Protein 7YO7 (pdb70)

Organism: Lentinula edodes (NCBI:txid5353)

Secondary structure (DSSP, 8-state):
----PPP--TTT-HHHHHHHHHHHHT--HHHHHHHTBB---SSSEEBPPBGGGTBPPPEEEE-BTB-TT-SS---PPPHHHHHTTT-HHHHHHHHHHHHHHHHHTT-SEEE--B-SSS-SS-TT-TTGGGS--SSHHHHHHHHHHHHHHHHHTT-EEEEEEETT---STT-----EETTEEHHHH----EEE--HHHIIIIIHHHHHHHHHHT-SEEEEPSSEETTEEGGG-HIIIIIIIIIIS---SEEEE-TT----SHHHHHHT--BB-STTSGGGTT---STHHHHHHHHTTSS-HHHHHHHHHHHHHHHHHTTTTTSPPPPP----S-TTTS-----------TTHHHHHHHHHHHH-EEEEESS--S----SEEEEE-GGGSB-TT-TTTTTTTT--S-TT---BS--S-BSTT----S----HHHHHHHHHHHTT-EEEEE-S-TTTSTTHHHHHHHHSTT-SEEEEEEEE--BTT---SSSPPSTTHHHHHHHHHHH-S-EEEEEEESS----HHHHT-TTEEEEEEEE--GGGHHHHHHHHHTTSS------SS-B-SSGGGS-TTSS-----SS-EEE-TTTT--THHHHHHHTPPPSB-TT--B-SS-EEEEEEEEETT--B-----SS-----BTT--SS--TT-EEEEEEEEEEE-SSS-EEEEEEEEEE--STT--S-EEEEEEEEEEEPTT-EEEEEEEEETGGG-EEETTTTEEE--SS-EEEEEESBTTB--EEEEE--/--SPPPPP--TTTTHHHHHHHHHHHHH--HHHHHHHTBB--SSSSEEEPPBGGGTBPPEEEEE-BTB-SS-SSS--PPPHHHHHTTT-HHHHHHHHHHHHHHHHHHT-SEEE--B-STT--S-TT-TTGGGS--SSHHHHHHHHHHHHHHHHHTT-EEEEEEETT---STT-----EETTEEGGGT----EEE--HHHIIIIIHHHHHHHHHTT-SEEEEPSSEETTEEGGG-HIIIIIIIIIIS---SEEEE-TTT---SHHHHHHT--BBSSTTGGGGTT---STHHHHHHHHTTSS-HHHHHHHHHHHHHHHHHTTTTTSPPPPP----S-TTTS---------PPTTHHHHHHHHHHHH-EEEEESS--S----SEEEEESGGGSB-TT-TTTTTTTT--S-TT---BS--S-BSTT----S----HHHHHHHHHHHTT-EEEEE-S-TTTSTTHHHHHHHHSTT-SEEEEEEEE--BTTS--SSSPPSTTHHHHHHHHHHH-S-EEEEEEESS----TTTTT-TTEEEEEEEE--TT-HHHHHHHHHTTSS------SS-B-SSGGGS-TTSS-----SS-EEE-TTTT--HHHHHHHHT---SB-TT--B-SS-EEEEEEEEETT--B-----SS-----BTT--SS--TTSEEEEEEEEEEE-SSS-EEEEEEEEEE--SSS--S-EEEEEEEEEEE-TT-EEEEEEEEETGGG-EEETTTTEEE--SS-EEEEEESBTTB--EEEEE--

Nearest PDB structures (foldseek):
  6kj0-assembly1_A  TM=1.001E+00  e=0.000E+00  Lentinula edodes
  7ey2-assembly3_C  TM=1.000E+00  e=0.000E+00  Lentinula edodes
  8gyy-assembly1_A  TM=1.001E+00  e=0.000E+00  Lentinula edodes
  5fji-assembly1_B  TM=9.046E-01  e=1.256E-89  Aspergillus fumigatus
  4iih-assembly1_B  TM=8.883E-01  e=1.602E-89  Aspergillus aculeatus

Foldseek 3Di:
DFFFDFFQLFFQLNVLLVVLLVLLVPADLLLLLQQQEFDDDQAQAWGGASPVSPRHIAHEADDLQAGFQAPQAFGFFAQQLLLLLVALVLLQVSLLRSLLRCQQLFHAEYADDAQPAVLPQALQALQPRNFHFNALQSSQSSLLSNLLSNVVRLYAYAYDDPWPNQHLVQLQFFFAPPHDTSLVFAARAEEEADDQLCVVHICSNVLSNQLSPHLHYEYGSHHYPLHQRLLALCRARNPCCAQSVRNAAYAYDQRSDDAAPSNLGRGHQHYPRAPAQVCRSPRHTNVVVSVCCVVPVHPPVSSSSSSSRHSSSCVSSPCVVVNRPDNFHRLPDPPSDDDHGDDDNSDDPPVLVSLLVSLLSRKFWQFAQPCPQPAQWAAEEEEEQQQDAFPCGQCVCDSFNHNDDLQGSHHNQQDAGDRHGHGHPAAPGQNNLVVVSNVVSVHDYDYLHDQCVPDPCSLVVLLVRAQPGPAYEYEWEDHGYRNHTHPFQATPGNRVVSQVSNLVRAQHYAYEYAYSGAHAPPVPPPRNSHRIYIYSYNSTRHNNSSPNCCSNPVAKHATFRSFFAANGSVQFDPCSDDDDSPNHHYDYVPCRNQGTVLSCQVVVGDGSGHHLDGDIPFDKDKDDKDKFQPPWAADDDGSRGGNAAADPDDPRHDQFTQRIKIKIKMFGATDAWHKAKKWKWKFADDDPTGNTHTQDIDIGGGAGHGGMDMDMGGAGNQNQWGADPVVRHIYRDFDKMKMFMANGPPGTPDIDIDGD/DVFFFDFFCLFDQLNVLLVVLLVVLVPDDLLLLLQQQEFDDDQAQTWGGASVVSPRHIAHEADDLQAGFQAPQDFFFFAQQLLLLLVDLVLLLVSLLRSLLRCLQLFHAEYADDAQPQVLPQALQALQNRNFYFNALQSSQSSLLSNLLSNVVRLYAYAYDDPWPNQHLFQLQFFFQPPNDTSLVFAQGAEEEADPQLCVPHICSNVLSCCLSDHLHYEYGSHHYPLHQRLLAQCRARDVPCPQSVRNAAYEYDQRSDDEAQSNLGRHHQHYPRAPALVCRSDRHTNVVVSVCCVVPNHPPVSSSSSSSRHSSSCSSSCCVVVNRDDNFHRLNDPPSDDDDGDHDNSDDPPVLVSLLVSLLSRKFWQFAQPCPQPAQWAFEEEEELQQDAQPCGQCVCDRFNPNDDLQGSHYNQQDAGGSNGHGHPAAPGQVNLVVVSNVVSNHDYDYQHDQCVPDPCSLVVLLVRAQPGPAYEYEWEDHGYRNHTRPFQATPGNSVVRQVSNLVRAQHYEYEYAYSGAHAPPVPPPPNSHRIYIYSHNSTRHNNNSPNCCSNPVAKHEGFRSFFAANGSVQFDPCSDDDDSDNHHYDYVVVRNCGTVLSCQVVVHDGSGHHLDGDIQFDKDKFDKDKFQPDWAADDDGSRGGNAAADVDDPRDDQFTQRIKMKIKMFGAGQFWHKAKKWKWKFADDPPTGPTHTQDIDIGGGAGHGGMDMDMGGGGNNNQWGQDPVPRHIYRDFDKMKMFMDRGPPGTPDIDIDGD

CATH classification: 3.40.50.1700

Radius of gyration: 43.35 Å; Cα contacts (8 Å, |Δi|>4): 4068; chains: 2; bounding box: 106×59×140 Å

Structure (mmCIF, N/CA/C/O backbone):
data_7YO7
#
_entry.id   7YO7
#
_cell.length_a   80.350
_cell.length_b   182.570
_cell.length_c   242.160
_cell.angle_alpha   90.000
_cell.angle_beta   90.000
_cell.angle_gamma   90.000
#
_symmetry.space_group_name_H-M   'C 2 2 21'
#
loop_
_entity.id
_entity.type
_entity.pdbx_description
1 polymer Beta-D-xylosidase/beta-D-glucosidase
2 branched 2-acetamido-2-deoxy-beta-D-glucopyranose-(1-1)-alpha-D-mannopyranose-(3-4)-2-acetamido-2-deoxy-beta-D-glucopyranose-(1-4)-2-acetamido-2-deoxy-beta-D-glucopyranose
3 branched 2-acetamido-2-deoxy-beta-D-glucopyranose-(1-4)-2-acetamido-2-deoxy-beta-D-glucopyranose
4 branched 2-acetamido-2-deoxy-beta-D-glucopyranose-(1-3)-alpha-D-mannopyranose
5 non-polymer 2-acetamido-2-deoxy-beta-D-glucopyranose
6 non-polymer Deacetyltaxol
7 non-polymer D-xylose
8 water water
#
loop_
_atom_site.group_PDB
_atom_site.id
_atom_site.type_symbol
_atom_site.label_atom_id
_atom_site.label_alt_id
_atom_site.label_comp_id
_atom_site.label_asym_id
_atom_site.label_entity_id
_atom_site.label_seq_id
_atom_site.pdbx_PDB_ins_code
_atom_site.Cartn_x
_atom_site.Cartn_y
_atom_site.Cartn_z
_atom_site.occupancy
_atom_site.B_iso_or_equiv
_atom_site.auth_seq_id
_atom_site.auth_comp_id
_atom_site.auth_asym_id
_atom_site.auth_atom_id
_atom_site.pdbx_PDB_model_num
ATOM 1 N N . GLN A 1 48 ? 44.381 380.000 -0.004 1.00 77.39 48 GLN A N 1
ATOM 2 C CA . GLN A 1 48 ? 43.170 380.805 -0.344 1.00 73.73 48 GLN A CA 1
ATOM 3 C C . GLN A 1 48 ? 43.235 382.242 0.178 1.00 71.91 48 GLN A C 1
ATOM 4 O O . GLN A 1 48 ? 42.596 383.123 -0.412 1.00 80.25 48 GLN A O 1
ATOM 6 N N . TRP A 1 49 ? 43.976 382.496 1.260 1.00 58.07 49 TRP A N 1
ATOM 7 C CA . TRP A 1 49 ? 43.977 383.836 1.870 1.00 56.00 49 TRP A CA 1
ATOM 8 C C . TRP A 1 49 ? 45.331 384.348 2.163 1.00 51.85 49 TRP A C 1
ATOM 9 O O . TRP A 1 49 ? 45.849 384.086 3.247 1.00 52.29 49 TRP A O 1
ATOM 20 N N . PRO A 1 50 ? 45.870 385.150 1.247 1.00 55.46 50 PRO A N 1
ATOM 21 C CA . PRO A 1 50 ? 47.224 385.630 1.411 1.00 52.71 50 PRO A CA 1
ATOM 22 C C . PRO A 1 50 ? 47.381 386.646 2.537 1.00 53.37 50 PRO A C 1
ATOM 23 O O . PRO A 1 50 ? 46.433 387.349 2.910 1.00 52.22 50 PRO A O 1
ATOM 27 N N . ALA A 1 51 ? 48.621 386.771 2.986 1.00 50.02 51 ALA A N 1
ATOM 28 C CA . ALA A 1 51 ? 48.989 387.535 4.165 1.00 50.63 51 ALA A CA 1
ATOM 29 C C . ALA A 1 51 ? 49.225 389.031 3.793 1.00 47.15 51 ALA A C 1
ATOM 30 O O . ALA A 1 51 ? 50.167 389.305 3.083 1.00 51.31 51 ALA A O 1
ATOM 32 N N . PRO A 1 52 ? 48.390 389.990 4.262 1.00 51.69 52 PRO A N 1
ATOM 33 C CA . PRO A 1 52 ? 48.580 391.377 3.788 1.00 44.85 52 PRO A CA 1
ATOM 34 C C . PRO A 1 52 ? 49.703 392.079 4.513 1.00 42.20 52 PRO A C 1
ATOM 35 O O . PRO A 1 52 ? 49.814 391.954 5.712 1.00 43.14 52 PRO A O 1
ATOM 39 N N . LEU A 1 53 ? 50.532 392.811 3.789 1.00 36.92 53 LEU A N 1
ATOM 40 C CA . LEU A 1 53 ? 51.672 393.445 4.381 1.00 39.66 53 LEU A CA 1
ATOM 41 C C . LEU A 1 53 ? 51.142 394.603 5.244 1.00 40.91 53 LEU A C 1
ATOM 42 O O . LEU A 1 53 ? 50.181 395.294 4.842 1.00 33.00 53 LEU A O 1
ATOM 47 N N . ALA A 1 54 ? 51.740 394.768 6.420 1.00 33.43 54 ALA A N 1
ATOM 48 C CA . ALA A 1 54 ? 51.515 395.980 7.214 1.00 40.54 54 ALA A CA 1
ATOM 49 C C . ALA A 1 54 ? 51.941 397.251 6.472 1.00 41.00 54 ALA A C 1
ATOM 50 O O . ALA A 1 54 ? 52.885 397.231 5.694 1.00 36.04 54 ALA A O 1
ATOM 52 N N . ASN A 1 55 ? 51.273 398.352 6.799 1.00 40.13 55 ASN A N 1
ATOM 53 C CA . ASN A 1 55 ? 51.653 399.697 6.361 1.00 39.76 55 ASN A CA 1
ATOM 54 C C . ASN A 1 55 ? 51.518 400.746 7.454 1.00 38.29 55 ASN A C 1
ATOM 55 O O . ASN A 1 55 ? 51.650 401.897 7.152 1.00 34.81 55 ASN A O 1
ATOM 60 N N . GLY A 1 56 ? 51.266 400.377 8.720 1.00 34.06 56 GLY A N 1
ATOM 61 C CA . GLY A 1 56 ? 51.186 401.394 9.785 1.00 29.79 56 GLY A CA 1
ATOM 62 C C . GLY A 1 56 ? 49.820 402.035 9.898 1.00 29.00 56 GLY A C 1
ATOM 63 O O . GLY A 1 56 ? 49.488 402.542 10.941 1.00 30.02 56 GLY A O 1
ATOM 64 N N . GLY A 1 57 ? 48.977 401.923 8.870 1.00 30.82 57 GLY A N 1
ATOM 65 C CA . GLY A 1 57 ? 47.635 402.557 8.855 1.00 33.67 57 GLY A CA 1
ATOM 66 C C . GLY A 1 57 ? 47.620 403.983 9.340 1.00 33.36 57 GLY A C 1
ATOM 67 O O . GLY A 1 57 ? 48.535 404.773 9.011 1.00 33.07 57 GLY A O 1
ATOM 68 N N . LYS A 1 58 ? 46.618 404.306 10.165 1.00 32.42 58 LYS A N 1
ATOM 69 C CA . LYS A 1 58 ? 46.325 405.701 10.544 1.00 33.85 58 LYS A CA 1
ATOM 70 C C . LYS A 1 58 ? 47.349 406.395 11.503 1.00 34.08 58 LYS A C 1
ATOM 71 O O . LYS A 1 58 ? 48.051 407.296 11.089 1.00 38.60 58 LYS A O 1
ATOM 77 N N . SER A 1 59 ? 47.419 406.032 12.794 1.00 31.86 59 SER A N 1
ATOM 78 C CA . SER A 1 59 ? 48.299 406.761 13.732 1.00 30.11 59 SER A CA 1
ATOM 79 C C . SER A 1 59 ? 49.682 406.152 13.822 1.00 29.85 59 SER A C 1
ATOM 80 O O . SER A 1 59 ? 50.524 406.745 14.404 1.00 29.48 59 SER A O 1
ATOM 83 N N . TRP A 1 60 ? 49.917 404.975 13.245 1.00 29.74 60 TRP A N 1
ATOM 84 C CA . TRP A 1 60 ? 51.279 404.331 13.384 1.00 35.07 60 TRP A CA 1
ATOM 85 C C . TRP A 1 60 ? 52.257 404.542 12.201 1.00 37.18 60 TRP A C 1
ATOM 86 O O . TRP A 1 60 ? 53.272 403.810 12.070 1.00 28.16 60 TRP A O 1
ATOM 97 N N . ALA A 1 61 ? 52.013 405.568 11.396 1.00 33.80 61 ALA A N 1
ATOM 98 C CA . ALA A 1 61 ? 52.704 405.699 10.120 1.00 33.20 61 ALA A CA 1
ATOM 99 C C . ALA A 1 61 ? 54.181 405.919 10.298 1.00 28.20 61 ALA A C 1
ATOM 100 O O . ALA A 1 61 ? 54.967 405.236 9.675 1.00 33.11 61 ALA A O 1
ATOM 102 N N . SER A 1 62 ? 54.571 406.803 11.210 1.00 28.90 62 SER A N 1
ATOM 103 C CA . SER A 1 62 ? 55.935 407.138 11.449 1.00 31.04 62 SER A CA 1
ATOM 104 C C . SER A 1 62 ? 56.636 406.005 12.161 1.00 35.42 62 SER A C 1
ATOM 105 O O . SER A 1 62 ? 57.823 405.761 11.949 1.00 30.86 62 SER A O 1
ATOM 108 N N . ALA A 1 63 ? 55.901 405.308 13.016 1.00 30.02 63 ALA A N 1
ATOM 109 C CA . ALA A 1 63 ? 56.517 404.144 13.724 1.00 34.18 63 ALA A CA 1
ATOM 110 C C . ALA A 1 63 ? 56.740 402.954 12.789 1.00 30.89 63 ALA A C 1
ATOM 111 O O . ALA A 1 63 ? 57.710 402.195 12.918 1.00 32.67 63 ALA A O 1
ATOM 113 N N . PHE A 1 64 ? 55.802 402.735 11.882 1.00 34.63 64 PHE A N 1
ATOM 114 C CA . PHE A 1 64 ? 55.928 401.722 10.867 1.00 33.51 64 PHE A CA 1
ATOM 115 C C . PHE A 1 64 ? 57.157 401.940 10.003 1.00 36.97 64 PHE A C 1
ATOM 116 O O . PHE A 1 64 ? 57.877 400.970 9.667 1.00 32.33 64 PHE A O 1
ATOM 124 N N . LYS A 1 65 ? 57.384 403.193 9.615 1.00 34.60 65 LYS A N 1
ATOM 125 C CA . LYS A 1 65 ? 58.559 403.526 8.828 1.00 38.90 65 LYS A CA 1
ATOM 126 C C . LYS A 1 65 ? 59.862 403.174 9.562 1.00 39.64 65 LYS A C 1
ATOM 127 O O . LYS A 1 65 ? 60.756 402.529 8.959 1.00 34.16 65 LYS A O 1
ATOM 133 N N . LYS A 1 66 ? 59.964 403.557 10.844 1.00 35.73 66 LYS A N 1
ATOM 134 C CA . LYS A 1 66 ? 61.135 403.188 11.656 1.00 34.45 66 LYS A CA 1
ATOM 135 C C . LYS A 1 66 ? 61.268 401.666 11.761 1.00 34.68 66 LYS A C 1
ATOM 136 O O . LYS A 1 66 ? 62.340 401.111 11.599 1.00 35.03 66 LYS A O 1
ATOM 142 N N . ALA A 1 67 ? 60.162 400.994 12.084 1.00 31.25 67 ALA A N 1
ATOM 143 C CA . ALA A 1 67 ? 60.097 399.554 12.120 1.00 33.65 67 ALA A CA 1
ATOM 144 C C . ALA A 1 67 ? 60.620 398.915 10.846 1.00 39.72 67 ALA A C 1
ATOM 145 O O . ALA A 1 67 ? 61.539 398.069 10.881 1.00 33.82 67 ALA A O 1
ATOM 147 N N . LYS A 1 68 ? 60.035 399.308 9.727 1.00 32.40 68 LYS A N 1
ATOM 148 C CA . LYS A 1 68 ? 60.447 398.762 8.430 1.00 34.54 68 LYS A CA 1
ATOM 149 C C . LYS A 1 68 ? 61.964 398.882 8.181 1.00 36.39 68 LYS A C 1
ATOM 150 O O . LYS A 1 68 ? 62.617 397.929 7.669 1.00 36.05 68 LYS A O 1
ATOM 156 N N . ALA A 1 69 ? 62.517 400.019 8.535 1.00 37.82 69 ALA A N 1
ATOM 157 C CA . ALA A 1 69 ? 63.935 400.293 8.372 1.00 36.48 69 ALA A CA 1
ATOM 158 C C . ALA A 1 69 ? 64.812 399.348 9.216 1.00 39.24 69 ALA A C 1
ATOM 159 O O . ALA A 1 69 ? 65.763 398.706 8.694 1.00 36.64 69 ALA A O 1
ATOM 161 N N . THR A 1 70 ? 64.454 399.207 10.503 1.00 31.24 70 THR A N 1
ATOM 162 C CA . THR A 1 70 ? 65.212 398.358 11.409 1.00 34.61 70 THR A CA 1
ATOM 163 C C . THR A 1 70 ? 65.187 396.877 10.937 1.00 32.87 70 THR A C 1
ATOM 164 O O . THR A 1 70 ? 66.193 396.208 10.960 1.00 42.19 70 THR A O 1
ATOM 168 N N . VAL A 1 71 ? 64.014 396.396 10.532 1.00 30.02 71 VAL A N 1
ATOM 169 C CA . VAL A 1 71 ? 63.791 395.055 10.077 1.00 33.40 71 VAL A CA 1
ATOM 170 C C . VAL A 1 71 ? 64.487 394.843 8.737 1.00 38.45 71 VAL A C 1
ATOM 171 O O . VAL A 1 71 ? 64.967 393.745 8.506 1.00 34.02 71 VAL A O 1
ATOM 175 N N . THR A 1 72 ? 64.582 395.868 7.899 1.00 39.20 72 THR A N 1
ATOM 176 C CA . THR A 1 72 ? 65.350 395.709 6.615 1.00 41.57 72 THR A CA 1
ATOM 177 C C . THR A 1 72 ? 66.844 395.346 6.901 1.00 42.96 72 THR A C 1
ATOM 178 O O . THR A 1 72 ? 67.425 394.536 6.183 1.00 37.92 72 THR A O 1
ATOM 182 N N . GLU A 1 73 ? 67.428 395.939 7.940 1.00 42.45 73 GLU A N 1
ATOM 183 C CA . GLU A 1 73 ? 68.783 395.567 8.423 1.00 44.20 73 GLU A CA 1
ATOM 184 C C . GLU A 1 73 ? 68.948 394.201 9.112 1.00 44.26 73 GLU A C 1
ATOM 185 O O . GLU A 1 73 ? 70.077 393.749 9.286 1.00 42.58 73 GLU A O 1
ATOM 191 N N . MET A 1 74 ? 67.870 393.531 9.522 1.00 43.83 74 MET A N 1
ATOM 192 C CA . MET A 1 74 ? 68.008 392.307 10.352 1.00 38.20 74 MET A CA 1
ATOM 193 C C . MET A 1 74 ? 68.458 391.127 9.507 1.00 37.63 74 MET A C 1
ATOM 194 O O . MET A 1 74 ? 68.044 390.993 8.377 1.00 40.05 74 MET A O 1
ATOM 199 N N . THR A 1 75 ? 69.297 390.270 10.090 1.00 38.49 75 THR A N 1
ATOM 200 C CA . THR A 1 75 ? 69.683 389.014 9.501 1.00 40.16 75 THR A CA 1
ATOM 201 C C . THR A 1 75 ? 68.584 388.076 9.866 1.00 44.98 75 THR A C 1
ATOM 202 O O . THR A 1 75 ? 67.730 388.391 10.732 1.00 38.45 75 THR A O 1
ATOM 206 N N . VAL A 1 76 ? 68.665 386.882 9.307 1.00 41.00 76 VAL A N 1
ATOM 207 C CA . VAL A 1 76 ? 67.662 385.865 9.501 1.00 41.76 76 VAL A CA 1
ATOM 208 C C . VAL A 1 76 ? 67.586 385.339 10.921 1.00 43.77 76 VAL A C 1
ATOM 209 O O . VAL A 1 76 ? 66.488 385.000 11.423 1.00 34.85 76 VAL A O 1
ATOM 213 N N . GLU A 1 77 ? 68.747 385.220 11.551 1.00 41.11 77 GLU A N 1
ATOM 214 C CA . GLU A 1 77 ? 68.812 384.760 12.930 1.00 45.71 77 GLU A CA 1
ATOM 215 C C . GLU A 1 77 ? 68.151 385.828 13.843 1.00 46.34 77 GLU A C 1
ATOM 216 O O . GLU A 1 77 ? 67.489 385.475 14.842 1.00 43.27 77 GLU A O 1
ATOM 222 N N . GLU A 1 78 ? 68.349 387.108 13.501 1.00 37.90 78 GLU A N 1
ATOM 223 C CA . GLU A 1 78 ? 67.735 388.228 14.236 1.00 38.55 78 GLU A CA 1
ATOM 224 C C . GLU A 1 78 ? 66.210 388.211 14.081 1.00 35.35 78 GLU A C 1
ATOM 225 O O . GLU A 1 78 ? 65.506 388.412 15.038 1.00 31.71 78 GLU A O 1
ATOM 231 N N . LEU A 1 79 ? 65.722 387.913 12.894 1.00 33.11 79 LEU A N 1
ATOM 232 C CA . LEU A 1 79 ? 64.312 387.705 12.636 1.00 36.14 79 LEU A CA 1
ATOM 233 C C . LEU A 1 79 ? 63.709 386.596 13.487 1.00 37.63 79 LEU A C 1
ATOM 234 O O . LEU A 1 79 ? 62.649 386.774 14.020 1.00 31.59 79 LEU A O 1
ATOM 239 N N . ALA A 1 80 ? 64.352 385.437 13.572 1.00 31.42 80 ALA A N 1
ATOM 240 C CA . ALA A 1 80 ? 63.852 384.367 14.395 1.00 34.60 80 ALA A CA 1
ATOM 241 C C . ALA A 1 80 ? 64.008 384.632 15.891 1.00 34.49 80 ALA A C 1
ATOM 242 O O . ALA A 1 80 ? 63.300 384.015 16.688 1.00 36.97 80 ALA A O 1
ATOM 244 N N . ASN A 1 81 ? 64.938 385.522 16.269 1.00 31.78 81 ASN A N 1
ATOM 245 C CA . ASN A 1 81 ? 65.104 385.888 17.655 1.00 33.26 81 ASN A CA 1
ATOM 246 C C . ASN A 1 81 ? 63.889 386.711 18.202 1.00 34.79 81 ASN A C 1
ATOM 247 O O . ASN A 1 81 ? 63.434 386.504 19.324 1.00 37.32 81 ASN A O 1
ATOM 252 N N . ILE A 1 82 ? 63.369 387.598 17.385 1.00 33.61 82 ILE A N 1
ATOM 253 C CA . ILE A 1 82 ? 62.422 388.591 17.851 1.00 35.07 82 ILE A CA 1
ATOM 254 C C . ILE A 1 82 ? 61.024 388.087 17.780 1.00 36.46 82 ILE A C 1
ATOM 255 O O . ILE A 1 82 ? 60.122 388.569 18.473 1.00 38.92 82 ILE A O 1
ATOM 260 N N . THR A 1 83 ? 60.862 386.990 17.071 1.00 29.32 83 THR A N 1
ATOM 261 C CA . THR A 1 83 ? 59.626 386.466 16.685 1.00 30.06 83 THR A CA 1
ATOM 262 C C . THR A 1 83 ? 59.301 385.202 17.594 1.00 30.05 83 THR A C 1
ATOM 263 O O . THR A 1 83 ? 58.280 384.467 17.421 1.00 27.94 83 THR A O 1
ATOM 267 N N . SER A 1 84 ? 60.142 384.974 18.599 1.00 30.06 84 SER A N 1
ATOM 268 C CA . SER A 1 84 ? 59.951 383.806 19.461 1.00 32.61 84 SER A CA 1
ATOM 269 C C . SER A 1 84 ? 60.515 384.032 20.865 1.00 28.11 84 SER A C 1
ATOM 270 O O . SER A 1 84 ? 61.472 384.745 21.084 1.00 32.55 84 SER A O 1
ATOM 273 N N . GLY A 1 85 ? 59.854 383.390 21.825 1.00 28.06 85 GLY A N 1
ATOM 274 C CA . GLY A 1 85 ? 60.116 383.586 23.212 1.00 25.67 85 GLY A CA 1
ATOM 275 C C . GLY A 1 85 ? 61.432 383.036 23.755 1.00 28.17 85 GLY A C 1
ATOM 276 O O . GLY A 1 85 ? 61.876 381.958 23.325 1.00 29.37 85 GLY A O 1
ATOM 277 N N . VAL A 1 86 ? 62.012 383.792 24.673 1.00 27.18 86 VAL A N 1
ATOM 278 C CA . VAL A 1 86 ? 63.273 383.455 25.376 1.00 30.43 86 VAL A CA 1
ATOM 279 C C . VAL A 1 86 ? 63.047 383.474 26.865 1.00 30.69 86 VAL A C 1
ATOM 280 O O . VAL A 1 86 ? 61.934 383.777 27.310 1.00 31.39 86 VAL A O 1
ATOM 284 N N . ILE A 1 87 ? 64.077 383.113 27.632 1.00 30.14 87 ILE A N 1
ATOM 285 C CA . ILE A 1 87 ? 63.899 382.975 29.059 1.00 30.77 87 ILE A CA 1
ATOM 286 C C . ILE A 1 87 ? 63.995 384.274 29.750 1.00 27.87 87 ILE A C 1
ATOM 287 O O . ILE A 1 87 ? 64.941 385.046 29.502 1.00 29.33 87 ILE A O 1
ATOM 292 N N . GLY A 1 88 ? 63.087 384.500 30.716 1.00 27.98 88 GLY A N 1
ATOM 293 C CA . GLY A 1 88 ? 63.195 385.734 31.522 1.00 30.69 88 GLY A CA 1
ATOM 294 C C . GLY A 1 88 ? 62.123 385.816 32.604 1.00 33.55 88 GLY A C 1
ATOM 295 O O . GLY A 1 88 ? 61.347 384.869 32.802 1.00 33.86 88 GLY A O 1
ATOM 296 N N . LEU A 1 89 ? 62.099 386.957 33.269 1.00 29.75 89 LEU A N 1
ATOM 297 C CA . LEU A 1 89 ? 61.363 387.148 34.501 1.00 31.68 89 LEU A CA 1
ATOM 298 C C . LEU A 1 89 ? 59.872 387.295 34.268 1.00 33.87 89 LEU A C 1
ATOM 299 O O . LEU A 1 89 ? 59.079 387.037 35.174 1.00 32.84 89 LEU A O 1
ATOM 304 N N . CYS A 1 90 ? 59.500 387.695 33.054 1.00 30.27 90 CYS A N 1
ATOM 305 C CA . CYS A 1 90 ? 58.137 387.986 32.704 1.00 29.99 90 CYS A CA 1
ATOM 306 C C . CYS A 1 90 ? 57.490 386.791 32.073 1.00 29.17 90 CYS A C 1
ATOM 307 O O . CYS A 1 90 ? 58.163 385.900 31.572 1.00 31.94 90 CYS A O 1
ATOM 310 N N . SER A 1 91 ? 56.173 386.832 32.009 1.00 29.62 91 SER A N 1
ATOM 311 C CA . SER A 1 91 ? 55.347 385.796 31.446 1.00 27.54 91 SER A CA 1
ATOM 312 C C . SER A 1 91 ? 55.873 385.311 30.041 1.00 29.22 91 SER A C 1
ATOM 313 O O . SER A 1 91 ? 55.875 384.106 29.718 1.00 26.39 91 SER A O 1
ATOM 316 N N . GLY A 1 92 ? 56.266 386.266 29.199 1.00 28.08 92 GLY A N 1
ATOM 317 C CA . GLY A 1 92 ? 56.872 385.970 27.906 1.00 26.58 92 GLY A CA 1
ATOM 318 C C . GLY A 1 92 ? 57.965 386.990 27.741 1.00 24.86 92 GLY A C 1
ATOM 319 O O . GLY A 1 92 ? 57.890 388.084 28.311 1.00 27.97 92 GLY A O 1
ATOM 320 N N . VAL A 1 93 ? 58.954 386.690 26.886 1.00 24.99 93 VAL A N 1
ATOM 321 C CA . VAL A 1 93 ? 60.030 387.624 26.637 1.00 28.29 93 VAL A CA 1
ATOM 322 C C . VAL A 1 93 ? 60.438 387.402 25.177 1.00 31.50 93 VAL A C 1
ATOM 323 O O . VAL A 1 93 ? 60.690 386.266 24.810 1.00 25.34 93 VAL A O 1
ATOM 327 N N . THR A 1 94 ? 60.440 388.452 24.347 1.00 29.89 94 THR A N 1
ATOM 328 C CA . THR A 1 94 ? 60.969 388.318 22.978 1.00 32.54 94 THR A CA 1
ATOM 329 C C . THR A 1 94 ? 62.496 388.359 23.068 1.00 30.18 94 THR A C 1
ATOM 330 O O . THR A 1 94 ? 63.056 388.979 23.968 1.00 30.19 94 THR A O 1
ATOM 334 N N . GLY A 1 95 ? 63.159 387.698 22.123 1.00 32.69 95 GLY A N 1
ATOM 335 C CA . GLY A 1 95 ? 64.621 387.833 22.002 1.00 31.72 95 GLY A CA 1
ATOM 336 C C . GLY A 1 95 ? 65.039 389.206 21.593 1.00 32.57 95 GLY A C 1
ATOM 337 O O . GLY A 1 95 ? 64.331 389.904 20.807 1.00 36.97 95 GLY A O 1
ATOM 338 N N . ALA A 1 96 ? 66.165 389.649 22.129 1.00 30.60 96 ALA A N 1
ATOM 339 C CA . ALA A 1 96 ? 66.786 390.888 21.676 1.00 31.57 96 ALA A CA 1
ATOM 340 C C . ALA A 1 96 ? 67.309 390.774 20.240 1.00 34.29 96 ALA A C 1
ATOM 341 O O . ALA A 1 96 ? 67.383 389.665 19.664 1.00 37.88 96 ALA A O 1
ATOM 343 N N . VAL A 1 97 ? 67.577 391.926 19.652 1.00 37.69 97 VAL A N 1
ATOM 344 C CA . VAL A 1 97 ? 68.307 392.013 18.387 1.00 36.68 97 VAL A CA 1
ATOM 345 C C . VAL A 1 97 ? 69.428 392.916 18.803 1.00 35.55 97 VAL A C 1
ATOM 346 O O . VAL A 1 97 ? 69.406 394.084 18.577 1.00 35.92 97 VAL A O 1
ATOM 350 N N . THR A 1 98 ? 70.433 392.331 19.430 1.00 36.50 98 THR A N 1
ATOM 351 C CA . THR A 1 98 ? 71.404 393.131 20.190 1.00 37.24 98 THR A CA 1
ATOM 352 C C . THR A 1 98 ? 72.336 393.986 19.339 1.00 38.25 98 THR A C 1
ATOM 353 O O . THR A 1 98 ? 72.766 395.045 19.811 1.00 36.51 98 THR A O 1
ATOM 357 N N . ARG A 1 99 ? 72.629 393.573 18.100 1.00 42.03 99 ARG A N 1
ATOM 358 C CA . ARG A 1 99 ? 73.475 394.395 17.157 1.00 39.39 99 ARG A CA 1
ATOM 359 C C . ARG A 1 99 ? 72.812 395.755 16.817 1.00 44.85 99 ARG A C 1
ATOM 360 O O . ARG A 1 99 ? 73.486 396.799 16.668 1.00 39.92 99 ARG A O 1
ATOM 368 N N . LEU A 1 100 ? 71.482 395.738 16.703 1.00 42.28 100 LEU A N 1
ATOM 369 C CA . LEU A 1 100 ? 70.723 396.939 16.423 1.00 40.56 100 LEU A CA 1
ATOM 370 C C . LEU A 1 100 ? 70.210 397.625 17.689 1.00 46.25 100 LEU A C 1
ATOM 371 O O . LEU A 1 100 ? 69.468 398.577 17.571 1.00 45.74 100 LEU A O 1
ATOM 376 N N . GLY A 1 101 ? 70.595 397.174 18.895 1.00 46.76 101 GLY A N 1
ATOM 377 C CA . GLY A 1 101 ? 70.145 397.835 20.151 1.00 44.88 101 GLY A CA 1
ATOM 378 C C . GLY A 1 101 ? 68.660 397.730 20.488 1.00 40.50 101 GLY A C 1
ATOM 379 O O . GLY A 1 101 ? 68.129 398.578 21.210 1.00 46.73 101 GLY A O 1
ATOM 380 N N . ILE A 1 102 ? 67.987 396.703 19.986 1.00 34.29 102 ILE A N 1
ATOM 381 C CA . ILE A 1 102 ? 66.607 396.422 20.352 1.00 33.68 102 ILE A CA 1
ATOM 382 C C . ILE A 1 102 ? 66.637 395.503 21.584 1.00 37.65 102 ILE A C 1
ATOM 383 O O . ILE A 1 102 ? 67.227 394.402 21.530 1.00 35.53 102 ILE A O 1
ATOM 388 N N . PRO A 1 103 ? 66.009 395.922 22.677 1.00 35.41 103 PRO A N 1
ATOM 389 C CA . PRO A 1 103 ? 66.051 395.096 23.860 1.00 33.24 103 PRO A CA 1
ATOM 390 C C . PRO A 1 103 ? 65.056 393.947 23.777 1.00 31.26 103 PRO A C 1
ATOM 391 O O . PRO A 1 103 ? 64.206 393.890 22.865 1.00 30.74 103 PRO A O 1
ATOM 395 N N . GLU A 1 104 ? 65.176 393.023 24.716 1.00 28.50 104 GLU A N 1
ATOM 396 C CA . GLU A 1 104 ? 64.092 392.026 24.955 1.00 31.37 104 GLU A CA 1
ATOM 397 C C . GLU A 1 104 ? 62.865 392.836 25.363 1.00 25.64 104 GLU A C 1
ATOM 398 O O . GLU A 1 104 ? 63.013 393.784 26.078 1.00 28.04 104 GLU A O 1
ATOM 404 N N . PHE A 1 105 ? 61.684 392.405 24.921 1.00 26.88 105 PHE A N 1
ATOM 405 C CA . PHE A 1 105 ? 60.405 392.931 25.425 1.00 27.92 105 PHE A CA 1
ATOM 406 C C . PHE A 1 105 ? 59.794 391.975 26.410 1.00 29.07 105 PHE A C 1
ATOM 407 O O . PHE A 1 105 ? 59.689 390.773 26.103 1.00 29.41 105 PHE A O 1
ATOM 415 N N . CYS A 1 106 ? 59.256 392.559 27.477 1.00 29.67 106 CYS A N 1
ATOM 416 C CA . CYS A 1 106 ? 58.552 391.906 28.555 1.00 27.81 106 CYS A CA 1
ATOM 417 C C . CYS A 1 106 ? 57.088 391.911 28.251 1.00 28.48 106 CYS A C 1
ATOM 418 O O . CYS A 1 106 ? 56.446 392.985 28.173 1.00 28.25 106 CYS A O 1
ATOM 421 N N . LEU A 1 107 ? 56.554 390.732 28.058 1.00 27.27 107 LEU A N 1
ATOM 422 C CA . LEU A 1 107 ? 55.121 390.527 27.920 1.00 27.81 107 LEU A CA 1
ATOM 423 C C . LEU A 1 107 ? 54.695 390.065 29.276 1.00 27.77 107 LEU A C 1
ATOM 424 O O . LEU A 1 107 ? 55.251 389.077 29.779 1.00 30.61 107 LEU A O 1
ATOM 429 N N . GLN A 1 108 ? 53.671 390.709 29.872 1.00 26.58 108 GLN A N 1
ATOM 430 C CA . GLN A 1 108 ? 53.238 390.343 31.228 1.00 23.08 108 GLN A CA 1
ATOM 431 C C . GLN A 1 108 ? 51.722 390.337 31.379 1.00 27.42 108 GLN A C 1
ATOM 432 O O . GLN A 1 108 ? 51.028 391.322 30.964 1.00 29.50 108 GLN A O 1
ATOM 438 N N . ASP A 1 109 ? 51.238 389.255 31.961 1.00 26.03 109 ASP A N 1
ATOM 439 C CA . ASP A 1 109 ? 49.907 389.119 32.493 1.00 30.11 109 ASP A CA 1
ATOM 440 C C . ASP A 1 109 ? 49.672 390.249 33.538 1.00 29.07 109 ASP A C 1
ATOM 441 O O . ASP A 1 109 ? 50.625 390.702 34.206 1.00 26.01 109 ASP A O 1
ATOM 446 N N . GLY A 1 110 ? 48.427 390.747 33.661 1.00 21.77 110 GLY A N 1
ATOM 447 C CA . GLY A 1 110 ? 47.220 390.161 33.080 1.00 20.35 110 GLY A CA 1
ATOM 448 C C . GLY A 1 110 ? 46.139 391.272 33.089 1.00 20.54 110 GLY A C 1
ATOM 449 O O . GLY A 1 110 ? 46.486 392.439 33.297 1.00 21.68 110 GLY A O 1
ATOM 450 N N . PRO A 1 111 ? 44.901 390.882 32.894 1.00 24.03 111 PRO A N 1
ATOM 451 C CA . PRO A 1 111 ? 43.825 391.942 32.726 1.00 27.08 111 PRO A CA 1
ATOM 452 C C . PRO A 1 111 ? 43.331 392.701 33.952 1.00 29.13 111 PRO A C 1
ATOM 453 O O . PRO A 1 111 ? 42.420 393.558 33.778 1.00 30.37 111 PRO A O 1
ATOM 457 N N . ILE A 1 112 ? 43.900 392.470 35.140 1.00 25.15 112 ILE A N 1
ATOM 458 C CA . ILE A 1 112 ? 43.696 393.367 36.245 1.00 26.96 112 ILE A CA 1
ATOM 459 C C . ILE A 1 112 ? 44.922 394.076 36.694 1.00 30.02 112 ILE A C 1
ATOM 460 O O . ILE A 1 112 ? 44.876 394.790 37.695 1.00 32.18 112 ILE A O 1
ATOM 465 N N . GLY A 1 113 ? 46.024 393.910 35.973 1.00 22.22 113 GLY A N 1
ATOM 466 C CA . GLY A 1 113 ? 47.266 394.534 36.344 1.00 21.31 113 GLY A CA 1
ATOM 467 C C . GLY A 1 113 ? 48.373 393.519 36.325 1.00 23.46 113 GLY A C 1
ATOM 468 O O . GLY A 1 113 ? 48.080 392.345 36.168 1.00 24.21 113 GLY A O 1
ATOM 469 N N . PRO A 1 114 ? 49.646 393.988 36.466 1.00 26.48 114 PRO A N 1
ATOM 470 C CA . PRO A 1 114 ? 50.815 393.136 36.389 1.00 28.55 114 PRO A CA 1
ATOM 471 C C . PRO A 1 114 ? 50.662 392.054 37.459 1.00 29.35 114 PRO A C 1
ATOM 472 O O . PRO A 1 114 ? 50.414 392.353 38.658 1.00 27.35 114 PRO A O 1
ATOM 476 N N . ARG A 1 115 ? 50.658 390.814 36.999 1.00 27.86 115 ARG A N 1
ATOM 477 C CA . ARG A 1 115 ? 50.520 389.625 37.821 1.00 27.62 115 ARG A CA 1
ATOM 478 C C . ARG A 1 115 ? 51.882 389.207 38.321 1.00 29.81 115 ARG A C 1
ATOM 479 O O . ARG A 1 115 ? 52.881 389.250 37.577 1.00 27.97 115 ARG A O 1
ATOM 487 N N . GLY A 1 116 ? 51.897 388.815 39.598 1.00 30.22 116 GLY A N 1
ATOM 488 C CA . GLY A 1 116 ? 53.070 388.193 40.215 1.00 29.13 116 GLY A CA 1
ATOM 489 C C . GLY A 1 116 ? 54.071 389.183 40.724 1.00 29.89 116 GLY A C 1
ATOM 490 O O . GLY A 1 116 ? 55.191 388.826 41.036 1.00 32.48 116 GLY A O 1
ATOM 491 N N . VAL A 1 117 ? 53.689 390.431 40.819 1.00 27.14 117 VAL A N 1
ATOM 492 C CA . VAL A 1 117 ? 54.605 391.461 41.307 1.00 30.94 117 VAL A CA 1
ATOM 493 C C . VAL A 1 117 ? 54.118 391.909 42.714 1.00 32.64 117 VAL A C 1
ATOM 494 O O . VAL A 1 117 ? 52.938 391.828 43.030 1.00 34.51 117 VAL A O 1
ATOM 498 N N . HIS A 1 118 ? 55.056 392.340 43.531 1.00 30.23 118 HIS A N 1
ATOM 499 C CA . HIS A 1 118 ? 54.807 393.138 44.741 1.00 29.66 118 HIS A CA 1
ATOM 500 C C . HIS A 1 118 ? 54.941 394.552 44.366 1.00 32.69 118 HIS A C 1
ATOM 501 O O . HIS A 1 118 ? 55.406 394.906 43.246 1.00 29.93 118 HIS A O 1
ATOM 508 N N . GLY A 1 119 ? 54.496 395.405 45.278 1.00 26.61 119 GLY A N 1
ATOM 509 C CA . GLY A 1 119 ? 54.542 396.786 45.047 1.00 28.01 119 GLY A CA 1
ATOM 510 C C . GLY A 1 119 ? 53.462 397.319 44.129 1.00 26.05 119 GLY A C 1
ATOM 511 O O . GLY A 1 119 ? 53.590 398.430 43.663 1.00 27.58 119 GLY A O 1
ATOM 512 N N . SER A 1 120 ? 52.429 396.573 43.851 1.00 27.90 120 SER A N 1
ATOM 513 C CA . SER A 1 120 ? 51.345 397.027 42.960 1.00 26.67 120 SER A CA 1
ATOM 514 C C . SER A 1 120 ? 50.054 396.993 43.735 1.00 28.56 120 SER A C 1
ATOM 515 O O . SER A 1 120 ? 50.034 396.574 44.874 1.00 29.60 120 SER A O 1
ATOM 518 N N . SER A 1 121 ? 48.963 397.409 43.095 1.00 24.76 121 SER A N 1
ATOM 519 C CA . SER A 1 121 ? 47.678 397.330 43.665 1.00 27.72 121 SER A CA 1
ATOM 520 C C . SER A 1 121 ? 46.885 396.187 43.002 1.00 23.64 121 SER A C 1
ATOM 521 O O . SER A 1 121 ? 47.127 395.878 41.823 1.00 27.02 121 SER A O 1
ATOM 524 N N . GLN A 1 122 ? 45.876 395.663 43.687 1.00 22.73 122 GLN A N 1
ATOM 525 C CA . GLN A 1 122 ? 44.943 394.708 43.099 1.00 22.98 122 GLN A CA 1
ATOM 526 C C . GLN A 1 122 ? 43.650 395.464 42.642 1.00 24.28 122 GLN A C 1
ATOM 527 O O . GLN A 1 122 ? 42.813 395.815 43.427 1.00 24.45 122 GLN A O 1
ATOM 533 N N . PHE A 1 123 ? 43.506 395.631 41.345 1.00 25.55 123 PHE A N 1
ATOM 534 C CA . PHE A 1 123 ? 42.341 396.288 40.720 1.00 23.75 123 PHE A CA 1
ATOM 535 C C . PHE A 1 123 ? 41.176 395.308 40.658 1.00 25.92 123 PHE A C 1
ATOM 536 O O . PHE A 1 123 ? 41.339 394.096 40.575 1.00 24.48 123 PHE A O 1
ATOM 544 N N . PRO A 1 124 ? 39.959 395.845 40.615 1.00 25.29 124 PRO A N 1
ATOM 545 C CA . PRO A 1 124 ? 38.850 394.991 40.358 1.00 24.80 124 PRO A CA 1
ATOM 546 C C . PRO A 1 124 ? 38.848 394.405 38.969 1.00 24.13 124 PRO A C 1
ATOM 547 O O . PRO A 1 124 ? 39.489 394.912 37.982 1.00 24.85 124 PRO A O 1
ATOM 551 N N . ALA A 1 125 ? 38.180 393.281 38.869 1.00 22.03 125 ALA A N 1
ATOM 5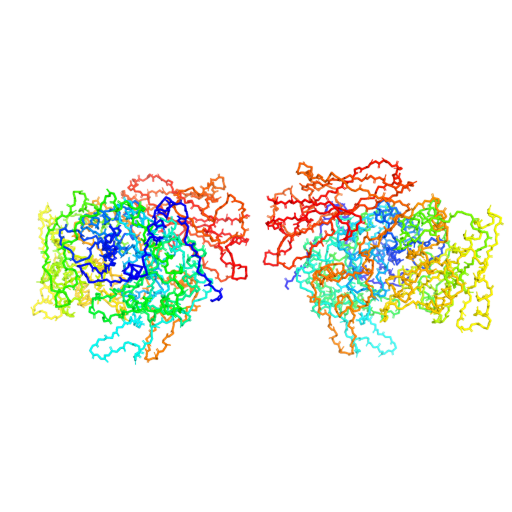52 C CA . ALA A 1 125 ? 38.150 392.593 37.587 1.00 25.88 125 ALA A CA 1
ATOM 553 C C . ALA A 1 125 ? 37.279 393.299 36.537 1.00 26.92 125 ALA A C 1
ATOM 554 O O . ALA A 1 125 ? 36.446 394.196 36.828 1.00 23.85 125 ALA A O 1
ATOM 556 N N . GLY A 1 126 ? 37.516 392.908 35.291 1.00 27.13 126 GLY A N 1
ATOM 557 C CA . GLY A 1 126 ? 36.627 393.290 34.190 1.00 29.11 126 GLY A CA 1
ATOM 558 C C . GLY A 1 126 ? 35.125 393.260 34.442 1.00 28.01 126 GLY A C 1
ATOM 559 O O . GLY A 1 126 ? 34.392 394.216 34.098 1.00 27.92 126 GLY A O 1
ATOM 560 N N . LEU A 1 127 ? 34.650 392.142 34.941 1.00 26.64 127 LEU A N 1
ATOM 561 C CA . LEU A 1 127 ? 33.290 391.978 35.303 1.00 29.12 127 LEU A CA 1
ATOM 562 C C . LEU A 1 127 ? 32.758 393.140 36.216 1.00 31.78 127 LEU A C 1
ATOM 563 O O . LEU A 1 127 ? 31.599 393.627 36.039 1.00 25.42 127 LEU A O 1
ATOM 568 N N . THR A 1 128 ? 33.621 393.566 37.167 1.00 27.46 128 THR A N 1
ATOM 569 C CA . THR A 1 128 ? 33.238 394.487 38.191 1.00 25.29 128 THR A CA 1
ATOM 570 C C . THR A 1 128 ? 33.114 395.886 37.595 1.00 25.85 128 THR A C 1
ATOM 571 O O . THR A 1 128 ? 32.177 396.559 37.878 1.00 24.08 128 THR A O 1
ATOM 575 N N . VAL A 1 129 ? 34.078 396.300 36.748 1.00 24.88 129 VAL A N 1
ATOM 576 C CA . VAL A 1 129 ? 33.988 397.562 36.056 1.00 26.89 129 VAL A CA 1
ATOM 577 C C . VAL A 1 129 ? 32.813 397.577 35.049 1.00 26.88 129 VAL A C 1
ATOM 578 O O . VAL A 1 129 ? 32.158 398.622 34.886 1.00 26.32 129 VAL A O 1
ATOM 582 N N . ALA A 1 130 ? 32.517 396.451 34.432 1.00 23.93 130 ALA A N 1
ATOM 583 C CA . ALA A 1 130 ? 31.389 396.366 33.524 1.00 26.18 130 ALA A CA 1
ATOM 584 C C . ALA A 1 130 ? 30.099 396.720 34.279 1.00 24.09 130 ALA A C 1
ATOM 585 O O . ALA A 1 130 ? 29.228 397.452 33.749 1.00 25.69 130 ALA A O 1
ATOM 587 N N . ALA A 1 131 ? 29.969 396.230 35.518 1.00 24.12 131 ALA A N 1
ATOM 588 C CA . ALA A 1 131 ? 28.755 396.491 36.303 1.00 24.37 131 ALA A CA 1
ATOM 589 C C . ALA A 1 131 ? 28.575 397.890 36.702 1.00 24.68 131 ALA A C 1
ATOM 590 O O . ALA A 1 131 ? 27.466 398.225 37.145 1.00 25.77 131 ALA A O 1
ATOM 592 N N . THR A 1 132 ? 29.627 398.725 36.620 1.00 22.78 132 THR A N 1
ATOM 593 C CA . THR A 1 132 ? 29.465 400.160 36.838 1.00 24.11 132 THR A CA 1
ATOM 594 C C . THR A 1 132 ? 28.691 400.837 35.714 1.00 24.76 132 THR A C 1
ATOM 595 O O . THR A 1 132 ? 28.018 401.780 35.949 1.00 24.90 132 THR A O 1
ATOM 599 N N . TRP A 1 133 ? 28.845 400.342 34.496 1.00 25.61 133 TRP A N 1
ATOM 600 C CA . TRP A 1 133 ? 28.291 400.956 33.280 1.00 26.82 133 TRP A CA 1
ATOM 601 C C . TRP A 1 133 ? 28.797 402.355 33.136 1.00 28.08 133 TRP A C 1
ATOM 602 O O . TRP A 1 133 ? 28.122 403.212 32.598 1.00 27.53 133 TRP A O 1
ATOM 613 N N . ASP A 1 134 ? 30.010 402.629 33.587 1.00 25.24 134 ASP A N 1
ATOM 614 C CA . ASP A 1 134 ? 30.487 403.995 33.638 1.00 27.82 134 ASP A CA 1
ATOM 615 C C . ASP A 1 134 ? 31.760 404.084 32.829 1.00 28.77 134 ASP A C 1
ATOM 616 O O . ASP A 1 134 ? 32.812 403.587 33.288 1.00 27.72 134 ASP A O 1
ATOM 621 N N . ARG A 1 135 ? 31.699 404.709 31.656 1.00 28.76 135 ARG A N 1
ATOM 622 C CA . ARG A 1 135 ? 32.870 404.890 30.775 1.00 28.85 135 ARG A CA 1
ATOM 623 C C . ARG A 1 135 ? 34.083 405.607 31.374 1.00 29.75 135 ARG A C 1
ATOM 624 O O . ARG A 1 135 ? 35.274 405.288 31.083 1.00 30.22 135 ARG A O 1
ATOM 632 N N . THR A 1 136 ? 33.837 406.534 32.257 1.00 29.07 136 THR A N 1
ATOM 633 C CA . THR A 1 136 ? 34.890 407.213 32.955 1.00 30.73 136 THR A CA 1
ATOM 634 C C . THR A 1 136 ? 35.674 406.252 33.815 1.00 29.42 136 THR A C 1
ATOM 635 O O . THR A 1 136 ? 36.880 406.320 33.820 1.00 27.17 136 THR A O 1
ATOM 639 N N . LEU A 1 137 ? 34.998 405.354 34.512 1.00 28.21 137 LEU A N 1
ATOM 640 C CA . LEU A 1 137 ? 35.729 404.384 35.318 1.00 27.23 137 LEU A CA 1
ATOM 641 C C . LEU A 1 137 ? 36.376 403.286 34.491 1.00 30.55 137 LEU A C 1
ATOM 642 O O . LEU A 1 137 ? 37.443 402.813 34.888 1.00 28.68 137 LEU A O 1
ATOM 647 N N . MET A 1 138 ? 35.718 402.815 33.430 1.00 29.36 138 MET A N 1
ATOM 648 C CA . MET A 1 138 ? 36.397 401.874 32.490 1.00 31.00 138 MET A CA 1
ATOM 649 C C . MET A 1 138 ? 37.756 402.428 32.033 1.00 29.33 138 MET A C 1
ATOM 650 O O . MET A 1 138 ? 38.757 401.722 32.116 1.00 27.49 138 MET A O 1
ATOM 655 N N . TYR A 1 139 ? 37.812 403.695 31.613 1.00 27.62 139 TYR A N 1
ATOM 656 C CA . TYR A 1 139 ? 39.062 404.342 31.185 1.00 28.30 139 TYR A CA 1
ATOM 657 C C . TYR A 1 139 ? 40.087 404.580 32.322 1.00 25.98 139 TYR A C 1
ATOM 658 O O . TYR A 1 139 ? 41.253 404.253 32.198 1.00 25.68 139 TYR A O 1
ATOM 667 N N . ALA A 1 140 ? 39.624 405.146 33.416 1.00 26.50 140 ALA A N 1
ATOM 668 C CA . ALA A 1 140 ? 40.476 405.391 34.572 1.00 25.49 140 ALA A CA 1
ATOM 669 C C . ALA A 1 140 ? 41.143 404.095 35.119 1.00 25.37 140 ALA A C 1
ATOM 670 O O . ALA A 1 140 ? 42.324 404.126 35.515 1.00 26.38 140 ALA A O 1
ATOM 672 N N . ARG A 1 141 ? 40.401 402.992 35.156 1.00 23.02 141 ARG A N 1
ATOM 673 C CA . ARG A 1 141 ? 40.905 401.698 35.675 1.00 24.10 141 ARG A CA 1
ATOM 674 C C . ARG A 1 141 ? 42.067 401.321 34.792 1.00 26.27 141 ARG A C 1
ATOM 675 O O . ARG A 1 141 ? 43.179 401.110 35.282 1.00 26.13 141 ARG A O 1
ATOM 683 N N . ALA A 1 142 ? 41.809 401.248 33.486 1.00 24.16 142 ALA A N 1
ATOM 684 C CA . ALA A 1 142 ? 42.888 400.901 32.451 1.00 27.28 142 ALA A CA 1
ATOM 685 C C . ALA A 1 142 ? 44.126 401.774 32.494 1.00 27.69 142 ALA A C 1
ATOM 686 O O . ALA A 1 142 ? 45.286 401.306 32.448 1.00 25.28 142 ALA A O 1
ATOM 688 N N . ARG A 1 143 ? 43.923 403.042 32.701 1.00 27.08 143 ARG A N 1
ATOM 689 C CA . ARG A 1 143 ? 44.978 404.005 32.752 1.00 26.74 143 ARG A CA 1
ATOM 690 C C . ARG A 1 143 ? 45.828 403.823 34.022 1.00 27.48 143 ARG A C 1
ATOM 691 O O . ARG A 1 143 ? 47.041 403.928 33.994 1.00 27.22 143 ARG A O 1
ATOM 699 N N . GLY A 1 144 ? 45.177 403.466 35.107 1.00 26.49 144 GLY A N 1
ATOM 700 C CA . GLY A 1 144 ? 45.837 403.066 36.353 1.00 25.38 144 GLY A CA 1
ATOM 701 C C . GLY A 1 144 ? 46.638 401.768 36.250 1.00 24.82 144 GLY A C 1
ATOM 702 O O . GLY A 1 144 ? 47.766 401.720 36.666 1.00 29.09 144 GLY A O 1
ATOM 703 N N . MET A 1 145 ? 46.017 400.743 35.704 1.00 24.95 145 MET A N 1
ATOM 704 C CA . MET A 1 145 ? 46.707 399.440 35.455 1.00 26.91 145 MET A CA 1
ATOM 705 C C . MET A 1 145 ? 47.917 399.775 34.588 1.00 28.39 145 MET A C 1
ATOM 706 O O . MET A 1 145 ? 49.026 399.327 34.834 1.00 28.49 145 MET A O 1
ATOM 711 N N . GLY A 1 146 ? 47.707 400.635 33.598 1.00 27.45 146 GLY A N 1
ATOM 712 C CA . GLY A 1 146 ? 48.773 400.986 32.652 1.00 27.02 146 GLY A CA 1
ATOM 713 C C . GLY A 1 146 ? 49.958 401.592 33.332 1.00 25.78 146 GLY A C 1
ATOM 714 O O . GLY A 1 146 ? 51.086 401.230 33.034 1.00 25.26 146 GLY A O 1
ATOM 715 N N . GLN A 1 147 ? 49.683 402.518 34.234 1.00 25.76 147 GLN A N 1
ATOM 716 C CA . GLN A 1 147 ? 50.723 403.211 34.943 1.00 25.02 147 GLN A CA 1
ATOM 717 C C . GLN A 1 147 ? 51.520 402.175 35.734 1.00 24.66 147 GLN A C 1
ATOM 718 O O . GLN A 1 147 ? 52.749 402.219 35.707 1.00 26.05 147 GLN A O 1
ATOM 724 N N . GLU A 1 148 ? 50.825 401.266 36.410 1.00 25.17 148 GLU A N 1
ATOM 725 C CA . GLU A 1 148 ? 51.536 400.185 37.129 1.00 25.42 148 GLU A CA 1
ATOM 726 C C . GLU A 1 148 ? 52.345 399.224 36.227 1.00 26.27 148 GLU A C 1
ATOM 727 O O . GLU A 1 148 ? 53.512 398.926 36.540 1.00 28.29 148 GLU A O 1
ATOM 733 N N . PHE A 1 149 ? 51.783 398.859 35.070 1.00 25.46 149 PHE A N 1
ATOM 734 C CA . PHE A 1 149 ? 52.473 398.048 34.054 1.00 27.56 149 PHE A CA 1
ATOM 735 C C . PHE A 1 149 ? 53.766 398.687 33.607 1.00 29.75 149 PHE A C 1
ATOM 736 O O . PHE A 1 149 ? 54.833 398.080 33.668 1.00 25.01 149 PHE A O 1
ATOM 744 N N . HIS A 1 150 ? 53.659 399.930 33.231 1.00 27.14 150 HIS A N 1
ATOM 745 C CA . HIS A 1 150 ? 54.787 400.708 32.806 1.00 29.95 150 HIS A CA 1
ATOM 746 C C . HIS A 1 150 ? 55.841 400.873 33.833 1.00 25.87 150 HIS A C 1
ATOM 747 O O . HIS A 1 150 ? 57.009 400.754 33.537 1.00 29.18 150 HIS A O 1
ATOM 754 N N . ASP A 1 151 ? 55.427 401.138 35.045 1.00 24.42 151 ASP A N 1
ATOM 755 C CA . ASP A 1 151 ? 56.334 401.443 36.081 1.00 27.73 151 ASP A CA 1
ATOM 756 C C . ASP A 1 151 ? 57.022 400.200 36.597 1.00 26.86 151 ASP A C 1
ATOM 757 O O . ASP A 1 151 ? 58.114 400.298 37.124 1.00 27.25 151 ASP A O 1
ATOM 762 N N . GLN A 1 152 ? 56.377 399.058 36.437 1.00 24.18 152 GLN A N 1
ATOM 763 C CA . GLN A 1 152 ? 57.047 397.762 36.757 1.00 25.88 152 GLN A CA 1
ATOM 764 C C . GLN A 1 152 ? 57.976 397.273 35.650 1.00 31.77 152 GLN A C 1
ATOM 765 O O . GLN A 1 152 ? 58.652 396.220 35.826 1.00 31.53 152 GLN A O 1
ATOM 771 N N . GLY A 1 153 ? 57.963 397.932 34.492 1.00 30.43 153 GLY A N 1
ATOM 772 C CA . GLY A 1 153 ? 58.865 397.543 33.357 1.00 30.01 153 GLY A CA 1
ATOM 773 C C . GLY A 1 153 ? 58.302 396.805 32.191 1.00 32.57 153 GLY A C 1
ATOM 774 O O . GLY A 1 153 ? 59.058 396.220 31.443 1.00 34.39 153 GLY A O 1
ATOM 775 N N . VAL A 1 154 ? 56.979 396.748 32.052 1.00 27.73 154 VAL A N 1
ATOM 776 C CA . VAL A 1 154 ? 56.349 395.933 31.084 1.00 27.12 154 VAL A CA 1
ATOM 777 C C . VAL A 1 154 ? 56.313 396.741 29.786 1.00 29.60 154 VAL A C 1
ATOM 778 O O . VAL A 1 154 ? 55.870 397.881 29.796 1.00 27.80 154 VAL A O 1
ATOM 782 N N . HIS A 1 155 ? 56.730 396.111 28.694 1.00 25.69 155 HIS A N 1
ATOM 783 C CA . HIS A 1 155 ? 56.531 396.582 27.340 1.00 27.60 155 HIS A CA 1
ATOM 784 C C . HIS A 1 155 ? 55.154 396.314 26.801 1.00 30.02 155 HIS A C 1
ATOM 785 O O . HIS A 1 155 ? 54.571 397.220 26.196 1.00 27.27 155 HIS A O 1
ATOM 792 N N . LEU A 1 156 ? 54.656 395.066 26.996 1.00 25.63 156 LEU A N 1
ATOM 793 C CA . LEU A 1 156 ? 53.431 394.552 26.420 1.00 26.15 156 LEU A CA 1
ATOM 794 C C . LEU A 1 156 ? 52.610 393.893 27.532 1.00 27.56 156 LEU A C 1
ATOM 795 O O . LEU A 1 156 ? 52.965 392.791 28.101 1.00 26.48 156 LEU A O 1
ATOM 800 N N . ALA A 1 157 ? 51.437 394.444 27.746 1.00 21.65 157 ALA A N 1
ATOM 801 C CA . ALA A 1 157 ? 50.496 393.894 28.670 1.00 24.29 157 ALA A CA 1
ATOM 802 C C . ALA A 1 157 ? 49.605 392.902 27.986 1.00 29.03 157 ALA A C 1
ATOM 803 O O . ALA A 1 157 ? 48.938 393.246 26.959 1.00 28.41 157 ALA A O 1
ATOM 805 N N . LEU A 1 158 ? 49.486 391.706 28.585 1.00 25.23 158 LEU A N 1
ATOM 806 C CA . LEU A 1 158 ? 48.601 390.672 28.129 1.00 25.06 158 LEU A CA 1
ATOM 807 C C . LEU A 1 158 ? 47.187 391.013 28.650 1.00 26.51 158 LEU A C 1
ATOM 808 O O . LEU A 1 158 ? 46.624 390.330 29.473 1.00 28.67 158 LEU A O 1
ATOM 813 N N . ALA A 1 159 ? 46.619 392.021 28.012 1.00 23.68 159 ALA A N 1
ATOM 814 C CA . ALA A 1 159 ? 45.355 392.709 28.405 1.00 27.46 159 ALA A CA 1
ATOM 815 C C . ALA A 1 159 ? 44.989 393.712 27.320 1.00 28.50 159 ALA A C 1
ATOM 816 O O . ALA A 1 159 ? 45.892 394.297 26.639 1.00 27.34 159 ALA A O 1
ATOM 818 N N . PRO A 1 160 ? 43.710 393.982 27.186 1.00 26.57 160 PRO A N 1
ATOM 819 C CA . PRO A 1 160 ? 42.610 393.440 28.004 1.00 23.82 160 PRO A CA 1
ATOM 820 C C . PRO A 1 160 ? 41.950 392.247 27.385 1.00 24.60 160 PRO A C 1
ATOM 821 O O . PRO A 1 160 ? 42.235 391.854 26.236 1.00 28.76 160 PRO A O 1
ATOM 825 N N . VAL A 1 161 ? 40.930 391.740 28.033 1.00 22.89 161 VAL A N 1
ATOM 826 C CA . VAL A 1 161 ? 40.131 390.717 27.401 1.00 26.53 161 VAL A CA 1
ATOM 827 C C . VAL A 1 161 ? 39.028 391.458 26.701 1.00 29.24 161 VAL A C 1
ATOM 828 O O . VAL A 1 161 ? 38.288 392.194 27.344 1.00 28.88 161 VAL A O 1
ATOM 832 N N . THR A 1 162 ? 38.925 391.223 25.417 1.00 30.89 162 THR A N 1
ATOM 833 C CA . THR A 1 162 ? 38.076 392.008 24.573 1.00 36.35 162 THR A CA 1
ATOM 834 C C . THR A 1 162 ? 37.255 391.084 23.685 1.00 35.51 162 THR A C 1
ATOM 835 O O . THR A 1 162 ? 37.352 391.160 22.444 1.00 40.75 162 THR A O 1
ATOM 839 N N . GLY A 1 163 ? 36.426 390.253 24.286 1.00 36.64 163 GLY A N 1
ATOM 840 C CA . GLY A 1 163 ? 35.419 389.466 23.549 1.00 38.79 163 GLY A CA 1
ATOM 841 C C . GLY A 1 163 ? 35.727 388.002 23.359 1.00 40.12 163 GLY A C 1
ATOM 842 O O . GLY A 1 163 ? 35.062 387.327 22.566 1.00 36.76 163 GLY A O 1
ATOM 843 N N . GLY A 1 164 ? 36.705 387.473 24.102 1.00 40.17 164 GLY A N 1
ATOM 844 C CA . GLY A 1 164 ? 36.923 386.018 24.080 1.00 34.81 164 GLY A CA 1
ATOM 845 C C . GLY A 1 164 ? 37.604 385.619 25.365 1.00 33.26 164 GLY A C 1
ATOM 846 O O . GLY A 1 164 ? 38.799 385.928 25.510 1.00 31.52 164 GLY A O 1
ATOM 847 N N . PRO A 1 165 ? 36.889 385.001 26.321 1.00 31.57 165 PRO A N 1
ATOM 848 C CA . PRO A 1 165 ? 35.454 384.636 26.252 1.00 32.59 165 PRO A CA 1
ATOM 849 C C . PRO A 1 165 ? 34.542 385.913 26.250 1.00 40.78 165 PRO A C 1
ATOM 850 O O . PRO A 1 165 ? 34.953 386.993 26.822 1.00 39.08 165 PRO A O 1
ATOM 854 N N . LEU A 1 166 ? 33.411 385.805 25.531 1.00 30.92 166 LEU A N 1
ATOM 855 C CA . LEU A 1 166 ? 32.411 386.918 25.475 1.00 36.77 166 LEU A CA 1
ATOM 856 C C . LEU A 1 166 ? 31.325 386.578 26.443 1.00 38.99 166 LEU A C 1
ATOM 857 O O . LEU A 1 166 ? 30.896 387.460 27.145 1.00 42.90 166 LEU A O 1
ATOM 862 N N . GLY A 1 167 ? 30.881 385.315 26.473 1.00 37.70 167 GLY A N 1
ATOM 863 C CA . GLY A 1 167 ? 29.841 384.862 27.386 1.00 35.43 167 GLY A CA 1
ATOM 864 C C . GLY A 1 167 ? 28.782 383.906 26.829 1.00 39.21 167 GLY A C 1
ATOM 865 O O . GLY A 1 167 ? 27.596 383.981 27.207 1.00 38.26 167 GLY A O 1
ATOM 866 N N . ARG A 1 168 ? 29.186 382.965 25.979 1.00 31.73 168 ARG A N 1
ATOM 867 C CA . ARG A 1 168 ? 28.255 381.905 25.508 1.00 34.15 168 ARG A CA 1
ATOM 868 C C . ARG A 1 168 ? 27.745 380.994 26.612 1.00 30.83 168 ARG A C 1
ATOM 869 O O . ARG A 1 168 ? 26.622 380.543 26.555 1.00 34.70 168 ARG A O 1
ATOM 877 N N . THR A 1 169 ? 28.587 380.712 27.618 1.00 33.06 169 THR A N 1
ATOM 878 C CA . THR A 1 169 ? 28.191 379.984 28.819 1.00 33.96 169 THR A CA 1
ATOM 879 C C . THR A 1 169 ? 28.373 380.880 30.044 1.00 27.90 169 THR A C 1
ATOM 880 O O . THR A 1 169 ? 29.481 381.430 30.210 1.00 29.81 169 THR A O 1
ATOM 884 N N . PRO A 1 170 ? 27.403 380.891 30.969 1.00 26.69 170 PRO A N 1
ATOM 885 C CA . PRO A 1 170 ? 27.581 381.475 32.306 1.00 27.27 170 PRO A CA 1
ATOM 886 C C . PRO A 1 170 ? 28.457 380.659 33.240 1.00 27.92 170 PRO A C 1
ATOM 887 O O . PRO A 1 170 ? 28.719 381.099 34.339 1.00 27.04 170 PRO A O 1
ATOM 891 N N . LEU A 1 171 ? 28.892 379.474 32.818 1.00 28.13 171 LEU A N 1
ATOM 892 C CA . LEU A 1 171 ? 29.828 378.626 33.605 1.00 31.05 171 LEU A CA 1
ATOM 893 C C . LEU A 1 171 ? 31.327 378.790 33.301 1.00 26.54 171 LEU A C 1
ATOM 894 O O . LEU A 1 171 ? 32.171 378.114 33.933 1.00 31.83 171 LEU A O 1
ATOM 899 N N . ASN A 1 172 ? 31.670 379.660 32.360 1.00 27.14 172 ASN A N 1
ATOM 900 C CA . ASN A 1 172 ? 32.992 379.791 31.851 1.00 28.43 172 ASN A CA 1
ATOM 901 C C . ASN A 1 172 ? 33.867 380.176 33.022 1.00 32.66 172 ASN A C 1
ATOM 902 O O . ASN A 1 172 ? 33.631 381.199 33.653 1.00 27.60 172 ASN A O 1
ATOM 907 N N . GLY A 1 173 ? 34.898 379.375 33.315 1.00 29.83 173 GLY A N 1
ATOM 908 C CA . GLY A 1 173 ? 35.729 379.663 34.474 1.00 25.71 173 GLY A CA 1
ATOM 909 C C . GLY A 1 173 ? 36.481 380.984 34.455 1.00 27.74 173 GLY A C 1
ATOM 910 O O . GLY A 1 173 ? 36.892 381.468 35.471 1.00 28.57 173 GLY A O 1
ATOM 911 N N . ARG A 1 174 ? 36.778 381.493 33.281 1.00 27.82 174 ARG A N 1
ATOM 912 C CA . ARG A 1 174 ? 37.364 382.764 33.139 1.00 30.22 174 ARG A CA 1
ATOM 913 C C . ARG A 1 174 ? 36.503 383.913 32.584 1.00 28.82 174 ARG A C 1
ATOM 914 O O . ARG A 1 174 ? 37.065 384.960 32.251 1.00 28.50 174 ARG A O 1
ATOM 922 N N . GLY A 1 175 ? 35.173 383.779 32.564 1.00 30.14 175 GLY A N 1
ATOM 923 C CA . GLY A 1 175 ? 34.313 384.885 32.072 1.00 31.68 175 GLY A CA 1
ATOM 924 C C . GLY A 1 175 ? 34.499 386.227 32.791 1.00 33.52 175 GLY A C 1
ATOM 925 O O . GLY A 1 175 ? 34.395 387.321 32.174 1.00 33.24 175 GLY A O 1
ATOM 926 N N . TRP A 1 176 ? 34.828 386.131 34.083 1.00 26.92 176 TRP A N 1
ATOM 927 C CA . TRP A 1 176 ? 35.099 387.282 34.946 1.00 30.99 176 TRP A CA 1
ATOM 928 C C . TRP A 1 176 ? 36.205 388.208 34.449 1.00 29.23 176 TRP A C 1
ATOM 929 O O . TRP A 1 176 ? 36.225 389.409 34.811 1.00 29.80 176 TRP A O 1
ATOM 940 N N . GLU A 1 177 ? 37.124 387.737 33.569 1.00 27.69 177 GLU A N 1
ATOM 941 C CA . GLU A 1 177 ? 38.213 388.597 33.095 1.00 28.41 177 GLU A CA 1
ATOM 942 C C . GLU A 1 177 ? 37.743 389.668 32.066 1.00 25.85 177 GLU A C 1
ATOM 943 O O . GLU A 1 177 ? 38.442 390.725 31.801 1.00 27.26 177 GLU A O 1
ATOM 949 N N . GLY A 1 178 ? 36.668 389.294 31.387 1.00 26.59 178 GLY A N 1
ATOM 950 C CA . GLY A 1 178 ? 35.992 390.139 30.347 1.00 29.76 178 GLY A CA 1
ATOM 951 C C . GLY A 1 178 ? 35.008 391.043 31.034 1.00 32.48 178 GLY A C 1
ATOM 952 O O . GLY A 1 178 ? 35.140 391.260 32.216 1.00 35.48 178 GLY A O 1
ATOM 953 N N . THR A 1 179 ? 34.034 391.568 30.293 1.00 34.37 179 THR A N 1
ATOM 954 C CA . THR A 1 179 ? 33.186 392.652 30.792 1.00 31.41 179 THR A CA 1
ATOM 955 C C . THR A 1 179 ? 31.723 392.219 30.746 1.00 37.39 179 THR A C 1
ATOM 956 O O . THR A 1 179 ? 31.251 391.530 31.659 1.00 42.26 179 THR A O 1
ATOM 960 N N . PHE A 1 180 ? 31.053 392.499 29.646 1.00 32.84 180 PHE A N 1
ATOM 961 C CA . PHE A 1 180 ? 29.632 392.232 29.469 1.00 31.22 180 PHE A CA 1
ATOM 962 C C . PHE A 1 180 ? 29.395 391.013 28.594 1.00 32.36 180 PHE A C 1
ATOM 963 O O . PHE A 1 180 ? 30.168 390.798 27.654 1.00 30.47 180 PHE A O 1
ATOM 971 N N . ALA A 1 181 ? 28.339 390.227 28.856 1.00 31.66 181 ALA A N 1
ATOM 972 C CA . ALA A 1 181 ? 27.859 389.216 27.900 1.00 30.73 181 ALA A CA 1
ATOM 973 C C . ALA A 1 181 ? 27.086 389.826 26.722 1.00 30.30 181 ALA A C 1
ATOM 974 O O . ALA A 1 181 ? 25.939 389.442 26.453 1.00 34.50 181 ALA A O 1
ATOM 976 N N . ASP A 1 182 ? 27.677 390.803 26.070 1.00 32.10 182 ASP A N 1
ATOM 977 C CA . ASP A 1 182 ? 26.983 391.569 25.045 1.00 30.47 182 ASP A CA 1
ATOM 978 C C . ASP A 1 182 ? 28.002 392.217 24.155 1.00 28.93 182 ASP A C 1
ATOM 979 O O . ASP A 1 182 ? 28.844 392.917 24.656 1.00 27.16 182 ASP A O 1
ATOM 984 N N . PRO A 1 183 ? 27.883 392.046 22.826 1.00 28.32 183 PRO A N 1
ATOM 985 C CA . PRO A 1 183 ? 28.898 392.642 21.917 1.00 28.02 183 PRO A CA 1
ATOM 986 C C . PRO A 1 183 ? 29.019 394.140 21.998 1.00 29.22 183 PRO A C 1
ATOM 987 O O . PRO A 1 183 ? 30.135 394.663 22.067 1.00 29.73 183 PRO A O 1
ATOM 991 N N . TYR A 1 184 ? 27.907 394.876 22.037 1.00 27.16 184 TYR A N 1
ATOM 992 C CA . TYR A 1 184 ? 28.011 396.344 22.024 1.00 26.69 184 TYR A CA 1
ATOM 993 C C . TYR A 1 184 ? 28.733 396.836 23.269 1.00 26.60 184 TYR A C 1
ATOM 994 O O . TYR A 1 184 ? 29.618 397.653 23.191 1.00 26.91 184 TYR A O 1
ATOM 1003 N N . ALA A 1 185 ? 28.299 396.395 24.416 1.00 26.59 185 ALA A N 1
ATOM 1004 C CA . ALA A 1 185 ? 28.887 396.909 25.666 1.00 26.64 185 ALA A CA 1
ATOM 1005 C C . ALA A 1 185 ? 30.349 396.461 25.907 1.00 26.06 185 ALA A C 1
ATOM 1006 O O . ALA A 1 185 ? 31.183 397.246 26.358 1.00 26.33 185 ALA A O 1
ATOM 1008 N N . CYS A 1 186 ? 30.615 395.218 25.579 1.00 26.88 186 CYS A N 1
ATOM 1009 C CA . CYS A 1 186 ? 31.998 394.702 25.564 1.00 27.75 186 CYS A CA 1
ATOM 1010 C C . CYS A 1 186 ? 32.817 395.546 24.627 1.00 27.17 186 CYS A C 1
ATOM 1011 O O . CYS A 1 186 ? 33.907 395.976 25.001 1.00 25.67 186 CYS A O 1
ATOM 1014 N N . GLY A 1 187 ? 32.248 395.851 23.444 1.00 27.01 187 GLY A N 1
ATOM 1015 C CA . GLY A 1 187 ? 32.844 396.738 22.496 1.00 28.65 187 GLY A CA 1
ATOM 1016 C C . GLY A 1 187 ? 33.335 398.028 23.133 1.00 28.16 187 GLY A C 1
ATOM 1017 O O . GLY A 1 187 ? 34.458 398.443 22.953 1.00 26.16 187 GLY A O 1
ATOM 1018 N N . GLU A 1 188 ? 32.426 398.711 23.828 1.00 29.78 188 GLU A N 1
ATOM 1019 C CA . GLU A 1 188 ? 32.740 399.992 24.396 1.00 28.19 188 GLU A CA 1
ATOM 1020 C C . GLU A 1 188 ? 33.784 399.845 25.477 1.00 26.63 188 GLU A C 1
ATOM 1021 O O . GLU A 1 188 ? 34.690 400.689 25.574 1.00 26.84 188 GLU A O 1
ATOM 1027 N N . ALA A 1 189 ? 33.659 398.813 26.283 1.00 27.23 189 ALA A N 1
ATOM 1028 C CA . ALA A 1 189 ? 34.576 398.650 27.409 1.00 29.26 189 ALA A CA 1
ATOM 1029 C C . ALA A 1 189 ? 35.950 398.336 26.887 1.00 29.27 189 ALA A C 1
ATOM 1030 O O . ALA A 1 189 ? 36.971 398.866 27.430 1.00 28.27 189 ALA A O 1
ATOM 1032 N N . SER A 1 190 ? 35.978 397.516 25.827 1.00 28.03 190 SER A N 1
ATOM 1033 C CA . SER A 1 190 ? 37.247 397.121 25.159 1.00 31.87 190 SER A CA 1
ATOM 1034 C C . SER A 1 190 ? 37.983 398.341 24.614 1.00 32.15 190 SER A C 1
ATOM 1035 O O . SER A 1 190 ? 39.180 398.525 24.905 1.00 27.42 190 SER A O 1
ATOM 1038 N N . TYR A 1 191 ? 37.254 399.229 23.907 1.00 28.47 191 TYR A N 1
ATOM 1039 C CA . TYR A 1 191 ? 37.812 400.401 23.365 1.00 26.40 191 TYR A CA 1
ATOM 1040 C C . TYR A 1 191 ? 38.471 401.212 24.446 1.00 26.87 191 TYR A C 1
ATOM 1041 O O . TYR A 1 191 ? 39.573 401.709 24.284 1.00 26.55 191 TYR A O 1
ATOM 1050 N N . LEU A 1 192 ? 37.760 401.457 25.530 1.00 26.22 192 LEU A N 1
ATOM 1051 C CA . LEU A 1 192 ? 38.304 402.316 26.571 1.00 27.40 192 LEU A CA 1
ATOM 1052 C C . LEU A 1 192 ? 39.480 401.680 27.346 1.00 25.80 192 LEU A C 1
ATOM 1053 O O . LEU A 1 192 ? 40.368 402.398 27.788 1.00 26.78 192 LEU A O 1
ATOM 1058 N N . SER A 1 193 ? 39.492 400.374 27.438 1.00 24.74 193 SER A N 1
ATOM 1059 C CA . SER A 1 193 ? 40.546 399.666 28.183 1.00 29.03 193 SER A CA 1
ATOM 1060 C C . SER A 1 193 ? 41.837 399.725 27.374 1.00 30.68 193 SER A C 1
ATOM 1061 O O . SER A 1 193 ? 42.886 400.073 27.911 1.00 29.71 193 SER A O 1
ATOM 1064 N N . VAL A 1 194 ? 41.726 399.490 26.054 1.00 28.04 194 VAL A N 1
ATOM 1065 C CA . VAL A 1 194 ? 42.875 399.648 25.178 1.00 26.46 194 VAL A CA 1
ATOM 1066 C C . VAL A 1 194 ? 43.398 401.019 25.267 1.00 28.56 194 VAL A C 1
ATOM 1067 O O . VAL A 1 194 ? 44.579 401.203 25.482 1.00 28.04 194 VAL A O 1
ATOM 1071 N N . LYS A 1 195 ? 42.518 402.017 25.171 1.00 26.32 195 LYS A N 1
ATOM 1072 C CA . LYS A 1 195 ? 42.941 403.343 25.209 1.00 27.87 195 LYS A CA 1
ATOM 1073 C C . LYS A 1 195 ? 43.626 403.699 26.479 1.00 26.07 195 LYS A C 1
ATOM 1074 O O . LYS A 1 195 ? 44.619 404.431 26.473 1.00 28.57 195 LYS A O 1
ATOM 1080 N N . GLY A 1 196 ? 43.096 403.222 27.589 1.00 26.27 196 GLY A N 1
ATOM 1081 C CA . GLY A 1 196 ? 43.714 403.497 28.895 1.00 27.56 196 GLY A CA 1
ATOM 1082 C C . GLY A 1 196 ? 45.111 402.921 29.055 1.00 26.09 196 GLY A C 1
ATOM 1083 O O . GLY A 1 196 ? 46.060 403.625 29.453 1.00 28.66 196 GLY A O 1
ATOM 1084 N N . LEU A 1 197 ? 45.240 401.721 28.594 1.00 24.74 197 LEU A N 1
ATOM 1085 C CA . LEU A 1 197 ? 46.578 401.019 28.678 1.00 30.78 197 LEU A CA 1
ATOM 1086 C C . LEU A 1 197 ? 47.615 401.692 27.753 1.00 29.78 197 LEU A C 1
ATOM 1087 O O . LEU A 1 197 ? 48.684 402.135 28.178 1.00 29.52 197 LEU A O 1
ATOM 1092 N N . THR A 1 198 ? 47.230 401.937 26.515 1.00 29.41 198 THR A N 1
ATOM 1093 C CA . THR A 1 198 ? 48.135 402.648 25.594 1.00 28.75 198 THR A CA 1
ATOM 1094 C C . THR A 1 198 ? 48.456 404.092 25.969 1.00 30.35 198 THR A C 1
ATOM 1095 O O . THR A 1 198 ? 49.567 404.531 25.776 1.00 30.59 198 THR A O 1
ATOM 1099 N N . ASP A 1 199 ? 47.480 404.879 26.463 1.00 28.06 199 ASP A N 1
ATOM 1100 C CA . ASP A 1 199 ? 47.810 406.205 26.938 1.00 31.99 199 ASP A CA 1
ATOM 1101 C C . ASP A 1 199 ? 48.837 406.178 28.069 1.00 33.88 199 ASP A C 1
ATOM 1102 O O . ASP A 1 199 ? 49.554 407.133 28.237 1.00 35.10 199 ASP A O 1
ATOM 1107 N N . ALA A 1 200 ? 48.869 405.136 28.911 1.00 39.22 200 ALA A N 1
ATOM 1108 C CA . ALA A 1 200 ? 50.029 404.972 29.818 1.00 36.62 200 ALA A CA 1
ATOM 1109 C C . ALA A 1 200 ? 51.212 404.498 28.945 1.00 41.31 200 ALA A C 1
ATOM 1110 O O . ALA A 1 200 ? 51.039 404.240 27.771 1.00 45.43 200 ALA A O 1
ATOM 1112 N N . GLY A 1 201 ? 52.425 404.301 29.375 1.00 42.88 201 GLY A N 1
ATOM 1113 C CA . GLY A 1 201 ? 53.354 403.758 28.262 1.00 48.72 201 GLY A CA 1
ATOM 1114 C C . GLY A 1 201 ? 53.206 402.325 27.599 1.00 40.93 201 GLY A C 1
ATOM 1115 O O . GLY A 1 201 ? 54.156 401.850 26.961 1.00 38.79 201 GLY A O 1
ATOM 1116 N N . VAL A 1 202 ? 52.073 401.611 27.703 1.00 34.01 202 VAL A N 1
ATOM 1117 C CA . VAL A 1 202 ? 52.108 400.140 27.476 1.00 30.79 202 VAL A CA 1
ATOM 1118 C C . VAL A 1 202 ? 51.436 399.667 26.234 1.00 32.18 202 VAL A C 1
ATOM 1119 O O . VAL A 1 202 ? 50.307 400.050 25.947 1.00 31.68 202 VAL A O 1
ATOM 1123 N N . ALA A 1 203 ? 52.098 398.726 25.519 1.00 29.54 203 ALA A N 1
ATOM 1124 C CA . ALA A 1 203 ? 51.518 398.110 24.392 1.00 29.83 203 ALA A CA 1
ATOM 1125 C C . ALA A 1 203 ? 50.464 397.100 24.860 1.00 27.78 203 ALA A C 1
ATOM 1126 O O . ALA A 1 203 ? 50.613 396.458 25.911 1.00 31.86 203 ALA A O 1
ATOM 1128 N N . THR A 1 204 ? 49.347 397.007 24.161 1.00 25.64 204 THR A N 1
ATOM 1129 C CA . THR A 1 204 ? 48.354 396.055 24.522 1.00 26.91 204 THR A CA 1
ATOM 1130 C C . THR A 1 204 ? 48.367 394.847 23.638 1.00 28.42 204 THR A C 1
ATOM 1131 O O . THR A 1 204 ? 48.638 394.959 22.429 1.00 30.03 204 THR A O 1
ATOM 1135 N N . VAL A 1 205 ? 48.010 393.709 24.241 1.00 26.54 205 VAL A N 1
ATOM 1136 C CA . VAL A 1 205 ? 47.721 392.444 23.562 1.00 22.70 205 VAL A CA 1
ATOM 1137 C C . VAL A 1 205 ? 46.315 392.054 23.905 1.00 26.20 205 VAL A C 1
ATOM 1138 O O . VAL A 1 205 ? 46.079 391.399 24.947 1.00 30.01 205 VAL A O 1
ATOM 1142 N N . SER A 1 206 ? 45.374 392.469 23.029 1.00 26.28 206 SER A N 1
ATOM 1143 C CA . SER A 1 206 ? 43.977 392.246 23.280 1.00 27.63 206 SER A CA 1
ATOM 1144 C C . SER A 1 206 ? 43.694 390.796 23.029 1.00 27.81 206 SER A C 1
ATOM 1145 O O . SER A 1 206 ? 44.195 390.200 22.093 1.00 29.50 206 SER A O 1
ATOM 1148 N N . LYS A 1 207 ? 42.890 390.183 23.870 1.00 27.93 207 LYS A N 1
ATOM 1149 C CA . LYS A 1 207 ? 42.737 388.753 23.785 1.00 26.04 207 LYS A CA 1
ATOM 1150 C C . LYS A 1 207 ? 41.308 388.291 24.106 1.00 27.86 207 LYS A C 1
ATOM 1151 O O . LYS A 1 207 ? 40.545 389.033 24.724 1.00 28.63 207 LYS A O 1
ATOM 1157 N N . HIS A 1 208 ? 40.867 387.105 23.693 1.00 27.22 208 HIS A N 1
ATOM 1158 C CA . HIS A 1 208 ? 41.613 386.107 22.918 1.00 30.89 208 HIS A CA 1
ATOM 1159 C C . HIS A 1 208 ? 40.823 385.875 21.611 1.00 26.79 208 HIS A C 1
ATOM 1160 O O . HIS A 1 208 ? 39.657 385.524 21.639 1.00 29.15 208 HIS A O 1
ATOM 1167 N N . TRP A 1 209 ? 41.488 386.066 20.476 1.00 26.42 209 TRP A N 1
ATOM 1168 C CA . TRP A 1 209 ? 40.875 385.927 19.173 1.00 25.16 209 TRP A CA 1
ATOM 1169 C C . TRP A 1 209 ? 40.863 384.422 18.797 1.00 25.04 209 TRP A C 1
ATOM 1170 O O . TRP A 1 209 ? 41.937 383.840 18.592 1.00 28.67 209 TRP A O 1
ATOM 1181 N N . ILE A 1 210 ? 39.726 383.729 18.712 1.00 27.07 210 ILE A N 1
ATOM 1182 C CA . ILE A 1 210 ? 38.406 384.269 18.779 1.00 25.16 210 ILE A CA 1
ATOM 1183 C C . ILE A 1 210 ? 37.501 383.046 18.972 1.00 27.57 210 ILE A C 1
ATOM 1184 O O . ILE A 1 210 ? 37.918 381.899 18.731 1.00 28.56 210 ILE A O 1
ATOM 1189 N N . ALA A 1 211 ? 36.290 383.272 19.421 1.00 28.41 211 ALA A N 1
ATOM 1190 C CA . ALA A 1 211 ? 35.296 382.223 19.702 1.00 29.04 211 ALA A CA 1
ATOM 1191 C C . ALA A 1 211 ? 35.771 381.231 20.772 1.00 32.80 211 ALA A C 1
ATOM 1192 O O . ALA A 1 211 ? 35.360 380.035 20.811 1.00 27.78 211 ALA A O 1
ATOM 1194 N N . TYR A 1 212 ? 36.516 381.786 21.727 1.00 28.23 212 TYR A N 1
ATOM 1195 C CA . TYR A 1 212 ? 37.121 380.986 22.836 1.00 30.15 212 TYR A CA 1
ATOM 1196 C C . TYR A 1 212 ? 36.151 381.018 24.020 1.00 30.44 212 TYR A C 1
ATOM 1197 O O . TYR A 1 212 ? 36.241 381.897 24.870 1.00 28.97 212 TYR A O 1
ATOM 1206 N N . GLU A 1 213 ? 35.184 380.094 24.024 1.00 28.51 213 GLU A N 1
ATOM 1207 C CA . GLU A 1 213 ? 34.013 380.203 24.839 1.00 30.94 213 GLU A CA 1
ATOM 1208 C C . GLU A 1 213 ? 33.871 379.093 25.837 1.00 27.03 213 GLU A C 1
ATOM 1209 O O . GLU A 1 213 ? 32.878 379.012 26.513 1.00 30.84 213 GLU A O 1
ATOM 1215 N N . GLN A 1 214 ? 34.885 378.250 26.001 1.00 23.46 214 GLN A N 1
ATOM 1216 C CA . GLN A 1 214 ? 34.865 377.336 27.131 1.00 25.32 214 GLN A CA 1
ATOM 1217 C C . GLN A 1 214 ? 36.274 376.964 27.490 1.00 24.94 214 GLN A C 1
ATOM 1218 O O . GLN A 1 214 ? 37.161 376.975 26.631 1.00 27.09 214 GLN A O 1
ATOM 1224 N N . GLU A 1 215 ? 36.502 376.760 28.754 1.00 23.82 215 GLU A N 1
ATOM 1225 C CA . GLU A 1 215 ? 37.837 376.300 29.222 1.00 25.47 215 GLU A CA 1
ATOM 1226 C C . GLU A 1 215 ? 38.065 374.790 29.073 1.00 25.48 215 GLU A C 1
ATOM 1227 O O . GLU A 1 215 ? 39.216 374.314 28.959 1.00 29.70 215 GLU A O 1
ATOM 1233 N N . THR A 1 216 ? 36.978 374.057 29.140 1.00 27.19 216 THR A N 1
ATOM 1234 C CA . THR A 1 216 ? 37.003 372.607 29.078 1.00 28.93 216 THR A CA 1
ATOM 1235 C C . THR A 1 216 ? 37.426 372.187 27.682 1.00 33.53 216 THR A C 1
ATOM 1236 O O . THR A 1 216 ? 36.854 372.608 26.670 1.00 27.55 216 THR A O 1
ATOM 1240 N N . SER A 1 217 ? 38.434 371.337 27.647 1.00 27.40 217 SER A N 1
ATOM 1241 C CA . SER A 1 217 ? 39.044 370.883 26.392 1.00 30.70 217 SER A CA 1
ATOM 1242 C C . SER A 1 217 ? 39.707 372.011 25.632 1.00 26.90 217 SER A C 1
ATOM 1243 O O . SER A 1 217 ? 39.880 371.956 24.417 1.00 27.93 217 SER A O 1
ATOM 1246 N N . ARG A 1 218 ? 40.107 373.052 26.335 1.00 26.17 218 ARG A N 1
ATOM 1247 C CA . ARG A 1 218 ? 40.820 374.121 25.607 1.00 25.69 218 ARG A CA 1
ATOM 1248 C C . ARG A 1 218 ? 42.141 373.528 25.075 1.00 27.96 218 ARG A C 1
ATOM 1249 O O . ARG A 1 218 ? 42.635 373.955 24.037 1.00 26.39 218 ARG A O 1
ATOM 1257 N N . ASN A 1 219 ? 42.723 372.592 25.858 1.00 28.50 219 ASN A N 1
ATOM 1258 C CA . ASN A 1 219 ? 43.817 371.710 25.430 1.00 26.82 219 ASN A CA 1
ATOM 1259 C C . ASN A 1 219 ? 44.977 372.419 24.763 1.00 28.79 219 ASN A C 1
ATOM 1260 O O . ASN A 1 219 ? 45.276 372.265 23.564 1.00 31.70 219 ASN A O 1
ATOM 1265 N N . LEU A 1 220 ? 45.635 373.242 25.556 1.00 29.98 220 LEU A N 1
ATOM 1266 C CA . LEU A 1 220 ? 46.810 373.926 25.087 1.00 28.22 220 LEU A CA 1
ATOM 1267 C C . LEU A 1 220 ? 47.874 372.897 24.726 1.00 30.36 220 LEU A C 1
ATOM 1268 O O . LEU A 1 220 ? 47.850 371.773 25.255 1.00 28.93 220 LEU A O 1
ATOM 1273 N N . TYR A 1 221 ? 48.741 373.273 23.785 1.00 29.57 221 TYR A N 1
ATOM 1274 C CA . TYR A 1 221 ? 49.843 372.438 23.420 1.00 30.74 221 TYR A CA 1
ATOM 1275 C C . TYR A 1 221 ? 50.812 372.309 24.568 1.00 31.27 221 TYR A C 1
ATOM 1276 O O . TYR A 1 221 ? 51.311 373.289 25.045 1.00 29.74 221 TYR A O 1
ATOM 1285 N N . ILE A 1 222 ? 51.104 371.078 24.941 1.00 28.04 222 ILE A N 1
ATOM 1286 C CA . ILE A 1 222 ? 52.044 370.803 25.997 1.00 28.10 222 ILE A CA 1
ATOM 1287 C C . ILE A 1 222 ? 52.549 369.338 25.855 1.00 26.27 222 ILE A C 1
ATOM 1288 O O . ILE A 1 222 ? 51.787 368.400 25.429 1.00 25.26 222 ILE A O 1
ATOM 1293 N N . ASP A 1 223 ? 53.829 369.225 26.154 1.00 29.03 223 ASP A N 1
ATOM 1294 C CA . ASP A 1 223 ? 54.555 367.974 26.032 1.00 34.73 223 ASP A CA 1
ATOM 1295 C C . ASP A 1 223 ? 55.524 367.972 27.193 1.00 34.22 223 ASP A C 1
ATOM 1296 O O . ASP A 1 223 ? 56.526 368.664 27.167 1.00 36.36 223 ASP A O 1
ATOM 1301 N N . ILE A 1 224 ? 55.160 367.257 28.256 1.00 36.98 224 ILE A N 1
ATOM 1302 C CA . ILE A 1 224 ? 55.901 367.334 29.528 1.00 38.03 224 ILE A CA 1
ATOM 1303 C C . ILE A 1 224 ? 55.975 365.906 30.110 1.00 43.76 224 ILE A C 1
ATOM 1304 O O . ILE A 1 224 ? 54.964 365.193 30.120 1.00 38.20 224 ILE A O 1
ATOM 1309 N N . ASP A 1 225 ? 57.183 365.483 30.510 1.00 47.39 225 ASP A N 1
ATOM 1310 C CA . ASP A 1 225 ? 57.432 364.106 31.011 1.00 45.20 225 ASP A CA 1
ATOM 1311 C C . ASP A 1 225 ? 56.923 362.997 30.067 1.00 38.21 225 ASP A C 1
ATOM 1312 O O . ASP A 1 225 ? 56.366 362.000 30.513 1.00 38.63 225 ASP A O 1
ATOM 1317 N N . GLY A 1 226 ? 57.077 363.169 28.757 1.00 37.36 226 GLY A N 1
ATOM 1318 C CA . GLY A 1 226 ? 56.612 362.171 27.768 1.00 36.52 226 GLY A CA 1
ATOM 1319 C C . GLY A 1 226 ? 55.151 362.006 27.406 1.00 42.76 226 GLY A C 1
ATOM 1320 O O . GLY A 1 226 ? 54.810 361.155 26.574 1.00 45.34 226 GLY A O 1
ATOM 1321 N N . VAL A 1 227 ? 54.262 362.790 28.014 1.00 44.67 227 VAL A N 1
ATOM 1322 C CA . VAL A 1 227 ? 52.860 362.771 27.615 1.00 43.44 227 VAL A CA 1
ATOM 1323 C C . VAL A 1 227 ? 52.547 364.137 26.948 1.00 41.76 227 VAL A C 1
ATOM 1324 O O . VAL A 1 227 ? 52.908 365.228 27.469 1.00 36.36 227 VAL A O 1
ATOM 1328 N N . SER A 1 228 ? 51.916 364.041 25.783 1.00 35.40 228 SER A N 1
ATOM 1329 C CA . SER A 1 228 ? 51.688 365.175 24.883 1.00 34.82 228 SER A CA 1
ATOM 1330 C C . SER A 1 228 ? 50.206 365.357 24.724 1.00 32.62 228 SER A C 1
ATOM 1331 O O . SER A 1 228 ? 49.449 364.389 24.426 1.00 32.65 228 SER A O 1
ATOM 1334 N N . GLN A 1 229 ? 49.759 366.603 24.855 1.00 33.99 229 GLN A N 1
ATOM 1335 C CA . GLN A 1 229 ? 48.365 366.873 24.620 1.00 30.90 229 GLN A CA 1
ATOM 1336 C C . GLN A 1 229 ? 47.982 366.354 23.264 1.00 28.51 229 GLN A C 1
ATOM 1337 O O . GLN A 1 229 ? 46.866 365.826 23.102 1.00 30.75 229 GLN A O 1
ATOM 1343 N N . ALA A 1 230 ? 48.863 366.500 22.290 1.00 31.61 230 ALA A N 1
ATOM 1344 C CA . ALA A 1 230 ? 48.594 366.003 20.923 1.00 37.04 230 ALA A CA 1
ATOM 1345 C C . ALA A 1 230 ? 48.170 364.523 20.801 1.00 38.37 230 ALA A C 1
ATOM 1346 O O . ALA A 1 230 ? 47.455 364.171 19.873 1.00 39.61 230 ALA A O 1
ATOM 1348 N N . ASP A 1 231 ? 48.602 363.695 21.754 1.00 39.32 231 ASP A N 1
ATOM 1349 C CA . ASP A 1 231 ? 48.253 362.286 21.841 1.00 44.74 231 ASP A CA 1
ATOM 1350 C C . ASP A 1 231 ? 47.000 362.035 22.635 1.00 46.43 231 ASP A C 1
ATOM 1351 O O . ASP A 1 231 ? 46.564 360.902 22.675 1.00 46.58 231 ASP A O 1
ATOM 1356 N N . ILE A 1 232 ? 46.457 363.027 23.347 1.00 37.63 232 ILE A N 1
ATOM 1357 C CA . ILE A 1 232 ? 45.235 362.803 24.126 1.00 38.24 232 ILE A CA 1
ATOM 1358 C C . ILE A 1 232 ? 44.013 363.389 23.448 1.00 34.80 232 ILE A C 1
ATOM 1359 O O . ILE A 1 232 ? 43.009 362.721 23.286 1.00 33.41 232 ILE A O 1
ATOM 1364 N N . GLN A 1 233 ? 44.066 364.675 23.136 1.00 30.42 233 GLN A N 1
ATOM 1365 C CA . GLN A 1 233 ? 42.847 365.396 22.624 1.00 31.41 233 GLN A CA 1
ATOM 1366 C C . GLN A 1 233 ? 43.172 366.695 21.950 1.00 30.71 233 GLN A C 1
ATOM 1367 O O . GLN A 1 233 ? 43.979 367.471 22.471 1.00 29.61 233 GLN A O 1
ATOM 1373 N N . LEU A 1 234 ? 42.578 366.918 20.771 1.00 29.25 234 LEU A N 1
ATOM 1374 C CA . LEU A 1 234 ? 42.736 368.186 20.092 1.00 30.63 234 LEU A CA 1
ATOM 1375 C C . LEU A 1 234 ? 41.894 369.287 20.798 1.00 24.44 234 LEU A C 1
ATOM 1376 O O . LEU A 1 234 ? 40.980 368.969 21.566 1.00 27.55 234 LEU A O 1
ATOM 1381 N N . PRO A 1 235 ? 42.203 370.544 20.548 1.00 30.55 235 PRO A N 1
ATOM 1382 C CA . PRO 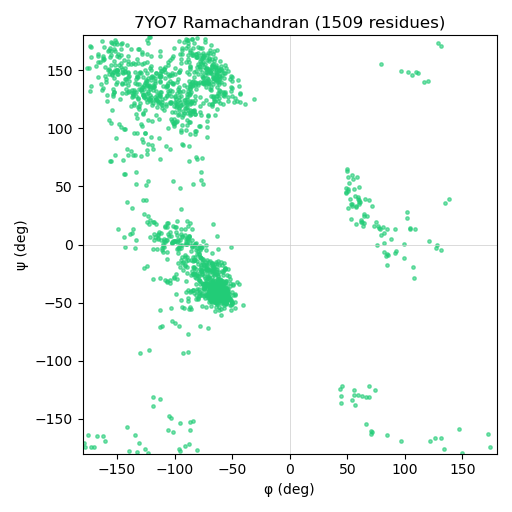A 1 235 ? 41.278 371.502 21.186 1.00 29.54 235 PRO A CA 1
ATOM 1383 C C . PRO A 1 235 ? 39.867 371.449 20.697 1.00 30.61 235 PRO A C 1
ATOM 1384 O O . PRO A 1 235 ? 39.556 371.033 19.562 1.00 28.20 235 PRO A O 1
ATOM 1388 N N . ILE A 1 236 ? 38.983 371.815 21.603 1.00 29.81 236 ILE A N 1
ATOM 1389 C CA . ILE A 1 236 ? 37.609 372.114 21.252 1.00 31.72 236 ILE A CA 1
ATOM 1390 C C . ILE A 1 236 ? 37.545 372.964 19.967 1.00 29.16 236 ILE A C 1
ATOM 1391 O O . ILE A 1 236 ? 38.236 373.961 19.854 1.00 30.36 236 ILE A O 1
ATOM 1396 N N . SER A 1 237 ? 36.727 372.534 19.020 1.00 30.26 237 SER A N 1
ATOM 1397 C CA . SER A 1 237 ? 36.522 373.279 17.802 1.00 31.22 237 SER A CA 1
ATOM 1398 C C . SER A 1 237 ? 35.222 374.101 17.837 1.00 27.62 237 SER A C 1
ATOM 1399 O O . SER A 1 237 ? 34.132 373.530 17.888 1.00 29.60 237 SER A O 1
ATOM 1402 N N . SER A 1 238 ? 35.364 375.415 17.835 1.00 29.20 238 SER A N 1
ATOM 1403 C CA . SER A 1 238 ? 34.176 376.324 17.843 1.00 25.73 238 SER A CA 1
ATOM 1404 C C . SER A 1 238 ? 33.798 376.407 16.370 1.00 27.88 238 SER A C 1
ATOM 1405 O O . SER A 1 238 ? 34.576 376.912 15.571 1.00 29.39 238 SER A O 1
ATOM 1408 N N . ASN A 1 239 ? 32.630 375.902 16.003 1.00 30.18 239 ASN A N 1
ATOM 1409 C CA . ASN A 1 239 ? 32.144 375.936 14.600 1.00 30.35 239 ASN A CA 1
ATOM 1410 C C . ASN A 1 239 ? 31.085 377.048 14.476 1.00 28.96 239 ASN A C 1
ATOM 1411 O O . ASN A 1 239 ? 29.962 376.913 15.014 1.00 29.22 239 ASN A O 1
ATOM 1416 N N . VAL A 1 240 ? 31.503 378.111 13.807 1.00 34.85 240 VAL A N 1
ATOM 1417 C CA . VAL A 1 240 ? 30.811 379.375 13.842 1.00 31.31 240 VAL A CA 1
ATOM 1418 C C . VAL A 1 240 ? 30.485 379.814 12.455 1.00 30.14 240 VAL A C 1
ATOM 1419 O O . VAL A 1 240 ? 31.405 379.962 11.616 1.00 31.88 240 VAL A O 1
ATOM 1423 N N . ASP A 1 241 ? 29.227 380.178 12.238 1.00 34.22 241 ASP A N 1
ATOM 1424 C CA . ASP A 1 241 ? 28.823 380.568 10.903 1.00 35.03 241 ASP A CA 1
ATOM 1425 C C . ASP A 1 241 ? 29.265 382.000 10.677 1.00 37.71 241 ASP A C 1
ATOM 1426 O O . ASP A 1 241 ? 29.660 382.694 11.618 1.00 35.06 241 ASP A O 1
ATOM 1431 N N . ASP A 1 242 ? 29.260 382.420 9.419 1.00 31.78 242 ASP A N 1
ATOM 1432 C CA . ASP A 1 242 ? 29.826 383.697 9.039 1.00 32.06 242 ASP A CA 1
ATOM 1433 C C . ASP A 1 242 ? 29.086 384.896 9.675 1.00 28.44 242 ASP A C 1
ATOM 1434 O O . ASP A 1 242 ? 29.738 385.799 10.148 1.00 30.66 242 ASP A O 1
ATOM 1439 N N . LEU A 1 243 ? 27.749 384.856 9.718 1.00 31.54 243 LEU A N 1
ATOM 1440 C CA . LEU A 1 243 ? 26.976 386.031 10.279 1.00 30.73 243 LEU A CA 1
ATOM 1441 C C . LEU A 1 243 ? 27.237 386.130 11.814 1.00 32.64 243 LEU A C 1
ATOM 1442 O O . LEU A 1 243 ? 27.400 387.206 12.343 1.00 34.52 243 LEU A O 1
ATOM 1447 N N . THR A 1 244 ? 27.278 384.990 12.483 1.00 32.92 244 THR A N 1
ATOM 1448 C CA . THR A 1 244 ? 27.539 384.935 13.941 1.00 31.43 244 THR A CA 1
ATOM 1449 C C . THR A 1 244 ? 28.892 385.470 14.231 1.00 31.97 244 THR A C 1
ATOM 1450 O O . THR A 1 244 ? 29.037 386.211 15.169 1.00 37.59 244 THR A O 1
ATOM 1454 N N . MET A 1 245 ? 29.878 385.155 13.411 1.00 33.39 245 MET A N 1
ATOM 1455 C CA . MET A 1 245 ? 31.259 385.657 13.609 1.00 32.85 245 MET A CA 1
ATOM 1456 C C . MET A 1 245 ? 31.355 387.180 13.466 1.00 31.67 245 MET A C 1
ATOM 1457 O O . MET A 1 245 ? 31.965 387.839 14.259 1.00 30.63 245 MET A O 1
ATOM 1462 N N . HIS A 1 246 ? 30.663 387.761 12.496 1.00 30.18 246 HIS A N 1
ATOM 1463 C CA . HIS A 1 246 ? 30.720 389.190 12.278 1.00 30.32 246 HIS A CA 1
ATOM 1464 C C . HIS A 1 246 ? 29.848 389.902 13.295 1.00 27.57 246 HIS A C 1
ATOM 1465 O O . HIS A 1 246 ? 30.273 390.870 13.839 1.00 29.76 246 HIS A O 1
ATOM 1472 N N . GLU A 1 247 ? 28.658 389.419 13.567 1.00 30.74 247 GLU A N 1
ATOM 1473 C CA . GLU A 1 247 ? 27.718 390.179 14.388 1.00 29.92 247 GLU A CA 1
ATOM 1474 C C . GLU A 1 247 ? 27.966 390.073 15.897 1.00 34.51 247 GLU A C 1
ATOM 1475 O O . GLU A 1 247 ? 27.686 391.026 16.666 1.00 37.01 247 GLU A O 1
ATOM 1481 N N . LEU A 1 248 ? 28.568 388.967 16.310 1.00 29.39 248 LEU A N 1
ATOM 1482 C CA . LEU A 1 248 ? 28.734 388.663 17.727 1.00 31.98 248 LEU A CA 1
ATOM 1483 C C . LEU A 1 248 ? 30.199 388.720 18.087 1.00 30.60 248 LEU A C 1
ATOM 1484 O O . LEU A 1 248 ? 30.626 389.660 18.735 1.00 35.59 248 LEU A O 1
ATOM 1489 N N . TYR A 1 249 ? 31.003 387.748 17.620 1.00 32.50 249 TYR A N 1
ATOM 1490 C CA . TYR A 1 249 ? 32.422 387.644 18.090 1.00 27.07 249 TYR A CA 1
ATOM 1491 C C . TYR A 1 249 ? 33.414 388.694 17.641 1.00 29.56 249 TYR A C 1
ATOM 1492 O O . TYR A 1 249 ? 34.164 389.161 18.462 1.00 29.99 249 TYR A O 1
ATOM 1501 N N . MET A 1 250 ? 33.418 389.119 16.385 1.00 25.63 250 MET A N 1
ATOM 1502 C CA . MET A 1 250 ? 34.349 390.153 15.928 1.00 26.84 250 MET A CA 1
ATOM 1503 C C . MET A 1 250 ? 34.026 391.563 16.474 1.00 28.42 250 MET A C 1
ATOM 1504 O O . MET A 1 250 ? 34.878 392.446 16.458 1.00 32.53 250 MET A O 1
ATOM 1509 N N . TRP A 1 251 ? 32.783 391.813 16.906 1.00 29.12 251 TRP A N 1
ATOM 1510 C CA . TRP A 1 251 ? 32.365 393.192 17.245 1.00 27.97 251 TRP A CA 1
ATOM 1511 C C . TRP A 1 251 ? 33.369 393.854 18.173 1.00 25.99 251 TRP A C 1
ATOM 1512 O O . TRP A 1 251 ? 33.844 394.947 17.895 1.00 27.23 251 TRP A O 1
ATOM 1523 N N . SER A 1 252 ? 33.739 393.194 19.276 1.00 27.06 252 SER A N 1
ATOM 1524 C CA . SER A 1 252 ? 34.528 393.881 20.296 1.00 28.68 252 SER A CA 1
ATOM 1525 C C . SER A 1 252 ? 35.982 393.962 19.874 1.00 27.11 252 SER A C 1
ATOM 1526 O O . SER A 1 252 ? 36.677 394.887 20.243 1.00 27.75 252 SER A O 1
ATOM 1529 N N . PHE A 1 253 ? 36.438 392.973 19.110 1.00 30.68 253 PHE A N 1
ATOM 1530 C CA . PHE A 1 253 ? 37.755 393.054 18.467 1.00 30.85 253 PHE A CA 1
ATOM 1531 C C . PHE A 1 253 ? 37.941 394.204 17.465 1.00 28.67 253 PHE A C 1
ATOM 1532 O O . PHE A 1 253 ? 38.997 394.870 17.435 1.00 29.68 253 PHE A O 1
ATOM 1540 N N . ALA A 1 254 ? 36.879 394.509 16.728 1.00 30.38 254 ALA A N 1
ATOM 1541 C CA . ALA A 1 254 ? 36.878 395.683 15.853 1.00 28.80 254 ALA A CA 1
ATOM 1542 C C . ALA A 1 254 ? 37.080 396.955 16.625 1.00 28.72 254 ALA A C 1
ATOM 1543 O O . ALA A 1 254 ? 37.839 397.836 16.225 1.00 26.89 254 ALA A O 1
ATOM 1545 N N . GLU A 1 255 ? 36.373 397.043 17.750 1.00 28.20 255 GLU A N 1
ATOM 1546 C CA . GLU A 1 255 ? 36.539 398.204 18.675 1.00 29.10 255 GLU A CA 1
ATOM 1547 C C . GLU A 1 255 ? 37.968 398.274 19.234 1.00 25.17 255 GLU A C 1
ATOM 1548 O O . GLU A 1 255 ? 38.529 399.325 19.240 1.00 31.04 255 GLU A O 1
ATOM 1554 N N . ALA A 1 256 ? 38.533 397.151 19.699 1.00 26.72 256 ALA A N 1
ATOM 1555 C CA . ALA A 1 256 ? 39.923 397.077 20.146 1.00 25.16 256 ALA A CA 1
ATOM 1556 C C . ALA A 1 256 ? 40.891 397.500 19.040 1.00 27.97 256 ALA A C 1
ATOM 1557 O O . ALA A 1 256 ? 41.860 398.222 19.316 1.00 27.16 256 ALA A O 1
ATOM 1559 N N . VAL A 1 257 ? 40.665 397.013 17.801 1.00 27.65 257 VAL A N 1
ATOM 1560 C CA . VAL A 1 257 ? 41.484 397.510 16.654 1.00 26.97 257 VAL A CA 1
ATOM 1561 C C . VAL A 1 257 ? 41.456 399.031 16.469 1.00 25.02 257 VAL A C 1
ATOM 1562 O O . VAL A 1 257 ? 42.521 399.669 16.416 1.00 24.67 257 VAL A O 1
ATOM 1566 N N . ARG A 1 258 ? 40.232 399.617 16.452 1.00 29.63 258 ARG A N 1
ATOM 1567 C CA . ARG A 1 258 ? 40.021 401.063 16.324 1.00 26.72 258 ARG A CA 1
ATOM 1568 C C . ARG A 1 258 ? 40.656 401.876 17.423 1.00 26.62 258 ARG A C 1
ATOM 1569 O O . ARG A 1 258 ? 41.211 402.909 17.188 1.00 26.52 258 ARG A O 1
ATOM 1577 N N . ALA A 1 259 ? 40.653 401.336 18.658 1.00 26.86 259 ALA A N 1
ATOM 1578 C CA . ALA A 1 259 ? 41.317 401.928 19.776 1.00 29.15 259 ALA A CA 1
ATOM 1579 C C . ALA A 1 259 ? 42.827 401.947 19.697 1.00 29.68 259 ALA A C 1
ATOM 1580 O O . ALA A 1 259 ? 43.465 402.677 20.424 1.00 29.07 259 ALA A O 1
ATOM 1582 N N . GLY A 1 260 ? 43.400 401.148 18.825 1.00 26.40 260 GLY A N 1
ATOM 1583 C CA . GLY A 1 260 ? 44.797 401.140 18.616 1.00 21.60 260 GLY A CA 1
ATOM 1584 C C . GLY A 1 260 ? 45.462 399.934 19.319 1.00 25.23 260 GLY A C 1
ATOM 1585 O O . GLY A 1 260 ? 46.585 400.074 19.710 1.00 24.64 260 GLY A O 1
ATOM 1586 N N . THR A 1 261 ? 44.783 398.795 19.523 1.00 23.58 261 THR A N 1
ATOM 1587 C CA . THR A 1 261 ? 45.558 397.695 20.202 1.00 25.18 261 THR A CA 1
ATOM 1588 C C . THR A 1 261 ? 46.780 397.433 19.355 1.00 24.88 261 THR A C 1
ATOM 1589 O O . THR A 1 261 ? 46.641 397.225 18.161 1.00 26.05 261 THR A O 1
ATOM 1593 N N . ASN A 1 262 ? 47.906 397.242 20.015 1.00 26.69 262 ASN A N 1
ATOM 1594 C CA . ASN A 1 262 ? 49.168 397.045 19.323 1.00 32.13 262 ASN A CA 1
ATOM 1595 C C . ASN A 1 262 ? 49.300 395.603 18.830 1.00 28.95 262 ASN A C 1
ATOM 1596 O O . ASN A 1 262 ? 49.899 395.397 17.795 1.00 30.65 262 ASN A O 1
ATOM 1601 N N . HIS A 1 263 ? 48.638 394.641 19.494 1.00 27.16 263 HIS A N 1
ATOM 1602 C CA . HIS A 1 263 ? 48.682 393.219 19.205 1.00 25.18 263 HIS A CA 1
ATOM 1603 C C . HIS A 1 263 ? 47.375 392.578 19.649 1.00 28.91 263 HIS A C 1
ATOM 1604 O O . HIS A 1 263 ? 46.585 393.170 20.416 1.00 28.99 263 HIS A O 1
ATOM 1611 N N . ILE A 1 264 ? 47.175 391.353 19.200 1.00 23.52 264 ILE A N 1
ATOM 1612 C CA . ILE A 1 264 ? 46.067 390.446 19.475 1.00 25.52 264 ILE A CA 1
ATOM 1613 C C . ILE A 1 264 ? 46.661 389.085 19.764 1.00 28.33 264 ILE A C 1
ATOM 1614 O O . ILE A 1 264 ? 47.656 388.723 19.161 1.00 27.30 264 ILE A O 1
ATOM 1619 N N . MET A 1 265 ? 46.107 388.410 20.761 1.00 27.19 265 MET A N 1
ATOM 1620 C CA . MET A 1 265 ? 46.482 387.045 21.123 1.00 27.20 265 MET A CA 1
ATOM 1621 C C . MET A 1 265 ? 45.482 386.063 20.534 1.00 27.50 265 MET A C 1
ATOM 1622 O O . MET A 1 265 ? 44.264 386.189 20.764 1.00 29.38 265 MET A O 1
ATOM 1627 N N . CYS A 1 266 ? 45.982 385.073 19.770 1.00 24.54 266 CYS A N 1
ATOM 1628 C CA . CYS A 1 266 ? 45.096 384.023 19.265 1.00 30.34 266 CYS A CA 1
ATOM 1629 C C . CYS A 1 266 ? 44.881 383.013 20.337 1.00 28.39 266 CYS A C 1
ATOM 1630 O O . CYS A 1 266 ? 45.761 382.758 21.178 1.00 31.67 266 CYS A O 1
ATOM 1633 N N . SER A 1 267 ? 43.714 382.423 20.295 1.00 28.11 267 SER A N 1
ATOM 1634 C CA . SER A 1 267 ? 43.214 381.565 21.339 1.00 31.57 267 SER A CA 1
ATOM 1635 C C . SER A 1 267 ? 43.608 380.111 21.195 1.00 29.83 267 SER A C 1
ATOM 1636 O O . SER A 1 267 ? 44.027 379.680 20.132 1.00 30.59 267 SER A O 1
ATOM 1639 N N . TYR A 1 268 ? 43.279 379.331 22.225 1.00 28.67 268 TYR A N 1
ATOM 1640 C CA . TYR A 1 268 ? 43.552 377.901 22.255 1.00 28.09 268 TYR A CA 1
ATOM 1641 C C . TYR A 1 268 ? 42.593 377.042 21.460 1.00 33.20 268 TYR A C 1
ATOM 1642 O O . TYR A 1 268 ? 42.967 375.978 20.990 1.00 29.71 268 TYR A O 1
ATOM 1651 N N . ASN A 1 269 ? 41.362 377.496 21.276 1.00 29.25 269 ASN A N 1
ATOM 1652 C CA . ASN A 1 269 ? 40.404 376.666 20.578 1.00 30.76 269 ASN A CA 1
ATOM 1653 C C . ASN A 1 269 ? 40.774 376.583 19.100 1.00 29.00 269 ASN A C 1
ATOM 1654 O O . ASN A 1 269 ? 41.553 377.377 18.586 1.00 27.03 269 ASN A O 1
ATOM 1659 N N . ARG A 1 270 ? 40.157 375.605 18.452 1.00 26.63 270 ARG A N 1
ATOM 1660 C CA . ARG A 1 270 ? 40.125 375.588 16.982 1.00 32.14 270 ARG A CA 1
ATOM 1661 C C . ARG A 1 270 ? 38.838 376.277 16.562 1.00 32.25 270 ARG A C 1
ATOM 1662 O O . ARG A 1 270 ? 37.937 376.437 17.374 1.00 30.85 270 ARG A O 1
ATOM 1670 N N . ILE A 1 271 ? 38.784 376.665 15.275 1.00 30.34 271 ILE A N 1
ATOM 1671 C CA . ILE A 1 271 ? 37.621 377.251 14.651 1.00 33.60 271 ILE A CA 1
ATOM 1672 C C . ILE A 1 271 ? 37.423 376.477 13.376 1.00 28.94 271 ILE A C 1
ATOM 1673 O O . ILE A 1 271 ? 38.312 376.480 12.571 1.00 28.55 271 ILE A O 1
ATOM 1678 N N . ASN A 1 272 ? 36.267 375.822 13.236 1.00 28.66 272 ASN A N 1
ATOM 1679 C CA . ASN A 1 272 ? 35.949 374.917 12.106 1.00 30.42 272 ASN A CA 1
ATOM 1680 C C . ASN A 1 272 ? 37.128 373.930 11.923 1.00 33.90 272 ASN A C 1
ATOM 1681 O O . ASN A 1 272 ? 37.651 373.791 10.830 1.00 33.18 272 ASN A O 1
ATOM 1686 N N . ASN A 1 273 ? 37.566 373.322 13.036 1.00 29.62 273 ASN A N 1
ATOM 1687 C CA . ASN A 1 273 ? 38.608 372.304 13.064 1.00 31.88 273 ASN A CA 1
ATOM 1688 C C . ASN A 1 273 ? 39.993 372.698 12.618 1.00 34.59 273 ASN A C 1
ATOM 1689 O O . ASN A 1 273 ? 40.851 371.815 12.370 1.00 34.13 273 ASN A O 1
ATOM 1694 N N . THR A 1 274 ? 40.260 374.006 12.617 1.00 32.62 274 THR A N 1
ATOM 1695 C CA . THR A 1 274 ? 41.608 374.554 12.390 1.00 28.54 274 THR A CA 1
ATOM 1696 C C . THR A 1 274 ? 42.014 375.415 13.594 1.00 32.30 274 THR A C 1
ATOM 1697 O O . THR A 1 274 ? 41.320 376.389 13.931 1.00 33.77 274 THR A O 1
ATOM 1701 N N . HIS A 1 275 ? 43.152 375.122 14.200 1.00 31.36 275 HIS A N 1
ATOM 1702 C CA . HIS A 1 275 ? 43.732 375.957 15.274 1.00 34.72 275 HIS A CA 1
ATOM 1703 C C . HIS A 1 275 ? 43.712 377.463 15.015 1.00 36.47 275 HIS A C 1
ATOM 1704 O O . HIS A 1 275 ? 44.095 377.913 13.931 1.00 32.55 275 HIS A O 1
ATOM 1711 N N . SER A 1 276 ? 43.344 378.253 16.034 1.00 33.91 276 SER A N 1
ATOM 1712 C CA . SER A 1 276 ? 43.151 379.678 15.849 1.00 32.55 276 SER A CA 1
ATOM 1713 C C . SER A 1 276 ? 44.439 380.379 15.463 1.00 36.29 276 SER A C 1
ATOM 1714 O O . SER A 1 276 ? 44.434 381.224 14.567 1.00 33.44 276 SER A O 1
ATOM 1717 N N . CYS A 1 277 ? 45.555 379.951 16.073 1.00 33.69 277 CYS A N 1
ATOM 1718 C CA . CYS A 1 277 ? 46.867 380.510 15.753 1.00 35.61 277 CYS A CA 1
ATOM 1719 C C . CYS A 1 277 ? 47.407 380.080 14.389 1.00 29.90 277 CYS A C 1
ATOM 1720 O O . CYS A 1 277 ? 48.484 380.472 14.038 1.00 31.93 277 CYS A O 1
ATOM 1723 N N . SER A 1 278 ? 46.684 379.265 13.642 1.00 31.28 278 SER A N 1
ATOM 1724 C CA . SER A 1 278 ? 47.100 378.977 12.250 1.00 34.87 278 SER A CA 1
ATOM 1725 C C . SER A 1 278 ? 45.911 378.904 11.331 1.00 31.22 278 SER A C 1
ATOM 1726 O O . SER A 1 278 ? 45.867 378.082 10.395 1.00 31.04 278 SER A O 1
ATOM 1729 N N . ASN A 1 279 ? 44.921 379.775 11.597 1.00 30.48 279 ASN A N 1
ATOM 1730 C CA . ASN A 1 279 ? 43.663 379.814 10.858 1.00 31.88 279 ASN A CA 1
ATOM 1731 C C . ASN A 1 279 ? 43.803 380.967 9.889 1.00 33.47 279 ASN A C 1
ATOM 1732 O O . ASN A 1 279 ? 43.684 382.148 10.266 1.00 31.62 279 ASN A O 1
ATOM 1737 N N . ALA A 1 280 ? 44.084 380.646 8.629 1.00 31.91 280 ALA A N 1
ATOM 1738 C CA . ALA A 1 280 ? 44.227 381.711 7.603 1.00 32.61 280 ALA A CA 1
ATOM 1739 C C . ALA A 1 280 ? 42.932 382.553 7.394 1.00 28.98 280 ALA A C 1
ATOM 1740 O O . ALA A 1 280 ? 43.047 383.736 7.259 1.00 35.10 280 ALA A O 1
ATOM 1742 N N . LYS A 1 281 ? 41.733 381.973 7.439 1.00 29.14 281 LYS A N 1
ATOM 1743 C CA . LYS A 1 281 ? 40.498 382.748 7.325 1.00 32.01 281 LYS A CA 1
ATOM 1744 C C . LYS A 1 281 ? 40.409 383.728 8.522 1.00 33.71 281 LYS A C 1
ATOM 1745 O O . LYS A 1 281 ? 40.127 384.897 8.347 1.00 31.96 281 LYS A O 1
ATOM 1751 N N . GLY A 1 282 ? 40.747 383.250 9.717 1.00 31.92 282 GLY A N 1
ATOM 1752 C CA . GLY A 1 282 ? 40.688 384.039 10.916 1.00 29.60 282 GLY A CA 1
ATOM 1753 C C . GLY A 1 282 ? 41.692 385.140 10.985 1.00 34.32 282 GLY A C 1
ATOM 1754 O O . GLY A 1 282 ? 41.291 386.270 11.263 1.00 33.01 282 GLY A O 1
ATOM 1755 N N . LEU A 1 283 ? 42.983 384.825 10.793 1.00 27.25 283 LEU A N 1
ATOM 1756 C CA . LEU A 1 283 ? 44.044 385.797 10.972 1.00 30.22 283 LEU A CA 1
ATOM 1757 C C . LEU A 1 283 ? 44.355 386.606 9.720 1.00 28.11 283 LEU A C 1
ATOM 1758 O O . LEU A 1 283 ? 44.383 387.806 9.801 1.00 33.29 283 LEU A O 1
ATOM 1763 N N . ASN A 1 284 ? 44.529 385.998 8.551 1.00 32.30 284 ASN A N 1
ATOM 1764 C CA . ASN A 1 284 ? 44.953 386.783 7.359 1.00 33.41 284 ASN A CA 1
ATOM 1765 C C . ASN A 1 284 ? 43.788 387.499 6.721 1.00 33.06 284 ASN A C 1
ATOM 1766 O O . ASN A 1 284 ? 43.969 388.628 6.290 1.00 33.32 284 ASN A O 1
ATOM 1771 N N . GLN A 1 285 ? 42.623 386.850 6.673 1.00 34.42 285 GLN A N 1
ATOM 1772 C CA . GLN A 1 285 ? 41.417 387.432 6.065 1.00 35.48 285 GLN A CA 1
ATOM 1773 C C . GLN A 1 285 ? 40.658 388.243 7.145 1.00 32.73 285 GLN A C 1
ATOM 1774 O O . GLN A 1 285 ? 40.731 389.451 7.149 1.00 35.89 285 GLN A O 1
ATOM 1780 N N . LEU A 1 286 ? 39.935 387.607 8.056 1.00 30.87 286 LEU A N 1
ATOM 1781 C CA . LEU A 1 286 ? 39.068 388.366 8.976 1.00 33.02 286 LEU A CA 1
ATOM 1782 C C . LEU A 1 286 ? 39.786 389.457 9.755 1.00 31.55 286 LEU A C 1
ATOM 1783 O O . LEU A 1 286 ? 39.308 390.589 9.833 1.00 29.76 286 LEU A O 1
ATOM 1788 N N . LEU A 1 287 ? 40.947 389.154 10.309 1.00 29.31 287 LEU A N 1
ATOM 1789 C CA . LEU A 1 287 ? 41.632 390.083 11.175 1.00 26.59 287 LEU A CA 1
ATOM 1790 C C . LEU A 1 287 ? 42.483 391.059 10.432 1.00 29.87 287 LEU A C 1
ATOM 1791 O O . LEU A 1 287 ? 42.325 392.272 10.560 1.00 33.11 287 LEU A O 1
ATOM 1796 N N . LYS A 1 288 ? 43.394 390.528 9.605 1.00 30.80 288 LYS A N 1
ATOM 1797 C CA . LYS A 1 288 ? 44.371 391.380 8.956 1.00 29.13 288 LYS A CA 1
ATOM 1798 C C . LYS A 1 288 ? 43.851 392.036 7.654 1.00 27.42 288 LYS A C 1
ATOM 1799 O O . LYS A 1 288 ? 44.443 392.965 7.201 1.00 30.83 288 LYS A O 1
ATOM 1805 N N . THR A 1 289 ? 42.803 391.515 7.052 1.00 29.31 289 THR A N 1
ATOM 1806 C CA . THR A 1 289 ? 42.170 392.187 5.875 1.00 33.64 289 THR A CA 1
ATOM 1807 C C . THR A 1 289 ? 40.924 392.986 6.225 1.00 31.79 289 THR A C 1
ATOM 1808 O O . THR A 1 289 ? 40.990 394.218 6.166 1.00 33.08 289 THR A O 1
ATOM 1812 N N . GLU A 1 290 ? 39.840 392.317 6.629 1.00 30.58 290 GLU A N 1
ATOM 1813 C CA . GLU A 1 290 ? 38.575 393.016 6.909 1.00 31.60 290 GLU A CA 1
ATOM 1814 C C . GLU A 1 290 ? 38.736 394.007 8.060 1.00 33.91 290 GLU A C 1
ATOM 1815 O O . GLU A 1 290 ? 38.433 395.243 7.878 1.00 31.43 290 GLU A O 1
ATOM 1821 N N . LEU A 1 291 ? 39.355 393.561 9.189 1.00 29.06 291 LEU A N 1
ATOM 1822 C CA . LEU A 1 291 ? 39.654 394.502 10.257 1.00 26.45 291 LEU A CA 1
ATOM 1823 C C . LEU A 1 291 ? 40.854 395.322 10.086 1.00 24.03 291 LEU A C 1
ATOM 1824 O O . LEU A 1 291 ? 41.096 396.196 10.912 1.00 31.02 291 LEU A O 1
ATOM 1829 N N . ASN A 1 292 ? 41.637 395.126 9.009 1.00 24.56 292 ASN A N 1
ATOM 1830 C CA . ASN A 1 292 ? 42.789 395.941 8.703 1.00 25.24 292 ASN A CA 1
ATOM 1831 C C . ASN A 1 292 ? 43.847 396.105 9.788 1.00 23.43 292 ASN A C 1
ATOM 1832 O O . ASN A 1 292 ? 44.554 397.135 9.899 1.00 27.41 292 ASN A O 1
ATOM 1837 N N . PHE A 1 293 ? 44.025 395.031 10.532 1.00 28.57 293 PHE A N 1
ATOM 1838 C CA . PHE A 1 293 ? 44.879 395.076 11.689 1.00 27.33 293 PHE A CA 1
ATOM 1839 C C . PHE A 1 293 ? 46.339 395.147 11.316 1.00 29.12 293 PHE A C 1
ATOM 1840 O O . PHE A 1 293 ? 46.833 394.273 10.586 1.00 28.07 293 PHE A O 1
ATOM 1848 N N . GLN A 1 294 ? 47.012 396.194 11.843 1.00 23.36 294 GLN A N 1
ATOM 1849 C CA . GLN A 1 294 ? 48.376 396.536 11.497 1.00 27.18 294 GLN A CA 1
ATOM 1850 C C . GLN A 1 294 ? 49.408 395.989 12.523 1.00 27.07 294 GLN A C 1
ATOM 1851 O O . GLN A 1 294 ? 50.537 396.300 12.397 1.00 26.02 294 GLN A O 1
ATOM 1857 N N . GLY A 1 295 ? 48.971 395.348 13.618 1.00 25.48 295 GLY A N 1
ATOM 1858 C CA . GLY A 1 295 ? 49.876 394.998 14.675 1.00 28.05 295 GLY A CA 1
ATOM 1859 C C . GLY A 1 295 ? 50.225 393.503 14.571 1.00 29.87 295 GLY A C 1
ATOM 1860 O O . GLY A 1 295 ? 49.953 392.850 13.564 1.00 25.23 295 GLY A O 1
ATOM 1861 N N . GLY A 1 296 ? 50.734 392.943 15.670 1.00 32.90 296 GLY A N 1
ATOM 1862 C CA . GLY A 1 296 ? 51.061 391.506 15.726 1.00 31.69 296 GLY A CA 1
ATOM 1863 C C . GLY A 1 296 ? 50.065 390.536 16.312 1.00 32.58 296 GLY A C 1
ATOM 1864 O O . GLY A 1 296 ? 49.285 390.882 17.195 1.00 31.42 296 GLY A O 1
ATOM 1865 N N . VAL A 1 297 ? 50.052 389.304 15.813 1.00 27.91 297 VAL A N 1
ATOM 1866 C CA . VAL A 1 297 ? 49.308 388.252 16.433 1.00 28.51 297 VAL A CA 1
ATOM 1867 C C . VAL A 1 297 ? 50.265 387.413 17.289 1.00 29.79 297 VAL A C 1
ATOM 1868 O O . VAL A 1 297 ? 51.272 386.917 16.769 1.00 27.77 297 VAL A O 1
ATOM 1872 N N . VAL A 1 298 ? 49.994 387.312 18.587 1.00 28.52 298 VAL A N 1
ATOM 1873 C CA . VAL A 1 298 ? 50.893 386.633 19.574 1.00 26.67 298 VAL A CA 1
ATOM 1874 C C . VAL A 1 298 ? 50.176 385.345 19.897 1.00 27.43 298 VAL A C 1
ATOM 1875 O O . VAL A 1 298 ? 48.950 385.332 20.089 1.00 28.34 298 VAL A O 1
ATOM 1879 N N . SER A 1 299 ? 50.885 384.205 19.957 1.00 24.80 299 SER A N 1
ATOM 1880 C CA . SER A 1 299 ? 50.154 382.947 20.332 1.00 22.12 299 SER A CA 1
ATOM 1881 C C . SER A 1 299 ? 49.834 383.043 21.817 1.00 21.78 299 SER A C 1
ATOM 1882 O O . SER A 1 299 ? 50.600 383.651 22.595 1.00 24.82 299 SER A O 1
ATOM 1885 N N . ASP A 1 300 ? 48.748 382.403 22.227 1.00 26.67 300 ASP A N 1
ATOM 1886 C CA . ASP A 1 300 ? 48.578 382.154 23.624 1.00 25.29 300 ASP A CA 1
ATOM 1887 C C . ASP A 1 300 ? 49.670 381.123 23.968 1.00 28.08 300 ASP A C 1
ATOM 1888 O O . ASP A 1 300 ? 50.332 380.535 23.071 1.00 27.19 300 ASP A O 1
ATOM 1893 N N . TRP A 1 301 ? 49.838 380.847 25.246 1.00 26.22 301 TRP A N 1
ATOM 1894 C CA . TRP A 1 301 ? 50.981 380.023 25.719 1.00 30.17 301 TRP A CA 1
ATOM 1895 C C . TRP A 1 301 ? 50.636 378.572 25.548 1.00 26.90 301 TRP A C 1
ATOM 1896 O O . TRP A 1 301 ? 49.869 378.015 26.343 1.00 28.64 301 TRP A O 1
ATOM 1907 N N . GLY A 1 302 ? 51.104 377.972 24.455 1.00 29.34 302 GLY A N 1
ATOM 1908 C CA . GLY A 1 302 ? 50.623 376.679 24.021 1.00 31.64 302 GLY A CA 1
ATOM 1909 C C . GLY A 1 302 ? 49.593 376.723 22.911 1.00 29.71 302 GLY A C 1
ATOM 1910 O O . GLY A 1 302 ? 49.141 375.708 22.484 1.00 26.13 302 GLY A O 1
ATOM 1911 N N . GLY A 1 303 ? 49.223 377.901 22.428 1.00 28.20 303 GLY A N 1
ATOM 1912 C CA . GLY A 1 303 ? 48.339 378.011 21.321 1.00 27.03 303 GLY A CA 1
ATOM 1913 C C . GLY A 1 303 ? 48.882 377.664 19.955 1.00 25.64 303 GLY A C 1
ATOM 1914 O O . GLY A 1 303 ? 48.124 377.446 19.104 1.00 30.24 303 GLY A O 1
ATOM 1915 N N . GLN A 1 304 ? 50.179 377.670 19.767 1.00 30.66 304 GLN A N 1
ATOM 1916 C CA . GLN A 1 304 ? 50.831 377.239 18.520 1.00 31.39 304 GLN A CA 1
ATOM 1917 C C . GLN A 1 304 ? 51.108 375.726 18.475 1.00 30.52 304 GLN A C 1
ATOM 1918 O O . GLN A 1 304 ? 51.764 375.136 19.379 1.00 32.19 304 GLN A O 1
ATOM 1924 N N . TRP A 1 305 ? 50.583 375.089 17.433 1.00 31.27 305 TRP A N 1
ATOM 1925 C CA . TRP A 1 305 ? 50.661 373.628 17.316 1.00 32.06 305 TRP A CA 1
ATOM 1926 C C . TRP A 1 305 ? 51.606 373.127 16.195 1.00 35.99 305 TRP A C 1
ATOM 1927 O O . TRP A 1 305 ? 51.805 371.900 16.059 1.00 34.80 305 TRP A O 1
ATOM 1938 N N . ASP A 1 306 ? 52.124 374.052 15.392 1.00 36.87 306 ASP A N 1
ATOM 1939 C CA . ASP A 1 306 ? 52.954 373.723 14.207 1.00 36.86 306 ASP A CA 1
ATOM 1940 C C . ASP A 1 306 ? 53.820 374.903 13.818 1.00 38.78 306 ASP A C 1
ATOM 1941 O O . ASP A 1 306 ? 53.543 376.041 14.233 1.00 35.39 306 ASP A O 1
ATOM 1946 N N . SER A 1 307 ? 54.808 374.635 12.951 1.00 35.95 307 SER A N 1
ATOM 1947 C CA . SER A 1 307 ? 55.779 375.623 12.525 1.00 33.65 307 SER A CA 1
ATOM 1948 C C . SER A 1 307 ? 55.351 376.373 11.252 1.00 39.16 307 SER A C 1
ATOM 1949 O O . SER A 1 307 ? 55.290 377.608 11.225 1.00 34.57 307 SER A O 1
ATOM 1952 N N . VAL A 1 308 ? 55.047 375.642 10.190 1.00 36.43 308 VAL A N 1
ATOM 1953 C CA . VAL A 1 308 ? 54.851 376.280 8.897 1.00 34.43 308 VAL A CA 1
ATOM 1954 C C . VAL A 1 308 ? 53.407 376.771 8.705 1.00 34.11 308 VAL A C 1
ATOM 1955 O O . VAL A 1 308 ? 53.192 377.822 8.124 1.00 40.31 308 VAL A O 1
ATOM 1959 N N . PRO A 1 309 ? 52.406 376.007 9.128 1.00 36.91 309 PRO A N 1
ATOM 1960 C CA . PRO A 1 309 ? 51.076 376.589 8.934 1.00 36.28 309 PRO A CA 1
ATOM 1961 C C . PRO A 1 309 ? 50.919 377.869 9.718 1.00 34.59 309 PRO A C 1
ATOM 1962 O O . PRO A 1 309 ? 50.443 378.873 9.148 1.00 38.37 309 PRO A O 1
ATOM 1966 N N . ALA A 1 310 ? 51.394 377.883 10.963 1.00 32.41 310 ALA A N 1
ATOM 1967 C CA . ALA A 1 310 ? 51.453 379.135 11.743 1.00 33.73 310 ALA A CA 1
ATOM 1968 C C . ALA A 1 310 ? 52.201 380.300 11.035 1.00 37.21 310 ALA A C 1
ATOM 1969 O O . ALA A 1 310 ? 51.703 381.444 11.047 1.00 30.38 310 ALA A O 1
ATOM 1971 N N . ALA A 1 311 ? 53.335 380.044 10.374 1.00 33.48 311 ALA A N 1
ATOM 1972 C CA . ALA A 1 311 ? 54.063 381.154 9.713 1.00 33.43 311 ALA A CA 1
ATOM 1973 C C . ALA A 1 311 ? 53.326 381.656 8.454 1.00 31.91 311 ALA A C 1
ATOM 1974 O O . ALA A 1 311 ? 53.389 382.823 8.111 1.00 36.05 311 ALA A O 1
ATOM 1976 N N . GLU A 1 312 ? 52.601 380.795 7.800 1.00 33.82 312 GLU A N 1
ATOM 1977 C CA . GLU A 1 312 ? 51.937 381.201 6.565 1.00 38.39 312 GLU A CA 1
ATOM 1978 C C . GLU A 1 312 ? 50.564 381.767 6.840 1.00 37.42 312 GLU A C 1
ATOM 1979 O O . GLU A 1 312 ? 50.087 382.554 6.021 1.00 34.77 312 GLU A O 1
ATOM 1985 N N . ASN A 1 313 ? 49.947 381.390 7.968 1.00 32.12 313 ASN A N 1
ATOM 1986 C CA . ASN A 1 313 ? 48.521 381.663 8.198 1.00 31.58 313 ASN A CA 1
ATOM 1987 C C . ASN A 1 313 ? 48.241 382.779 9.183 1.00 34.80 313 ASN A C 1
ATOM 1988 O O . ASN A 1 313 ? 47.082 382.975 9.510 1.00 39.20 313 ASN A O 1
ATOM 1993 N N . GLY A 1 314 ? 49.269 383.513 9.605 1.00 33.13 314 GLY A N 1
ATOM 1994 C CA . GLY A 1 314 ? 49.101 384.842 10.212 1.00 32.71 314 GLY A CA 1
ATOM 1995 C C . GLY A 1 314 ? 49.638 385.008 11.602 1.00 33.31 314 GLY A C 1
ATOM 1996 O O . GLY A 1 314 ? 49.481 386.074 12.166 1.00 31.81 314 GLY A O 1
ATOM 1997 N N . LEU A 1 315 ? 50.287 383.979 12.176 1.00 30.24 315 LEU A N 1
ATOM 1998 C CA . LEU A 1 315 ? 50.942 384.169 13.473 1.00 30.75 315 LEU A CA 1
ATOM 1999 C C . LEU A 1 315 ? 52.201 385.039 13.350 1.00 27.93 315 LEU A C 1
ATOM 2000 O O . LEU A 1 315 ? 52.913 384.890 12.409 1.00 29.63 315 LEU A O 1
ATOM 2005 N N . ASP A 1 316 ? 52.458 385.951 14.286 1.00 28.97 316 ASP A N 1
ATOM 2006 C CA . ASP A 1 316 ? 53.685 386.797 14.293 1.00 30.92 316 ASP A CA 1
ATOM 2007 C C . ASP A 1 316 ? 54.682 386.564 15.401 1.00 29.78 316 ASP A C 1
ATOM 2008 O O . ASP A 1 316 ? 55.863 386.924 15.253 1.00 29.68 316 ASP A O 1
ATOM 2013 N N . VAL A 1 317 ? 54.185 386.109 16.559 1.00 27.21 317 VAL A N 1
ATOM 2014 C CA . VAL A 1 317 ? 54.994 385.904 17.753 1.00 29.24 317 VAL A CA 1
ATOM 2015 C C . VAL A 1 317 ? 54.656 384.542 18.440 1.00 32.83 317 VAL A C 1
ATOM 2016 O O . VAL A 1 317 ? 53.500 384.206 18.797 1.00 29.71 317 VAL A O 1
ATOM 2020 N N . ALA A 1 318 ? 55.692 383.715 18.559 1.00 31.91 318 ALA A N 1
ATOM 2021 C CA . ALA A 1 318 ? 55.619 382.446 19.203 1.00 32.51 318 ALA A CA 1
ATOM 2022 C C . ALA A 1 318 ? 55.965 382.602 20.704 1.00 30.54 318 ALA A C 1
ATOM 2023 O O . ALA A 1 318 ? 57.047 383.054 21.092 1.00 27.92 318 ALA A O 1
ATOM 2025 N N . MET A 1 319 ? 54.995 382.283 21.553 1.00 31.22 319 MET A N 1
ATOM 2026 C CA . MET A 1 319 ? 55.214 382.420 22.969 1.00 27.62 319 MET A CA 1
ATOM 2027 C C . MET A 1 319 ? 54.722 381.177 23.674 1.00 27.15 319 MET A C 1
ATOM 2028 O O . MET A 1 319 ? 53.759 380.544 23.234 1.00 26.87 319 MET A O 1
ATOM 2033 N N . PRO A 1 320 ? 55.373 380.805 24.787 1.00 29.33 320 PRO A N 1
ATOM 2034 C CA . PRO A 1 320 ? 56.559 381.435 25.367 1.00 28.45 320 PRO A CA 1
ATOM 2035 C C . PRO A 1 320 ? 57.945 380.980 24.879 1.00 27.53 320 PRO A C 1
ATOM 2036 O O . PRO A 1 320 ? 58.970 381.486 25.425 1.00 28.12 320 PRO A O 1
ATOM 2040 N N . GLY A 1 321 ? 58.003 380.132 23.875 1.00 27.56 321 GLY A N 1
ATOM 2041 C CA . GLY A 1 321 ? 59.310 379.803 23.226 1.00 30.06 321 GLY A CA 1
ATOM 2042 C C . GLY A 1 321 ? 60.097 378.885 24.169 1.00 28.77 321 GLY A C 1
ATOM 2043 O O . GLY A 1 321 ? 59.588 377.875 24.612 1.00 32.84 321 GLY A O 1
ATOM 2044 N N . LYS A 1 322 ? 61.296 379.310 24.485 1.00 28.85 322 LYS A N 1
ATOM 2045 C CA . LYS A 1 322 ? 62.166 378.722 25.490 1.00 33.06 322 LYS A CA 1
ATOM 2046 C C . LYS A 1 322 ? 61.645 378.853 26.898 1.00 34.62 322 LYS A C 1
ATOM 2047 O O . LYS A 1 322 ? 62.125 378.129 27.800 1.00 27.85 322 LYS A O 1
ATOM 2053 N N . GLY A 1 323 ? 60.704 379.802 27.130 1.00 28.49 323 GLY A N 1
ATOM 2054 C CA . GLY A 1 323 ? 60.128 379.897 28.449 1.00 28.97 323 GLY A CA 1
ATOM 2055 C C . GLY A 1 323 ? 59.393 378.649 28.919 1.00 27.10 323 GLY A C 1
ATOM 2056 O O . GLY A 1 323 ? 58.929 377.810 28.117 1.00 32.37 323 GLY A O 1
ATOM 2057 N N . PHE A 1 324 ? 59.269 378.547 30.233 1.00 25.23 324 PHE A N 1
ATOM 2058 C CA . PHE A 1 324 ? 58.575 377.431 30.854 1.00 26.40 324 PHE A CA 1
ATOM 2059 C C . PHE A 1 324 ? 59.100 376.062 30.316 1.00 25.87 324 PHE A C 1
ATOM 2060 O O . PHE A 1 324 ? 58.330 375.217 29.887 1.00 23.78 324 PHE A O 1
ATOM 2068 N N . LEU A 1 325 ? 60.391 375.943 30.299 1.00 29.97 325 LEU A N 1
ATOM 2069 C CA . LEU A 1 325 ? 61.089 374.696 29.965 1.00 34.24 325 LEU A CA 1
ATOM 2070 C C . LEU A 1 325 ? 60.885 374.211 28.516 1.00 35.97 325 LEU A C 1
ATOM 2071 O O . LEU A 1 325 ? 61.111 373.046 28.225 1.00 34.43 325 LEU A O 1
ATOM 2076 N N . GLY A 1 326 ? 60.442 375.102 27.628 1.00 32.68 326 GLY A N 1
ATOM 2077 C CA . GLY A 1 326 ? 60.033 374.722 26.294 1.00 32.59 326 GLY A CA 1
ATOM 2078 C C . GLY A 1 326 ? 58.932 373.700 26.262 1.00 29.23 326 GLY A C 1
ATOM 2079 O O . GLY A 1 326 ? 58.691 373.143 25.201 1.00 31.19 326 GLY A O 1
ATOM 2080 N N . ALA A 1 327 ? 58.202 373.526 27.388 1.00 32.44 327 ALA A N 1
ATOM 2081 C CA . ALA A 1 327 ? 57.198 372.467 27.543 1.00 28.21 327 ALA A CA 1
ATOM 2082 C C . ALA A 1 327 ? 55.963 372.727 26.712 1.00 33.07 327 ALA A C 1
ATOM 2083 O O . ALA A 1 327 ? 55.228 371.787 26.367 1.00 33.51 327 ALA A O 1
ATOM 2085 N N . LEU A 1 328 ? 55.711 374.004 26.413 1.00 28.66 328 LEU A N 1
ATOM 2086 C CA . LEU A 1 328 ? 54.523 374.392 25.670 1.00 30.89 328 LEU A CA 1
ATOM 2087 C C . LEU A 1 328 ? 54.805 374.507 24.172 1.00 34.08 328 LEU A C 1
ATOM 2088 O O . LEU A 1 328 ? 54.117 375.231 23.450 1.00 35.38 328 LEU A O 1
ATOM 2093 N N . GLY A 1 329 ? 55.755 373.702 23.692 1.00 41.19 329 GLY A N 1
ATOM 2094 C CA . GLY A 1 329 ? 56.123 373.686 22.307 1.00 42.74 329 GLY A CA 1
ATOM 2095 C C . GLY A 1 329 ? 57.031 374.857 22.042 1.00 44.42 329 GLY A C 1
ATOM 2096 O O . GLY A 1 329 ? 57.021 375.903 22.732 1.00 50.99 329 GLY A O 1
ATOM 2097 N N . ASP A 1 330 ? 57.826 374.686 21.014 1.00 41.76 330 ASP A N 1
ATOM 2098 C CA . ASP A 1 330 ? 58.849 375.650 20.702 1.00 38.79 330 ASP A CA 1
ATOM 2099 C C . ASP A 1 330 ? 59.044 375.422 19.223 1.00 35.64 330 ASP A C 1
ATOM 2100 O O . ASP A 1 330 ? 59.959 374.775 18.823 1.00 37.09 330 ASP A O 1
ATOM 2105 N N . PHE A 1 331 ? 58.064 375.849 18.433 1.00 34.58 331 PHE A N 1
ATOM 2106 C CA . PHE A 1 331 ? 57.990 375.524 17.024 1.00 34.36 331 PHE A CA 1
ATOM 2107 C C . PHE A 1 331 ? 58.765 376.449 16.082 1.00 30.80 331 PHE A C 1
ATOM 2108 O O . PHE A 1 331 ? 58.975 376.109 14.874 1.00 37.29 331 PHE A O 1
ATOM 2116 N N . TRP A 1 332 ? 59.212 377.601 16.584 1.00 31.65 332 TRP A N 1
ATOM 2117 C CA . TRP A 1 332 ? 59.939 378.556 15.754 1.00 31.10 332 TRP A CA 1
ATOM 2118 C C . TRP A 1 332 ? 61.338 378.591 16.256 1.00 33.30 332 TRP A C 1
ATOM 2119 O O . TRP A 1 332 ? 61.898 377.469 16.387 1.00 34.66 332 TRP A O 1
ATOM 2130 N N . GLY A 1 333 ? 61.941 379.771 16.465 1.00 29.57 333 GLY A N 1
ATOM 2131 C CA . GLY A 1 333 ? 63.259 379.891 16.988 1.00 33.11 333 GLY A CA 1
ATOM 2132 C C . GLY A 1 333 ? 64.302 379.388 15.995 1.00 38.81 333 GLY A C 1
ATOM 2133 O O . GLY A 1 333 ? 64.303 379.766 14.813 1.00 37.01 333 GLY A O 1
ATOM 2134 N N . ALA A 1 334 ? 65.230 378.543 16.454 1.00 36.89 334 ALA A N 1
ATOM 2135 C CA . ALA A 1 334 ? 66.218 377.989 15.518 1.00 40.68 334 ALA A CA 1
ATOM 2136 C C . ALA A 1 334 ? 65.524 377.134 14.425 1.00 38.13 334 ALA A C 1
ATOM 2137 O O . ALA A 1 334 ? 66.044 377.042 13.322 1.00 41.30 334 ALA A O 1
ATOM 2139 N N . THR A 1 335 ? 64.381 376.500 14.702 1.00 35.45 335 THR A N 1
ATOM 2140 C CA . THR A 1 335 ? 63.601 375.808 13.639 1.00 33.85 335 THR A CA 1
ATOM 2141 C C . THR A 1 335 ? 63.086 376.770 12.538 1.00 34.72 335 THR A C 1
ATOM 2142 O O . THR A 1 335 ? 62.996 376.417 11.315 1.00 31.38 335 THR A O 1
ATOM 2146 N N . LEU A 1 336 ? 62.693 377.974 12.940 1.00 34.01 336 LEU A N 1
ATOM 2147 C CA . LEU A 1 336 ? 62.246 378.961 11.912 1.00 33.75 336 LEU A CA 1
ATOM 2148 C C . LEU A 1 336 ? 63.442 379.402 11.033 1.00 31.26 336 LEU A C 1
ATOM 2149 O O . LEU A 1 336 ? 63.315 379.462 9.805 1.00 38.35 336 LEU A O 1
ATOM 2154 N N . VAL A 1 337 ? 64.571 379.692 11.645 1.00 32.55 337 VAL A N 1
ATOM 2155 C CA . VAL A 1 337 ? 65.803 380.020 10.930 1.00 40.98 337 VAL A CA 1
ATOM 2156 C C . VAL A 1 337 ? 66.044 378.944 9.839 1.00 42.73 337 VAL A C 1
ATOM 2157 O O . VAL A 1 337 ? 66.414 379.253 8.688 1.00 45.56 337 VAL A O 1
ATOM 2161 N N . GLU A 1 338 ? 65.841 377.684 10.200 1.00 39.26 338 GLU A N 1
ATOM 2162 C CA . GLU A 1 338 ? 66.183 376.591 9.276 1.00 46.63 338 GLU A CA 1
ATOM 2163 C C . GLU A 1 338 ? 65.181 376.518 8.150 1.00 41.84 338 GLU A C 1
ATOM 2164 O O . GLU A 1 338 ? 65.547 376.246 7.006 1.00 38.83 338 GLU A O 1
ATOM 2170 N N . LEU A 1 339 ? 63.913 376.793 8.482 1.00 39.86 339 LEU A N 1
ATOM 2171 C CA . LEU A 1 339 ? 62.824 376.846 7.532 1.00 37.86 339 LEU A CA 1
ATOM 2172 C C . LEU A 1 339 ? 62.971 377.951 6.514 1.00 36.91 339 LEU A C 1
ATOM 2173 O O . LEU A 1 339 ? 62.610 377.752 5.353 1.00 45.22 339 LEU A O 1
ATOM 2178 N N . ILE A 1 340 ? 63.448 379.112 6.959 1.00 39.54 340 ILE A N 1
ATOM 2179 C CA . ILE A 1 340 ? 63.773 380.237 6.061 1.00 43.23 340 ILE A CA 1
ATOM 2180 C C . ILE A 1 340 ? 64.984 379.904 5.165 1.00 43.67 340 ILE A C 1
ATOM 2181 O O . ILE A 1 340 ? 64.922 380.093 3.951 1.00 42.55 340 ILE A O 1
ATOM 2186 N N . ASN A 1 341 ? 66.053 379.415 5.772 1.00 42.78 341 ASN A N 1
ATOM 2187 C CA . ASN A 1 341 ? 67.273 379.094 5.015 1.00 49.22 341 ASN A CA 1
ATOM 2188 C C . ASN A 1 341 ? 67.088 378.030 3.954 1.00 50.27 341 ASN A C 1
ATOM 2189 O O . ASN A 1 341 ? 67.580 378.197 2.868 1.00 51.90 341 ASN A O 1
ATOM 2194 N N . ASN A 1 342 ? 66.296 377.010 4.200 1.00 47.87 342 ASN A N 1
ATOM 2195 C CA . ASN A 1 342 ? 66.093 376.019 3.164 1.00 51.54 342 ASN A CA 1
ATOM 2196 C C . ASN A 1 342 ? 64.934 376.361 2.235 1.00 53.63 342 ASN A C 1
ATOM 2197 O O . ASN A 1 342 ? 64.570 375.546 1.391 1.00 52.22 342 ASN A O 1
ATOM 2202 N N . GLY A 1 343 ? 64.316 377.531 2.424 1.00 50.27 343 GLY A N 1
ATOM 2203 C CA . GLY A 1 343 ? 63.302 378.046 1.517 1.00 46.89 343 GLY A CA 1
ATOM 2204 C C . GLY A 1 343 ? 61.877 377.542 1.665 1.00 48.07 343 GLY A C 1
ATOM 2205 O O . GLY A 1 343 ? 61.037 377.839 0.786 1.00 42.65 343 GLY A O 1
ATOM 2206 N N . THR A 1 344 ? 61.540 376.810 2.732 1.00 43.34 344 THR A N 1
ATOM 2207 C CA . THR A 1 344 ? 60.114 376.400 2.860 1.00 43.08 344 THR A CA 1
ATOM 2208 C C . THR A 1 344 ? 59.252 377.545 3.461 1.00 44.91 344 THR A C 1
ATOM 2209 O O . THR A 1 344 ? 58.054 377.522 3.237 1.00 49.91 344 THR A O 1
ATOM 2213 N N . VAL A 1 345 ? 59.857 378.513 4.168 1.00 38.96 345 VAL A N 1
ATOM 2214 C CA . VAL A 1 345 ? 59.166 379.718 4.667 1.00 40.82 345 VAL A CA 1
ATOM 2215 C C . VAL A 1 345 ? 59.868 380.912 4.033 1.00 39.22 345 VAL A C 1
ATOM 2216 O O . VAL A 1 345 ? 61.077 381.089 4.189 1.00 40.23 345 VAL A O 1
ATOM 2220 N N . SER A 1 346 ? 59.092 381.689 3.281 1.00 42.11 346 SER A N 1
ATOM 2221 C CA . SER A 1 346 ? 59.499 383.000 2.764 1.00 43.19 346 SER A CA 1
ATOM 2222 C C . SER A 1 346 ? 60.094 383.959 3.827 1.00 46.38 346 SER A C 1
ATOM 2223 O O . SER A 1 346 ? 59.477 384.239 4.858 1.00 45.24 346 SER A O 1
ATOM 2226 N N . GLU A 1 347 ? 61.275 384.491 3.547 1.00 40.06 347 GLU A N 1
ATOM 2227 C CA . GLU A 1 347 ? 61.912 385.502 4.390 1.00 44.85 347 GLU A CA 1
ATOM 2228 C C . GLU A 1 347 ? 61.183 386.882 4.478 1.00 44.51 347 GLU A C 1
ATOM 2229 O O . GLU A 1 347 ? 61.130 387.475 5.560 1.00 33.80 347 GLU A O 1
ATOM 2235 N N . ASP A 1 348 ? 60.656 387.370 3.348 1.00 41.01 348 ASP A N 1
ATOM 2236 C CA . ASP A 1 348 ? 59.828 388.562 3.340 1.00 46.69 348 ASP A CA 1
ATOM 2237 C C . ASP A 1 348 ? 58.603 388.436 4.231 1.00 42.05 348 ASP A C 1
ATOM 2238 O O . ASP A 1 348 ? 58.253 389.410 4.913 1.00 45.20 348 ASP A O 1
ATOM 2243 N N . LEU A 1 349 ? 57.961 387.272 4.214 1.00 37.42 349 LEU A N 1
ATOM 2244 C CA . LEU A 1 349 ? 56.845 386.975 5.132 1.00 37.81 349 LEU A CA 1
ATOM 2245 C C . LEU A 1 349 ? 57.229 387.265 6.586 1.00 37.02 349 LEU A C 1
ATOM 2246 O O . LEU A 1 349 ? 56.491 387.920 7.353 1.00 29.15 349 LEU A O 1
ATOM 2251 N N . VAL A 1 350 ? 58.398 386.760 6.984 1.00 35.82 350 VAL A N 1
ATOM 2252 C CA . VAL A 1 350 ? 58.846 386.826 8.360 1.00 34.95 350 VAL A CA 1
ATOM 2253 C C . VAL A 1 350 ? 59.240 388.239 8.697 1.00 35.69 350 VAL A C 1
ATOM 2254 O O . VAL A 1 350 ? 59.089 388.680 9.860 1.00 32.93 350 VAL A O 1
ATOM 2258 N N . ARG A 1 351 ? 59.776 388.959 7.714 1.00 35.15 351 ARG A N 1
ATOM 2259 C CA . ARG A 1 351 ? 60.127 390.362 7.930 1.00 33.80 351 ARG A CA 1
ATOM 2260 C C . ARG A 1 351 ? 58.875 391.188 8.283 1.00 32.40 351 ARG A C 1
ATOM 2261 O O . ARG A 1 351 ? 58.974 392.126 9.087 1.00 35.90 351 ARG A O 1
ATOM 2269 N N . ASP A 1 352 ? 57.752 390.849 7.660 1.00 33.60 352 ASP A N 1
ATOM 2270 C CA . ASP A 1 352 ? 56.458 391.441 8.046 1.00 38.77 352 ASP A CA 1
ATOM 2271 C C . ASP A 1 352 ? 56.017 391.117 9.492 1.00 37.03 352 ASP A C 1
ATOM 2272 O O . ASP A 1 352 ? 55.447 391.987 10.128 1.00 38.68 352 ASP A O 1
ATOM 2277 N N . LYS A 1 353 ? 56.315 389.916 10.008 1.00 33.66 353 LYS A N 1
ATOM 2278 C CA . LYS A 1 353 ? 56.117 389.599 11.466 1.00 31.72 353 LYS A CA 1
ATOM 2279 C C . LYS A 1 353 ? 56.885 390.576 12.367 1.00 35.87 353 LYS A C 1
ATOM 2280 O O . LYS A 1 353 ? 56.334 391.261 13.285 1.00 36.06 353 LYS A O 1
ATOM 2286 N N . ALA A 1 354 ? 58.170 390.647 12.093 1.00 28.08 354 ALA A N 1
ATOM 2287 C CA . ALA A 1 354 ? 59.046 391.497 12.791 1.00 28.73 354 ALA A CA 1
ATOM 2288 C C . ALA A 1 354 ? 58.614 392.991 12.675 1.00 29.82 354 ALA A C 1
ATOM 2289 O O . ALA A 1 354 ? 58.759 393.734 13.632 1.00 29.02 354 ALA A O 1
ATOM 2291 N N . VAL A 1 355 ? 58.154 393.416 11.506 1.00 26.81 355 VAL A N 1
ATOM 2292 C CA . VAL A 1 355 ? 57.673 394.823 11.392 1.00 29.97 355 VAL A CA 1
ATOM 2293 C C . VAL A 1 355 ? 56.511 395.141 12.343 1.00 26.89 355 VAL A C 1
ATOM 2294 O O . VAL A 1 355 ? 56.454 396.188 12.978 1.00 31.37 355 VAL A O 1
ATOM 2298 N N . ARG A 1 356 ? 55.532 394.301 12.318 1.00 29.09 356 ARG A N 1
ATOM 2299 C CA . ARG A 1 356 ? 54.379 394.353 13.227 1.00 32.91 356 ARG A CA 1
ATOM 2300 C C . ARG A 1 356 ? 54.766 394.425 14.715 1.00 35.47 356 ARG A C 1
ATOM 2301 O O . ARG A 1 356 ? 54.137 395.158 15.507 1.00 32.15 356 ARG A O 1
ATOM 2309 N N . ILE A 1 357 ? 55.879 393.780 15.095 1.00 32.96 357 ILE A N 1
ATOM 2310 C CA . ILE A 1 357 ? 56.265 393.746 16.499 1.00 31.05 357 ILE A CA 1
ATOM 2311 C C . ILE A 1 357 ? 56.906 395.049 16.812 1.00 31.86 357 ILE A C 1
ATOM 2312 O O . ILE A 1 357 ? 56.692 395.629 17.881 1.00 32.66 357 ILE A O 1
ATOM 2317 N N . LEU A 1 358 ? 57.735 395.526 15.898 1.00 22.67 358 LEU A N 1
ATOM 2318 C CA . LEU A 1 358 ? 58.512 396.707 16.216 1.00 26.67 358 LEU A CA 1
ATOM 2319 C C . LEU A 1 358 ? 57.655 398.009 16.145 1.00 26.82 358 LEU A C 1
ATOM 2320 O O . LEU A 1 358 ? 58.042 399.004 16.793 1.00 32.12 358 LEU A O 1
ATOM 2325 N N . THR A 1 359 ? 56.592 397.980 15.353 1.00 32.36 359 THR A N 1
ATOM 2326 C CA . THR A 1 359 ? 55.728 399.171 15.145 1.00 27.77 359 THR A CA 1
ATOM 2327 C C . THR A 1 359 ? 55.269 399.673 16.526 1.00 29.53 359 THR A C 1
ATOM 2328 O O . THR A 1 359 ? 55.320 400.865 16.827 1.00 30.84 359 THR A O 1
ATOM 2332 N N . GLY A 1 360 ? 54.826 398.756 17.381 1.00 30.08 360 GLY A N 1
ATOM 2333 C CA . GLY A 1 360 ? 54.346 399.145 18.726 1.00 27.53 360 GLY A CA 1
ATOM 2334 C C . GLY A 1 360 ? 55.479 399.731 19.556 1.00 28.20 360 GLY A C 1
ATOM 2335 O O . GLY A 1 360 ? 55.275 400.629 20.318 1.00 26.41 360 GLY A O 1
ATOM 2336 N N . TYR A 1 361 ? 56.673 399.153 19.472 1.00 32.29 361 TYR A N 1
ATOM 2337 C CA . TYR A 1 361 ? 57.828 399.675 20.185 1.00 28.80 361 TYR A CA 1
ATOM 2338 C C . TYR A 1 361 ? 58.110 401.091 19.868 1.00 29.00 361 TYR A C 1
ATOM 2339 O O . TYR A 1 361 ? 58.447 401.879 20.781 1.00 25.83 361 TYR A O 1
ATOM 2348 N N . TYR A 1 362 ? 58.071 401.402 18.560 1.00 29.60 362 TYR A N 1
ATOM 2349 C CA . TYR A 1 362 ? 58.353 402.719 18.111 1.00 29.24 362 TYR A CA 1
ATOM 2350 C C . TYR A 1 362 ? 57.121 403.626 18.350 1.00 28.87 362 TYR A C 1
ATOM 2351 O O . TYR A 1 362 ? 57.319 404.678 18.824 1.00 29.30 362 TYR A O 1
ATOM 2360 N N . TYR A 1 363 ? 55.894 403.120 18.236 1.00 25.82 363 TYR A N 1
ATOM 2361 C CA . TYR A 1 363 ? 54.747 403.999 18.394 1.00 28.17 363 TYR A CA 1
ATOM 2362 C C . TYR A 1 363 ? 54.609 404.542 19.823 1.00 38.36 363 TYR A C 1
ATOM 2363 O O . TYR A 1 363 ? 54.378 405.739 20.061 1.00 33.03 363 TYR A O 1
ATOM 2372 N N . LEU A 1 364 ? 54.827 403.648 20.773 1.00 36.27 364 LEU A N 1
ATOM 2373 C CA . LEU A 1 364 ? 54.787 404.023 22.201 1.00 37.94 364 LEU A CA 1
ATOM 2374 C C . LEU A 1 364 ? 56.056 404.738 22.673 1.00 36.16 364 LEU A C 1
ATOM 2375 O O . LEU A 1 364 ? 56.134 405.157 23.812 1.00 38.40 364 LEU A O 1
ATOM 2380 N N . GLY A 1 365 ? 57.049 404.927 21.807 1.00 31.17 365 GLY A N 1
ATOM 2381 C CA . GLY A 1 365 ? 58.260 405.629 22.196 1.00 29.46 365 GLY A CA 1
ATOM 2382 C C . GLY A 1 365 ? 59.045 404.878 23.250 1.00 29.83 365 GLY A C 1
ATOM 2383 O O . GLY A 1 365 ? 59.628 405.486 24.121 1.00 36.56 365 GLY A O 1
ATOM 2384 N N . GLN A 1 366 ? 59.101 403.559 23.125 1.00 29.33 366 GLN A N 1
ATOM 2385 C CA . GLN A 1 366 ? 59.854 402.713 24.112 1.00 36.68 366 GLN A CA 1
ATOM 2386 C C . GLN A 1 366 ? 61.376 402.720 23.873 1.00 40.06 366 GLN A C 1
ATOM 2387 O O . GLN A 1 366 ? 62.163 402.186 24.686 1.00 36.82 366 GLN A O 1
ATOM 2393 N N . ASP A 1 367 ? 61.794 403.312 22.761 1.00 37.87 367 ASP A N 1
ATOM 2394 C CA . ASP A 1 367 ? 63.249 403.506 22.499 1.00 36.64 367 ASP A CA 1
ATOM 2395 C C . ASP A 1 367 ? 63.759 404.829 23.085 1.00 38.04 367 ASP A C 1
ATOM 2396 O O . ASP A 1 367 ? 64.855 404.898 23.660 1.00 40.62 367 ASP A O 1
ATOM 2401 N N . THR A 1 368 ? 62.954 405.893 22.983 1.00 32.17 368 THR A N 1
ATOM 2402 C CA . THR A 1 368 ? 63.317 407.180 23.562 1.00 36.42 368 THR A CA 1
ATOM 2403 C C . THR A 1 368 ? 62.972 407.303 25.037 1.00 35.00 368 THR A C 1
ATOM 2404 O O . THR A 1 368 ? 63.558 408.082 25.734 1.00 33.47 368 THR A O 1
ATOM 2408 N N . ASN A 1 369 ? 61.984 406.552 25.480 1.00 37.92 369 ASN A N 1
ATOM 2409 C CA . ASN A 1 369 ? 61.639 406.509 26.883 1.00 37.44 369 ASN A CA 1
ATOM 2410 C C . ASN A 1 369 ? 61.438 405.033 27.296 1.00 36.80 369 ASN A C 1
ATOM 2411 O O . ASN A 1 369 ? 60.307 404.604 27.453 1.00 36.87 369 ASN A O 1
ATOM 2416 N N . PRO A 1 370 ? 62.542 404.260 27.489 1.00 39.48 370 PRO A N 1
ATOM 2417 C CA . PRO A 1 370 ? 62.413 402.820 27.764 1.00 33.63 370 PRO A CA 1
ATOM 2418 C C . PRO A 1 370 ? 61.808 402.535 29.144 1.00 34.75 370 PRO A C 1
ATOM 2419 O O . PRO A 1 370 ? 61.953 403.346 30.039 1.00 31.51 370 PRO A O 1
ATOM 2423 N N . PRO A 1 371 ? 61.053 401.428 29.279 1.00 34.53 371 PRO A N 1
ATOM 2424 C CA . PRO A 1 371 ? 60.575 401.147 30.648 1.00 35.78 371 PRO A CA 1
ATOM 2425 C C . PRO A 1 371 ? 61.756 400.875 31.567 1.00 33.11 371 PRO A C 1
ATOM 2426 O O . PRO A 1 371 ? 62.787 400.427 31.099 1.00 34.51 371 PRO A O 1
ATOM 2430 N N . PRO A 1 372 ? 61.614 401.102 32.861 1.00 29.39 372 PRO A N 1
ATOM 2431 C CA . PRO A 1 372 ? 62.635 400.636 33.769 1.00 30.64 372 PRO A CA 1
ATOM 2432 C C . PRO A 1 372 ? 62.770 399.121 33.763 1.00 28.60 372 PRO A C 1
ATOM 2433 O O . PRO A 1 372 ? 61.896 398.401 33.259 1.00 28.89 372 PRO A O 1
ATOM 2437 N N . PRO A 1 373 ? 63.834 398.603 34.350 1.00 33.04 373 PRO A N 1
ATOM 2438 C CA . PRO A 1 373 ? 63.943 397.126 34.355 1.00 29.42 373 PRO A CA 1
ATOM 2439 C C . PRO A 1 373 ? 62.803 396.385 35.139 1.00 28.28 373 PRO A C 1
ATOM 2440 O O . PRO A 1 373 ? 62.294 396.915 36.151 1.00 30.36 373 PRO A O 1
ATOM 2444 N N . PHE A 1 374 ? 62.359 395.254 34.615 1.00 30.04 374 PHE A N 1
ATOM 2445 C CA . PHE A 1 374 ? 61.439 394.344 35.321 1.00 30.60 374 PHE A CA 1
ATOM 2446 C C . PHE A 1 374 ? 62.189 393.510 36.360 1.00 34.24 374 PHE A C 1
ATOM 2447 O O . PHE A 1 374 ? 63.109 392.800 36.007 1.00 35.43 374 PHE A O 1
ATOM 2455 N N . VAL A 1 375 ? 61.734 393.499 37.616 1.00 29.62 375 VAL A N 1
ATOM 2456 C CA . VAL A 1 375 ? 62.587 393.048 38.699 1.00 30.31 375 VAL A CA 1
ATOM 2457 C C . VAL A 1 375 ? 62.075 391.808 39.469 1.00 29.48 375 VAL A C 1
ATOM 2458 O O . VAL A 1 375 ? 62.781 391.198 40.286 1.00 34.91 375 VAL A O 1
ATOM 2462 N N . TYR A 1 376 ? 60.899 391.314 39.139 1.00 30.06 376 TYR A N 1
ATOM 2463 C CA . TYR A 1 376 ? 60.298 390.225 39.847 1.00 30.65 376 TYR A CA 1
ATOM 2464 C C . TYR A 1 376 ? 60.354 388.940 39.048 1.00 26.94 376 TYR A C 1
ATOM 2465 O O . TYR A 1 376 ? 60.047 388.906 37.850 1.00 26.25 376 TYR A O 1
ATOM 2474 N N . ASN A 1 377 ? 60.690 387.852 39.739 1.00 27.87 377 ASN A N 1
ATOM 2475 C CA . ASN A 1 377 ? 60.420 386.518 39.212 1.00 28.84 377 ASN A CA 1
ATOM 2476 C C . ASN A 1 377 ? 58.965 386.148 39.231 1.00 29.83 377 ASN A C 1
ATOM 2477 O O . ASN A 1 377 ? 58.429 385.734 40.262 1.00 32.25 377 ASN A O 1
ATOM 2482 N N . THR A 1 378 ? 58.303 386.238 38.078 1.00 26.87 378 THR A N 1
ATOM 2483 C CA . THR A 1 378 ? 56.873 385.931 38.016 1.00 29.47 378 THR A CA 1
ATOM 2484 C C . THR A 1 378 ? 56.542 384.590 37.477 1.00 31.32 378 THR A C 1
ATOM 2485 O O . THR A 1 378 ? 55.387 384.265 37.359 1.00 34.94 378 THR A O 1
ATOM 2489 N N . ILE A 1 379 ? 57.566 383.790 37.169 1.00 34.65 379 ILE A N 1
ATOM 2490 C CA . ILE A 1 379 ? 57.411 382.437 36.649 1.00 32.84 379 ILE A CA 1
ATOM 2491 C C . ILE A 1 379 ? 57.457 381.436 37.816 1.00 32.46 379 ILE A C 1
ATOM 2492 O O . ILE A 1 379 ? 56.648 380.593 37.871 1.00 32.75 379 ILE A O 1
ATOM 2497 N N . GLY A 1 380 ? 58.504 381.501 38.636 1.00 34.76 380 GLY A N 1
ATOM 2498 C CA . GLY A 1 380 ? 58.612 380.835 39.956 1.00 36.20 380 GLY A CA 1
ATOM 2499 C C . GLY A 1 380 ? 59.556 379.635 39.921 1.00 35.23 380 GLY A C 1
ATOM 2500 O O . GLY A 1 380 ? 59.614 378.903 38.928 1.00 35.33 380 GLY A O 1
ATOM 2501 N N . ALA A 1 381 ? 60.264 379.404 41.015 1.00 36.47 381 ALA A N 1
ATOM 2502 C CA . ALA A 1 381 ? 61.105 378.201 41.142 1.00 35.32 381 ALA A CA 1
ATOM 2503 C C . ALA A 1 381 ? 60.246 376.956 41.352 1.00 35.33 381 ALA A C 1
ATOM 2504 O O . ALA A 1 381 ? 59.217 377.051 41.982 1.00 35.22 381 ALA A O 1
ATOM 2506 N N . PRO A 1 382 ? 60.629 375.776 40.847 1.00 35.23 382 PRO A N 1
ATOM 2507 C CA . PRO A 1 382 ? 61.935 375.528 40.187 1.00 39.48 382 PRO A CA 1
ATOM 2508 C C . PRO A 1 382 ? 62.003 375.869 38.684 1.00 35.60 382 PRO A C 1
ATOM 2509 O O . PRO A 1 382 ? 63.044 375.663 38.075 1.00 37.04 382 PRO A O 1
ATOM 2513 N N . THR A 1 383 ? 60.943 376.434 38.096 1.00 29.73 383 THR A N 1
ATOM 2514 C CA . THR A 1 383 ? 60.880 376.578 36.646 1.00 31.48 383 THR A CA 1
ATOM 2515 C C . THR A 1 383 ? 61.891 377.619 36.202 1.00 30.02 383 THR A C 1
ATOM 2516 O O . THR A 1 383 ? 62.534 377.500 35.122 1.00 33.29 383 THR A O 1
ATOM 2520 N N . LEU A 1 384 ? 62.000 378.673 37.021 1.00 31.18 384 LEU A N 1
ATOM 2521 C CA . LEU A 1 384 ? 63.010 379.716 36.921 1.00 31.88 384 LEU A CA 1
ATOM 2522 C C . LEU A 1 384 ? 63.505 380.036 38.332 1.00 34.72 384 LEU A C 1
ATOM 2523 O O . LEU A 1 384 ? 62.745 380.473 39.220 1.00 34.12 384 LEU A O 1
ATOM 2528 N N . ASN A 1 385 ? 64.792 379.812 38.516 1.00 34.52 385 ASN A N 1
ATOM 2529 C CA . ASN A 1 385 ? 65.502 380.094 39.748 1.00 37.10 385 ASN A CA 1
ATOM 2530 C C . ASN A 1 385 ? 66.188 381.362 39.451 1.00 41.40 385 ASN A C 1
ATOM 2531 O O . ASN A 1 385 ? 67.142 381.402 38.678 1.00 51.83 385 ASN A O 1
ATOM 2536 N N . ALA A 1 386 ? 65.669 382.414 40.002 1.00 42.83 386 ALA A N 1
ATOM 2537 C CA . ALA A 1 386 ? 66.199 383.759 39.809 1.00 40.07 386 ALA A CA 1
ATOM 2538 C C . ALA A 1 386 ? 65.543 384.499 40.924 1.00 34.60 386 ALA A C 1
ATOM 2539 O O . ALA A 1 386 ? 64.395 384.230 41.252 1.00 34.97 386 ALA A O 1
ATOM 2541 N N . THR A 1 387 ? 66.303 385.343 41.577 1.00 33.98 387 THR A N 1
ATOM 2542 C CA . THR A 1 387 ? 65.849 386.040 42.716 1.00 36.58 387 THR A CA 1
ATOM 2543 C C . THR A 1 387 ? 65.034 387.246 42.218 1.00 36.52 387 THR A C 1
ATOM 2544 O O . THR A 1 387 ? 65.120 387.618 41.033 1.00 43.85 387 THR A O 1
ATOM 2548 N N . SER A 1 388 ? 64.216 387.807 43.098 1.00 34.77 388 SER A N 1
ATOM 2549 C CA . SER A 1 388 ? 63.411 389.002 42.782 1.00 33.60 388 SER A CA 1
ATOM 2550 C C . SER A 1 388 ? 63.964 390.192 43.519 1.00 33.48 388 SER A C 1
ATOM 2551 O O . SER A 1 388 ? 64.417 390.066 44.651 1.00 33.34 388 SER A O 1
ATOM 2554 N N . GLY A 1 389 ? 63.842 391.377 42.939 1.00 34.90 389 GLY A N 1
ATOM 2555 C CA . GLY A 1 389 ? 64.098 392.637 43.687 1.00 36.12 389 GLY A CA 1
ATOM 2556 C C . GLY A 1 389 ? 62.776 393.199 44.222 1.00 37.25 389 GLY A C 1
ATOM 2557 O O . GLY A 1 389 ? 61.821 392.479 44.458 1.00 40.16 389 GLY A O 1
ATOM 2558 N N . TYR A 1 390 ? 62.742 394.495 44.402 1.00 34.14 390 TYR A N 1
ATOM 2559 C CA . TYR A 1 390 ? 61.564 395.164 44.912 1.00 35.99 390 TYR A CA 1
ATOM 2560 C C . TYR A 1 390 ? 61.334 396.549 44.338 1.00 35.54 390 TYR A C 1
ATOM 2561 O O . TYR A 1 390 ? 62.212 397.413 44.392 1.00 34.25 390 TYR A O 1
ATOM 2570 N N . ARG A 1 391 ? 60.116 396.797 43.875 1.00 33.74 391 ARG A N 1
ATOM 2571 C CA . ARG A 1 391 ? 59.741 398.160 43.541 1.00 32.65 391 ARG A CA 1
ATOM 2572 C C . ARG A 1 391 ? 58.317 398.435 43.919 1.00 31.88 391 ARG A C 1
ATOM 2573 O O . ARG A 1 391 ? 57.445 397.654 43.570 1.00 34.60 391 ARG A O 1
ATOM 2581 N N . ASN A 1 392 ? 58.085 399.560 44.563 1.00 29.43 392 ASN A N 1
ATOM 2582 C CA . ASN A 1 392 ? 56.714 399.996 44.879 1.00 29.25 392 ASN A CA 1
ATOM 2583 C C . ASN A 1 392 ? 56.222 400.967 43.842 1.00 27.37 392 ASN A C 1
ATOM 2584 O O . ASN A 1 392 ? 56.787 401.992 43.691 1.00 31.01 392 ASN A O 1
ATOM 2589 N N . VAL A 1 393 ? 55.164 400.627 43.116 1.00 25.35 393 VAL A N 1
ATOM 2590 C CA . VAL A 1 393 ? 54.629 401.528 42.068 1.00 27.69 393 VAL A CA 1
ATOM 2591 C C . VAL A 1 393 ? 53.251 402.111 42.382 1.00 28.45 393 VAL A C 1
ATOM 2592 O O . VAL A 1 393 ? 52.641 402.751 41.505 1.00 28.24 393 VAL A O 1
ATOM 2596 N N . ARG A 1 394 ? 52.786 401.923 43.604 1.00 28.35 394 ARG A N 1
ATOM 2597 C CA . ARG A 1 394 ? 51.424 402.371 43.989 1.00 25.57 394 ARG A CA 1
ATOM 2598 C C . ARG A 1 394 ? 51.395 403.858 44.172 1.00 31.10 394 ARG A C 1
ATOM 2599 O O . ARG A 1 394 ? 52.208 404.385 44.948 1.00 30.44 394 ARG A O 1
ATOM 2607 N N . LYS A 1 395 ? 50.529 404.553 43.411 1.00 30.06 395 LYS A N 1
ATOM 2608 C CA . LYS A 1 395 ? 50.567 406.004 43.381 1.00 35.26 395 LYS A CA 1
ATOM 2609 C C . LYS A 1 395 ? 49.367 406.520 44.183 1.00 37.45 395 LYS A C 1
ATOM 2610 O O . LYS A 1 395 ? 48.344 405.816 44.284 1.00 33.97 395 LYS A O 1
ATOM 2616 N N . PRO A 1 396 ? 49.482 407.750 44.726 1.00 36.57 396 PRO A N 1
ATOM 2617 C CA . PRO A 1 396 ? 48.306 408.396 45.364 1.00 43.79 396 PRO A CA 1
ATOM 2618 C C . PRO A 1 396 ? 47.162 408.488 44.370 1.00 43.06 396 PRO A C 1
ATOM 2619 O O . PRO A 1 396 ? 47.359 408.899 43.198 1.00 48.07 396 PRO A O 1
ATOM 2623 N N . GLY A 1 397 ? 46.010 408.047 44.840 1.00 41.82 397 GLY A N 1
ATOM 2624 C CA . GLY A 1 397 ? 44.772 408.082 44.108 1.00 39.76 397 GLY A CA 1
ATOM 2625 C C . GLY A 1 397 ? 44.326 406.731 43.632 1.00 29.74 397 GLY A C 1
ATOM 2626 O O . GLY A 1 397 ? 43.182 406.564 43.323 1.00 28.27 397 GLY A O 1
ATOM 2627 N N . THR A 1 398 ? 45.206 405.736 43.555 1.00 32.36 398 THR A N 1
ATOM 2628 C CA . THR A 1 398 ? 44.794 404.434 43.001 1.00 26.08 398 THR A CA 1
ATOM 2629 C C . THR A 1 398 ? 43.847 403.724 43.945 1.00 26.84 398 THR A C 1
ATOM 2630 O O . THR A 1 398 ? 42.842 403.158 43.493 1.00 27.37 398 THR A O 1
ATOM 2634 N N . ALA A 1 399 ? 44.183 403.693 45.249 1.00 29.51 399 ALA A N 1
ATOM 2635 C CA . ALA A 1 399 ? 43.293 403.064 46.235 1.00 30.28 399 ALA A CA 1
ATOM 2636 C C . ALA A 1 399 ? 41.872 403.688 46.177 1.00 27.71 399 ALA A C 1
ATOM 2637 O O . ALA A 1 399 ? 40.882 402.997 46.213 1.00 28.76 399 ALA A O 1
ATOM 2639 N N . GLU A 1 400 ? 41.816 404.988 46.008 1.00 31.81 400 GLU A N 1
ATOM 2640 C CA . GLU A 1 400 ? 40.561 405.754 45.915 1.00 31.79 400 GLU A CA 1
ATOM 2641 C C . GLU A 1 400 ? 39.760 405.404 44.655 1.00 29.70 400 GLU A C 1
ATOM 2642 O O . GLU A 1 400 ? 38.554 405.197 44.738 1.00 26.34 400 GLU A O 1
ATOM 2648 N N . LEU A 1 401 ? 40.433 405.234 43.547 1.00 28.42 401 LEU A N 1
ATOM 2649 C CA . LEU A 1 401 ? 39.839 404.724 42.298 1.00 28.67 401 LEU A CA 1
ATOM 2650 C C . LEU A 1 401 ? 39.291 403.289 42.409 1.00 25.73 401 LEU A C 1
ATOM 2651 O O . LEU A 1 401 ? 38.166 402.985 41.963 1.00 26.17 401 LEU A O 1
ATOM 2656 N N . ILE A 1 402 ? 40.033 402.395 43.057 1.00 25.17 402 ILE A N 1
ATOM 2657 C CA . ILE A 1 402 ? 39.627 401.050 43.226 1.00 23.69 402 ILE A CA 1
ATOM 2658 C C . ILE A 1 402 ? 38.356 400.991 44.114 1.00 23.62 402 ILE A C 1
ATOM 2659 O O . ILE A 1 402 ? 37.414 400.220 43.843 1.00 25.66 402 ILE A O 1
ATOM 2664 N N . LYS A 1 403 ? 38.338 401.800 45.160 1.00 24.54 403 LYS A N 1
ATOM 2665 C CA . LYS A 1 403 ? 37.171 401.937 46.024 1.00 27.73 403 LYS A CA 1
ATOM 2666 C C . LYS A 1 403 ? 35.928 402.459 45.250 1.00 26.38 403 LYS A C 1
ATOM 2667 O O . LYS A 1 403 ? 34.799 401.910 45.353 1.00 27.97 403 LYS A O 1
ATOM 2673 N N . GLU A 1 404 ? 36.159 403.475 44.484 1.00 25.01 404 GLU A N 1
ATOM 2674 C CA . GLU A 1 404 ? 35.090 404.077 43.636 1.00 30.04 404 GLU A CA 1
ATOM 2675 C C . GLU A 1 404 ? 34.532 403.091 42.646 1.00 27.84 404 GLU A C 1
ATOM 2676 O O . GLU A 1 404 ? 33.327 403.027 42.509 1.00 27.55 404 GLU A O 1
ATOM 2682 N N . ILE A 1 405 ? 35.361 402.194 42.058 1.00 24.65 405 ILE A N 1
ATOM 2683 C CA . ILE A 1 405 ? 34.784 401.199 41.147 1.00 24.21 405 ILE A CA 1
ATOM 2684 C C . ILE A 1 405 ? 33.909 400.228 41.912 1.00 21.13 405 ILE A C 1
ATOM 2685 O O . ILE A 1 405 ? 32.866 399.820 41.435 1.00 26.93 405 ILE A O 1
ATOM 2690 N N . GLY A 1 406 ? 34.293 399.818 43.123 1.00 23.38 406 GLY A N 1
ATOM 2691 C CA . GLY A 1 406 ? 33.495 398.902 43.920 1.00 25.00 406 GLY A CA 1
ATOM 2692 C C . GLY A 1 406 ? 32.133 399.527 44.273 1.00 24.74 406 GLY A C 1
ATOM 2693 O O . GLY A 1 406 ? 31.091 398.887 44.090 1.00 28.35 406 GLY A O 1
ATOM 2694 N N . SER A 1 407 ? 32.173 400.767 44.739 1.00 26.66 407 SER A N 1
ATOM 2695 C CA . SER A 1 407 ? 30.993 401.531 45.156 1.00 27.05 407 SER A CA 1
ATOM 2696 C C . SER A 1 407 ? 30.045 401.741 44.017 1.00 28.22 407 SER A C 1
ATOM 2697 O O . SER A 1 407 ? 28.809 401.708 44.219 1.00 31.04 407 SER A O 1
ATOM 2700 N N . ALA A 1 408 ? 30.603 401.932 42.825 1.00 27.36 408 ALA A N 1
ATOM 2701 C CA . ALA A 1 408 ? 29.794 402.149 41.599 1.00 24.59 408 ALA A CA 1
ATOM 2702 C C . ALA A 1 408 ? 29.279 400.851 40.920 1.00 25.33 408 ALA A C 1
ATOM 2703 O O . ALA A 1 408 ? 28.429 400.920 40.037 1.00 24.92 408 ALA A O 1
ATOM 2705 N N . SER A 1 409 ? 29.803 399.679 41.310 1.00 25.94 409 SER A N 1
ATOM 2706 C CA . SER A 1 409 ? 29.477 398.416 40.685 1.00 21.49 409 SER A CA 1
ATOM 2707 C C . SER A 1 409 ? 28.532 397.561 41.512 1.00 23.45 409 SER A C 1
ATOM 2708 O O . SER A 1 409 ? 27.729 396.844 40.955 1.00 24.77 409 SER A O 1
ATOM 2711 N N . VAL A 1 410 ? 28.605 397.626 42.831 1.00 25.14 410 VAL A N 1
ATOM 2712 C CA . VAL A 1 410 ? 27.788 396.732 43.641 1.00 24.87 410 VAL A CA 1
ATOM 2713 C C . VAL A 1 410 ? 26.322 396.860 43.308 1.00 25.94 410 VAL A C 1
ATOM 2714 O O . VAL A 1 410 ? 25.824 397.955 43.155 1.00 24.82 410 VAL A O 1
ATOM 2718 N N . THR A 1 411 ? 25.646 395.754 43.085 1.00 25.70 411 THR A N 1
ATOM 2719 C CA . THR A 1 411 ? 24.390 395.754 42.398 1.00 24.41 411 THR A CA 1
ATOM 2720 C C . THR A 1 411 ? 23.384 395.150 43.334 1.00 26.80 411 THR A C 1
ATOM 2721 O O . THR A 1 411 ? 23.562 394.050 43.877 1.00 25.06 411 THR A O 1
ATOM 2725 N N . LEU A 1 412 ? 22.359 395.906 43.587 1.00 24.03 412 LEU A N 1
ATOM 2726 C CA . LEU A 1 412 ? 21.294 395.526 44.502 1.00 27.64 412 LEU A CA 1
ATOM 2727 C C . LEU A 1 412 ? 20.194 394.774 43.736 1.00 26.62 412 LEU A C 1
ATOM 2728 O O . LEU A 1 412 ? 19.549 395.293 42.863 1.00 25.90 412 LEU A O 1
ATOM 2733 N N . LEU A 1 413 ? 19.993 393.544 44.094 1.00 24.88 413 LEU A N 1
ATOM 2734 C CA . LEU A 1 413 ? 19.114 392.666 43.387 1.00 27.27 413 LEU A CA 1
ATOM 2735 C C . LEU A 1 413 ? 17.767 392.578 44.026 1.00 28.47 413 LEU A C 1
ATOM 2736 O O . LEU A 1 413 ? 16.766 392.293 43.336 1.00 32.57 413 LEU A O 1
ATOM 2741 N N . LYS A 1 414 ? 17.731 392.748 45.343 1.00 29.02 414 LYS A N 1
ATOM 2742 C CA . LYS A 1 414 ? 16.516 392.654 46.133 1.00 29.29 414 LYS A CA 1
ATOM 2743 C C . LYS A 1 414 ? 16.618 393.554 47.366 1.00 31.85 414 LYS A C 1
ATOM 2744 O O . LYS A 1 414 ? 17.649 393.562 48.035 1.00 26.71 414 LYS A O 1
ATOM 2750 N N . ASN A 1 415 ? 15.528 394.265 47.697 1.00 27.22 415 ASN A N 1
ATOM 2751 C CA . ASN A 1 415 ? 15.499 395.022 48.902 1.00 25.30 415 ASN A CA 1
ATOM 2752 C C . ASN A 1 415 ? 14.046 395.247 49.338 1.00 32.64 415 ASN A C 1
ATOM 2753 O O . ASN A 1 415 ? 13.300 396.006 48.736 1.00 33.35 415 ASN A O 1
ATOM 2758 N N . THR A 1 416 ? 13.657 394.548 50.375 1.00 31.77 416 THR A N 1
ATOM 2759 C CA . THR A 1 416 ? 12.300 394.686 50.878 1.00 36.86 416 THR A CA 1
ATOM 2760 C C . THR A 1 416 ? 12.125 395.782 51.936 1.00 39.30 416 THR A C 1
ATOM 2761 O O . THR A 1 416 ? 11.047 395.974 52.467 1.00 39.26 416 THR A O 1
ATOM 2765 N N . GLY A 1 417 ? 13.171 396.550 52.200 1.00 35.83 417 GLY A N 1
ATOM 2766 C CA . GLY A 1 417 ? 13.098 397.709 53.065 1.00 38.24 417 GLY A CA 1
ATOM 2767 C C . GLY A 1 417 ? 14.200 397.735 54.111 1.00 36.02 417 GLY A C 1
ATOM 2768 O O . GLY A 1 417 ? 14.290 398.701 54.846 1.00 39.44 417 GLY A O 1
ATOM 2769 N N . SER A 1 418 ? 15.034 396.699 54.201 1.00 35.21 418 SER A N 1
ATOM 2770 C CA . SER A 1 418 ? 16.113 396.726 55.161 1.00 34.63 418 SER A CA 1
ATOM 2771 C C . SER A 1 418 ? 17.294 397.692 54.854 1.00 29.60 418 SER A C 1
ATOM 2772 O O . SER A 1 418 ? 18.080 397.970 55.766 1.00 29.40 418 SER A O 1
ATOM 2775 N N . LEU A 1 419 ? 17.489 398.081 53.596 1.00 27.39 419 LEU A N 1
ATOM 2776 C CA . LEU A 1 419 ? 18.554 398.969 53.166 1.00 27.17 419 LEU A CA 1
ATOM 2777 C C . LEU A 1 419 ? 17.987 400.305 52.687 1.00 29.33 419 LEU A C 1
ATOM 2778 O O . LEU A 1 419 ? 16.977 400.297 52.033 1.00 27.45 419 LEU A O 1
ATOM 2783 N N . PRO A 1 420 ? 18.658 401.430 52.910 1.00 28.83 420 PRO A N 1
ATOM 2784 C CA . PRO A 1 420 ? 19.917 401.504 53.615 1.00 29.35 420 PRO A CA 1
ATOM 2785 C C . PRO A 1 420 ? 19.780 401.271 55.095 1.00 31.98 420 PRO A C 1
ATOM 2786 O O . PRO A 1 420 ? 18.755 401.545 55.634 1.00 30.54 420 PRO A O 1
ATOM 2790 N N . LEU A 1 421 ? 20.819 400.756 55.746 1.00 31.99 421 LEU A N 1
ATOM 2791 C CA . LEU A 1 421 ? 20.847 400.715 57.218 1.00 33.85 421 LEU A CA 1
ATOM 2792 C C . LEU A 1 421 ? 20.793 402.129 57.794 1.00 33.83 421 LEU A C 1
ATOM 2793 O O . LEU A 1 421 ? 21.324 403.060 57.225 1.00 30.99 421 LEU A O 1
ATOM 2798 N N . LYS A 1 422 ? 20.132 402.262 58.928 1.00 33.44 422 LYS A N 1
ATOM 2799 C CA . LYS A 1 422 ? 20.206 403.490 59.693 1.00 36.89 422 LYS A CA 1
ATOM 2800 C C . LYS A 1 422 ? 21.381 403.424 60.662 1.00 36.17 422 LYS A C 1
ATOM 2801 O O . LYS A 1 422 ? 22.486 403.801 60.263 1.00 36.69 422 LYS A O 1
ATOM 2807 N N . HIS A 1 423 ? 21.160 402.965 61.906 1.00 35.96 423 HIS A N 1
ATOM 2808 C CA . HIS A 1 423 ? 22.224 402.851 62.935 1.00 36.29 423 HIS A CA 1
ATOM 2809 C C . HIS A 1 423 ? 22.008 401.612 63.786 1.00 37.20 423 HIS A C 1
ATOM 2810 O O . HIS A 1 423 ? 21.792 401.754 64.991 1.00 37.90 423 HIS A O 1
ATOM 2817 N N . PRO A 1 424 ? 22.015 400.386 63.179 1.00 33.67 424 PRO A N 1
ATOM 2818 C CA . PRO A 1 424 ? 21.727 399.179 63.943 1.00 32.97 424 PRO A CA 1
ATOM 2819 C C . PRO A 1 424 ? 22.720 398.966 65.081 1.00 34.97 424 PRO A C 1
ATOM 2820 O O . PRO A 1 424 ? 23.854 399.333 64.943 1.00 30.61 424 PRO A O 1
ATOM 2824 N N . GLN A 1 425 ? 22.235 398.431 66.207 1.00 33.53 425 GLN A N 1
ATOM 2825 C CA . GLN A 1 425 ? 22.991 398.344 67.457 1.00 33.26 425 GLN A CA 1
ATOM 2826 C C . GLN A 1 425 ? 23.639 396.954 67.686 1.00 28.92 425 GLN A C 1
ATOM 2827 O O . GLN A 1 425 ? 24.606 396.863 68.410 1.00 32.02 425 GLN A O 1
ATOM 2833 N N . ARG A 1 426 ? 23.072 395.907 67.086 1.00 29.95 426 ARG A N 1
ATOM 2834 C CA . ARG A 1 426 ? 23.546 394.551 67.276 1.00 30.73 426 ARG A CA 1
ATOM 2835 C C . ARG A 1 426 ? 23.650 393.940 65.866 1.00 30.04 426 ARG A C 1
ATOM 2836 O O . ARG A 1 426 ? 22.631 393.705 65.239 1.00 29.11 426 ARG A O 1
ATOM 2844 N N . ILE A 1 427 ? 24.891 393.736 65.383 1.00 30.54 427 ILE A N 1
ATOM 2845 C CA . ILE A 1 427 ? 25.163 393.247 64.028 1.00 27.32 427 ILE A CA 1
ATOM 2846 C C . ILE A 1 427 ? 25.848 391.887 64.060 1.00 26.16 427 ILE A C 1
ATOM 2847 O O . ILE A 1 427 ? 26.816 391.661 64.834 1.00 27.01 427 ILE A O 1
ATOM 2852 N N . ALA A 1 428 ? 25.331 390.956 63.260 1.00 23.09 428 ALA A N 1
ATOM 2853 C CA . ALA A 1 428 ? 25.907 389.640 63.090 1.00 24.46 428 ALA A CA 1
ATOM 2854 C C . ALA A 1 428 ? 26.410 389.540 61.652 1.00 24.91 428 ALA A C 1
ATOM 2855 O O . ALA A 1 428 ? 25.787 390.069 60.750 1.00 28.29 428 ALA A O 1
ATOM 2857 N N . VAL A 1 429 ? 27.517 388.841 61.474 1.00 24.07 429 VAL A N 1
ATOM 2858 C CA . VAL A 1 429 ? 28.165 388.671 60.215 1.00 27.74 429 VAL A CA 1
ATOM 2859 C C . VAL A 1 429 ? 28.557 387.176 60.119 1.00 25.92 429 VAL A C 1
ATOM 2860 O O . VAL A 1 429 ? 29.162 386.642 61.021 1.00 28.60 429 VAL A O 1
ATOM 2864 N N . LEU A 1 430 ? 28.203 386.541 58.998 1.00 24.18 430 LEU A N 1
ATOM 2865 C CA . LEU A 1 430 ? 28.510 385.204 58.718 1.00 28.31 430 LEU A CA 1
ATOM 2866 C C . LEU A 1 430 ? 29.307 385.020 57.413 1.00 25.94 430 LEU A C 1
ATOM 2867 O O . LEU A 1 430 ? 28.971 385.567 56.319 1.00 28.69 430 LEU A O 1
ATOM 2872 N N . GLY A 1 431 ? 30.295 384.163 57.500 1.00 25.58 431 GLY A N 1
ATOM 2873 C CA . GLY A 1 431 ? 30.914 383.627 56.333 1.00 28.52 431 GLY A CA 1
ATOM 2874 C C . GLY A 1 431 ? 32.364 383.955 56.307 1.00 28.30 431 GLY A C 1
ATOM 2875 O O . GLY A 1 431 ? 32.760 385.105 56.594 1.00 31.27 431 GLY A O 1
ATOM 2876 N N . ASN A 1 432 ? 33.175 382.981 55.867 1.00 26.00 432 ASN A N 1
ATOM 2877 C CA . ASN A 1 432 ? 34.618 383.283 55.701 1.00 28.40 432 ASN A CA 1
ATOM 2878 C C . ASN A 1 432 ? 34.929 384.378 54.636 1.00 26.22 432 ASN A C 1
ATOM 2879 O O . ASN A 1 432 ? 35.890 385.159 54.756 1.00 22.97 432 ASN A O 1
ATOM 2884 N N . ASP A 1 433 ? 34.044 384.551 53.678 1.00 26.36 433 ASP A N 1
ATOM 2885 C CA . ASP A 1 433 ? 34.142 385.651 52.729 1.00 28.53 433 ASP A CA 1
ATOM 2886 C C . ASP A 1 433 ? 34.256 387.055 53.409 1.00 31.68 433 ASP A C 1
ATOM 2887 O O . ASP A 1 433 ? 34.761 388.009 52.798 1.00 29.49 433 ASP A O 1
ATOM 2892 N N . ALA A 1 434 ? 33.835 387.158 54.678 1.00 28.83 434 ALA A N 1
ATOM 2893 C CA . ALA A 1 434 ? 33.903 388.420 55.407 1.00 28.11 434 ALA A CA 1
ATOM 2894 C C . ALA A 1 434 ? 35.279 388.800 55.887 1.00 28.55 434 ALA A C 1
ATOM 2895 O O . ALA A 1 434 ? 35.457 389.943 56.216 1.00 25.58 434 ALA A O 1
ATOM 2897 N N . THR A 1 435 ? 36.245 387.891 55.896 1.00 25.39 435 THR A N 1
ATOM 2898 C CA . THR A 1 435 ? 37.556 388.227 56.459 1.00 25.87 435 THR A CA 1
ATOM 2899 C C . THR A 1 435 ? 38.679 387.751 55.544 1.00 27.80 435 THR A C 1
ATOM 2900 O O . THR A 1 435 ? 38.452 387.353 54.388 1.00 26.89 435 THR A O 1
ATOM 2904 N N . TYR A 1 436 ? 39.866 387.695 56.096 1.00 27.96 436 TYR A N 1
ATOM 2905 C CA . TYR A 1 436 ? 41.055 387.283 55.351 1.00 30.92 436 TYR A CA 1
ATOM 2906 C C . TYR A 1 436 ? 41.140 385.788 55.064 1.00 25.97 436 TYR A C 1
ATOM 2907 O O . TYR A 1 436 ? 40.679 384.934 55.836 1.00 28.09 436 TYR A O 1
ATOM 2916 N N . ASN A 1 437 ? 41.831 385.485 53.987 1.00 23.42 437 ASN A N 1
ATOM 2917 C CA . ASN A 1 437 ? 42.425 384.157 53.790 1.00 24.34 437 ASN A CA 1
ATOM 2918 C C . ASN A 1 437 ? 43.259 383.822 54.982 1.00 23.26 437 ASN A C 1
ATOM 2919 O O . ASN A 1 437 ? 44.168 384.604 55.345 1.00 23.28 437 ASN A O 1
ATOM 2924 N N . VAL A 1 438 ? 42.948 382.702 55.612 1.00 25.59 438 VAL A N 1
ATOM 2925 C CA . VAL A 1 438 ? 43.615 382.310 56.849 1.00 26.64 438 VAL A CA 1
ATOM 2926 C C . VAL A 1 438 ? 45.110 382.057 56.639 1.00 29.17 438 VAL A C 1
ATOM 2927 O O . VAL A 1 438 ? 45.862 382.080 57.605 1.00 26.15 438 VAL A O 1
ATOM 2931 N N . LEU A 1 439 ? 45.541 381.875 55.376 1.00 28.96 439 LEU A N 1
ATOM 2932 C CA . LEU A 1 439 ? 46.973 381.732 55.058 1.00 28.01 439 LEU A CA 1
ATOM 2933 C C . LEU A 1 439 ? 47.585 382.966 54.497 1.00 27.86 439 LEU A C 1
ATOM 2934 O O . LEU A 1 439 ? 48.760 382.907 54.147 1.00 30.72 439 LEU A O 1
ATOM 2939 N N . GLY A 1 440 ? 46.821 384.062 54.367 1.00 26.00 440 GLY A N 1
ATOM 2940 C CA . GLY A 1 440 ? 47.366 385.344 53.892 1.00 27.28 440 GLY A CA 1
ATOM 2941 C C . GLY A 1 440 ? 46.813 385.676 52.518 1.00 25.60 440 GLY A C 1
ATOM 2942 O O . GLY A 1 440 ? 46.443 384.738 51.771 1.00 27.92 440 GLY A O 1
ATOM 2943 N N . PRO A 1 441 ? 46.638 386.993 52.216 1.00 28.00 441 PRO A N 1
ATOM 2944 C CA . PRO A 1 441 ? 46.017 387.408 50.974 1.00 29.48 441 PRO A CA 1
ATOM 2945 C C . PRO A 1 441 ? 46.640 386.769 49.723 1.00 27.82 441 PRO A C 1
ATOM 2946 O O . PRO A 1 441 ? 45.943 386.532 48.745 1.00 33.92 441 PRO A O 1
ATOM 2950 N N . ASN A 1 442 ? 47.923 386.438 49.762 1.00 28.00 442 ASN A N 1
ATOM 2951 C CA . ASN A 1 442 ? 48.600 386.000 48.543 1.00 29.01 442 ASN A CA 1
ATOM 2952 C C . ASN A 1 442 ? 49.005 384.522 48.661 1.00 31.39 442 ASN A C 1
ATOM 2953 O O . ASN A 1 442 ? 49.671 383.987 47.770 1.00 33.10 442 ASN A O 1
ATOM 2958 N N . ALA A 1 443 ? 48.513 383.826 49.692 1.00 27.61 443 ALA A N 1
ATOM 2959 C CA . ALA A 1 443 ? 48.904 382.391 49.917 1.00 30.85 443 ALA A CA 1
ATOM 2960 C C . ALA A 1 443 ? 48.657 381.524 48.731 1.00 28.01 443 ALA A C 1
ATOM 2961 O O . ALA A 1 443 ? 49.344 380.554 48.546 1.00 32.47 443 ALA A O 1
ATOM 2963 N N . CYS A 1 444 ? 47.708 381.884 47.891 1.00 27.68 444 CYS A N 1
ATOM 2964 C CA . CYS A 1 444 ? 47.317 381.005 46.790 1.00 33.55 444 CYS A CA 1
ATOM 2965 C C . CYS A 1 444 ? 48.310 381.061 45.615 1.00 34.28 444 CYS A C 1
ATOM 2966 O O . CYS A 1 444 ? 48.097 380.377 44.638 1.00 32.87 444 CYS A O 1
ATOM 2969 N N . GLY A 1 445 ? 49.321 381.945 45.696 1.00 30.78 445 GLY A N 1
ATOM 2970 C CA . GLY A 1 445 ? 50.467 381.952 44.801 1.00 36.08 445 GLY A CA 1
ATOM 2971 C C . GLY A 1 445 ? 50.348 382.937 43.645 1.00 37.47 445 GLY A C 1
ATOM 2972 O O . GLY A 1 445 ? 49.417 383.750 43.547 1.00 28.63 445 GLY A O 1
ATOM 2973 N N . LEU A 1 446 ? 51.274 382.775 42.711 1.00 36.63 446 LEU A N 1
ATOM 2974 C CA . LEU A 1 446 ? 51.404 383.686 41.537 1.00 34.51 446 LEU A CA 1
ATOM 2975 C C . LEU A 1 446 ? 50.163 383.778 40.646 1.00 29.36 446 LEU A C 1
ATOM 2976 O O . LEU A 1 446 ? 50.036 384.738 39.889 1.00 33.50 446 LEU A O 1
ATOM 2981 N N . ALA A 1 447 ? 49.284 382.786 40.666 1.00 27.90 447 ALA A N 1
ATOM 2982 C CA . ALA A 1 447 ? 48.006 382.756 39.882 1.00 29.81 447 ALA A CA 1
ATOM 2983 C C . ALA A 1 447 ? 46.737 382.587 40.686 1.00 25.85 447 ALA A C 1
ATOM 2984 O O . ALA A 1 447 ? 45.699 382.065 40.184 1.00 26.48 447 ALA A O 1
ATOM 2986 N N . ASN A 1 448 ? 46.854 382.841 41.971 1.00 24.39 448 ASN A N 1
ATOM 2987 C CA . ASN A 1 448 ? 45.733 382.706 42.877 1.00 26.84 448 ASN A CA 1
ATOM 2988 C C . ASN A 1 448 ? 44.983 381.411 42.743 1.00 27.02 448 ASN A C 1
ATOM 2989 O O . ASN A 1 448 ? 43.761 381.409 42.721 1.00 31.32 448 ASN A O 1
ATOM 2994 N N . SER A 1 449 ? 45.696 380.273 42.660 1.00 27.48 449 SER A N 1
ATOM 2995 C CA . SER A 1 449 ? 45.038 379.035 42.354 1.00 25.03 449 SER A CA 1
ATOM 2996 C C . SER A 1 449 ? 45.681 377.771 42.974 1.00 28.32 449 SER A C 1
ATOM 2997 O O . SER A 1 449 ? 45.235 376.661 42.677 1.00 31.39 449 SER A O 1
ATOM 3000 N N . ALA A 1 450 ? 46.583 377.962 43.936 1.00 28.57 450 ALA A N 1
ATOM 3001 C CA . ALA A 1 450 ? 47.355 376.869 44.484 1.00 32.93 450 ALA A CA 1
ATOM 3002 C C . ALA A 1 450 ? 46.949 376.516 45.908 1.00 33.91 450 ALA A C 1
ATOM 3003 O O . ALA A 1 450 ? 47.592 375.695 46.486 1.00 31.34 450 ALA A O 1
ATOM 3005 N N . CYS A 1 451 ? 45.942 377.148 46.502 1.00 29.32 451 CYS A N 1
ATOM 3006 C CA . CYS A 1 451 ? 45.539 376.771 47.854 1.00 32.00 451 CYS A CA 1
ATOM 3007 C C . CYS A 1 451 ? 44.777 375.517 47.733 1.00 33.89 451 CYS A C 1
ATOM 3008 O O . CYS A 1 451 ? 44.200 375.206 46.659 1.00 30.53 451 CYS A O 1
ATOM 3011 N N . ASP A 1 452 ? 44.687 374.834 48.861 1.00 38.61 452 ASP A N 1
ATOM 3012 C CA . ASP A 1 452 ? 43.985 373.584 48.979 1.00 38.05 452 ASP A CA 1
ATOM 3013 C C . ASP A 1 452 ? 42.483 373.770 48.723 1.00 41.18 452 ASP A C 1
ATOM 3014 O O . ASP A 1 452 ? 41.899 374.759 49.161 1.00 35.00 452 ASP A O 1
ATOM 3019 N N . ILE A 1 453 ? 41.855 372.799 48.055 1.00 35.64 453 ILE A N 1
ATOM 3020 C CA . ILE A 1 453 ? 40.400 372.813 47.742 1.00 41.87 453 ILE A CA 1
ATOM 3021 C C . ILE A 1 453 ? 39.478 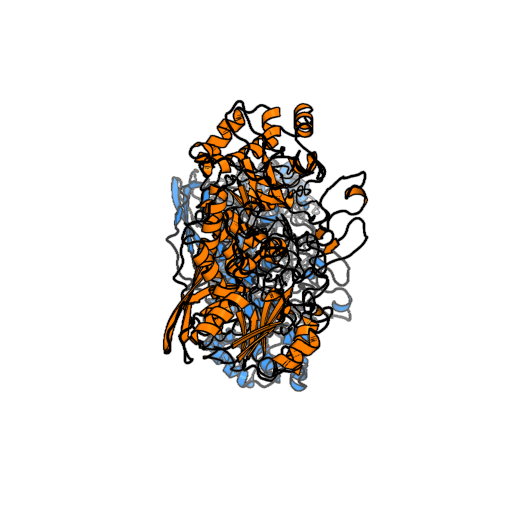373.247 48.891 1.00 34.76 453 ILE A C 1
ATOM 3022 O O . ILE A 1 453 ? 38.458 373.831 48.643 1.00 33.40 453 ILE A O 1
ATOM 3027 N N . ASP A 1 454 ? 39.828 372.915 50.116 1.00 36.78 454 ASP A N 1
ATOM 3028 C CA . ASP A 1 454 ? 39.019 373.304 51.276 1.00 39.53 454 ASP A CA 1
ATOM 3029 C C . ASP A 1 454 ? 39.490 374.560 51.999 1.00 39.81 454 ASP A C 1
ATOM 3030 O O . ASP A 1 454 ? 38.844 374.915 52.973 1.00 37.90 454 ASP A O 1
ATOM 3035 N N . ASN A 1 455 ? 40.517 375.275 51.514 1.00 32.22 455 ASN A N 1
ATOM 3036 C CA . ASN A 1 455 ? 41.051 376.407 52.232 1.00 30.39 455 ASN A CA 1
ATOM 3037 C C . ASN A 1 455 ? 39.985 377.510 52.358 1.00 26.80 455 ASN A C 1
ATOM 3038 O O . ASN A 1 455 ? 39.183 377.724 51.436 1.00 33.48 455 ASN A O 1
ATOM 3043 N N . LEU A 1 456 ? 39.943 378.148 53.530 1.00 29.97 456 LEU A N 1
ATOM 3044 C CA . LEU A 1 456 ? 39.095 379.369 53.734 1.00 29.50 456 LEU A CA 1
ATOM 3045 C C . LEU A 1 456 ? 39.916 380.487 53.168 1.00 28.89 456 LEU A C 1
ATOM 3046 O O . LEU A 1 456 ? 40.822 380.997 53.847 1.00 27.81 456 LEU A O 1
ATOM 3051 N N . ASN A 1 457 ? 39.608 380.844 51.925 1.00 27.74 457 ASN A N 1
ATOM 3052 C CA . ASN A 1 457 ? 40.380 381.800 51.158 1.00 25.81 457 ASN A CA 1
ATOM 3053 C C . ASN A 1 457 ? 39.981 383.226 51.449 1.00 26.14 457 ASN A C 1
ATOM 3054 O O . ASN A 1 457 ? 40.567 384.155 50.855 1.00 25.60 457 ASN A O 1
ATOM 3059 N N . GLY A 1 458 ? 38.996 383.415 52.326 1.00 25.43 458 GLY A N 1
ATOM 3060 C CA . GLY A 1 458 ? 38.532 384.715 52.648 1.00 26.94 458 GLY A CA 1
ATOM 3061 C C . GLY A 1 458 ? 37.850 385.416 51.490 1.00 29.00 458 GLY A C 1
ATOM 3062 O O . GLY A 1 458 ? 37.279 384.765 50.624 1.00 27.79 458 GLY A O 1
ATOM 3063 N N . THR A 1 459 ? 37.861 386.752 51.526 1.00 28.24 459 THR A N 1
ATOM 3064 C CA . THR A 1 459 ? 37.038 387.550 50.609 1.00 31.05 459 THR A CA 1
ATOM 3065 C C . THR A 1 459 ? 37.479 387.285 49.190 1.00 29.02 459 THR A C 1
ATOM 3066 O O . THR A 1 459 ? 38.647 387.424 48.912 1.00 29.04 459 THR A O 1
ATOM 3070 N N . LEU A 1 460 ? 36.575 386.856 48.330 1.00 28.88 460 LEU A N 1
ATOM 3071 C CA . LEU A 1 460 ? 36.903 386.700 46.895 1.00 27.14 460 LEU A CA 1
ATOM 3072 C C . LEU A 1 460 ? 37.065 388.039 46.179 1.00 27.19 460 LEU A C 1
ATOM 3073 O O . LEU A 1 460 ? 36.084 388.647 45.725 1.00 27.52 460 LEU A O 1
ATOM 3078 N N . THR A 1 461 ? 38.303 388.544 46.107 1.00 27.10 461 THR A N 1
ATOM 3079 C CA . THR A 1 461 ? 38.580 389.857 45.487 1.00 27.98 461 THR A CA 1
ATOM 3080 C C . THR A 1 461 ? 39.013 389.766 43.979 1.00 29.19 461 THR A C 1
ATOM 3081 O O . THR A 1 461 ? 38.955 390.757 43.249 1.00 25.60 461 THR A O 1
ATOM 3085 N N . THR A 1 462 ? 39.452 388.582 43.561 1.00 31.28 462 THR A N 1
ATOM 3086 C CA . THR A 1 462 ? 39.785 388.305 42.169 1.00 31.14 462 THR A CA 1
ATOM 3087 C C . THR A 1 462 ? 39.666 386.805 41.966 1.00 30.71 462 THR A C 1
ATOM 3088 O O . THR A 1 462 ? 39.623 386.042 42.920 1.00 30.54 462 THR A O 1
ATOM 3092 N N . GLY A 1 463 ? 39.554 386.360 40.723 1.00 31.82 463 GLY A N 1
ATOM 3093 C CA . GLY A 1 463 ? 39.425 384.949 40.415 1.00 29.96 463 GLY A CA 1
ATOM 3094 C C . GLY A 1 463 ? 40.790 384.278 40.264 1.00 31.04 463 GLY A C 1
ATOM 3095 O O . GLY A 1 463 ? 41.86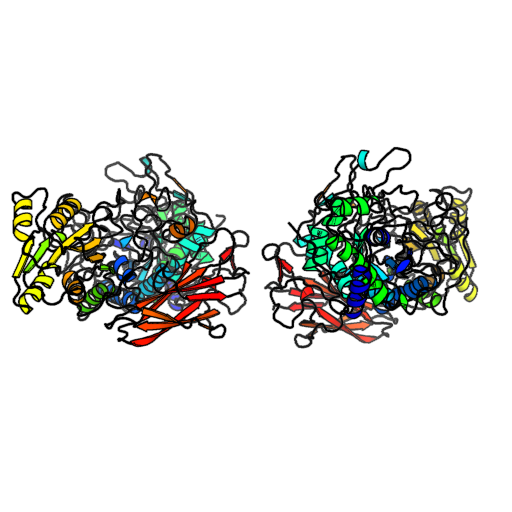0 384.875 40.506 1.00 26.43 463 GLY A O 1
ATOM 3096 N N . GLY A 1 464 ? 40.753 383.034 39.815 1.00 30.58 464 GLY A N 1
ATOM 3097 C CA . GLY A 1 464 ? 42.028 382.272 39.667 1.00 28.21 464 GLY A CA 1
ATOM 3098 C C . GLY A 1 464 ? 42.567 382.328 38.244 1.00 29.58 464 GLY A C 1
ATOM 3099 O O . GLY A 1 464 ? 41.808 382.367 37.278 1.00 27.24 464 GLY A O 1
ATOM 3100 N N . GLY A 1 465 ? 43.882 382.291 38.096 1.00 27.74 465 GLY A N 1
ATOM 3101 C CA . GLY A 1 465 ? 44.468 382.069 36.796 1.00 26.87 465 GLY A CA 1
ATOM 3102 C C . GLY A 1 465 ? 45.444 383.153 36.462 1.00 25.56 465 GLY A C 1
ATOM 3103 O O . GLY A 1 465 ? 45.844 383.956 37.308 1.00 29.26 465 GLY A O 1
ATOM 3104 N N . SER A 1 466 ? 45.797 383.178 35.193 1.00 25.00 466 SER A N 1
ATOM 3105 C CA . SER A 1 466 ? 46.704 384.198 34.639 1.00 27.29 466 SER A CA 1
ATOM 3106 C C . SER A 1 466 ? 46.192 385.712 34.730 1.00 27.81 466 SER A C 1
ATOM 3107 O O . SER A 1 466 ? 46.978 386.679 34.625 1.00 29.49 466 SER A O 1
ATOM 3110 N N . GLY A 1 467 ? 44.909 385.904 34.936 1.00 27.62 467 GLY A N 1
ATOM 3111 C CA . GLY A 1 467 ? 44.334 387.248 35.094 1.00 24.08 467 GLY A CA 1
ATOM 3112 C C . GLY A 1 467 ? 44.077 387.725 36.537 1.00 25.33 467 GLY A C 1
ATOM 3113 O O . GLY A 1 467 ? 43.367 388.694 36.722 1.00 28.79 467 GLY A O 1
ATOM 3114 N N . SER A 1 468 ? 44.650 387.070 37.518 1.00 22.94 468 SER A N 1
ATOM 3115 C CA . SER A 1 468 ? 44.606 387.474 38.886 1.00 27.39 468 SER A CA 1
ATOM 3116 C C . SER A 1 468 ? 45.855 388.374 39.117 1.00 23.81 468 SER A C 1
ATOM 3117 O O . SER A 1 468 ? 46.599 388.654 38.174 1.00 26.66 468 SER A O 1
ATOM 3120 N N . ALA A 1 469 ? 46.099 388.764 40.363 1.00 25.36 469 ALA A N 1
ATOM 3121 C CA . ALA A 1 469 ? 47.216 389.626 40.674 1.00 22.53 469 ALA A CA 1
ATOM 3122 C C . ALA A 1 469 ? 47.379 389.592 42.161 1.00 26.68 469 ALA A C 1
ATOM 3123 O O . ALA A 1 469 ? 46.379 389.329 42.890 1.00 25.19 469 ALA A O 1
ATOM 3125 N N . LEU A 1 470 ? 48.572 389.907 42.634 1.00 21.85 470 LEU A N 1
ATOM 3126 C CA . LEU A 1 470 ? 48.766 389.953 44.093 1.00 26.69 470 LEU A CA 1
ATOM 3127 C C . LEU A 1 470 ? 48.148 391.211 44.758 1.00 25.05 470 LEU A C 1
ATOM 3128 O O . LEU A 1 470 ? 47.817 392.148 44.073 1.00 29.20 470 LEU A O 1
ATOM 3133 N N . SER A 1 471 ? 47.940 391.173 46.079 1.00 26.95 471 SER A N 1
ATOM 3134 C CA . SER A 1 471 ? 47.282 392.300 46.833 1.00 31.33 471 SER A CA 1
ATOM 3135 C C . SER A 1 471 ? 48.236 392.795 47.898 1.00 27.52 471 SER A C 1
ATOM 3136 O O . SER A 1 471 ? 48.863 391.951 48.533 1.00 31.55 471 SER A O 1
ATOM 3139 N N . PRO A 1 472 ? 48.410 394.124 48.091 1.00 33.89 472 PRO A N 1
ATOM 3140 C CA . PRO A 1 472 ? 49.190 394.601 49.242 1.00 29.73 472 PRO A CA 1
ATOM 3141 C C . PRO A 1 472 ? 48.474 394.450 50.570 1.00 29.94 472 PRO A C 1
ATOM 3142 O O . PRO A 1 472 ? 49.128 394.457 51.633 1.00 30.42 472 PRO A O 1
ATOM 3146 N N . TYR A 1 473 ? 47.164 394.290 50.533 1.00 27.42 473 TYR A N 1
ATOM 3147 C CA . TYR A 1 473 ? 46.362 394.074 51.746 1.00 26.95 473 TYR A CA 1
ATOM 3148 C C . TYR A 1 473 ? 44.952 393.769 51.267 1.00 31.85 473 TYR A C 1
ATOM 3149 O O . TYR A 1 473 ? 44.681 393.829 50.050 1.00 32.51 473 TYR A O 1
ATOM 3158 N N . THR A 1 474 ? 44.098 393.351 52.189 1.00 28.53 474 THR A N 1
ATOM 3159 C CA . THR A 1 474 ? 42.656 393.291 51.864 1.00 34.08 474 THR A CA 1
ATOM 3160 C C . THR A 1 474 ? 41.860 394.065 52.896 1.00 27.25 474 THR A C 1
ATOM 3161 O O . THR A 1 474 ? 42.050 393.888 54.109 1.00 26.40 474 THR A O 1
ATOM 3165 N N . ILE A 1 475 ? 41.024 394.994 52.432 1.00 26.79 475 ILE A N 1
ATOM 3166 C CA . ILE A 1 475 ? 40.107 395.661 53.328 1.00 26.59 475 ILE A CA 1
ATOM 3167 C C . ILE A 1 475 ? 38.914 394.744 53.331 1.00 28.31 475 ILE A C 1
ATOM 3168 O O . ILE A 1 475 ? 38.165 394.655 52.354 1.00 27.73 475 ILE A O 1
ATOM 3173 N N . THR A 1 476 ? 38.789 394.030 54.426 1.00 24.96 476 THR A N 1
ATOM 3174 C CA . THR A 1 476 ? 37.771 392.978 54.539 1.00 24.58 476 THR A CA 1
ATOM 3175 C C . THR A 1 476 ? 36.428 393.641 54.832 1.00 24.20 476 THR A C 1
ATOM 3176 O O . THR A 1 476 ? 36.424 394.654 55.463 1.00 23.93 476 THR A O 1
ATOM 3180 N N . PRO A 1 477 ? 35.299 392.998 54.457 1.00 28.73 477 PRO A N 1
ATOM 3181 C CA . PRO A 1 477 ? 33.967 393.471 54.825 1.00 26.13 477 PRO A CA 1
ATOM 3182 C C . PRO A 1 477 ? 33.807 393.543 56.321 1.00 26.69 477 PRO A C 1
ATOM 3183 O O . PRO A 1 477 ? 33.163 394.492 56.814 1.00 26.23 477 PRO A O 1
ATOM 3187 N N . LEU A 1 478 ? 34.361 392.565 57.049 1.00 24.79 478 LEU A N 1
ATOM 3188 C CA . LEU A 1 478 ? 34.220 392.605 58.511 1.00 27.03 478 LEU A CA 1
ATOM 3189 C C . LEU A 1 478 ? 34.909 393.864 59.125 1.00 29.36 478 LEU A C 1
ATOM 3190 O O . LEU A 1 478 ? 34.320 394.558 59.942 1.00 27.57 478 LEU A O 1
ATOM 3195 N N . GLU A 1 479 ? 36.117 394.197 58.697 1.00 29.43 479 GLU A N 1
ATOM 3196 C CA . GLU A 1 479 ? 36.813 395.368 59.197 1.00 28.15 479 GLU A CA 1
ATOM 3197 C C . GLU A 1 479 ? 36.000 396.662 58.914 1.00 26.40 479 GLU A C 1
ATOM 3198 O O . GLU A 1 479 ? 35.830 397.522 59.770 1.00 25.13 479 GLU A O 1
ATOM 3204 N N . ALA A 1 480 ? 35.464 396.786 57.712 1.00 24.95 480 ALA A N 1
ATOM 3205 C CA . ALA A 1 480 ? 34.718 397.980 57.376 1.00 24.40 480 ALA A CA 1
ATOM 3206 C C . ALA A 1 480 ? 33.363 398.045 58.112 1.00 22.95 480 ALA A C 1
ATOM 3207 O O . ALA A 1 480 ? 32.921 399.128 58.483 1.00 29.16 480 ALA A O 1
ATOM 3209 N N . LEU A 1 481 ? 32.705 396.927 58.335 1.00 21.94 481 LEU A N 1
ATOM 3210 C CA . LEU A 1 481 ? 31.470 396.885 59.116 1.00 25.77 481 LEU A CA 1
ATOM 3211 C C . LEU A 1 481 ? 31.760 397.254 60.562 1.00 27.02 481 LEU A C 1
ATOM 3212 O O . LEU A 1 481 ? 31.003 398.022 61.168 1.00 23.69 481 LEU A O 1
ATOM 3217 N N . GLN A 1 482 ? 32.880 396.760 61.098 1.00 23.98 482 GLN A N 1
ATOM 3218 C CA . GLN A 1 482 ? 33.244 397.080 62.473 1.00 25.70 482 GLN A CA 1
ATOM 3219 C C . GLN A 1 482 ? 33.530 398.577 62.712 1.00 29.16 482 GLN A C 1
ATOM 3220 O O . GLN A 1 482 ? 33.170 399.148 63.735 1.00 25.23 482 GLN A O 1
ATOM 3226 N N . LYS A 1 483 ? 34.204 399.199 61.769 1.00 27.75 483 LYS A N 1
ATOM 3227 C CA . LYS A 1 483 ? 34.526 400.572 61.857 1.00 31.37 483 LYS A CA 1
ATOM 3228 C C . LYS A 1 483 ? 33.242 401.419 61.986 1.00 27.27 483 LYS A C 1
ATOM 3229 O O . LYS A 1 483 ? 33.126 402.252 62.861 1.00 25.70 483 LYS A O 1
ATOM 3235 N N . ARG A 1 484 ? 32.252 401.113 61.160 1.00 32.29 484 ARG A N 1
ATOM 3236 C CA . ARG A 1 484 ? 30.949 401.735 61.215 1.00 36.62 484 ARG A CA 1
ATOM 3237 C C . ARG A 1 484 ? 30.124 401.434 62.474 1.00 33.53 484 ARG A C 1
ATOM 3238 O O . ARG A 1 484 ? 29.488 402.344 63.050 1.00 29.33 484 ARG A O 1
ATOM 3246 N N . ALA A 1 485 ? 30.138 400.188 62.901 1.00 28.05 485 ALA A N 1
ATOM 3247 C CA . ALA A 1 485 ? 29.517 399.787 64.164 1.00 34.06 485 ALA A CA 1
ATOM 3248 C C . ALA A 1 485 ? 30.087 400.610 65.324 1.00 32.09 485 ALA A C 1
ATOM 3249 O O . ALA A 1 485 ? 29.345 401.107 66.128 1.00 30.66 485 ALA A O 1
ATOM 3251 N N . ILE A 1 486 ? 31.399 400.795 65.354 1.00 30.75 486 ILE A N 1
ATOM 3252 C CA . ILE A 1 486 ? 32.040 401.477 66.451 1.00 29.25 486 ILE A CA 1
ATOM 3253 C C . ILE A 1 486 ? 31.590 402.988 66.445 1.00 33.17 486 ILE A C 1
ATOM 3254 O O . ILE A 1 486 ? 31.356 403.561 67.508 1.00 31.02 486 ILE A O 1
ATOM 3259 N N . GLU A 1 487 ? 31.459 403.614 65.280 1.00 28.77 487 GLU A N 1
ATOM 3260 C CA . GLU A 1 487 ? 30.863 404.970 65.183 1.00 36.66 487 GLU A CA 1
ATOM 3261 C C . GLU A 1 487 ? 29.489 405.073 65.794 1.00 31.95 487 GLU A C 1
ATOM 3262 O O . GLU A 1 487 ? 29.158 406.126 66.279 1.00 35.64 487 GLU A O 1
ATOM 3268 N N . ASP A 1 488 ? 28.683 404.011 65.773 1.00 30.90 488 ASP A N 1
ATOM 3269 C CA . ASP A 1 488 ? 27.299 404.071 66.228 1.00 28.53 488 ASP A CA 1
ATOM 3270 C C . ASP A 1 488 ? 27.172 403.553 67.625 1.00 28.96 488 ASP A C 1
ATOM 3271 O O . ASP A 1 488 ? 26.080 403.243 68.062 1.00 30.65 488 ASP A O 1
ATOM 3276 N N . ASN A 1 489 ? 28.312 403.340 68.283 1.00 29.48 489 ASN A N 1
ATOM 3277 C CA . ASN A 1 489 ? 28.367 402.705 69.557 1.00 33.97 489 ASN A CA 1
ATOM 3278 C C . ASN A 1 489 ? 27.746 401.294 69.593 1.00 30.11 489 ASN A C 1
ATOM 3279 O O . ASN A 1 489 ? 27.187 400.927 70.612 1.00 28.89 489 ASN A O 1
ATOM 3284 N N . ALA A 1 490 ? 27.838 400.542 68.499 1.00 31.27 490 ALA A N 1
ATOM 3285 C CA . ALA A 1 490 ? 27.161 399.232 68.383 1.00 30.01 490 ALA A CA 1
ATOM 3286 C C . ALA A 1 490 ? 28.095 398.065 68.732 1.00 31.84 490 ALA A C 1
ATOM 3287 O O . ALA A 1 490 ? 29.299 398.262 69.012 1.00 29.04 490 ALA A O 1
ATOM 3289 N N . GLU A 1 491 ? 27.523 396.856 68.747 1.00 27.12 491 GLU A N 1
ATOM 3290 C CA . GLU A 1 491 ? 28.297 395.606 68.884 1.00 25.07 491 GLU A CA 1
ATOM 3291 C C . GLU A 1 491 ? 28.182 394.828 67.571 1.00 26.78 491 GLU A C 1
ATOM 3292 O O . GLU A 1 491 ? 27.188 394.937 66.891 1.00 28.23 491 GLU A O 1
ATOM 3298 N N . ILE A 1 492 ? 29.195 394.028 67.248 1.00 25.54 492 ILE A N 1
ATOM 3299 C CA . ILE A 1 492 ? 29.279 393.322 66.013 1.00 23.41 492 ILE A CA 1
ATOM 3300 C C . ILE A 1 492 ? 30.136 392.071 66.279 1.00 27.89 492 ILE A C 1
ATOM 3301 O O . ILE A 1 492 ? 31.178 392.138 66.946 1.00 27.11 492 ILE A O 1
ATOM 3306 N N . ALA A 1 493 ? 29.647 390.936 65.794 1.00 24.23 493 ALA A N 1
ATOM 3307 C CA . ALA A 1 493 ? 30.301 389.669 65.948 1.00 22.98 493 ALA A CA 1
ATOM 3308 C C . ALA A 1 493 ? 30.169 388.917 64.648 1.00 26.31 493 ALA A C 1
ATOM 3309 O O . ALA A 1 493 ? 29.152 388.993 63.975 1.00 25.85 493 ALA A O 1
ATOM 3311 N N . ALA A 1 494 ? 31.219 388.161 64.333 1.00 28.94 494 ALA A N 1
ATOM 3312 C CA . ALA A 1 494 ? 31.352 387.527 63.054 1.00 32.14 494 ALA A CA 1
ATOM 3313 C C . ALA A 1 494 ? 31.651 386.048 63.293 1.00 29.89 494 ALA A C 1
ATOM 3314 O O . ALA A 1 494 ? 32.451 385.716 64.165 1.00 26.85 494 ALA A O 1
ATOM 3316 N N . VAL A 1 495 ? 30.914 385.164 62.616 1.00 29.19 495 VAL A N 1
ATOM 3317 C CA . VAL A 1 495 ? 31.237 383.739 62.546 1.00 26.97 495 VAL A CA 1
ATOM 3318 C C . VAL A 1 495 ? 31.810 383.424 61.155 1.00 33.25 495 VAL A C 1
ATOM 3319 O O . VAL A 1 495 ? 31.070 383.210 60.187 1.00 33.30 495 VAL A O 1
ATOM 3323 N N . VAL A 1 496 ? 33.120 383.331 61.104 1.00 28.60 496 VAL A N 1
ATOM 3324 C CA . VAL A 1 496 ? 33.846 383.201 59.840 1.00 33.54 496 VAL A CA 1
ATOM 3325 C C . VAL A 1 496 ? 34.456 381.834 59.602 1.00 34.55 496 VAL A C 1
ATOM 3326 O O . VAL A 1 496 ? 35.177 381.639 58.587 1.00 36.82 496 VAL A O 1
ATOM 3330 N N . ALA A 1 497 ? 34.194 380.876 60.489 1.00 34.69 497 ALA A N 1
ATOM 3331 C CA . ALA A 1 497 ? 34.741 379.551 60.274 1.00 36.50 497 ALA A CA 1
ATOM 3332 C C . ALA A 1 497 ? 33.874 378.774 59.245 1.00 35.52 497 ALA A C 1
ATOM 3333 O O . ALA A 1 497 ? 32.893 379.290 58.711 1.00 36.99 497 ALA A O 1
ATOM 3335 N N . ASN A 1 498 ? 34.291 377.568 58.913 1.00 30.29 498 ASN A N 1
ATOM 3336 C CA . ASN A 1 498 ? 33.465 376.697 58.074 1.00 31.55 498 ASN A CA 1
ATOM 3337 C C . ASN A 1 498 ? 32.358 376.110 58.945 1.00 30.75 498 ASN A C 1
ATOM 3338 O O . ASN A 1 498 ? 32.618 375.359 59.843 1.00 35.08 498 ASN A O 1
ATOM 3343 N N . SER A 1 499 ? 31.140 376.519 58.700 1.00 28.94 499 SER A N 1
ATOM 3344 C CA . SER A 1 499 ? 29.999 376.202 59.522 1.00 35.12 499 SER A CA 1
ATOM 3345 C C . SER A 1 499 ? 29.622 374.695 59.518 1.00 40.78 499 SER A C 1
ATOM 3346 O O . SER A 1 499 ? 28.982 374.250 60.455 1.00 40.62 499 SER A O 1
ATOM 3349 N N . ASN A 1 500 ? 30.029 373.936 58.501 1.00 41.70 500 ASN A N 1
ATOM 3350 C CA . ASN A 1 500 ? 29.760 372.489 58.450 1.00 43.50 500 ASN A CA 1
ATOM 3351 C C . ASN A 1 500 ? 30.890 371.706 59.112 1.00 46.68 500 ASN A C 1
ATOM 3352 O O . ASN A 1 500 ? 30.625 370.672 59.706 1.00 53.47 500 ASN A O 1
ATOM 3357 N N . THR A 1 501 ? 32.137 372.193 59.055 1.00 39.78 501 THR A N 1
ATOM 3358 C CA . THR A 1 501 ? 33.288 371.417 59.499 1.00 41.16 501 THR A CA 1
ATOM 3359 C C . THR A 1 501 ? 33.938 371.818 60.823 1.00 43.20 501 THR A C 1
ATOM 3360 O O . THR A 1 501 ? 34.766 371.077 61.320 1.00 42.36 501 THR A O 1
ATOM 3364 N N . THR A 1 502 ? 33.629 372.960 61.410 1.00 40.64 502 THR A N 1
ATOM 3365 C CA . THR A 1 502 ? 34.402 373.319 62.607 1.00 41.39 502 THR A CA 1
ATOM 3366 C C . THR A 1 502 ? 33.505 373.116 63.807 1.00 37.89 502 THR A C 1
ATOM 3367 O O . THR A 1 502 ? 32.386 373.590 63.821 1.00 34.75 502 THR A O 1
ATOM 3371 N N . THR A 1 503 ? 34.020 372.379 64.800 1.00 39.90 503 THR A N 1
ATOM 3372 C CA . THR A 1 503 ? 33.343 372.155 66.065 1.00 39.39 503 THR A CA 1
ATOM 3373 C C . THR A 1 503 ? 32.758 373.440 66.660 1.00 39.80 503 THR A C 1
ATOM 3374 O O . THR A 1 503 ? 33.503 374.445 66.861 1.00 37.90 503 THR A O 1
ATOM 3378 N N . GLY A 1 504 ? 31.439 373.405 66.919 1.00 33.79 504 GLY A N 1
ATOM 3379 C CA . GLY A 1 504 ? 30.720 374.511 67.549 1.00 36.15 504 GLY A CA 1
ATOM 3380 C C . GLY A 1 504 ? 30.219 375.641 66.646 1.00 33.43 504 GLY A C 1
ATOM 3381 O O . GLY A 1 504 ? 29.466 376.500 67.103 1.00 35.89 504 GLY A O 1
ATOM 3382 N N . ALA A 1 505 ? 30.591 375.684 65.367 1.00 34.42 505 ALA A N 1
ATOM 3383 C CA . ALA A 1 505 ? 30.154 376.824 64.537 1.00 32.57 505 ALA A CA 1
ATOM 3384 C C . ALA A 1 505 ? 28.648 376.904 64.412 1.00 32.22 505 ALA A C 1
ATOM 3385 O O . ALA A 1 505 ? 28.053 378.012 64.453 1.00 31.11 505 ALA A O 1
ATOM 3387 N N . GLU A 1 506 ? 27.990 375.755 64.247 1.00 30.50 506 GLU A N 1
ATOM 3388 C CA . GLU A 1 506 ? 26.550 375.795 64.111 1.00 34.64 506 GLU A CA 1
ATOM 3389 C C . GLU A 1 506 ? 25.881 376.342 65.357 1.00 31.55 506 GLU A C 1
ATOM 3390 O O . GLU A 1 506 ? 24.910 377.146 65.253 1.00 32.73 506 GLU A O 1
ATOM 3396 N N . ASP A 1 507 ? 26.354 375.912 66.521 1.00 32.17 507 ASP A N 1
ATOM 3397 C CA . ASP A 1 507 ? 25.749 376.340 67.792 1.00 38.62 507 ASP A CA 1
ATOM 3398 C C . ASP A 1 507 ? 26.030 377.826 68.056 1.00 33.75 507 ASP A C 1
ATOM 3399 O O . ASP A 1 507 ? 25.188 378.534 68.603 1.00 38.25 507 ASP A O 1
ATOM 3404 N N . ALA A 1 508 ? 27.213 378.275 67.650 1.00 33.43 508 ALA A N 1
ATOM 3405 C CA . ALA A 1 508 ? 27.569 379.692 67.724 1.00 30.80 508 ALA A CA 1
ATOM 3406 C C . ALA A 1 508 ? 26.626 380.592 66.924 1.00 31.98 508 ALA A C 1
ATOM 3407 O O . ALA A 1 508 ? 26.149 381.613 67.409 1.00 31.46 508 ALA A O 1
ATOM 3409 N N . ILE A 1 509 ? 26.344 380.167 65.695 1.00 32.21 509 ILE A N 1
ATOM 3410 C CA . ILE A 1 509 ? 25.488 380.883 64.818 1.00 29.91 509 ILE A CA 1
ATOM 3411 C C . ILE A 1 509 ? 24.078 380.943 65.416 1.00 33.55 509 ILE A C 1
ATOM 3412 O O . ILE A 1 509 ? 23.414 382.002 65.427 1.00 34.46 509 ILE A O 1
ATOM 3417 N N . ALA A 1 510 ? 23.615 379.799 65.891 1.00 33.08 510 ALA A N 1
ATOM 3418 C CA . ALA A 1 510 ? 22.290 379.696 66.539 1.00 38.30 510 ALA A CA 1
ATOM 3419 C C . ALA A 1 510 ? 22.150 380.615 67.767 1.00 35.96 510 ALA A C 1
ATOM 3420 O O . ALA A 1 510 ? 21.091 381.150 68.022 1.00 33.94 510 ALA A O 1
ATOM 3422 N N . ALA A 1 511 ? 23.230 380.821 68.506 1.00 38.79 511 ALA A N 1
ATOM 3423 C CA . ALA A 1 511 ? 23.191 381.673 69.692 1.00 35.86 511 ALA A CA 1
ATOM 3424 C C . ALA A 1 511 ? 23.364 383.129 69.323 1.00 41.35 511 ALA A C 1
ATOM 3425 O O . ALA A 1 511 ? 22.887 383.990 70.049 1.00 37.76 511 ALA A O 1
ATOM 3427 N N . LEU A 1 512 ? 24.012 383.430 68.203 1.00 33.80 512 LEU A N 1
ATOM 3428 C CA . LEU A 1 512 ? 24.298 384.818 67.863 1.00 32.24 512 LEU A CA 1
ATOM 3429 C C . LEU A 1 512 ? 23.184 385.519 67.140 1.00 33.38 512 LEU A C 1
ATOM 3430 O O . LEU A 1 512 ? 22.950 386.724 67.362 1.00 33.10 512 LEU A O 1
ATOM 3435 N N . LEU A 1 513 ? 22.530 384.801 66.200 1.00 28.90 513 LEU A N 1
ATOM 3436 C CA . LEU A 1 513 ? 21.694 385.484 65.253 1.00 27.20 513 LEU A CA 1
ATOM 3437 C C . LEU A 1 513 ? 20.310 385.967 65.773 1.00 29.89 513 LEU A C 1
ATOM 3438 O O . LEU A 1 513 ? 19.792 387.014 65.284 1.00 31.78 513 LEU A O 1
ATOM 3443 N N . PRO A 1 514 ? 19.679 385.228 66.703 1.00 31.03 514 PRO A N 1
ATOM 3444 C CA . PRO A 1 514 ? 18.308 385.657 67.104 1.00 35.82 514 PRO A CA 1
ATOM 3445 C C . PRO A 1 514 ? 18.222 387.068 67.642 1.00 38.36 514 PRO A C 1
ATOM 3446 O O . PRO A 1 514 ? 17.230 387.717 67.449 1.00 38.85 514 PRO A O 1
ATOM 3450 N N . ASP A 1 515 ? 19.267 387.555 68.294 1.00 39.45 515 ASP A N 1
ATOM 3451 C CA . ASP A 1 515 ? 19.224 388.897 68.867 1.00 42.62 515 ASP A CA 1
ATOM 3452 C C . ASP A 1 515 ? 19.834 389.974 68.019 1.00 41.19 515 ASP A C 1
ATOM 3453 O O . ASP A 1 515 ? 19.765 391.125 68.394 1.00 39.57 515 ASP A O 1
ATOM 3458 N N . ALA A 1 516 ? 20.429 389.620 66.878 1.00 36.94 516 ALA A N 1
ATOM 3459 C CA . ALA A 1 516 ? 20.962 390.619 65.959 1.00 34.26 516 ALA A CA 1
ATOM 3460 C C . ALA A 1 516 ? 19.834 391.444 65.356 1.00 33.41 516 ALA A C 1
ATOM 3461 O O . ALA A 1 516 ? 18.768 390.919 65.020 1.00 30.91 516 ALA A O 1
ATOM 3463 N N . ASP A 1 517 ? 20.072 392.737 65.202 1.00 31.73 517 ASP A N 1
ATOM 3464 C CA . ASP A 1 517 ? 19.214 393.625 64.407 1.00 31.64 517 ASP A CA 1
ATOM 3465 C C . ASP A 1 517 ? 19.366 393.315 62.888 1.00 30.02 517 ASP A C 1
ATOM 3466 O O . ASP A 1 517 ? 18.421 393.464 62.131 1.00 31.81 517 ASP A O 1
ATOM 3471 N N . VAL A 1 518 ? 20.558 392.937 62.459 1.00 28.14 518 VAL A N 1
ATOM 3472 C CA . VAL A 1 518 ? 20.769 392.620 61.048 1.00 28.84 518 VAL A CA 1
ATOM 3473 C C . VAL A 1 518 ? 21.864 391.582 61.014 1.00 33.18 518 VAL A C 1
ATOM 3474 O O . VAL A 1 518 ? 22.817 391.635 61.845 1.00 29.90 518 VAL A O 1
ATOM 3478 N N . THR A 1 519 ? 21.676 390.611 60.114 1.00 28.03 519 THR A N 1
ATOM 3479 C CA . THR A 1 519 ? 22.647 389.589 59.842 1.00 30.71 519 THR A CA 1
ATOM 3480 C C . THR A 1 519 ? 23.129 389.778 58.430 1.00 29.70 519 THR A C 1
ATOM 3481 O O . THR A 1 519 ? 22.334 389.758 57.510 1.00 32.48 519 THR A O 1
ATOM 3485 N N . PHE A 1 520 ? 24.439 389.929 58.279 1.00 27.55 520 PHE A N 1
ATOM 3486 C CA . PHE A 1 520 ? 25.036 389.953 56.988 1.00 30.24 520 PHE A CA 1
ATOM 3487 C C . PHE A 1 520 ? 25.578 388.589 56.700 1.00 26.99 520 PHE A C 1
ATOM 3488 O O . PHE A 1 520 ? 26.345 387.993 57.497 1.00 28.94 520 PHE A O 1
ATOM 3496 N N . VAL A 1 521 ? 25.241 388.083 55.546 1.00 24.50 521 VAL A N 1
ATOM 3497 C CA . VAL A 1 521 ? 25.839 386.817 55.103 1.00 24.57 521 VAL A CA 1
ATOM 3498 C C . VAL A 1 521 ? 26.701 387.040 53.862 1.00 25.47 521 VAL A C 1
ATOM 3499 O O . VAL A 1 521 ? 26.200 387.495 52.859 1.00 25.64 521 VAL A O 1
ATOM 3503 N N . PHE A 1 522 ? 27.963 386.644 53.948 1.00 24.28 522 PHE A N 1
ATOM 3504 C CA . PHE A 1 522 ? 28.919 386.851 52.879 1.00 26.81 522 PHE A CA 1
ATOM 3505 C C . PHE A 1 522 ? 29.202 385.540 52.217 1.00 28.74 522 PHE A C 1
ATOM 3506 O O . PHE A 1 522 ? 29.662 384.650 52.873 1.00 32.15 522 PHE A O 1
ATOM 3514 N N . LEU A 1 523 ? 28.935 385.474 50.906 1.00 29.16 523 LEU A N 1
ATOM 3515 C CA . LEU A 1 523 ? 28.969 384.299 50.076 1.00 26.27 523 LEU A CA 1
ATOM 3516 C C . LEU A 1 523 ? 29.995 384.488 48.973 1.00 26.44 523 LEU A C 1
ATOM 3517 O O . LEU A 1 523 ? 30.148 385.596 48.466 1.00 28.74 523 LEU A O 1
ATOM 3522 N N . ASN A 1 524 ? 30.673 383.405 48.591 1.00 26.20 524 ASN A N 1
ATOM 3523 C CA . ASN A 1 524 ? 31.435 383.468 47.420 1.00 26.89 524 ASN A CA 1
ATOM 3524 C C . ASN A 1 524 ? 31.388 382.266 46.475 1.00 28.71 524 ASN A C 1
ATOM 3525 O O . ASN A 1 524 ? 30.781 381.217 46.766 1.00 28.66 524 ASN A O 1
ATOM 3530 N N . ARG A 1 525 ? 31.927 382.488 45.279 1.00 28.99 525 ARG A N 1
ATOM 3531 C CA . ARG A 1 525 ? 32.071 381.427 44.335 1.00 30.09 525 ARG A CA 1
ATOM 3532 C C . ARG A 1 525 ? 33.310 381.660 43.478 1.00 27.84 525 ARG A C 1
ATOM 3533 O O . ARG A 1 525 ? 33.286 382.426 42.506 1.00 28.66 525 ARG A O 1
ATOM 3541 N N . TYR A 1 526 ? 34.340 380.900 43.809 1.00 26.63 526 TYR A N 1
ATOM 3542 C CA . TYR A 1 526 ? 35.645 381.011 43.164 1.00 28.03 526 TYR A CA 1
ATOM 3543 C C . TYR A 1 526 ? 35.564 380.222 41.863 1.00 29.11 526 TYR A C 1
ATOM 3544 O O . TYR A 1 526 ? 34.984 379.103 41.805 1.00 26.95 526 TYR A O 1
ATOM 3553 N N . SER A 1 527 ? 36.149 380.789 40.813 1.00 30.27 527 SER A N 1
ATOM 3554 C CA . SER A 1 527 ? 36.444 379.991 39.596 1.00 27.34 527 SER A CA 1
ATOM 3555 C C . SER A 1 527 ? 37.782 380.395 39.024 1.00 28.95 527 SER A C 1
ATOM 3556 O O . SER A 1 527 ? 38.422 381.357 39.503 1.00 24.47 527 SER A O 1
ATOM 3559 N N . GLU A 1 528 ? 38.239 379.631 38.034 1.00 30.33 528 GLU A N 1
ATOM 3560 C CA . GLU A 1 528 ? 39.573 379.818 37.542 1.00 30.95 528 GLU A CA 1
ATOM 3561 C C . GLU A 1 528 ? 39.660 379.392 36.112 1.00 31.76 528 GLU A C 1
ATOM 3562 O O . GLU A 1 528 ? 38.785 378.693 35.594 1.00 29.70 528 GLU A O 1
ATOM 3568 N N . GLU A 1 529 ? 40.676 379.949 35.480 1.00 31.75 529 GLU A N 1
ATOM 3569 C CA . GLU A 1 529 ? 41.163 379.560 34.150 1.00 35.26 529 GLU A CA 1
ATOM 3570 C C . GLU A 1 529 ? 41.391 378.030 34.178 1.00 35.64 529 GLU A C 1
ATOM 3571 O O . GLU A 1 529 ? 41.839 377.476 35.195 1.00 33.56 529 GLU A O 1
ATOM 3577 N N . GLY A 1 530 ? 41.081 377.363 33.059 1.00 31.41 530 GLY A N 1
ATOM 3578 C CA . GLY A 1 530 ? 41.376 375.952 32.868 1.00 32.30 530 GLY A CA 1
ATOM 3579 C C . GLY A 1 530 ? 40.277 375.028 33.273 1.00 36.83 530 GLY A C 1
ATOM 3580 O O . GLY A 1 530 ? 40.387 373.810 33.056 1.00 37.89 530 GLY A O 1
ATOM 3581 N N . ALA A 1 531 ? 39.209 375.568 33.863 1.00 31.66 531 ALA A N 1
ATOM 3582 C CA . ALA A 1 531 ? 38.068 374.763 34.196 1.00 33.88 531 ALA A CA 1
ATOM 3583 C C . ALA A 1 531 ? 36.833 375.606 34.118 1.00 33.96 531 ALA A C 1
ATOM 3584 O O . ALA A 1 531 ? 36.846 376.795 34.387 1.00 37.82 531 ALA A O 1
ATOM 3586 N N . ASP A 1 532 ? 35.753 374.982 33.732 1.00 32.30 532 ASP A N 1
ATOM 3587 C CA . ASP A 1 532 ? 34.465 375.635 33.814 1.00 33.57 532 ASP A CA 1
ATOM 3588 C C . ASP A 1 532 ? 33.829 375.230 35.127 1.00 37.42 532 ASP A C 1
ATOM 3589 O O . ASP A 1 532 ? 34.227 374.248 35.725 1.00 35.36 532 ASP A O 1
ATOM 3594 N N . ALA A 1 533 ? 32.860 375.997 35.600 1.00 31.30 533 ALA A N 1
ATOM 3595 C CA . ALA A 1 533 ? 32.161 375.619 36.809 1.00 33.99 533 ALA A CA 1
ATOM 3596 C C . ALA A 1 533 ? 31.268 374.425 36.420 1.00 35.93 533 ALA A C 1
ATOM 3597 O O . ALA A 1 533 ? 30.676 374.406 35.326 1.00 35.19 533 ALA A O 1
ATOM 3599 N N . PRO A 1 534 ? 31.148 373.428 37.296 1.00 33.97 534 PRO A N 1
ATOM 3600 C CA . PRO A 1 534 ? 30.226 372.330 36.964 1.00 37.70 534 PRO A CA 1
ATOM 3601 C C . PRO A 1 534 ? 28.717 372.721 37.008 1.00 39.43 534 PRO A C 1
ATOM 3602 O O . PRO A 1 534 ? 27.872 372.028 36.403 1.00 35.02 534 PRO A O 1
ATOM 3606 N N . ASP A 1 535 ? 28.389 373.791 37.748 1.00 36.68 535 ASP A N 1
ATOM 3607 C CA . ASP A 1 535 ? 27.003 374.216 37.974 1.00 36.24 535 ASP A CA 1
ATOM 3608 C C . ASP A 1 535 ? 27.015 375.592 38.649 1.00 38.30 535 ASP A C 1
ATOM 3609 O O . ASP A 1 535 ? 28.088 376.172 38.859 1.00 28.21 535 ASP A O 1
ATOM 3614 N N . PHE A 1 536 ? 25.843 376.088 39.036 1.00 33.65 536 PHE A N 1
ATOM 3615 C CA . PHE A 1 536 ? 25.751 377.391 39.743 1.00 36.05 536 PHE A CA 1
ATOM 3616 C C . PHE A 1 536 ? 25.897 377.404 41.278 1.00 31.79 536 PHE A C 1
ATOM 3617 O O . PHE A 1 536 ? 25.761 378.442 41.921 1.00 33.07 536 PHE A O 1
ATOM 3625 N N . SER A 1 537 ? 26.233 376.281 41.863 1.00 34.58 537 SER A N 1
ATOM 3626 C CA . SER A 1 537 ? 26.228 376.187 43.281 1.00 33.14 537 SER A CA 1
ATOM 3627 C C . SER A 1 537 ? 27.315 377.104 43.969 1.00 30.02 537 SER A C 1
ATOM 3628 O O . SER A 1 537 ? 28.463 377.307 43.494 1.00 28.94 537 SER A O 1
ATOM 3631 N N . LEU A 1 538 ? 26.927 377.642 45.101 1.00 29.80 538 LEU A N 1
ATOM 3632 C CA . LEU A 1 538 ? 27.835 378.485 45.882 1.00 32.53 538 LEU A CA 1
ATOM 3633 C C . LEU A 1 538 ? 29.105 377.759 46.322 1.00 31.46 538 LEU A C 1
ATOM 3634 O O . LEU A 1 538 ? 29.136 376.534 46.514 1.00 33.61 538 LEU A O 1
ATOM 3639 N N . GLY A 1 539 ? 30.195 378.513 46.440 1.00 27.56 539 GLY A N 1
ATOM 3640 C CA . GLY A 1 539 ? 31.402 377.975 46.938 1.00 31.55 539 GLY A CA 1
ATOM 3641 C C . GLY A 1 539 ? 31.348 377.665 48.404 1.00 31.88 539 GLY A C 1
ATOM 3642 O O . GLY A 1 539 ? 30.541 378.228 49.190 1.00 30.44 539 GLY A O 1
ATOM 3643 N N . GLY A 1 540 ? 32.243 376.761 48.769 1.00 28.96 540 GLY A N 1
ATOM 3644 C CA . GLY A 1 540 ? 32.494 376.399 50.166 1.00 34.45 540 GLY A CA 1
ATOM 3645 C C . GLY A 1 540 ? 31.240 375.981 50.908 1.00 35.60 540 GLY A C 1
ATOM 3646 O O . GLY A 1 540 ? 30.453 375.224 50.364 1.00 32.69 540 GLY A O 1
ATOM 3647 N N . ASP A 1 541 ? 31.057 376.518 52.134 1.00 33.12 541 ASP A N 1
ATOM 3648 C CA . ASP A 1 541 ? 29.885 376.258 52.971 1.00 33.64 541 ASP A CA 1
ATOM 3649 C C . ASP A 1 541 ? 28.693 377.166 52.722 1.00 28.57 541 ASP A C 1
ATOM 3650 O O . ASP A 1 541 ? 27.760 377.154 53.537 1.00 26.82 541 ASP A O 1
ATOM 3655 N N . GLY A 1 542 ? 28.637 377.848 51.578 1.00 25.43 542 GLY A N 1
ATOM 3656 C CA . GLY A 1 542 ? 27.591 378.869 51.387 1.00 29.19 542 GLY A CA 1
ATOM 3657 C C . GLY A 1 542 ? 26.124 378.440 51.494 1.00 29.80 542 GLY A C 1
ATOM 3658 O O . GLY A 1 542 ? 25.237 379.194 52.029 1.00 31.86 542 GLY A O 1
ATOM 3659 N N . ASP A 1 543 ? 25.806 377.260 50.966 1.00 31.78 543 ASP A N 1
ATOM 3660 C CA . ASP A 1 543 ? 24.423 376.774 51.035 1.00 34.43 543 ASP A CA 1
ATOM 3661 C C . ASP A 1 543 ? 24.033 376.559 52.492 1.00 34.36 543 ASP A C 1
ATOM 3662 O O . ASP A 1 543 ? 22.973 376.989 52.937 1.00 31.23 543 ASP A O 1
ATOM 3667 N N . ASN A 1 544 ? 24.891 375.868 53.235 1.00 31.21 544 ASN A N 1
ATOM 3668 C CA . ASN A 1 544 ? 24.602 375.599 54.631 1.00 34.28 544 ASN A CA 1
ATOM 3669 C C . ASN A 1 544 ? 24.571 376.937 55.446 1.00 37.05 544 ASN A C 1
ATOM 3670 O O . ASN A 1 544 ? 23.757 377.110 56.330 1.00 37.59 544 ASN A O 1
ATOM 3675 N N . LEU A 1 545 ? 25.458 377.874 55.151 1.00 34.10 545 LEU A N 1
ATOM 3676 C CA . LEU A 1 545 ? 25.363 379.197 55.781 1.00 34.78 545 LEU A CA 1
ATOM 3677 C C . LEU A 1 545 ? 23.972 379.802 55.619 1.00 31.87 545 LEU A C 1
ATOM 3678 O O . LEU A 1 545 ? 23.398 380.289 56.571 1.00 29.28 545 LEU A O 1
ATOM 3683 N N . MET A 1 546 ? 23.423 379.744 54.412 1.00 31.74 546 MET A N 1
ATOM 3684 C CA . MET A 1 546 ? 22.126 380.345 54.115 1.00 31.33 546 MET A CA 1
ATOM 3685 C C . MET A 1 546 ? 20.988 379.630 54.794 1.00 32.85 546 MET A C 1
ATOM 3686 O O . MET A 1 546 ? 20.060 380.265 55.279 1.00 34.53 546 MET A O 1
ATOM 3691 N N . ASP A 1 547 ? 21.025 378.307 54.766 1.00 33.62 547 ASP A N 1
ATOM 3692 C CA . ASP A 1 547 ? 20.019 377.521 55.508 1.00 36.88 547 ASP A CA 1
ATOM 3693 C C . ASP A 1 547 ? 20.012 377.987 56.993 1.00 34.00 547 ASP A C 1
ATOM 3694 O O . ASP A 1 547 ? 18.965 378.250 57.538 1.00 32.21 547 ASP A O 1
ATOM 3699 N N . LEU A 1 548 ? 21.198 378.132 57.619 1.00 33.76 548 LEU A N 1
ATOM 3700 C CA . LEU A 1 548 ? 21.277 378.576 59.009 1.00 33.38 548 LEU A CA 1
ATOM 3701 C C . LEU A 1 548 ? 20.761 380.000 59.196 1.00 31.97 548 LEU A C 1
ATOM 3702 O O . LEU A 1 548 ? 20.008 380.260 60.160 1.00 30.67 548 LEU A O 1
ATOM 3707 N N . ALA A 1 549 ? 21.130 380.903 58.284 1.00 28.18 549 ALA A N 1
ATOM 3708 C CA . ALA A 1 549 ? 20.824 382.303 58.521 1.00 28.10 549 ALA A CA 1
ATOM 3709 C C . ALA A 1 549 ? 19.353 382.575 58.543 1.00 29.50 549 ALA A C 1
ATOM 3710 O O . ALA A 1 549 ? 18.889 383.215 59.478 1.00 29.59 549 ALA A O 1
ATOM 3712 N N . VAL A 1 550 ? 18.609 381.965 57.607 1.00 29.72 550 VAL A N 1
ATOM 3713 C CA . VAL A 1 550 ? 17.200 382.206 57.520 1.00 33.56 550 VAL A CA 1
ATOM 3714 C C . VAL A 1 550 ? 16.410 381.440 58.609 1.00 33.29 550 VAL A C 1
ATOM 3715 O O . VAL A 1 550 ? 15.271 381.793 58.893 1.00 33.03 550 VAL A O 1
ATOM 3719 N N . THR A 1 551 ? 16.988 380.376 59.146 1.00 32.06 551 THR A N 1
ATOM 3720 C CA . THR A 1 551 ? 16.420 379.741 60.349 1.00 35.33 551 THR A CA 1
ATOM 3721 C C . THR A 1 551 ? 16.451 380.601 61.589 1.00 35.19 551 THR A C 1
ATOM 3722 O O . THR A 1 551 ? 15.547 380.509 62.392 1.00 31.65 551 THR A O 1
ATOM 3726 N N . TYR A 1 552 ? 17.536 381.357 61.803 1.00 31.66 552 TYR A N 1
ATOM 3727 C CA . TYR A 1 552 ? 17.687 382.100 63.064 1.00 32.21 552 TYR A CA 1
ATOM 3728 C C . TYR A 1 552 ? 17.540 383.610 62.973 1.00 34.43 552 TYR A C 1
ATOM 3729 O O . TYR A 1 552 ? 17.612 384.293 64.006 1.00 34.17 552 TYR A O 1
ATOM 3738 N N . SER A 1 553 ? 17.328 384.159 61.781 1.00 31.26 553 SER A N 1
ATOM 3739 C CA . SER A 1 553 ? 17.171 385.603 61.646 1.00 35.33 553 SER A CA 1
ATOM 3740 C C . SER A 1 553 ? 16.125 385.950 60.619 1.00 33.90 553 SER A C 1
ATOM 3741 O O . SER A 1 553 ? 16.044 385.295 59.585 1.00 35.02 553 SER A O 1
ATOM 3744 N N . SER A 1 554 ? 15.353 386.996 60.893 1.00 31.31 554 SER A N 1
ATOM 3745 C CA . SER A 1 554 ? 14.422 387.508 59.908 1.00 34.92 554 SER A CA 1
ATOM 3746 C C . SER A 1 554 ? 14.887 388.833 59.272 1.00 34.36 554 SER A C 1
ATOM 3747 O O . SER A 1 554 ? 14.081 389.591 58.722 1.00 31.46 554 SER A O 1
ATOM 3750 N N . ASN A 1 555 ? 16.188 389.164 59.372 1.00 35.37 555 ASN A N 1
ATOM 3751 C CA . ASN A 1 555 ? 16.743 390.302 58.631 1.00 33.88 555 ASN A CA 1
ATOM 3752 C C . ASN A 1 555 ? 18.120 389.937 58.116 1.00 35.29 555 ASN A C 1
ATOM 3753 O O . ASN A 1 555 ? 19.150 390.356 58.650 1.00 32.13 555 ASN A O 1
ATOM 3758 N N . VAL A 1 556 ? 18.123 389.151 57.057 1.00 26.94 556 VAL A N 1
ATOM 3759 C CA . VAL A 1 556 ? 19.353 388.651 56.479 1.00 28.46 556 VAL A CA 1
ATOM 3760 C C . VAL A 1 556 ? 19.639 389.431 55.216 1.00 27.74 556 VAL A C 1
ATOM 3761 O O . VAL A 1 556 ? 18.800 389.501 54.334 1.00 29.91 556 VAL A O 1
ATOM 3765 N N . VAL A 1 557 ? 20.806 390.060 55.179 1.00 26.57 557 VAL A N 1
ATOM 3766 C CA . VAL A 1 557 ? 21.290 390.825 54.021 1.00 25.87 557 VAL A CA 1
ATOM 3767 C C . VAL A 1 557 ? 22.454 390.057 53.441 1.00 22.60 557 VAL A C 1
ATOM 3768 O O . VAL A 1 557 ? 23.411 389.844 54.168 1.00 25.46 557 VAL A O 1
ATOM 3772 N N . VAL A 1 558 ? 22.351 389.642 52.171 1.00 22.43 558 VAL A N 1
ATOM 3773 C CA . VAL A 1 558 ? 23.284 388.661 51.540 1.00 24.00 558 VAL A CA 1
ATOM 3774 C C . VAL A 1 558 ? 24.196 389.452 50.617 1.00 25.25 558 VAL A C 1
ATOM 3775 O O . VAL A 1 558 ? 23.723 390.213 49.798 1.00 25.62 558 VAL A O 1
ATOM 3779 N N . VAL A 1 559 ? 25.499 389.252 50.725 1.00 23.72 559 VAL A N 1
ATOM 3780 C CA . VAL A 1 559 ? 26.414 389.915 49.843 1.00 25.78 559 VAL A CA 1
ATOM 3781 C C . VAL A 1 559 ? 27.234 388.885 49.166 1.00 24.11 559 VAL A C 1
ATOM 3782 O O . VAL A 1 559 ? 27.936 388.095 49.823 1.00 25.21 559 VAL A O 1
ATOM 3786 N N . ILE A 1 560 ? 27.179 388.912 47.837 1.00 26.39 560 ILE A N 1
ATOM 3787 C CA . ILE A 1 560 ? 27.858 387.897 47.039 1.00 27.25 560 ILE A CA 1
ATOM 3788 C C . ILE A 1 560 ? 29.089 388.411 46.317 1.00 27.47 560 ILE A C 1
ATOM 3789 O O . ILE A 1 560 ? 28.982 389.322 45.543 1.00 24.83 560 ILE A O 1
ATOM 3794 N N . HIS A 1 561 ? 30.240 387.740 46.506 1.00 26.10 561 HIS A N 1
ATOM 3795 C CA . HIS A 1 561 ? 31.477 388.047 45.770 1.00 27.47 561 HIS A CA 1
ATOM 3796 C C . HIS A 1 561 ? 31.690 386.837 44.851 1.00 32.67 561 HIS A C 1
ATOM 3797 O O . HIS A 1 561 ? 31.676 385.690 45.310 1.00 25.53 561 HIS A O 1
ATOM 3804 N N . THR A 1 562 ? 31.778 387.069 43.542 1.00 30.09 562 THR A N 1
ATOM 3805 C CA . THR A 1 562 ? 31.633 385.932 42.656 1.00 28.55 562 THR A CA 1
ATOM 3806 C C . THR A 1 562 ? 32.219 386.238 41.312 1.00 29.10 562 THR A C 1
ATOM 3807 O O . THR A 1 562 ? 32.269 387.406 40.926 1.00 28.88 562 THR A O 1
ATOM 3811 N N . THR A 1 563 ? 32.660 385.179 40.619 1.00 27.08 563 THR A N 1
ATOM 3812 C CA . THR A 1 563 ? 33.059 385.248 39.221 1.00 26.51 563 THR A CA 1
ATOM 3813 C C . THR A 1 563 ? 31.930 385.191 38.215 1.00 27.26 563 THR A C 1
ATOM 3814 O O . THR A 1 563 ? 32.145 385.352 36.988 1.00 29.51 563 THR A O 1
ATOM 3818 N N . GLY A 1 564 ? 30.699 384.982 38.673 1.00 30.83 564 GLY A N 1
ATOM 3819 C CA . GLY A 1 564 ? 29.614 384.737 37.751 1.00 29.60 564 GLY A CA 1
ATOM 3820 C C . GLY A 1 564 ? 28.342 384.389 38.458 1.00 29.43 564 GLY A C 1
ATOM 3821 O O . GLY A 1 564 ? 28.258 384.434 39.675 1.00 30.20 564 GLY A O 1
ATOM 3822 N N . VAL A 1 565 ? 27.343 384.037 37.665 1.00 29.16 565 VAL A N 1
ATOM 3823 C CA . VAL A 1 565 ? 26.024 383.716 38.181 1.00 33.52 565 VAL A CA 1
ATOM 3824 C C . VAL A 1 565 ? 26.108 382.542 39.147 1.00 31.31 565 VAL A C 1
ATOM 3825 O O . VAL A 1 565 ? 26.857 381.572 38.903 1.00 36.59 565 VAL A O 1
ATOM 3829 N N . VAL A 1 566 ? 25.328 382.633 40.243 1.00 28.78 566 VAL A N 1
ATOM 3830 C CA . VAL A 1 566 ? 25.210 381.516 41.205 1.00 29.20 566 VAL A CA 1
ATOM 3831 C C . VAL A 1 566 ? 23.764 381.190 41.536 1.00 30.13 566 VAL A C 1
ATOM 3832 O O . VAL A 1 566 ? 22.801 381.959 41.186 1.00 31.76 566 VAL A O 1
ATOM 3836 N N . ASP A 1 567 ? 23.606 380.044 42.194 1.00 30.62 567 ASP A N 1
ATOM 3837 C CA . ASP A 1 567 ? 22.274 379.519 42.437 1.00 35.60 567 ASP A CA 1
ATOM 3838 C C . ASP A 1 567 ? 21.852 379.956 43.829 1.00 32.76 567 ASP A C 1
ATOM 3839 O O . ASP A 1 567 ? 22.366 379.453 44.837 1.00 33.07 567 ASP A O 1
ATOM 3844 N N . ILE A 1 568 ? 20.853 380.823 43.873 1.00 33.26 568 ILE A N 1
ATOM 3845 C CA . ILE A 1 568 ? 20.287 381.266 45.143 1.00 31.08 568 ILE A CA 1
ATOM 3846 C C . ILE A 1 568 ? 18.810 380.993 45.187 1.00 33.02 568 ILE A C 1
ATOM 3847 O O . ILE A 1 568 ? 18.075 381.686 45.900 1.00 34.19 568 ILE A O 1
ATOM 3852 N N . GLU A 1 569 ? 18.353 380.020 44.401 1.00 33.97 569 GLU A N 1
ATOM 3853 C CA . GLU A 1 569 ? 16.932 379.731 44.309 1.00 36.92 569 GLU A CA 1
ATOM 3854 C C . GLU A 1 569 ? 16.298 379.334 45.640 1.00 37.57 569 GLU A C 1
ATOM 3855 O O . GLU A 1 569 ? 15.209 379.774 45.964 1.00 38.23 569 GLU A O 1
ATOM 3861 N N . LYS A 1 570 ? 16.992 378.543 46.419 1.00 35.75 570 LYS A N 1
ATOM 3862 C CA . LYS A 1 570 ? 16.481 378.089 47.712 1.00 39.01 570 LYS A CA 1
ATOM 3863 C C . LYS A 1 570 ? 16.117 379.233 48.706 1.00 37.10 570 LYS A C 1
ATOM 3864 O O . LYS A 1 570 ? 15.260 379.019 49.545 1.00 34.07 570 LYS A O 1
ATOM 3870 N N . TRP A 1 571 ? 16.717 380.428 48.548 1.00 32.05 571 TRP A N 1
ATOM 3871 C CA . TRP A 1 571 ? 16.574 381.542 49.495 1.00 36.00 571 TRP A CA 1
ATOM 3872 C C . TRP A 1 571 ? 16.136 382.855 48.878 1.00 36.36 571 TRP A C 1
ATOM 3873 O O . TRP A 1 571 ? 15.651 383.693 49.614 1.00 32.79 571 TRP A O 1
ATOM 3884 N N . ALA A 1 572 ? 16.286 383.080 47.575 1.00 33.38 572 ALA A N 1
ATOM 3885 C CA . ALA A 1 572 ? 15.976 384.404 47.044 1.00 32.62 572 ALA A CA 1
ATOM 3886 C C . ALA A 1 572 ? 14.563 384.929 47.350 1.00 36.42 572 ALA A C 1
ATOM 3887 O O . ALA A 1 572 ? 14.411 386.133 47.523 1.00 34.68 572 ALA A O 1
ATOM 3889 N N . ASP A 1 573 ? 13.569 384.039 47.459 1.00 33.79 573 ASP A N 1
ATOM 3890 C CA . ASP A 1 573 ? 12.167 384.412 47.768 1.00 37.56 573 ASP A CA 1
ATOM 3891 C C . ASP A 1 573 ? 11.698 384.207 49.230 1.00 37.34 573 ASP A C 1
ATOM 3892 O O . ASP A 1 573 ? 10.552 384.454 49.555 1.00 38.62 573 ASP A O 1
ATOM 3897 N N . ASN A 1 574 ? 12.605 383.775 50.099 1.00 35.90 574 ASN A N 1
ATOM 3898 C CA . ASN A 1 574 ? 12.406 383.736 51.527 1.00 36.03 574 ASN A CA 1
ATOM 3899 C C . ASN A 1 574 ? 12.294 385.165 52.095 1.00 37.04 574 ASN A C 1
ATOM 3900 O O . ASN A 1 574 ? 13.135 386.030 51.836 1.00 37.11 574 ASN A O 1
ATOM 3905 N N . PRO A 1 575 ? 11.235 385.443 52.854 1.00 37.37 575 PRO A N 1
ATOM 3906 C CA . PRO A 1 575 ? 11.109 386.814 53.353 1.00 39.35 575 PRO A CA 1
ATOM 3907 C C . PRO A 1 575 ? 12.115 387.141 54.433 1.00 32.25 575 PRO A C 1
ATOM 3908 O O . PRO A 1 575 ? 12.291 388.286 54.687 1.00 36.67 575 PRO A O 1
ATOM 3912 N N . ASN A 1 576 ? 12.789 386.157 55.007 1.00 30.77 576 ASN A N 1
ATOM 3913 C CA . ASN A 1 576 ? 13.885 386.392 55.935 1.00 31.76 576 ASN A CA 1
ATOM 3914 C C . ASN A 1 576 ? 15.110 386.986 55.294 1.00 31.34 576 ASN A C 1
ATOM 3915 O O . ASN A 1 576 ? 15.908 387.568 56.005 1.00 32.45 576 ASN A O 1
ATOM 3920 N N . VAL A 1 577 ? 15.259 386.795 53.993 1.00 27.94 577 VAL A N 1
ATOM 3921 C CA . VAL A 1 577 ? 16.274 387.452 53.249 1.00 30.38 577 VAL A CA 1
ATOM 3922 C C . VAL A 1 577 ? 15.685 388.784 52.754 1.00 30.38 577 VAL A C 1
ATOM 3923 O O . VAL A 1 577 ? 14.942 388.833 51.768 1.00 31.36 577 VAL A O 1
ATOM 3927 N N . THR A 1 578 ? 16.055 389.863 53.416 1.00 28.12 578 THR A N 1
ATOM 3928 C CA . THR A 1 578 ? 15.503 391.167 53.137 1.00 28.24 578 THR A CA 1
ATOM 3929 C C . THR A 1 578 ? 16.290 391.949 52.050 1.00 27.39 578 THR A C 1
ATOM 3930 O O . THR A 1 578 ? 15.788 392.896 51.483 1.00 29.31 578 THR A O 1
ATOM 3934 N N . ALA A 1 579 ? 17.542 391.577 51.782 1.00 25.10 579 ALA A N 1
ATOM 3935 C CA . ALA A 1 579 ? 18.281 392.206 50.714 1.00 24.57 579 ALA A CA 1
ATOM 3936 C C . ALA A 1 579 ? 19.324 391.289 50.170 1.00 25.88 579 ALA A C 1
ATOM 3937 O O . ALA A 1 579 ? 19.884 390.532 50.927 1.00 25.65 579 ALA A O 1
ATOM 3939 N N . ILE A 1 580 ? 19.583 391.433 48.888 1.00 25.88 580 ILE A N 1
ATOM 3940 C CA . ILE A 1 580 ? 20.656 390.669 48.189 1.00 27.66 580 ILE A CA 1
ATOM 3941 C C . ILE A 1 580 ? 21.408 391.641 47.327 1.00 26.17 580 ILE A C 1
ATOM 3942 O O . ILE A 1 580 ? 20.792 392.433 46.603 1.00 23.95 580 ILE A O 1
ATOM 3947 N N . LEU A 1 581 ? 22.755 391.596 47.424 1.00 25.53 581 LEU A N 1
ATOM 3948 C CA . LEU A 1 581 ? 23.646 392.411 46.601 1.00 25.04 581 LEU A CA 1
ATOM 3949 C C . LEU A 1 581 ? 24.707 391.499 46.003 1.00 26.07 581 LEU A C 1
ATOM 3950 O O . LEU A 1 581 ? 25.083 390.530 46.608 1.00 27.49 581 LEU A O 1
ATOM 3955 N N . VAL A 1 582 ? 25.172 391.850 44.809 1.00 25.91 582 VAL A N 1
ATOM 3956 C CA . VAL A 1 582 ? 26.271 391.198 44.166 1.00 28.30 582 VAL A CA 1
ATOM 3957 C C . VAL A 1 582 ? 27.377 392.226 44.004 1.00 27.39 582 VAL A C 1
ATOM 3958 O O . VAL A 1 582 ? 27.151 393.318 43.521 1.00 28.66 582 VAL A O 1
ATOM 3962 N N . ALA A 1 583 ? 28.573 391.898 44.532 1.00 24.63 583 ALA A N 1
ATOM 3963 C CA . ALA A 1 583 ? 29.733 392.792 44.505 1.00 25.76 583 ALA A CA 1
ATOM 3964 C C . ALA A 1 583 ? 30.871 392.326 43.615 1.00 26.66 583 ALA A C 1
ATOM 3965 O O . ALA A 1 583 ? 31.896 393.000 43.500 1.00 26.32 583 ALA A O 1
ATOM 3967 N N . TYR A 1 584 ? 30.661 391.228 42.915 1.00 23.48 584 TYR A N 1
ATOM 3968 C CA . TYR A 1 584 ? 31.556 390.788 41.853 1.00 25.56 584 TYR A CA 1
ATOM 3969 C C . TYR A 1 584 ? 32.972 390.570 42.446 1.00 23.03 584 TYR A C 1
ATOM 3970 O O . TYR A 1 584 ? 33.068 389.894 43.480 1.00 24.51 584 TYR A O 1
ATOM 3979 N N . LEU A 1 585 ? 34.021 391.140 41.840 1.00 24.52 585 LEU A N 1
ATOM 3980 C CA . LEU A 1 585 ? 35.415 390.932 42.302 1.00 24.99 585 LEU A CA 1
ATOM 3981 C C . LEU A 1 585 ? 36.027 392.307 42.541 1.00 25.83 585 LEU A C 1
ATOM 3982 O O . LEU A 1 585 ? 36.537 392.940 41.593 1.00 26.99 585 LEU A O 1
ATOM 3987 N N . PRO A 1 586 ? 36.004 392.769 43.787 1.00 23.37 586 PRO A N 1
ATOM 3988 C CA . PRO A 1 586 ? 36.248 394.207 43.970 1.00 28.14 586 PRO A CA 1
ATOM 3989 C C . PRO A 1 586 ? 37.684 394.543 44.166 1.00 26.89 586 PRO A C 1
ATOM 3990 O O . PRO A 1 586 ? 37.989 395.693 44.338 1.00 28.16 586 PRO A O 1
ATOM 3994 N N . GLY A 1 587 ? 38.614 393.596 44.064 1.00 28.11 587 GLY A N 1
ATOM 3995 C CA . GLY A 1 587 ? 39.973 393.996 44.311 1.00 27.64 587 GLY A CA 1
ATOM 3996 C C . GLY A 1 587 ? 40.224 394.306 45.781 1.00 25.26 587 GLY A C 1
ATOM 3997 O O . GLY A 1 587 ? 39.482 393.893 46.689 1.00 26.54 587 GLY A O 1
ATOM 3998 N N . GLN A 1 588 ? 41.272 395.041 46.024 1.00 23.22 588 GLN A N 1
ATOM 3999 C CA . GLN A 1 588 ? 41.776 395.219 47.392 1.00 24.36 588 GLN A CA 1
ATOM 4000 C C . GLN A 1 588 ? 40.864 395.993 48.318 1.00 25.33 588 GLN A C 1
ATOM 4001 O O . GLN A 1 588 ? 40.921 395.813 49.577 1.00 26.69 588 GLN A O 1
ATOM 4007 N N . GLU A 1 589 ? 39.990 396.805 47.747 1.00 26.22 589 GLU A N 1
ATOM 4008 C CA . GLU A 1 589 ? 39.149 397.634 48.578 1.00 29.58 589 GLU A CA 1
ATOM 4009 C C . GLU A 1 589 ? 37.748 397.076 48.711 1.00 33.71 589 GLU A C 1
ATOM 4010 O O . GLU A 1 589 ? 36.758 397.744 48.473 1.00 43.10 589 GLU A O 1
ATOM 4016 N N . ALA A 1 590 ? 37.635 395.852 49.126 1.00 30.44 590 ALA A N 1
ATOM 4017 C CA . ALA A 1 590 ? 36.334 395.181 49.125 1.00 30.74 590 ALA A CA 1
ATOM 4018 C C . ALA A 1 590 ? 35.390 395.727 50.168 1.00 27.53 590 ALA A C 1
ATOM 4019 O O . ALA A 1 590 ? 34.257 396.016 49.878 1.00 31.88 590 ALA A O 1
ATOM 4021 N N . GLY A 1 591 ? 35.867 395.835 51.395 1.00 28.61 591 GLY A N 1
ATOM 4022 C CA . GLY A 1 591 ? 34.998 396.247 52.497 1.00 27.18 591 GLY A CA 1
ATOM 4023 C C . GLY A 1 591 ? 34.626 397.730 52.446 1.00 28.60 591 GLY A C 1
ATOM 4024 O O . GLY A 1 591 ? 33.455 398.070 52.720 1.00 27.25 591 GLY A O 1
ATOM 4025 N N . ASN A 1 592 ? 35.599 398.625 52.161 1.00 25.28 592 ASN A N 1
ATOM 4026 C CA . ASN A 1 592 ? 35.343 400.023 52.227 1.00 29.75 592 ASN A CA 1
ATOM 4027 C C . ASN A 1 592 ? 34.502 400.506 51.037 1.00 29.94 592 ASN A C 1
ATOM 4028 O O . ASN A 1 592 ? 33.818 401.508 51.157 1.00 30.79 592 ASN A O 1
ATOM 4033 N N . SER A 1 593 ? 34.503 399.777 49.914 1.00 30.55 593 SER A N 1
ATOM 4034 C CA . SER A 1 593 ? 33.619 400.138 48.774 1.00 31.68 593 SER A CA 1
ATOM 4035 C C . SER A 1 593 ? 32.154 399.756 49.043 1.00 34.24 593 SER A C 1
ATOM 4036 O O . SER A 1 593 ? 31.193 400.467 48.640 1.00 34.26 593 SER A O 1
ATOM 4039 N N . LEU A 1 594 ? 31.982 398.654 49.766 1.00 30.33 594 LEU A N 1
ATOM 4040 C CA . LEU A 1 594 ? 30.655 398.128 50.069 1.00 30.35 594 LEU A CA 1
ATOM 4041 C C . LEU A 1 594 ? 29.890 398.808 51.199 1.00 27.74 594 LEU A C 1
ATOM 4042 O O . LEU A 1 594 ? 28.666 399.126 51.085 1.00 28.88 594 LEU A O 1
ATOM 4047 N N . VAL A 1 595 ? 30.550 399.023 52.315 1.00 26.04 595 VAL A N 1
ATOM 4048 C CA . VAL A 1 595 ? 29.859 399.577 53.487 1.00 28.68 595 VAL A CA 1
ATOM 4049 C C . VAL A 1 595 ? 29.173 400.957 53.347 1.00 29.22 595 VAL A C 1
ATOM 4050 O O . VAL A 1 595 ? 28.069 401.123 53.852 1.00 27.65 595 VAL A O 1
ATOM 4054 N N . PRO A 1 596 ? 29.757 401.928 52.632 1.00 27.35 596 PRO A N 1
ATOM 4055 C CA . PRO A 1 596 ? 29.078 403.188 52.397 1.00 32.46 596 PRO A CA 1
ATOM 4056 C C . PRO A 1 596 ? 27.766 403.015 51.641 1.00 32.73 596 PRO A C 1
ATOM 4057 O O . PRO A 1 596 ? 26.800 403.733 51.912 1.00 29.17 596 PRO A O 1
ATOM 4061 N N . VAL A 1 597 ? 27.725 402.059 50.713 1.00 30.57 597 VAL A N 1
ATOM 4062 C CA . VAL A 1 597 ? 26.473 401.743 49.985 1.00 28.93 597 VAL A CA 1
ATOM 4063 C C . VAL A 1 597 ? 25.441 401.121 50.931 1.00 28.80 597 VAL A C 1
ATOM 4064 O O . VAL A 1 597 ? 24.261 401.482 50.920 1.00 29.46 597 VAL A O 1
ATOM 4068 N N . LEU A 1 598 ? 25.873 400.190 51.750 1.00 26.13 598 LEU A N 1
ATOM 4069 C CA . LEU A 1 598 ? 24.936 399.470 52.670 1.00 29.28 598 LEU A CA 1
ATOM 4070 C C . LEU A 1 598 ? 24.295 400.460 53.669 1.00 29.60 598 LEU A C 1
ATOM 4071 O O . LEU A 1 598 ? 23.105 400.393 53.922 1.00 35.54 598 LEU A O 1
ATOM 4076 N N . TYR A 1 599 ? 25.100 401.412 54.156 1.00 24.33 599 TYR A N 1
ATOM 4077 C CA . TYR A 1 599 ? 24.635 402.426 55.124 1.00 29.41 599 TYR A CA 1
ATOM 4078 C C . TYR A 1 599 ? 24.014 403.650 54.476 1.00 34.71 599 TYR A C 1
ATOM 4079 O O . TYR A 1 599 ? 23.688 404.620 55.188 1.00 37.62 599 TYR A O 1
ATOM 4088 N N . GLY A 1 600 ? 23.933 403.676 53.135 1.00 27.97 600 GLY A N 1
ATOM 4089 C CA . GLY A 1 600 ? 23.280 404.769 52.429 1.00 31.48 600 GLY A CA 1
ATOM 4090 C C . GLY A 1 600 ? 24.025 406.072 52.243 1.00 33.30 600 GLY A C 1
ATOM 4091 O O . GLY A 1 600 ? 23.413 407.053 51.815 1.00 30.10 600 GLY A O 1
ATOM 4092 N N . ASP A 1 601 ? 25.348 406.069 52.489 1.00 30.35 601 ASP A N 1
ATOM 4093 C CA . ASP A 1 601 ? 26.188 407.209 52.122 1.00 33.88 601 ASP A CA 1
ATOM 4094 C C . ASP A 1 601 ? 26.140 407.513 50.612 1.00 34.81 601 ASP A C 1
ATOM 4095 O O . ASP A 1 601 ? 26.336 408.659 50.182 1.00 33.16 601 ASP A O 1
ATOM 4100 N N . VAL A 1 602 ? 26.052 406.472 49.812 1.00 30.25 602 VAL A N 1
ATOM 4101 C CA . VAL A 1 602 ? 25.738 406.605 48.366 1.00 31.36 602 VAL A CA 1
ATOM 4102 C C . VAL A 1 602 ? 24.791 405.460 47.995 1.00 34.43 602 VAL A C 1
ATOM 4103 O O . VAL A 1 602 ? 24.953 404.351 48.499 1.00 32.11 602 VAL A O 1
ATOM 4107 N N . ALA A 1 603 ? 23.841 405.713 47.105 1.00 27.80 603 ALA A N 1
ATOM 4108 C CA . ALA A 1 603 ? 22.946 404.658 46.671 1.00 30.84 603 ALA A CA 1
ATOM 4109 C C . ALA A 1 603 ? 23.662 403.720 45.687 1.00 26.05 603 ALA A C 1
ATOM 4110 O O . ALA A 1 603 ? 24.505 404.207 44.876 1.00 26.12 603 ALA A O 1
ATOM 4112 N N . PRO A 1 604 ? 23.279 402.421 45.705 1.00 26.86 604 PRO A N 1
ATOM 4113 C CA . PRO A 1 604 ? 23.770 401.469 44.709 1.00 28.79 604 PRO A CA 1
ATOM 4114 C C . PRO A 1 604 ? 23.324 401.923 43.352 1.00 29.73 604 PRO A C 1
ATOM 4115 O O . PRO A 1 604 ? 22.231 402.463 43.188 1.00 29.74 604 PRO A O 1
ATOM 4119 N N . SER A 1 605 ? 24.227 401.782 42.411 1.00 27.85 605 SER A N 1
ATOM 4120 C CA . SER A 1 605 ? 24.013 402.194 41.025 1.00 29.14 605 SER A CA 1
ATOM 4121 C C . SER A 1 605 ? 24.466 401.164 40.006 1.00 27.58 605 SER A C 1
ATOM 4122 O O . SER A 1 605 ? 24.383 401.406 38.779 1.00 28.15 605 SER A O 1
ATOM 4125 N N . GLY A 1 606 ? 25.041 400.062 40.469 1.00 25.76 606 GLY A N 1
ATOM 4126 C CA . GLY A 1 606 ? 25.510 398.992 39.556 1.00 25.78 606 GLY A CA 1
ATOM 4127 C C . GLY A 1 606 ? 24.355 398.298 38.958 1.00 26.91 606 GLY A C 1
ATOM 4128 O O . GLY A 1 606 ? 23.239 398.324 39.520 1.00 31.92 606 GLY A O 1
ATOM 4129 N N . LYS A 1 607 ? 24.543 397.777 37.747 1.00 26.77 607 LYS A N 1
ATOM 4130 C CA . LYS A 1 607 ? 23.560 396.880 37.167 1.00 26.42 607 LYS A CA 1
ATOM 4131 C C . LYS A 1 607 ? 24.215 395.663 36.541 1.00 27.19 607 LYS A C 1
ATOM 4132 O O . LYS A 1 607 ? 25.357 395.732 36.157 1.00 27.46 607 LYS A O 1
ATOM 4138 N N . LEU A 1 608 ? 23.482 394.550 36.435 1.00 24.33 608 LEU A N 1
ATOM 4139 C CA . LEU A 1 608 ? 24.085 393.281 35.955 1.00 23.90 608 LEU A CA 1
ATOM 4140 C C . LEU A 1 608 ? 24.602 393.398 34.523 1.00 24.63 608 LEU A C 1
ATOM 4141 O O . LEU A 1 608 ? 23.904 393.877 33.639 1.00 24.33 608 LEU A O 1
ATOM 4146 N N . PRO A 1 609 ? 25.850 392.975 34.307 1.00 25.98 609 PRO A N 1
ATOM 4147 C CA . PRO A 1 609 ? 26.454 392.818 32.971 1.00 26.87 609 PRO A CA 1
ATOM 4148 C C . PRO A 1 609 ? 26.121 391.507 32.261 1.00 28.16 609 PRO A C 1
ATOM 4149 O O . PRO A 1 609 ? 26.588 391.278 31.152 1.00 31.82 609 PRO A O 1
ATOM 4153 N N . TRP A 1 610 ? 25.327 390.644 32.884 1.00 28.18 610 TRP A N 1
ATOM 4154 C CA . TRP A 1 610 ? 24.885 389.487 32.208 1.00 26.64 610 TRP A CA 1
ATOM 4155 C C . TRP A 1 610 ? 23.548 389.070 32.780 1.00 31.58 610 TRP A C 1
ATOM 4156 O O . TRP A 1 610 ? 23.083 389.676 33.729 1.00 33.55 610 TRP A O 1
ATOM 4167 N N . THR A 1 611 ? 22.932 388.038 32.215 1.00 30.43 611 THR A N 1
ATOM 4168 C CA . THR A 1 611 ? 21.605 387.512 32.664 1.00 32.24 611 THR A CA 1
ATOM 4169 C C . THR A 1 611 ? 21.801 386.513 33.785 1.00 31.08 611 THR A C 1
ATOM 4170 O O . THR A 1 611 ? 22.686 385.594 33.655 1.00 33.40 611 THR A O 1
ATOM 4174 N N . TRP A 1 612 ? 20.969 386.655 34.827 1.00 28.88 612 TRP A N 1
ATOM 4175 C CA . TRP A 1 612 ? 20.806 385.709 35.981 1.00 26.89 612 TRP A CA 1
ATOM 4176 C C . TRP A 1 612 ? 19.529 384.850 35.907 1.00 32.27 612 TRP A C 1
ATOM 4177 O O . TRP A 1 612 ? 18.468 385.198 36.470 1.00 30.23 612 TRP A O 1
ATOM 4188 N N . GLY A 1 613 ? 19.628 383.782 35.146 1.00 30.53 613 GLY A N 1
ATOM 4189 C CA . GLY A 1 613 ? 18.526 382.853 34.963 1.00 35.29 613 GLY A CA 1
ATOM 4190 C C . GLY A 1 613 ? 18.316 382.023 36.193 1.00 35.26 613 GLY A C 1
ATOM 4191 O O . GLY A 1 613 ? 19.266 381.809 37.014 1.00 34.55 613 GLY A O 1
ATOM 4192 N N . LYS A 1 614 ? 17.079 381.541 36.349 1.00 34.01 614 LYS A N 1
ATOM 4193 C CA . LYS A 1 614 ? 16.729 380.659 37.482 1.00 37.11 614 LYS A CA 1
ATOM 4194 C C . LYS A 1 614 ? 17.363 379.311 37.491 1.00 33.82 614 LYS A C 1
ATOM 4195 O O . LYS A 1 614 ? 17.490 378.725 38.551 1.00 33.74 614 LYS A O 1
ATOM 4201 N N . SER A 1 615 ? 17.765 378.814 36.327 1.00 35.12 615 SER A N 1
ATOM 4202 C CA . SER A 1 615 ? 18.436 377.543 36.254 1.00 34.54 615 SER A CA 1
ATOM 4203 C C . SER A 1 615 ? 19.406 377.538 35.118 1.00 31.86 615 SER A C 1
ATOM 4204 O O . SER A 1 615 ? 19.220 378.209 34.102 1.00 33.31 615 SER A O 1
ATOM 4207 N N . ILE A 1 616 ? 20.417 376.696 35.257 1.00 34.13 616 ILE A N 1
ATOM 4208 C CA . ILE A 1 616 ? 21.361 376.479 34.192 1.00 37.94 616 ILE A CA 1
ATOM 4209 C C . ILE A 1 616 ? 20.683 375.977 32.904 1.00 36.22 616 ILE A C 1
ATOM 4210 O O . ILE A 1 616 ? 21.108 376.334 31.804 1.00 35.92 616 ILE A O 1
ATOM 4215 N N . ASP A 1 617 ? 19.634 375.173 33.047 1.00 36.69 617 ASP A N 1
ATOM 4216 C CA . ASP A 1 617 ? 18.842 374.702 31.874 1.00 40.87 617 ASP A CA 1
ATOM 4217 C C . ASP A 1 617 ? 18.254 375.838 31.005 1.00 43.39 617 ASP A C 1
ATOM 4218 O O . ASP A 1 617 ? 17.961 375.642 29.828 1.00 36.47 617 ASP A O 1
ATOM 4223 N N . ASP A 1 618 ? 18.106 377.042 31.570 1.00 40.44 618 ASP A N 1
ATOM 4224 C CA . ASP A 1 618 ? 17.518 378.178 30.823 1.00 37.46 618 ASP A CA 1
ATOM 4225 C C . ASP A 1 618 ? 18.455 378.876 29.827 1.00 38.07 618 ASP A C 1
ATOM 4226 O O . ASP A 1 618 ? 18.007 379.732 29.083 1.00 39.50 618 ASP A O 1
ATOM 4231 N N . TYR A 1 619 ? 19.758 378.574 29.855 1.00 32.87 619 TYR A N 1
ATOM 4232 C CA . TYR A 1 619 ? 20.697 379.193 28.942 1.00 34.34 619 TYR A CA 1
ATOM 4233 C C . TYR A 1 619 ? 20.840 378.411 27.609 1.00 34.99 619 TYR A C 1
ATOM 4234 O O . TYR A 1 619 ? 20.236 377.344 27.421 1.00 36.89 619 TYR A O 1
ATOM 4243 N N . VAL A 1 620 ? 21.623 378.991 26.706 1.00 34.71 620 VAL A N 1
ATOM 4244 C CA . VAL A 1 620 ? 22.069 378.398 25.425 1.00 34.47 620 VAL A CA 1
ATOM 4245 C C . VAL A 1 620 ? 22.465 376.961 25.684 1.00 35.33 620 VAL A C 1
ATOM 4246 O O . VAL A 1 620 ? 23.290 376.698 26.558 1.00 34.79 620 VAL A O 1
ATOM 4250 N N . PRO A 1 621 ? 21.841 376.016 24.975 1.00 36.50 621 PRO A N 1
ATOM 4251 C CA . PRO A 1 621 ? 22.240 374.608 25.189 1.00 36.45 621 PRO A CA 1
ATOM 4252 C C . PRO A 1 621 ? 23.652 374.294 24.705 1.00 34.94 621 PRO A C 1
ATOM 4253 O O . PRO A 1 621 ? 24.205 374.981 23.808 1.00 35.74 621 PRO A O 1
ATOM 4257 N N . ASN A 1 622 ? 24.230 373.271 25.315 1.00 38.34 622 ASN A N 1
ATOM 4258 C CA . ASN A 1 622 ? 25.584 372.813 24.993 1.00 37.99 622 ASN A CA 1
ATOM 4259 C C . ASN A 1 622 ? 26.620 373.885 25.195 1.00 34.27 622 ASN A C 1
ATOM 4260 O O . ASN A 1 622 ? 27.548 374.042 24.408 1.00 36.97 622 ASN A O 1
ATOM 4265 N N . GLY A 1 623 ? 26.461 374.642 26.279 1.00 37.23 623 GLY A N 1
ATOM 4266 C CA . GLY A 1 623 ? 27.372 375.742 26.567 1.00 32.89 623 GLY A CA 1
ATOM 4267 C C . GLY A 1 623 ? 28.745 375.216 26.870 1.00 34.41 623 GLY A C 1
ATOM 4268 O O . GLY A 1 623 ? 29.747 375.835 26.550 1.00 35.42 623 GLY A O 1
ATOM 4269 N N . VAL A 1 624 ? 28.805 374.071 27.516 1.00 33.66 624 VAL A N 1
ATOM 4270 C CA . VAL A 1 624 ? 30.107 373.463 27.765 1.00 38.41 624 VAL A CA 1
ATOM 4271 C C . VAL A 1 624 ? 30.033 372.036 27.253 1.00 34.91 624 VAL A C 1
ATOM 4272 O O . VAL A 1 624 ? 29.276 371.230 27.796 1.00 31.79 624 VAL A O 1
ATOM 4276 N N . VAL A 1 625 ? 30.776 371.736 26.196 1.00 33.63 625 VAL A N 1
ATOM 4277 C CA . VAL A 1 625 ? 30.792 370.361 25.684 1.00 32.67 625 VAL A CA 1
ATOM 4278 C C . VAL A 1 625 ? 31.865 369.540 26.456 1.00 33.83 625 VAL A C 1
ATOM 4279 O O . VAL A 1 625 ? 33.016 369.988 26.640 1.00 34.41 625 VAL A O 1
ATOM 4283 N N . TYR A 1 626 ? 31.433 368.388 26.940 1.00 33.27 626 TYR A N 1
ATOM 4284 C CA . TYR A 1 626 ? 32.259 367.434 27.638 1.00 36.59 626 TYR A CA 1
ATOM 4285 C C . TYR A 1 626 ? 32.285 366.204 26.786 1.00 34.54 626 TYR A C 1
ATOM 4286 O O . TYR A 1 626 ? 31.265 365.569 26.687 1.00 33.88 626 TYR A O 1
ATOM 4295 N N . THR A 1 627 ? 33.437 365.873 26.199 1.00 37.94 627 THR A N 1
ATOM 4296 C CA . THR A 1 627 ? 33.685 364.537 25.595 1.00 43.93 627 THR A CA 1
ATOM 4297 C C . THR A 1 627 ? 35.143 364.149 25.700 1.00 39.88 627 THR A C 1
ATOM 4298 O O . THR A 1 627 ? 36.054 365.001 25.803 1.00 40.10 627 THR A O 1
ATOM 4302 N N . ASP A 1 628 ? 35.374 362.861 25.556 1.00 40.29 628 ASP A N 1
ATOM 4303 C CA . ASP A 1 628 ? 36.724 362.320 25.394 1.00 39.60 628 ASP A CA 1
ATOM 4304 C C . ASP A 1 628 ? 37.054 362.075 23.913 1.00 41.04 628 ASP A C 1
ATOM 4305 O O . ASP A 1 628 ? 38.142 361.573 23.601 1.00 38.91 628 ASP A O 1
ATOM 4310 N N . ALA A 1 629 ? 36.149 362.399 22.980 1.00 34.59 629 ALA A N 1
ATOM 4311 C CA . ALA A 1 629 ? 36.452 362.297 21.522 1.00 35.80 629 ALA A CA 1
ATOM 4312 C C . ALA A 1 629 ? 37.756 362.976 21.165 1.00 38.11 629 ALA A C 1
ATOM 4313 O O . ALA A 1 629 ? 38.070 364.026 21.741 1.00 32.62 629 ALA A O 1
ATOM 4315 N N . TYR A 1 630 ? 38.558 362.392 20.269 1.00 33.17 630 TYR A N 1
ATOM 4316 C CA . TYR A 1 630 ? 39.859 363.014 19.933 1.00 33.44 630 TYR A CA 1
ATOM 4317 C C . TYR A 1 630 ? 39.757 364.469 19.326 1.00 33.81 630 TYR A C 1
ATOM 4318 O O . TYR A 1 630 ? 40.676 365.310 19.490 1.00 31.62 630 TYR A O 1
ATOM 4327 N N . SER A 1 631 ? 38.690 364.711 18.560 1.00 33.90 631 SER A N 1
ATOM 4328 C CA . SER A 1 631 ? 38.407 365.967 17.912 1.00 34.44 631 SER A CA 1
ATOM 4329 C C . SER A 1 631 ? 37.052 366.489 18.467 1.00 34.53 631 SER A C 1
ATOM 4330 O O . SER A 1 631 ? 35.995 366.283 17.888 1.00 33.34 631 SER A O 1
ATOM 4333 N N . PRO A 1 632 ? 37.078 367.127 19.634 1.00 33.98 632 PRO A N 1
ATOM 4334 C CA . PRO A 1 632 ? 35.809 367.524 20.265 1.00 32.82 632 PRO A CA 1
ATOM 4335 C C . PRO A 1 632 ? 35.205 368.766 19.533 1.00 32.49 632 PRO A C 1
ATOM 4336 O O . PRO A 1 632 ? 35.933 369.612 19.047 1.00 30.99 632 PRO A O 1
ATOM 4340 N N . GLN A 1 633 ? 33.899 368.829 19.428 1.00 35.28 633 GLN A N 1
ATOM 4341 C CA . GLN A 1 633 ? 33.184 369.777 18.560 1.00 31.18 633 GLN A CA 1
ATOM 4342 C C . GLN A 1 633 ? 32.229 370.624 19.385 1.00 31.62 633 GLN A C 1
ATOM 4343 O O . GLN A 1 633 ? 31.545 370.103 20.210 1.00 31.79 633 GLN A O 1
ATOM 4349 N N . SER A 1 634 ? 32.178 371.923 19.126 1.00 29.42 634 SER A N 1
ATOM 4350 C CA . SER A 1 634 ? 31.111 372.773 19.698 1.00 33.05 634 SER A CA 1
ATOM 4351 C C . SER A 1 634 ? 30.495 373.570 18.548 1.00 27.28 634 SER A C 1
ATOM 4352 O O . SER A 1 634 ? 31.101 374.523 18.062 1.00 33.75 634 SER A O 1
ATOM 4355 N N . ASN A 1 635 ? 29.315 373.135 18.135 1.00 32.96 635 ASN A N 1
ATOM 4356 C CA . ASN A 1 635 ? 28.536 373.753 17.051 1.00 32.82 635 ASN A CA 1
ATOM 4357 C C . ASN A 1 635 ? 27.773 374.955 17.642 1.00 32.02 635 ASN A C 1
ATOM 4358 O O . ASN A 1 635 ? 26.880 374.776 18.454 1.00 34.39 635 ASN A O 1
ATOM 4363 N N . PHE A 1 636 ? 28.138 376.164 17.239 1.00 31.64 636 PHE A N 1
ATOM 4364 C CA . PHE A 1 636 ? 27.474 377.436 17.681 1.00 31.58 636 PHE A CA 1
ATOM 4365 C C . PHE A 1 636 ? 26.119 377.685 16.959 1.00 35.03 636 PHE A C 1
ATOM 4366 O O . PHE A 1 636 ? 25.900 378.734 16.336 1.00 33.29 636 PHE A O 1
ATOM 4374 N N . THR A 1 637 ? 25.235 376.692 17.070 1.00 35.56 637 THR A N 1
ATOM 4375 C CA . THR A 1 637 ? 23.952 376.639 16.345 1.00 39.30 637 THR A CA 1
ATOM 4376 C C . THR A 1 637 ? 23.013 377.790 16.798 1.00 38.76 637 THR A C 1
ATOM 4377 O O . THR A 1 637 ? 22.169 378.255 16.027 1.00 37.43 637 THR A O 1
ATOM 4381 N N . GLU A 1 638 ? 23.118 378.207 18.060 1.00 35.65 638 GLU A N 1
ATOM 4382 C CA . GLU A 1 638 ? 22.376 379.393 18.566 1.00 35.18 638 GLU A CA 1
ATOM 4383 C C . GLU A 1 638 ? 22.628 380.695 17.779 1.00 35.44 638 GLU A C 1
ATOM 4384 O O . GLU A 1 638 ? 21.859 381.659 17.879 1.00 34.25 638 GLU A O 1
ATOM 4390 N N . GLY A 1 639 ? 23.725 380.761 17.053 1.00 34.56 639 GLY A N 1
ATOM 4391 C CA . GLY A 1 639 ? 24.008 381.924 16.250 1.00 37.00 639 GLY A CA 1
ATOM 4392 C C . GLY A 1 639 ? 24.242 383.105 17.169 1.00 35.62 639 GLY A C 1
ATOM 4393 O O . GLY A 1 639 ? 24.958 382.957 18.158 1.00 32.44 639 GLY A O 1
ATOM 4394 N N . VAL A 1 640 ? 23.589 384.240 16.901 1.00 35.45 640 VAL A N 1
ATOM 4395 C CA . VAL A 1 640 ? 23.870 385.470 17.677 1.00 33.69 640 VAL A CA 1
ATOM 4396 C C . VAL A 1 640 ? 23.185 385.420 19.047 1.00 36.04 640 VAL A C 1
ATOM 4397 O O . VAL A 1 640 ? 23.465 386.234 19.926 1.00 42.14 640 VAL A O 1
ATOM 4401 N N . PHE A 1 641 ? 22.293 384.441 19.227 1.00 34.95 641 PHE A N 1
ATOM 4402 C CA . PHE A 1 641 ? 21.440 384.390 20.384 1.00 32.55 641 PHE A CA 1
ATOM 4403 C C . PHE A 1 641 ? 22.133 383.785 21.638 1.00 33.79 641 PHE A C 1
ATOM 4404 O O . PHE A 1 641 ? 21.890 382.628 22.024 1.00 36.63 641 PHE A O 1
ATOM 4412 N N . ILE A 1 642 ? 23.000 384.587 22.256 1.00 33.25 642 ILE A N 1
ATOM 4413 C CA . ILE A 1 642 ? 23.582 384.306 23.558 1.00 34.67 642 ILE A CA 1
ATOM 4414 C C . ILE A 1 642 ? 23.101 385.308 24.643 1.00 35.06 642 ILE A C 1
ATOM 4415 O O . ILE A 1 642 ? 22.588 386.390 24.347 1.00 37.92 642 ILE A O 1
ATOM 4420 N N . ASP A 1 643 ? 23.296 384.894 25.898 1.00 36.77 643 ASP A N 1
ATOM 4421 C CA . ASP A 1 643 ? 22.839 385.632 27.073 1.00 34.00 643 ASP A CA 1
ATOM 4422 C C . ASP A 1 643 ? 21.406 386.147 26.873 1.00 32.09 643 ASP A C 1
ATOM 4423 O O . ASP A 1 643 ? 20.514 385.337 26.537 1.00 32.57 643 ASP A O 1
ATOM 4428 N N . TYR A 1 644 ? 21.148 387.453 27.010 1.00 31.28 644 TYR A N 1
ATOM 4429 C CA . TYR A 1 644 ? 19.755 387.902 27.058 1.00 30.04 644 TYR A CA 1
ATOM 4430 C C . TYR A 1 644 ? 19.060 387.666 25.728 1.00 32.25 644 TYR A C 1
ATOM 4431 O O . TYR A 1 644 ? 17.838 387.678 25.711 1.00 37.23 644 TYR A O 1
ATOM 4440 N N . ARG A 1 645 ? 19.806 387.525 24.619 1.00 32.43 645 ARG A N 1
ATOM 4441 C CA . ARG A 1 645 ? 19.166 387.339 23.321 1.00 31.51 645 ARG A CA 1
ATOM 4442 C C . ARG A 1 645 ? 18.490 385.980 23.259 1.00 33.29 645 ARG A C 1
ATOM 4443 O O . ARG A 1 645 ? 17.444 385.871 22.649 1.00 34.76 645 ARG A O 1
ATOM 4451 N N . TRP A 1 646 ? 19.107 384.974 23.904 1.00 29.79 646 TRP A N 1
ATOM 4452 C CA . TRP A 1 646 ? 18.551 383.631 24.034 1.00 33.23 646 TRP A CA 1
ATOM 4453 C C . TRP A 1 646 ? 17.283 383.690 24.857 1.00 33.95 646 TRP A C 1
ATOM 4454 O O . TRP A 1 646 ? 16.227 383.222 24.419 1.00 36.07 646 TRP A O 1
ATOM 4465 N N . PHE A 1 647 ? 17.379 384.278 26.045 1.00 32.68 647 PHE A N 1
ATOM 4466 C CA . PHE A 1 647 ? 16.239 384.389 26.969 1.00 31.49 647 PHE A CA 1
ATOM 4467 C C . PHE A 1 647 ? 15.053 385.114 26.280 1.00 31.53 647 PHE A C 1
ATOM 4468 O O . PHE A 1 647 ? 13.901 384.661 26.369 1.00 37.24 647 PHE A O 1
ATOM 4476 N N . ASP A 1 648 ? 15.338 386.185 25.564 1.00 31.95 648 ASP A N 1
ATOM 4477 C CA . ASP A 1 648 ? 14.278 387.013 24.946 1.00 31.31 648 ASP A CA 1
ATOM 4478 C C . ASP A 1 648 ? 13.637 386.250 23.804 1.00 32.85 648 ASP A C 1
ATOM 4479 O O . ASP A 1 648 ? 12.446 386.331 23.629 1.00 33.97 648 ASP A O 1
ATOM 4484 N N . LYS A 1 649 ? 14.435 385.515 23.018 1.00 38.55 649 LYS A N 1
ATOM 4485 C CA . LYS A 1 649 ? 13.908 384.757 21.872 1.00 42.24 649 LYS A CA 1
ATOM 4486 C C . LYS A 1 649 ? 13.125 383.525 22.305 1.00 40.03 649 LYS A C 1
ATOM 4487 O O . LYS A 1 649 ? 12.153 383.179 21.672 1.00 35.67 649 LYS A O 1
ATOM 4493 N N . MET A 1 650 ? 13.523 382.853 23.379 1.00 38.24 650 MET A N 1
ATOM 4494 C CA . MET A 1 650 ? 12.787 381.667 23.855 1.00 35.81 650 MET A CA 1
ATOM 4495 C C . MET A 1 650 ? 11.674 381.924 24.869 1.00 37.45 650 MET A C 1
ATOM 4496 O O . MET A 1 650 ? 11.031 380.983 25.361 1.00 38.55 650 MET A O 1
ATOM 4501 N N . GLY A 1 651 ? 11.451 383.189 25.243 1.00 34.36 651 GLY A N 1
ATOM 4502 C CA . GLY A 1 651 ? 10.394 383.500 26.190 1.00 37.29 651 GLY A CA 1
ATOM 4503 C C . GLY A 1 651 ? 10.680 382.996 27.575 1.00 39.00 651 GLY A C 1
ATOM 4504 O O . GLY A 1 651 ? 9.787 382.537 28.269 1.00 42.21 651 GLY A O 1
ATOM 4505 N N . ILE A 1 652 ? 11.939 383.090 27.996 1.00 38.00 652 ILE A N 1
ATOM 4506 C CA . ILE A 1 652 ? 12.356 382.652 29.322 1.00 35.39 652 ILE A CA 1
ATOM 4507 C C . ILE A 1 652 ? 12.516 383.837 30.206 1.00 38.16 652 ILE A C 1
ATOM 4508 O O . ILE A 1 652 ? 13.155 384.818 29.814 1.00 36.77 652 ILE A O 1
ATOM 4513 N N . THR A 1 653 ? 11.948 383.770 31.396 1.00 36.60 653 THR A N 1
ATOM 4514 C CA . THR A 1 653 ? 12.054 384.885 32.323 1.00 38.30 653 THR A CA 1
ATOM 4515 C C . THR A 1 653 ? 13.224 384.595 33.217 1.00 34.34 653 THR A C 1
ATOM 4516 O O . THR A 1 653 ? 13.201 383.631 33.927 1.00 33.18 653 THR A O 1
ATOM 4520 N N . PRO A 1 654 ? 14.228 385.474 33.215 1.00 32.96 654 PRO A N 1
ATOM 4521 C CA . PRO A 1 654 ? 15.312 385.263 34.191 1.00 32.33 654 PRO A CA 1
ATOM 4522 C C . PRO A 1 654 ? 14.857 385.711 35.551 1.00 33.53 654 PRO A C 1
ATOM 4523 O O . PRO A 1 654 ? 13.871 386.381 35.656 1.00 35.86 654 PRO A O 1
ATOM 4527 N N . ARG A 1 655 ? 15.534 385.308 36.593 1.00 37.11 655 ARG A N 1
ATOM 4528 C CA . ARG A 1 655 ? 15.312 385.902 37.915 1.00 33.45 655 ARG A CA 1
ATOM 4529 C C . ARG A 1 655 ? 15.721 387.372 37.870 1.00 32.91 655 ARG A C 1
ATOM 4530 O O . ARG A 1 655 ? 14.959 388.254 38.289 1.00 32.63 655 ARG A O 1
ATOM 4538 N N . TYR A 1 656 ? 16.915 387.661 37.344 1.00 30.74 656 TYR A N 1
ATOM 4539 C CA . TYR A 1 656 ? 17.356 389.051 37.167 1.00 33.77 656 TYR A CA 1
ATOM 4540 C C . TYR A 1 656 ? 17.885 389.219 35.778 1.00 35.47 656 TYR A C 1
ATOM 4541 O O . TYR A 1 656 ? 18.846 388.531 35.396 1.00 31.14 656 TYR A O 1
ATOM 4550 N N . GLU A 1 657 ? 17.324 390.198 35.067 1.00 29.60 657 GLU A N 1
ATOM 4551 C CA . GLU A 1 657 ? 17.650 390.366 33.692 1.00 30.43 657 GLU A CA 1
ATOM 4552 C C . GLU A 1 657 ? 18.944 391.117 33.479 1.00 29.11 657 GLU A C 1
ATOM 4553 O O . GLU A 1 657 ? 19.493 391.768 34.389 1.00 31.48 657 GLU A O 1
ATOM 4559 N N . PHE A 1 658 ? 19.454 391.019 32.267 1.00 30.07 658 PHE A N 1
ATOM 4560 C CA . PHE A 1 658 ? 20.579 391.815 31.837 1.00 28.46 658 PHE A CA 1
ATOM 4561 C C . PHE A 1 658 ? 20.237 393.302 31.996 1.00 31.82 658 PHE A C 1
ATOM 4562 O O . PHE A 1 658 ? 19.195 393.771 31.517 1.00 30.74 658 PHE A O 1
ATOM 4570 N N . GLY A 1 659 ? 21.123 394.035 32.677 1.00 28.91 659 GLY A N 1
ATOM 4571 C CA . GLY A 1 659 ? 20.971 395.432 32.899 1.00 26.87 659 GLY A CA 1
ATOM 4572 C C . GLY A 1 659 ? 20.043 395.788 34.046 1.00 27.98 659 GLY A C 1
ATOM 4573 O O . GLY A 1 659 ? 19.625 396.969 34.164 1.00 31.27 659 GLY A O 1
ATOM 4574 N N . PHE A 1 660 ? 19.737 394.815 34.881 1.00 26.42 660 PHE A N 1
ATOM 4575 C CA . PHE A 1 660 ? 18.978 395.040 36.102 1.00 28.70 660 PHE A CA 1
ATOM 4576 C C . PHE A 1 660 ? 19.817 395.468 37.296 1.00 30.09 660 PHE A C 1
ATOM 4577 O O . PHE A 1 660 ? 20.873 394.896 37.640 1.00 26.22 660 PHE A O 1
ATOM 4585 N N . GLY A 1 661 ? 19.283 396.419 38.031 1.00 26.71 661 GLY A N 1
ATOM 4586 C CA . GLY A 1 661 ? 19.859 396.741 39.331 1.00 29.18 661 GLY A CA 1
ATOM 4587 C C . GLY A 1 661 ? 18.959 397.731 40.042 1.00 28.74 661 GLY A C 1
ATOM 4588 O O . GLY A 1 661 ? 18.453 398.644 39.404 1.00 28.96 661 GLY A O 1
ATOM 4589 N N . LEU A 1 662 ? 18.714 397.528 41.320 1.00 30.59 662 LEU A N 1
ATOM 4590 C CA . LEU A 1 662 ? 17.884 398.466 42.047 1.00 29.03 662 LEU A CA 1
ATOM 4591 C C . LEU A 1 662 ? 18.723 399.664 42.577 1.00 32.38 662 LEU A C 1
ATOM 4592 O O . LEU A 1 662 ? 19.984 399.595 42.626 1.00 29.80 662 LEU A O 1
ATOM 4597 N N . SER A 1 663 ? 18.018 400.751 42.994 1.00 30.50 663 SER A N 1
ATOM 4598 C CA . SER A 1 663 ? 18.616 401.936 43.629 1.00 33.02 663 SER A CA 1
ATOM 4599 C C . SER A 1 663 ? 17.930 402.121 45.012 1.00 32.51 663 SER A C 1
ATOM 4600 O O . SER A 1 663 ? 17.073 401.383 45.362 1.00 32.89 663 SER A O 1
ATOM 4603 N N . TYR A 1 664 ? 18.279 403.128 45.776 1.00 28.89 664 TYR A N 1
ATOM 4604 C CA . TYR A 1 664 ? 17.466 403.454 46.954 1.00 28.25 664 TYR A CA 1
ATOM 4605 C C . TYR A 1 664 ? 16.350 404.435 46.552 1.00 28.60 664 TYR A C 1
ATOM 4606 O O . TYR A 1 664 ? 15.700 404.982 47.398 1.00 30.15 664 TYR A O 1
ATOM 4615 N N . THR A 1 665 ? 16.242 404.720 45.274 1.00 28.43 665 THR A N 1
ATOM 4616 C CA . THR A 1 665 ? 15.193 405.611 44.734 1.00 32.40 665 THR A CA 1
ATOM 4617 C C . THR A 1 665 ? 14.667 405.044 43.437 1.00 34.71 665 THR A C 1
ATOM 4618 O O . THR A 1 665 ? 15.126 404.002 43.034 1.00 34.59 665 THR A O 1
ATOM 4622 N N . THR A 1 666 ? 13.742 405.736 42.781 1.00 32.00 666 THR A N 1
ATOM 4623 C CA . THR A 1 666 ? 13.182 405.296 41.533 1.00 30.54 666 THR A CA 1
ATOM 4624 C C . THR A 1 666 ? 13.275 406.389 40.529 1.00 30.98 666 THR A C 1
ATOM 4625 O O . THR A 1 666 ? 13.393 407.591 40.889 1.00 29.23 666 THR A O 1
ATOM 4629 N N . PHE A 1 667 ? 13.283 405.975 39.252 1.00 31.81 667 PHE A N 1
ATOM 4630 C CA . PHE A 1 667 ? 13.425 406.889 38.130 1.00 32.52 667 PHE A CA 1
ATOM 4631 C C . PHE A 1 667 ? 12.286 406.749 37.147 1.00 32.54 667 PHE A C 1
ATOM 4632 O O . PHE A 1 667 ? 11.817 405.636 36.838 1.00 33.00 667 PHE A O 1
ATOM 4640 N N . THR A 1 668 ? 11.850 407.894 36.653 1.00 32.26 668 THR A N 1
ATOM 4641 C CA . THR A 1 668 ? 10.844 407.934 35.594 1.00 32.44 668 THR A CA 1
ATOM 4642 C C . THR A 1 668 ? 11.411 408.443 34.334 1.00 27.74 668 THR A C 1
ATOM 4643 O O . THR A 1 668 ? 12.022 409.488 34.316 1.00 36.56 668 THR A O 1
ATOM 4647 N N . TYR A 1 669 ? 11.133 407.697 33.259 1.00 29.33 669 TYR A N 1
ATOM 4648 C CA . TYR A 1 669 ? 11.622 407.985 31.936 1.00 31.79 669 TYR A CA 1
ATOM 4649 C C . TYR A 1 669 ? 10.539 408.719 31.134 1.00 33.18 669 TYR A C 1
ATOM 4650 O O . TYR A 1 669 ? 9.430 408.301 31.184 1.00 32.77 669 TYR A O 1
ATOM 4659 N N . SER A 1 670 ? 10.920 409.710 30.348 1.00 30.94 670 SER A N 1
ATOM 4660 C CA . SER A 1 670 ? 9.965 410.442 29.463 1.00 37.68 670 SER A CA 1
ATOM 4661 C C . SER A 1 670 ? 10.632 411.086 28.273 1.00 39.18 670 SER A C 1
ATOM 4662 O O . SER A 1 670 ? 11.856 411.101 28.190 1.00 33.80 670 SER A O 1
ATOM 4665 N N . ASN A 1 671 ? 9.809 411.657 27.379 1.00 36.48 671 ASN A N 1
ATOM 4666 C CA . ASN A 1 671 ? 10.252 412.500 26.253 1.00 37.71 671 ASN A CA 1
ATOM 4667 C C . ASN A 1 671 ? 11.367 411.878 25.383 1.00 35.18 671 ASN A C 1
ATOM 4668 O O . ASN A 1 671 ? 12.445 412.473 25.177 1.00 31.67 671 ASN A O 1
ATOM 4673 N N . LEU A 1 672 ? 11.081 410.708 24.834 1.00 33.00 672 LEU A N 1
ATOM 4674 C CA . LEU A 1 672 ? 11.984 410.068 23.826 1.00 37.03 672 LEU A CA 1
ATOM 4675 C C . LEU A 1 672 ? 12.119 410.896 22.533 1.00 36.85 672 LEU A C 1
ATOM 4676 O O . LEU A 1 672 ? 11.128 411.119 21.909 1.00 38.63 672 LEU A O 1
ATOM 4681 N N . ILE A 1 673 ? 13.300 411.410 22.177 1.00 35.11 673 ILE A N 1
ATOM 4682 C CA . ILE A 1 673 ? 13.539 412.142 20.914 1.00 33.29 673 ILE A CA 1
ATOM 4683 C C . ILE A 1 673 ? 14.563 411.425 20.014 1.00 37.61 673 ILE A C 1
ATOM 4684 O O . ILE A 1 673 ? 15.694 411.117 20.451 1.00 33.36 673 ILE A O 1
ATOM 4689 N N . VAL A 1 674 ? 14.195 411.183 18.760 1.00 34.46 674 VAL A N 1
ATOM 4690 C CA . VAL A 1 674 ? 15.155 410.700 17.749 1.00 37.46 674 VAL A CA 1
ATOM 4691 C C . VAL A 1 674 ? 15.555 411.875 16.861 1.00 40.46 674 VAL A C 1
ATOM 4692 O O . VAL A 1 674 ? 14.777 412.346 16.012 1.00 40.46 674 VAL A O 1
ATOM 4696 N N . ASP A 1 675 ? 16.769 412.353 17.056 1.00 32.94 675 ASP A N 1
ATOM 4697 C CA . ASP A 1 675 ? 17.258 413.524 16.361 1.00 36.39 675 ASP A CA 1
ATOM 4698 C C . ASP A 1 675 ? 18.014 413.048 15.141 1.00 37.60 675 ASP A C 1
ATOM 4699 O O . ASP A 1 675 ? 19.217 412.729 15.230 1.00 31.63 675 ASP A O 1
ATOM 4704 N N . HIS A 1 676 ? 17.340 413.038 13.989 1.00 37.39 676 HIS A N 1
ATOM 4705 C CA . HIS A 1 676 ? 17.996 412.657 12.749 1.00 38.62 676 HIS A CA 1
ATOM 4706 C C . HIS A 1 676 ? 18.950 413.650 12.203 1.00 41.51 676 HIS A C 1
ATOM 4707 O O . HIS A 1 676 ? 19.746 413.313 11.334 1.00 45.97 676 HIS A O 1
ATOM 4714 N N . GLY A 1 677 ? 18.865 414.883 12.665 1.00 36.37 677 GLY A N 1
ATOM 4715 C CA . GLY A 1 677 ? 19.809 415.869 12.270 1.00 38.03 677 GLY A CA 1
ATOM 4716 C C . GLY A 1 677 ? 21.123 415.835 12.994 1.00 36.55 677 GLY A C 1
ATOM 4717 O O . GLY A 1 677 ? 22.023 416.482 12.549 1.00 36.52 677 GLY A O 1
ATOM 4718 N N . ARG A 1 678 ? 21.232 415.117 14.113 1.00 38.08 678 ARG A N 1
ATOM 4719 C CA . ARG A 1 678 ? 22.474 415.116 14.887 1.00 41.29 678 ARG A CA 1
ATOM 4720 C C . ARG A 1 678 ? 23.392 413.954 14.452 1.00 40.85 678 ARG A C 1
ATOM 4721 O O . ARG A 1 678 ? 23.381 412.891 15.042 1.00 45.66 678 ARG A O 1
ATOM 4729 N N . TRP A 1 679 ? 24.184 414.195 13.421 1.00 37.32 679 TRP A N 1
ATOM 4730 C CA . TRP A 1 679 ? 25.033 413.186 12.814 1.00 36.80 679 TRP A CA 1
ATOM 4731 C C . TRP A 1 679 ? 26.392 413.783 12.766 1.00 37.12 679 TRP A C 1
ATOM 4732 O O . TRP A 1 679 ? 26.536 414.988 12.942 1.00 35.54 679 TRP A O 1
ATOM 4743 N N . ALA A 1 680 ? 27.405 412.938 12.513 1.00 31.93 680 ALA A N 1
ATOM 4744 C CA . ALA A 1 680 ? 28.762 413.423 12.507 1.00 34.77 680 ALA A CA 1
ATOM 4745 C C . ALA A 1 680 ? 29.721 412.374 11.911 1.00 39.94 680 ALA A C 1
ATOM 4746 O O . ALA A 1 680 ? 29.454 411.176 11.965 1.00 34.10 680 ALA A O 1
ATOM 4748 N N . LYS A 1 681 ? 30.821 412.860 11.370 1.00 38.57 681 LYS A N 1
ATOM 4749 C CA . LYS A 1 681 ? 31.820 412.005 10.798 1.00 48.75 681 LYS A CA 1
ATOM 4750 C C . LYS A 1 681 ? 32.665 411.388 11.908 1.00 48.56 681 LYS A C 1
ATOM 4751 O O . LYS A 1 681 ? 32.934 412.004 12.921 1.00 47.72 681 LYS A O 1
ATOM 4757 N N . ASP A 1 682 ? 32.981 410.122 11.729 1.00 46.01 682 ASP A N 1
ATOM 4758 C CA . ASP A 1 682 ? 33.936 409.388 12.580 1.00 47.87 682 ASP A CA 1
ATOM 4759 C C . ASP A 1 682 ? 35.300 410.044 12.379 1.00 39.78 682 ASP A C 1
ATOM 4760 O O . ASP A 1 682 ? 35.796 410.027 11.286 1.00 43.69 682 ASP A O 1
ATOM 4765 N N . TYR A 1 683 ? 35.841 410.727 13.369 1.00 50.69 683 TYR A N 1
ATOM 4766 C CA . TYR A 1 683 ? 37.176 411.414 13.226 1.00 56.35 683 TYR A CA 1
ATOM 4767 C C . TYR A 1 683 ? 38.243 410.919 14.185 1.00 53.27 683 TYR A C 1
ATOM 4768 O O . TYR A 1 683 ? 39.435 410.939 13.863 1.00 51.95 683 TYR A O 1
ATOM 4777 N N . SER A 1 684 ? 37.803 410.465 15.346 1.00 49.83 684 SER A N 1
ATOM 4778 C CA . SER A 1 684 ? 38.655 410.336 16.497 1.00 48.09 684 SER A CA 1
ATOM 4779 C C . SER A 1 684 ? 39.246 408.913 16.731 1.00 48.35 684 SER A C 1
ATOM 4780 O O . SER A 1 684 ? 40.045 408.774 17.643 1.00 45.29 684 SER A O 1
ATOM 4783 N N . SER A 1 685 ? 38.854 407.855 15.989 1.00 42.17 685 SER A N 1
ATOM 4784 C CA . SER A 1 685 ? 39.522 406.532 16.188 1.00 43.91 685 SER A CA 1
ATOM 4785 C C . SER A 1 685 ? 41.060 406.649 15.999 1.00 41.83 685 SER A C 1
ATOM 4786 O O . SER A 1 685 ? 41.559 407.522 15.295 1.00 36.65 685 SER A O 1
ATOM 4789 N N . VAL A 1 686 ? 41.810 405.759 16.626 1.00 37.63 686 VAL A N 1
ATOM 4790 C CA . VAL A 1 686 ? 43.260 405.742 16.498 1.00 31.97 686 VAL A CA 1
ATOM 4791 C C . VAL A 1 686 ? 43.631 404.976 15.232 1.00 28.87 686 VAL A C 1
ATOM 4792 O O . VAL A 1 686 ? 44.547 405.360 14.560 1.00 30.52 686 VAL A O 1
ATOM 4796 N N . MET A 1 687 ? 42.919 403.889 14.944 1.00 27.40 687 MET A N 1
ATOM 4797 C CA . MET A 1 687 ? 43.106 403.140 13.745 1.00 28.02 687 MET A CA 1
ATOM 4798 C C . MET A 1 687 ? 41.821 402.847 13.089 1.00 28.13 687 MET A C 1
ATOM 4799 O O . MET A 1 687 ? 40.801 402.925 13.704 1.00 34.01 687 MET A O 1
ATOM 4804 N N . GLU A 1 688 ? 41.886 402.551 11.803 1.00 27.45 688 GLU A N 1
ATOM 4805 C CA . GLU A 1 688 ? 40.710 402.229 11.029 1.00 32.58 688 GLU A CA 1
ATOM 4806 C C . GLU A 1 688 ? 40.652 400.812 10.558 1.00 29.40 688 GLU A C 1
ATOM 4807 O O . GLU A 1 688 ? 41.680 400.207 10.191 1.00 33.43 688 GLU A O 1
ATOM 4813 N N . THR A 1 689 ? 39.431 400.294 10.503 1.00 31.17 689 THR A N 1
ATOM 4814 C CA . THR A 1 689 ? 39.174 399.041 9.879 1.00 33.18 689 THR A CA 1
ATOM 4815 C C . THR A 1 689 ? 38.962 399.192 8.354 1.00 32.98 689 THR A C 1
ATOM 4816 O O . THR A 1 689 ? 39.012 400.283 7.807 1.00 36.69 689 THR A O 1
ATOM 4820 N N . ALA A 1 690 ? 38.777 398.082 7.675 1.00 29.14 690 ALA A N 1
ATOM 4821 C CA . ALA A 1 690 ? 38.417 398.077 6.266 1.00 31.64 690 ALA A CA 1
ATOM 4822 C C . ALA A 1 690 ? 37.177 397.208 6.046 1.00 30.98 690 ALA A C 1
ATOM 4823 O O . ALA A 1 690 ? 37.049 396.496 5.091 1.00 32.87 690 ALA A O 1
ATOM 4825 N N . GLU A 1 691 ? 36.263 397.291 6.995 1.00 30.38 691 GLU A N 1
ATOM 4826 C CA . GLU A 1 691 ? 35.041 396.537 6.970 1.00 32.64 691 GLU A CA 1
ATOM 4827 C C . GLU A 1 691 ? 34.151 397.023 5.810 1.00 35.87 691 GLU A C 1
ATOM 4828 O O . GLU A 1 691 ? 33.754 398.188 5.816 1.00 30.95 691 GLU A O 1
ATOM 4834 N N . PRO A 1 692 ? 33.815 396.143 4.853 1.00 38.05 692 PRO A N 1
ATOM 4835 C CA . PRO A 1 692 ? 33.031 396.654 3.695 1.00 40.48 692 PRO A CA 1
ATOM 4836 C C . PRO A 1 692 ? 31.547 396.936 4.062 1.00 36.32 692 PRO A C 1
ATOM 4837 O O . PRO A 1 692 ? 30.961 396.212 4.869 1.00 29.50 692 PRO A O 1
ATOM 4841 N N . PHE A 1 693 ? 30.975 398.056 3.564 1.00 31.33 693 PHE A N 1
ATOM 4842 C CA . PHE A 1 693 ? 29.604 398.330 3.850 1.00 35.41 693 PHE A CA 1
ATOM 4843 C C . PHE A 1 693 ? 28.972 398.988 2.663 1.00 33.05 693 PHE A C 1
ATOM 4844 O O . PHE A 1 693 ? 29.624 399.714 1.925 1.00 37.41 693 PHE A O 1
ATOM 4852 N N . ALA A 1 694 ? 27.695 398.698 2.501 1.00 35.66 694 ALA A N 1
ATOM 4853 C CA . ALA A 1 694 ? 27.014 399.023 1.219 1.00 40.01 694 ALA A CA 1
ATOM 4854 C C . ALA A 1 694 ? 26.981 400.513 0.869 1.00 44.03 694 ALA A C 1
ATOM 4855 O O . ALA A 1 694 ? 26.928 400.883 -0.280 1.00 46.19 694 ALA A O 1
ATOM 4857 N N . GLU A 1 695 ? 27.085 401.373 1.862 1.00 44.27 695 GLU A N 1
ATOM 4858 C CA . GLU A 1 695 ? 26.883 402.795 1.675 1.00 43.08 695 GLU A CA 1
ATOM 4859 C C . GLU A 1 695 ? 28.233 403.517 1.603 1.00 48.49 695 GLU A C 1
ATOM 4860 O O . GLU A 1 695 ? 28.304 404.756 1.655 1.00 43.32 695 GLU A O 1
ATOM 4866 N N . TRP A 1 696 ? 29.325 402.763 1.393 1.00 46.34 696 TRP A N 1
ATOM 4867 C CA . TRP A 1 696 ? 30.632 403.385 1.332 1.00 42.51 696 TRP A CA 1
ATOM 4868 C C . TRP A 1 696 ? 30.693 404.235 0.057 1.00 47.76 696 TRP A C 1
ATOM 4869 O O . TRP A 1 696 ? 30.287 403.788 -1.005 1.00 42.20 696 TRP A O 1
ATOM 4880 N N . ASP A 1 697 ? 31.173 405.461 0.187 1.00 57.87 697 ASP A N 1
ATOM 4881 C CA . ASP A 1 697 ? 31.482 406.317 -0.970 1.00 59.87 697 ASP A CA 1
ATOM 4882 C C . ASP A 1 697 ? 32.973 406.585 -0.856 1.00 63.91 697 ASP A C 1
ATOM 4883 O O . ASP A 1 697 ? 33.731 405.677 -0.534 1.00 69.55 697 ASP A O 1
ATOM 4888 N N . GLY A 1 698 ? 33.434 407.795 -1.112 1.00 65.43 698 GLY A N 1
ATOM 4889 C CA . GLY A 1 698 ? 34.838 408.083 -0.886 1.00 68.87 698 GLY A CA 1
ATOM 4890 C C . GLY A 1 698 ? 35.228 408.306 0.558 1.00 64.38 698 GLY A C 1
ATOM 4891 O O . GLY A 1 698 ? 36.274 407.843 0.981 1.00 64.83 698 GLY A O 1
ATOM 4892 N N . THR A 1 699 ? 34.387 409.028 1.298 1.00 68.20 699 THR A N 1
ATOM 4893 C CA . THR A 1 699 ? 34.815 409.772 2.494 1.00 70.27 699 THR A CA 1
ATOM 4894 C C . THR A 1 699 ? 33.842 409.525 3.648 1.00 62.61 699 THR A C 1
ATOM 4895 O O . THR A 1 699 ? 33.337 410.445 4.300 1.00 67.42 699 THR A O 1
ATOM 4899 N N . ASN A 1 700 ? 33.611 408.259 3.891 1.00 51.63 700 ASN A N 1
ATOM 4900 C CA . ASN A 1 700 ? 32.515 407.790 4.684 1.00 48.19 700 ASN A CA 1
ATOM 4901 C C . ASN A 1 700 ? 33.015 406.783 5.700 1.00 41.77 700 ASN A C 1
ATOM 4902 O O . ASN A 1 700 ? 34.128 406.338 5.571 1.00 46.60 700 ASN A O 1
ATOM 4907 N N . SER A 1 701 ? 32.203 406.404 6.688 1.00 41.90 701 SER A N 1
ATOM 4908 C CA . SER A 1 701 ? 32.609 405.335 7.644 1.00 39.39 701 SER A CA 1
ATOM 4909 C C . SER A 1 701 ? 31.445 404.530 8.203 1.00 36.88 701 SER A C 1
ATOM 4910 O O . SER A 1 701 ? 30.320 405.016 8.410 1.00 37.40 701 SER A O 1
ATOM 4913 N N . LEU A 1 702 ? 31.734 403.273 8.517 1.00 35.73 702 LEU A N 1
ATOM 4914 C CA . LEU A 1 702 ? 30.783 402.410 9.207 1.00 35.38 702 LEU A CA 1
ATOM 4915 C C . LEU A 1 702 ? 30.579 402.907 10.650 1.00 28.44 702 LEU A C 1
ATOM 4916 O O . LEU A 1 702 ? 29.649 402.501 11.330 1.00 26.01 702 LEU A O 1
ATOM 4921 N N . TYR A 1 703 ? 31.495 403.729 11.133 1.00 28.64 703 TYR A N 1
ATOM 4922 C CA . TYR A 1 703 ? 31.425 404.271 12.500 1.00 29.90 703 TYR A CA 1
ATOM 4923 C C . TYR A 1 703 ? 30.962 405.737 12.549 1.00 34.01 703 TYR A C 1
ATOM 4924 O O . TYR A 1 703 ? 31.052 406.391 13.586 1.00 35.10 703 TYR A O 1
ATOM 4933 N N . ASP A 1 704 ? 30.488 406.260 11.430 1.00 33.67 704 ASP A N 1
ATOM 4934 C CA . ASP A 1 704 ? 29.910 407.617 11.444 1.00 32.01 704 ASP A CA 1
ATOM 4935 C C . ASP A 1 704 ? 28.660 407.594 12.334 1.00 31.44 704 ASP A C 1
ATOM 4936 O O . ASP A 1 704 ? 27.934 406.611 12.326 1.00 29.74 704 ASP A O 1
ATOM 4941 N N . VAL A 1 705 ? 28.387 408.695 13.054 1.00 33.61 705 VAL A N 1
ATOM 4942 C CA . VAL A 1 705 ? 27.179 408.813 13.832 1.00 32.08 705 VAL A CA 1
ATOM 4943 C C . VAL A 1 705 ? 26.124 409.329 12.830 1.00 31.41 705 VAL A C 1
ATOM 4944 O O . VAL A 1 705 ? 26.380 410.308 12.134 1.00 28.40 705 VAL A O 1
ATOM 4948 N N . ILE A 1 706 ? 25.043 408.594 12.685 1.00 26.88 706 ILE A N 1
ATOM 4949 C CA . ILE A 1 706 ? 24.016 408.886 11.684 1.00 32.22 706 ILE A CA 1
ATOM 4950 C C . ILE A 1 706 ? 22.796 409.604 12.315 1.00 33.73 706 ILE A C 1
ATOM 4951 O O . ILE A 1 706 ? 22.051 410.326 11.612 1.00 32.44 706 ILE A O 1
ATOM 4956 N N . PHE A 1 707 ? 22.541 409.346 13.604 1.00 30.31 707 PHE A N 1
ATOM 4957 C CA . PHE A 1 707 ? 21.545 410.063 14.375 1.00 31.36 707 PHE A CA 1
ATOM 4958 C C . PHE A 1 707 ? 21.786 409.886 15.870 1.00 34.67 707 PHE A C 1
ATOM 4959 O O . PHE A 1 707 ? 22.586 409.036 16.272 1.00 30.10 707 PHE A O 1
ATOM 4967 N N . THR A 1 708 ? 21.073 410.644 16.686 1.00 27.74 708 THR A N 1
ATOM 4968 C CA . THR A 1 708 ? 21.229 410.554 18.134 1.00 28.05 708 THR A CA 1
ATOM 4969 C C . THR A 1 708 ? 19.863 410.385 18.721 1.00 33.83 708 THR A C 1
ATOM 4970 O O . THR A 1 708 ? 18.846 410.885 18.183 1.00 34.36 708 THR A O 1
ATOM 4974 N N . VAL A 1 709 ? 19.803 409.665 19.804 1.00 28.83 709 VAL A N 1
ATOM 4975 C CA . VAL A 1 709 ? 18.596 409.645 20.584 1.00 32.86 709 VAL A CA 1
ATOM 4976 C C . VAL A 1 709 ? 18.768 410.227 22.002 1.00 31.97 709 VAL A C 1
ATOM 4977 O O . VAL A 1 709 ? 19.801 410.117 22.608 1.00 32.50 709 VAL A O 1
ATOM 4981 N N . PHE A 1 710 ? 17.697 410.834 22.481 1.00 29.33 710 PHE A N 1
ATOM 4982 C CA . PHE A 1 710 ? 17.632 411.556 23.734 1.00 28.08 710 PHE A CA 1
ATOM 4983 C C . PHE A 1 710 ? 16.445 411.098 24.484 1.00 29.08 710 PHE A C 1
ATOM 4984 O O . PHE A 1 710 ? 15.416 410.751 23.896 1.00 28.04 710 PHE A O 1
ATOM 4992 N N . ALA A 1 711 ? 16.567 411.103 25.782 1.00 28.53 711 ALA A N 1
ATOM 4993 C CA . ALA A 1 711 ? 15.476 410.859 26.635 1.00 31.58 711 ALA A CA 1
ATOM 4994 C C . ALA A 1 711 ? 15.696 411.551 27.950 1.00 30.52 711 ALA A C 1
ATOM 4995 O O . ALA A 1 711 ? 16.712 412.086 28.186 1.00 32.48 711 ALA A O 1
ATOM 4997 N N . THR A 1 712 ? 14.652 411.608 28.757 1.00 32.30 712 THR A N 1
ATOM 4998 C CA . THR A 1 712 ? 14.671 412.326 30.000 1.00 32.46 712 THR A CA 1
ATOM 4999 C C . THR A 1 712 ? 14.422 411.374 31.126 1.00 28.13 712 THR A C 1
ATOM 5000 O O . THR A 1 712 ? 13.598 410.472 30.976 1.00 32.43 712 THR A O 1
ATOM 5004 N N . ILE A 1 713 ? 15.175 411.523 32.221 1.00 29.54 713 ILE A N 1
ATOM 5005 C CA . ILE A 1 713 ? 14.921 410.801 33.447 1.00 31.51 713 ILE A CA 1
ATOM 5006 C C . ILE A 1 713 ? 14.656 411.742 34.600 1.00 28.56 713 ILE A C 1
ATOM 5007 O O . ILE A 1 713 ? 15.304 412.773 34.723 1.00 29.95 713 ILE A O 1
ATOM 5012 N N . THR A 1 714 ? 13.759 411.321 35.476 1.00 29.12 714 THR A N 1
ATOM 5013 C CA . THR A 1 714 ? 13.331 412.132 36.599 1.00 30.95 714 THR A CA 1
ATOM 5014 C C . THR A 1 714 ? 13.489 411.295 37.831 1.00 28.65 714 THR A C 1
ATOM 5015 O O . THR A 1 714 ? 13.069 410.151 37.846 1.00 27.83 714 THR A O 1
ATOM 5019 N N . ASN A 1 715 ? 14.157 411.826 38.845 1.00 28.71 715 ASN A N 1
ATOM 5020 C CA . ASN A 1 715 ? 14.201 411.123 40.114 1.00 28.95 715 ASN A CA 1
ATOM 5021 C C . ASN A 1 715 ? 12.890 411.334 40.853 1.00 30.43 715 ASN A C 1
ATOM 5022 O O . ASN A 1 715 ? 12.551 412.426 41.288 1.00 34.51 715 ASN A O 1
ATOM 5027 N N . THR A 1 716 ? 12.185 410.234 40.991 1.00 31.64 716 THR A N 1
ATOM 5028 C CA . THR A 1 716 ? 10.816 410.220 41.332 1.00 38.95 716 THR A CA 1
ATOM 5029 C C . THR A 1 716 ? 10.637 409.576 42.724 1.00 39.73 716 THR A C 1
ATOM 5030 O O . THR A 1 716 ? 9.522 409.346 43.153 1.00 41.82 716 THR A O 1
ATOM 5034 N N . GLY A 1 717 ? 11.728 409.315 43.453 1.00 37.80 717 GLY A N 1
ATOM 5035 C CA . GLY A 1 717 ? 11.659 408.816 44.837 1.00 37.87 717 GLY A CA 1
ATOM 5036 C C . GLY A 1 717 ? 11.994 409.867 45.893 1.00 34.41 717 GLY A C 1
ATOM 5037 O O . GLY A 1 717 ? 11.791 411.040 45.695 1.00 39.46 717 GLY A O 1
ATOM 5038 N N . ASN A 1 718 ? 12.583 409.405 46.989 1.00 34.14 718 ASN A N 1
ATOM 5039 C CA . ASN A 1 718 ? 12.846 410.189 48.180 1.00 35.34 718 ASN A CA 1
ATOM 5040 C C . ASN A 1 718 ? 14.339 410.390 48.479 1.00 34.96 718 ASN A C 1
ATOM 5041 O O . ASN A 1 718 ? 14.666 411.003 49.461 1.00 34.48 718 ASN A O 1
ATOM 5043 N N . LEU A 1 719 ? 15.232 409.929 47.601 1.00 32.21 719 LEU A N 1
ATOM 5044 C CA . LEU A 1 719 ? 16.649 410.019 47.806 1.00 32.31 719 LEU A CA 1
ATOM 5045 C C . LEU A 1 719 ? 17.360 410.231 46.496 1.00 30.40 719 LEU A C 1
ATOM 5046 O O . LEU A 1 719 ? 16.885 409.819 45.452 1.00 33.78 719 LEU A O 1
ATOM 5051 N N . THR A 1 720 ? 18.499 410.899 46.577 1.00 35.15 720 THR A N 1
ATOM 5052 C CA . THR A 1 720 ? 19.409 411.113 45.462 1.00 35.00 720 THR A CA 1
ATOM 5053 C C . THR A 1 720 ? 19.968 409.768 44.988 1.00 31.48 720 THR A C 1
ATOM 5054 O O . THR A 1 720 ? 20.160 408.841 45.786 1.00 30.94 720 THR A O 1
ATOM 5058 N N . GLY A 1 721 ? 20.190 409.637 43.695 1.00 29.98 721 GLY A N 1
ATOM 5059 C CA . GLY A 1 721 ? 20.693 408.367 43.153 1.00 28.39 721 GLY A CA 1
ATOM 5060 C C . GLY A 1 721 ? 21.228 408.542 41.746 1.00 26.75 721 GLY A C 1
ATOM 5061 O O . GLY A 1 721 ? 20.904 409.470 41.048 1.00 28.32 721 GLY A O 1
ATOM 5062 N N . SER A 1 722 ? 22.106 407.641 41.338 1.00 30.64 722 SER A N 1
ATOM 5063 C CA . SER A 1 722 ? 22.581 407.590 39.968 1.00 29.84 722 SER A CA 1
ATOM 5064 C C . SER A 1 722 ? 21.735 406.566 39.186 1.00 27.34 722 SER A C 1
ATOM 5065 O O . SER A 1 722 ? 21.243 405.620 39.747 1.00 31.58 722 SER A O 1
ATOM 5068 N N . GLU A 1 723 ? 21.552 406.768 37.888 1.00 27.69 723 GLU A N 1
ATOM 5069 C CA . GLU A 1 723 ? 20.830 405.824 37.056 1.00 29.44 723 GLU A CA 1
ATOM 5070 C C . GLU A 1 723 ? 21.579 405.463 35.784 1.00 26.84 723 GLU A C 1
ATOM 5071 O O . GLU A 1 723 ? 22.069 406.343 35.070 1.00 27.12 723 GLU A O 1
ATOM 5077 N N . VAL A 1 724 ? 21.634 404.182 35.463 1.00 27.31 724 VAL A N 1
ATOM 5078 C CA . VAL A 1 724 ? 22.158 403.770 34.142 1.00 26.99 724 VAL A CA 1
ATOM 5079 C C . VAL A 1 724 ? 20.973 403.639 33.239 1.00 27.20 724 VAL A C 1
ATOM 5080 O O . VAL A 1 724 ? 20.154 402.705 33.387 1.00 31.87 724 VAL A O 1
ATOM 5084 N N . ALA A 1 725 ? 20.856 404.549 32.295 1.00 28.77 725 ALA A N 1
ATOM 5085 C CA . ALA A 1 725 ? 19.893 404.384 31.200 1.00 33.17 725 ALA A CA 1
ATOM 5086 C C . ALA A 1 725 ? 20.488 403.523 30.068 1.00 31.17 725 ALA A C 1
ATOM 5087 O O . ALA A 1 725 ? 21.692 403.597 29.746 1.00 31.10 725 ALA A O 1
ATOM 5089 N N . GLN A 1 726 ? 19.654 402.685 29.514 1.00 30.75 726 GLN A N 1
ATOM 5090 C CA . GLN A 1 726 ? 19.984 401.807 28.405 1.00 27.48 726 GLN A CA 1
ATOM 5091 C C . GLN A 1 726 ? 19.042 402.007 27.199 1.00 29.49 726 GLN A C 1
ATOM 5092 O O . GLN A 1 726 ? 17.821 402.362 27.331 1.00 28.64 726 GLN A O 1
ATOM 5098 N N . LEU A 1 727 ? 19.621 401.805 26.017 1.00 27.66 727 LEU A N 1
ATOM 5099 C CA . LEU A 1 727 ? 18.932 401.867 24.710 1.00 26.33 727 LEU A CA 1
ATOM 5100 C C . LEU A 1 727 ? 19.099 400.528 24.017 1.00 29.69 727 LEU A C 1
ATOM 5101 O O . LEU A 1 727 ? 20.257 400.021 23.880 1.00 26.97 727 LEU A O 1
ATOM 5106 N N . TYR A 1 728 ? 17.969 399.976 23.570 1.00 29.51 728 TYR A N 1
ATOM 5107 C CA . TYR A 1 728 ? 17.873 398.812 22.769 1.00 26.76 728 TYR A CA 1
ATOM 5108 C C . TYR A 1 728 ? 17.276 399.150 21.404 1.00 34.46 728 TYR A C 1
ATOM 5109 O O . TYR A 1 728 ? 16.405 400.037 21.281 1.00 29.67 728 TYR A O 1
ATOM 5118 N N . ILE A 1 729 ? 17.719 398.414 20.390 1.00 32.71 729 ILE A N 1
ATOM 5119 C CA . ILE A 1 729 ? 17.199 398.560 19.001 1.00 29.72 729 ILE A CA 1
ATOM 5120 C C . ILE A 1 729 ? 16.813 397.181 18.492 1.00 31.12 729 ILE A C 1
ATOM 5121 O O . ILE A 1 729 ? 17.567 396.191 18.702 1.00 35.55 729 ILE A O 1
ATOM 5126 N N . SER A 1 730 ? 15.633 397.088 17.882 1.00 32.13 730 SER A N 1
ATOM 5127 C CA . SER A 1 730 ? 15.165 395.879 17.198 1.00 34.40 730 SER A CA 1
ATOM 5128 C C . SER A 1 730 ? 15.404 396.158 15.721 1.00 36.75 730 SER A C 1
ATOM 5129 O O . SER A 1 730 ? 14.713 396.989 15.149 1.00 31.32 730 SER A O 1
ATOM 5132 N N . ILE A 1 731 ? 16.447 395.523 15.168 1.00 34.37 731 ILE A N 1
ATOM 5133 C CA . ILE A 1 731 ? 16.861 395.622 13.753 1.00 36.54 731 ILE A CA 1
ATOM 5134 C C . ILE A 1 731 ? 15.951 394.662 12.999 1.00 36.07 731 ILE A C 1
ATOM 5135 O O . ILE A 1 731 ? 15.734 393.532 13.457 1.00 38.40 731 ILE A O 1
ATOM 5140 N N . PRO A 1 732 ? 15.383 395.111 11.868 1.00 35.35 732 PRO A N 1
ATOM 5141 C CA . PRO A 1 732 ? 14.431 394.217 11.220 1.00 38.30 732 PRO A CA 1
ATOM 5142 C C . PRO A 1 732 ? 15.160 393.158 10.406 1.00 41.20 732 PRO A C 1
ATOM 5143 O O . PRO A 1 732 ? 16.275 393.423 9.924 1.00 38.60 732 PRO A O 1
ATOM 5147 N N . GLY A 1 733 ? 14.509 392.005 10.247 1.00 41.18 733 GLY A N 1
ATOM 5148 C CA . GLY A 1 733 ? 14.928 390.999 9.273 1.00 45.38 733 GLY A CA 1
ATOM 5149 C C . GLY A 1 733 ? 14.666 389.579 9.720 1.00 46.04 733 GLY A C 1
ATOM 5150 O O . GLY A 1 733 ? 13.834 389.315 10.592 1.00 51.23 733 GLY A O 1
ATOM 5151 N N . ASP A 1 734 ? 15.405 388.657 9.105 1.00 47.09 734 ASP A N 1
ATOM 5152 C CA . ASP A 1 734 ? 15.226 387.222 9.320 1.00 51.35 734 ASP A CA 1
ATOM 5153 C C . ASP A 1 734 ? 15.966 386.815 10.576 1.00 46.83 734 ASP A C 1
ATOM 5154 O O . ASP A 1 734 ? 17.119 387.173 10.739 1.00 47.57 734 ASP A O 1
ATOM 5159 N N . ASN A 1 735 ? 15.276 386.147 11.485 1.00 45.15 735 ASN A N 1
ATOM 5160 C CA . ASN A 1 735 ? 15.900 385.536 12.655 1.00 48.48 735 ASN A CA 1
ATOM 5161 C C . ASN A 1 735 ? 16.808 386.571 13.420 1.00 42.71 735 ASN A C 1
ATOM 5162 O O . ASN A 1 735 ? 17.999 386.348 13.633 1.00 36.91 735 ASN A O 1
ATOM 5167 N N . GLN A 1 736 ? 16.231 387.721 13.756 1.00 36.70 736 GLN A N 1
ATOM 5168 C CA . GLN A 1 736 ? 16.945 388.818 14.408 1.00 37.45 736 GLN A CA 1
ATOM 5169 C C . GLN A 1 736 ? 16.631 388.748 15.864 1.00 36.83 736 GLN A C 1
ATOM 5170 O O . GLN A 1 736 ? 15.574 388.256 16.247 1.00 35.27 736 GLN A O 1
ATOM 5176 N N . PRO A 1 737 ? 17.547 389.219 16.718 1.00 35.14 737 PRO A N 1
ATOM 5177 C CA . PRO A 1 737 ? 17.132 389.288 18.116 1.00 32.49 737 PRO A CA 1
ATOM 5178 C C . PRO A 1 737 ? 15.954 390.247 18.304 1.00 31.43 737 PRO A C 1
ATOM 5179 O O . PRO A 1 737 ? 15.855 391.211 17.579 1.00 34.71 737 PRO A O 1
ATOM 5183 N N . VAL A 1 738 ? 15.099 389.955 19.260 1.00 36.68 738 VAL A N 1
ATOM 5184 C CA . VAL A 1 738 ? 14.036 390.896 19.694 1.00 38.16 738 VAL A CA 1
ATOM 5185 C C . VAL A 1 738 ? 14.640 392.281 19.897 1.00 36.69 738 VAL A C 1
ATOM 5186 O O . VAL A 1 738 ? 14.080 393.270 19.427 1.00 34.51 738 VAL A O 1
ATOM 5190 N N . ARG A 1 739 ? 15.762 392.349 20.639 1.00 33.61 739 ARG A N 1
ATOM 5191 C CA . ARG A 1 739 ? 16.411 393.624 21.018 1.00 35.12 739 ARG A CA 1
ATOM 5192 C C . ARG A 1 739 ? 17.889 393.486 21.181 1.00 30.49 739 ARG A C 1
ATOM 5193 O O . ARG A 1 739 ? 18.337 392.455 21.658 1.00 31.97 739 ARG A O 1
ATOM 5201 N N . GLN A 1 740 ? 18.633 394.558 20.892 1.00 29.67 740 GLN A N 1
ATOM 5202 C CA . GLN A 1 740 ? 20.086 394.569 21.012 1.00 29.59 740 GLN A CA 1
ATOM 5203 C C . GLN A 1 740 ? 20.552 395.840 21.648 1.00 27.88 740 GLN A C 1
ATOM 5204 O O . GLN A 1 740 ? 20.196 396.949 21.192 1.00 31.28 740 GLN A O 1
ATOM 5210 N N . LEU A 1 741 ? 21.351 395.739 22.707 1.00 25.37 741 LEU A N 1
ATOM 5211 C CA . LEU A 1 741 ? 21.847 396.948 23.341 1.00 27.46 741 LEU A CA 1
ATOM 5212 C C . LEU A 1 741 ? 22.576 397.738 22.337 1.00 27.49 741 LEU A C 1
ATOM 5213 O O . LEU A 1 741 ? 23.464 397.237 21.695 1.00 29.16 741 LEU A O 1
ATOM 5218 N N . ARG A 1 742 ? 22.272 399.017 22.250 1.00 29.07 742 ARG A N 1
ATOM 5219 C CA . ARG A 1 742 ? 23.019 399.965 21.435 1.00 27.36 742 ARG A CA 1
ATOM 5220 C C . ARG A 1 742 ? 23.305 401.294 22.057 1.00 27.41 742 ARG A C 1
ATOM 5221 O O . ARG A 1 742 ? 23.836 402.214 21.393 1.00 31.00 742 ARG A O 1
ATOM 5229 N N . GLY A 1 743 ? 23.028 401.400 23.349 1.00 28.36 743 GLY A N 1
ATOM 5230 C CA . GLY A 1 743 ? 23.678 402.400 24.120 1.00 25.91 743 GLY A CA 1
ATOM 5231 C C . GLY A 1 743 ? 23.436 402.332 25.603 1.00 24.03 743 GLY A C 1
ATOM 5232 O O . GLY A 1 743 ? 22.605 401.628 26.041 1.00 22.48 743 GLY A O 1
ATOM 5233 N N . PHE A 1 744 ? 24.191 403.126 26.343 1.00 24.85 744 PHE A N 1
ATOM 5234 C CA . PHE A 1 744 ? 23.985 403.347 27.797 1.00 26.64 744 PHE A CA 1
ATOM 5235 C C . PHE A 1 744 ? 24.593 404.676 28.254 1.00 30.88 744 PHE A C 1
ATOM 5236 O O . PHE A 1 744 ? 25.507 405.182 27.647 1.00 27.25 744 PHE A O 1
ATOM 5244 N N . ASP A 1 745 ? 24.037 405.287 29.295 1.00 30.87 745 ASP A N 1
ATOM 5245 C CA . ASP A 1 745 ? 24.532 406.573 29.771 1.00 33.14 745 ASP A CA 1
ATOM 5246 C C . ASP A 1 745 ? 24.151 406.571 31.217 1.00 33.50 745 ASP A C 1
ATOM 5247 O O . ASP A 1 745 ? 22.998 406.285 31.578 1.00 40.41 745 ASP A O 1
ATOM 5252 N N . LYS A 1 746 ? 25.115 406.876 32.074 1.00 32.05 746 LYS A N 1
ATOM 5253 C CA . LYS A 1 746 ? 24.891 406.883 33.487 1.00 30.28 746 LYS A CA 1
ATOM 5254 C C . LYS A 1 746 ? 24.879 408.371 33.963 1.00 31.76 746 LYS A C 1
ATOM 5255 O O . LYS A 1 746 ? 25.875 409.090 33.842 1.00 32.93 746 LYS A O 1
ATOM 5261 N N . ILE A 1 747 ? 23.737 408.781 34.532 1.00 28.96 747 ILE A N 1
ATOM 5262 C CA . ILE A 1 747 ? 23.550 410.074 35.188 1.00 28.97 747 ILE A CA 1
ATOM 5263 C C . ILE A 1 747 ? 23.921 409.947 36.649 1.00 29.40 747 ILE A C 1
ATOM 5264 O O . ILE A 1 747 ? 23.383 409.066 37.348 1.00 32.52 747 ILE A O 1
ATOM 5269 N N . LYS A 1 748 ? 24.834 410.805 37.078 1.00 32.56 748 LYS A N 1
ATOM 5270 C CA . LYS A 1 748 ? 25.398 410.749 38.429 1.00 35.04 748 LYS A CA 1
ATOM 5271 C C . LYS A 1 748 ? 24.598 411.602 39.425 1.00 32.48 748 LYS A C 1
ATOM 5272 O O . LYS A 1 748 ? 24.497 412.785 39.217 1.00 32.61 748 LYS A O 1
ATOM 5278 N N . ASP A 1 749 ? 24.133 410.975 40.516 1.00 33.23 749 ASP A N 1
ATOM 5279 C CA . ASP A 1 749 ? 23.692 411.659 41.745 1.00 36.25 749 ASP A CA 1
ATOM 5280 C C . ASP A 1 749 ? 22.633 412.702 41.380 1.00 34.66 749 ASP A C 1
ATOM 5281 O O . ASP A 1 749 ? 22.826 413.899 41.580 1.00 39.25 749 ASP A O 1
ATOM 5286 N N . LEU A 1 750 ? 21.545 412.231 40.794 1.00 31.37 750 LEU A N 1
ATOM 5287 C CA . LEU A 1 750 ? 20.396 413.077 40.431 1.00 30.90 750 LEU A CA 1
ATOM 5288 C C . LEU A 1 750 ? 19.558 413.385 41.682 1.00 30.23 750 LEU A C 1
ATOM 5289 O O . LEU A 1 750 ? 19.074 412.507 42.319 1.00 31.05 750 LEU A O 1
ATOM 5294 N N . PRO A 1 751 ? 19.418 414.668 42.040 1.00 35.76 751 PRO A N 1
ATOM 5295 C CA . PRO A 1 751 ? 18.635 414.965 43.259 1.00 32.59 751 PRO A CA 1
ATOM 5296 C C . PRO A 1 751 ? 17.132 414.765 43.137 1.00 35.28 751 PRO A C 1
ATOM 5297 O O . PRO A 1 751 ? 16.604 414.655 42.043 1.00 34.55 751 PRO A O 1
ATOM 5301 N N . VAL A 1 752 ? 16.464 414.596 44.285 1.00 36.39 752 VAL A N 1
ATOM 5302 C CA . VAL A 1 752 ? 15.051 414.234 44.317 1.00 36.37 752 VAL A CA 1
ATOM 5303 C C . VAL A 1 752 ? 14.293 415.265 43.540 1.00 32.69 752 VAL A C 1
ATOM 5304 O O . VAL A 1 752 ? 14.522 416.389 43.729 1.00 34.95 752 VAL A O 1
ATOM 5308 N N . GLY A 1 753 ? 13.454 414.853 42.619 1.00 38.05 753 GLY A N 1
ATOM 5309 C CA . GLY A 1 753 ? 12.662 415.765 41.857 1.00 38.55 753 GLY A CA 1
ATOM 5310 C C . GLY A 1 753 ? 13.344 416.357 40.658 1.00 38.17 753 GLY A C 1
ATOM 5311 O O . GLY A 1 753 ? 12.685 417.033 39.877 1.00 38.28 753 GLY A O 1
ATOM 5312 N N . ASP A 1 754 ? 14.647 416.118 40.497 1.00 35.09 754 ASP A N 1
ATOM 5313 C CA . ASP A 1 754 ? 15.380 416.678 39.365 1.00 36.25 754 ASP A CA 1
ATOM 5314 C C . ASP A 1 754 ? 15.293 415.749 38.116 1.00 31.72 754 ASP A C 1
ATOM 5315 O O . ASP A 1 754 ? 14.940 414.551 38.210 1.00 29.79 754 ASP A O 1
ATOM 5320 N N . SER A 1 755 ? 15.506 416.369 36.955 1.00 30.66 755 SER A N 1
ATOM 5321 C CA . SER A 1 755 ? 15.521 415.721 35.681 1.00 31.04 755 SER A CA 1
ATOM 5322 C C . SER A 1 755 ? 16.861 415.922 35.002 1.00 31.92 755 SER A C 1
ATOM 5323 O O . SER A 1 755 ? 17.544 416.964 35.206 1.00 30.77 755 SER A O 1
ATOM 5326 N N . ALA A 1 756 ? 17.213 414.930 34.190 1.00 31.22 756 ALA A N 1
ATOM 5327 C CA . ALA A 1 756 ? 18.397 415.005 33.329 1.00 31.69 756 ALA A CA 1
ATOM 5328 C C . ALA A 1 756 ? 18.134 414.330 31.990 1.00 30.59 756 ALA A C 1
ATOM 5329 O O . ALA A 1 756 ? 17.362 413.395 31.903 1.00 28.06 756 ALA A O 1
ATOM 5331 N N . VAL A 1 757 ? 18.784 414.842 30.964 1.00 29.43 757 VAL A N 1
ATOM 5332 C CA . VAL A 1 757 ? 18.692 414.299 29.625 1.00 31.55 757 VAL A CA 1
ATOM 5333 C C . VAL A 1 757 ? 19.828 413.286 29.422 1.00 36.65 757 VAL A C 1
ATOM 5334 O O . VAL A 1 757 ? 20.974 413.570 29.720 1.00 32.13 757 VAL A O 1
ATOM 5338 N N . VAL A 1 758 ? 19.465 412.117 28.896 1.00 35.15 758 VAL A N 1
ATOM 5339 C CA . VAL A 1 758 ? 20.395 411.047 28.524 1.00 33.14 758 VAL A CA 1
ATOM 5340 C C . VAL A 1 758 ? 20.522 411.008 27.005 1.00 33.58 758 VAL A C 1
ATOM 5341 O O . VAL A 1 758 ? 19.510 411.199 26.314 1.00 30.58 758 VAL A O 1
ATOM 5345 N N . THR A 1 759 ? 21.744 410.814 26.487 1.00 32.73 759 THR A N 1
ATOM 5346 C CA . THR A 1 759 ? 22.076 410.963 25.065 1.00 33.70 759 THR A CA 1
ATOM 5347 C C . THR A 1 759 ? 22.767 409.710 24.508 1.00 35.89 759 THR A C 1
ATOM 5348 O O . THR A 1 759 ? 23.671 409.153 25.168 1.00 30.42 759 THR A O 1
ATOM 5352 N N . PHE A 1 760 ? 22.224 409.183 23.400 1.00 33.82 760 PHE A N 1
ATOM 5353 C CA . PHE A 1 760 ? 22.673 407.929 22.792 1.00 30.98 760 PHE A CA 1
ATOM 5354 C C . PHE A 1 760 ? 22.996 408.181 21.335 1.00 32.07 760 PHE A C 1
ATOM 5355 O O . PHE A 1 760 ? 22.117 408.128 20.491 1.00 36.09 760 PHE A O 1
ATOM 5363 N N . PRO A 1 761 ? 24.262 408.415 21.020 1.00 28.88 761 PRO A N 1
ATOM 5364 C CA . PRO A 1 761 ? 24.664 408.465 19.586 1.00 33.85 761 PRO A CA 1
ATOM 5365 C C . PRO A 1 761 ? 24.583 407.095 18.899 1.00 32.40 761 PRO A C 1
ATOM 5366 O O . PRO A 1 761 ? 24.921 406.022 19.487 1.00 30.04 761 PRO A O 1
ATOM 5370 N N . ILE A 1 762 ? 24.027 407.075 17.705 1.00 29.54 762 ILE A N 1
ATOM 5371 C CA . ILE A 1 762 ? 23.784 405.805 17.011 1.00 30.64 762 ILE A CA 1
ATOM 5372 C C . ILE A 1 762 ? 24.638 405.750 15.745 1.00 35.54 762 ILE A C 1
ATOM 5373 O O . ILE A 1 762 ? 24.568 406.635 14.880 1.00 33.51 762 ILE A O 1
ATOM 5378 N N . ARG A 1 763 ? 25.536 404.775 15.681 1.00 32.74 763 ARG A N 1
ATOM 5379 C CA . ARG A 1 763 ? 26.466 404.685 14.514 1.00 30.53 763 ARG A CA 1
ATOM 5380 C C . ARG A 1 763 ? 25.845 403.883 13.420 1.00 29.00 763 ARG A C 1
ATOM 5381 O O . ARG A 1 763 ? 24.900 403.151 13.630 1.00 26.26 763 ARG A O 1
ATOM 5389 N N . ARG A 1 764 ? 26.391 404.020 12.240 1.00 29.55 764 ARG A N 1
ATOM 5390 C CA . ARG A 1 764 ? 25.880 403.220 11.134 1.00 28.79 764 ARG A CA 1
ATOM 5391 C C . ARG A 1 764 ? 25.961 401.700 11.421 1.00 28.29 764 ARG A C 1
ATOM 5392 O O . ARG A 1 764 ? 25.033 400.895 11.153 1.00 31.23 764 ARG A O 1
ATOM 5400 N N . LYS A 1 765 ? 27.065 401.278 12.015 1.00 27.21 765 LYS A N 1
ATOM 5401 C CA . LYS A 1 765 ? 27.250 399.856 12.326 1.00 30.30 765 LYS A CA 1
ATOM 5402 C C . LYS A 1 765 ? 26.192 399.415 13.284 1.00 28.95 765 LYS A C 1
ATOM 5403 O O . LYS A 1 765 ? 25.735 398.272 13.241 1.00 27.58 765 LYS A O 1
ATOM 5409 N N . ASP A 1 766 ? 25.738 400.357 14.140 1.00 31.51 766 ASP A N 1
ATOM 5410 C CA . ASP A 1 766 ? 24.731 400.036 15.166 1.00 29.15 766 ASP A CA 1
ATOM 5411 C C . ASP A 1 766 ? 23.341 399.688 14.717 1.00 29.63 766 ASP A C 1
ATOM 5412 O O . ASP A 1 766 ? 22.595 399.111 15.498 1.00 29.99 766 ASP A O 1
ATOM 5417 N N . VAL A 1 767 ? 23.005 400.000 13.455 1.00 29.17 767 VAL A N 1
ATOM 5418 C CA . VAL A 1 767 ? 21.746 399.599 12.868 1.00 31.46 767 VAL A CA 1
ATOM 5419 C C . VAL A 1 767 ? 21.963 398.674 11.657 1.00 33.59 767 VAL A C 1
ATOM 5420 O O . VAL A 1 767 ? 21.043 398.397 10.852 1.00 34.62 767 VAL A O 1
ATOM 5424 N N . SER A 1 768 ? 23.146 398.083 11.580 1.00 32.03 768 SER A N 1
ATOM 5425 C CA . SER A 1 768 ? 23.473 397.253 10.394 1.00 31.30 768 SER A CA 1
ATOM 5426 C C . SER A 1 768 ? 23.369 395.777 10.641 1.00 33.05 768 SER A C 1
ATOM 5427 O O . SER A 1 768 ? 23.291 395.329 11.808 1.00 30.21 768 SER A O 1
ATOM 5430 N N . SER A 1 769 ? 23.251 395.034 9.533 1.00 33.91 769 SER A N 1
ATOM 5431 C CA . SER A 1 769 ? 23.249 393.580 9.487 1.00 33.96 769 SER A CA 1
ATOM 5432 C C . SER A 1 769 ? 24.439 393.132 8.580 1.00 36.55 769 SER A C 1
ATOM 5433 O O . SER A 1 769 ? 24.889 393.890 7.723 1.00 33.68 769 SER A O 1
ATOM 5436 N N . TRP A 1 770 ? 24.977 391.927 8.796 1.00 31.44 770 TRP A N 1
ATOM 5437 C CA . TRP A 1 770 ? 26.039 391.441 7.910 1.00 31.52 770 TRP A CA 1
ATOM 5438 C C . TRP A 1 770 ? 25.328 390.569 6.869 1.00 29.16 770 TRP A C 1
ATOM 5439 O O . TRP A 1 770 ? 24.478 389.680 7.199 1.00 31.09 770 TRP A O 1
ATOM 5450 N N . SER A 1 771 ? 25.593 390.896 5.616 1.00 31.53 771 SER A N 1
ATOM 5451 C CA . SER A 1 771 ? 25.111 390.068 4.528 1.00 34.38 771 SER A CA 1
ATOM 5452 C C . SER A 1 771 ? 26.136 388.981 4.211 1.00 31.57 771 SER A C 1
ATOM 5453 O O . SER A 1 771 ? 27.184 389.278 3.654 1.00 33.74 771 SER A O 1
ATOM 5456 N N . VAL A 1 772 ? 25.778 387.741 4.469 1.00 31.53 772 VAL A N 1
ATOM 5457 C CA . VAL A 1 772 ? 26.638 386.624 4.101 1.00 36.52 772 VAL A CA 1
ATOM 5458 C C . VAL A 1 772 ? 26.770 386.571 2.559 1.00 37.45 772 VAL A C 1
ATOM 5459 O O . VAL A 1 772 ? 27.856 386.319 2.046 1.00 36.94 772 VAL A O 1
ATOM 5463 N N . VAL A 1 773 ? 25.696 386.889 1.830 1.00 39.84 773 VAL A N 1
ATOM 5464 C CA . VAL A 1 773 ? 25.722 386.751 0.355 1.00 36.94 773 VAL A CA 1
ATOM 5465 C C . VAL A 1 773 ? 26.650 387.791 -0.230 1.00 38.26 773 VAL A C 1
ATOM 5466 O O . VAL A 1 773 ? 27.516 387.461 -1.059 1.00 40.77 773 VAL A O 1
ATOM 5470 N N . ASP A 1 774 ? 26.522 389.050 0.203 1.00 35.18 774 ASP A N 1
ATOM 5471 C CA . ASP A 1 774 ? 27.371 390.109 -0.353 1.00 37.31 774 ASP A CA 1
ATOM 5472 C C . ASP A 1 774 ? 28.666 390.362 0.330 1.00 34.98 774 ASP A C 1
ATOM 5473 O O . ASP A 1 774 ? 29.504 391.056 -0.243 1.00 30.47 774 ASP A O 1
ATOM 5478 N N . GLN A 1 775 ? 28.834 389.829 1.546 1.00 37.88 775 GLN A N 1
ATOM 5479 C CA . GLN A 1 775 ? 30.057 390.036 2.332 1.00 36.99 775 GLN A CA 1
ATOM 5480 C C . GLN A 1 775 ? 30.293 391.502 2.618 1.00 34.86 775 GLN A C 1
ATOM 5481 O O . GLN A 1 775 ? 31.376 392.063 2.389 1.00 37.99 775 GLN A O 1
ATOM 5487 N N . LEU A 1 776 ? 29.231 392.143 3.111 1.00 36.62 776 LEU A N 1
ATOM 5488 C CA . LEU A 1 776 ? 29.335 393.493 3.647 1.00 38.76 776 LEU A CA 1
ATOM 5489 C C . LEU A 1 776 ? 28.240 393.793 4.653 1.00 29.37 776 LEU A C 1
ATOM 5490 O O . LEU A 1 776 ? 27.288 393.049 4.797 1.00 30.60 776 LEU A O 1
ATOM 5495 N N . TRP A 1 777 ? 28.433 394.880 5.378 1.00 30.89 777 TRP A N 1
ATOM 5496 C CA . TRP A 1 777 ? 27.479 395.370 6.379 1.00 32.11 777 TRP A CA 1
ATOM 5497 C C . TRP A 1 777 ? 26.438 396.220 5.610 1.00 31.14 777 TRP A C 1
ATOM 5498 O O . TRP A 1 777 ? 26.823 396.929 4.703 1.00 34.48 777 TRP A O 1
ATOM 5509 N N . TYR A 1 778 ? 25.168 396.133 5.947 1.00 31.25 778 TYR A N 1
ATOM 5510 C CA . TYR A 1 778 ? 24.150 396.973 5.264 1.00 33.28 778 TYR A CA 1
ATOM 5511 C C . TYR A 1 778 ? 23.110 397.300 6.270 1.00 33.74 778 TYR A C 1
ATOM 5512 O O . TYR A 1 778 ? 22.872 396.546 7.228 1.00 38.73 778 TYR A O 1
ATOM 5521 N N . VAL A 1 779 ? 22.466 398.425 6.059 1.00 36.81 779 VAL A N 1
ATOM 5522 C CA . VAL A 1 779 ? 21.404 398.824 6.944 1.00 36.16 779 VAL A CA 1
ATOM 5523 C C . VAL A 1 779 ? 20.143 398.292 6.336 1.00 39.01 779 VAL A C 1
ATOM 5524 O O . VAL A 1 779 ? 19.768 398.757 5.259 1.00 41.15 779 VAL A O 1
ATOM 5528 N N . PRO A 1 780 ? 19.495 397.309 6.956 1.00 39.59 780 PRO A N 1
ATOM 5529 C CA . PRO A 1 780 ? 18.315 396.763 6.262 1.00 40.83 780 PRO A CA 1
ATOM 5530 C C . PRO A 1 780 ? 17.112 397.725 6.211 1.00 44.59 780 PRO A C 1
ATOM 5531 O O . PRO A 1 780 ? 17.014 398.667 6.985 1.00 40.15 780 PRO A O 1
ATOM 5535 N N . ASN A 1 781 ? 16.219 397.436 5.283 1.00 45.27 781 ASN A N 1
ATOM 5536 C CA . ASN A 1 781 ? 14.976 398.156 5.121 1.00 48.09 781 ASN A CA 1
ATOM 5537 C C . ASN A 1 781 ? 13.991 397.578 6.088 1.00 44.75 781 ASN A C 1
ATOM 5538 O O . ASN A 1 781 ? 14.004 396.368 6.369 1.00 51.35 781 ASN A O 1
ATOM 5543 N N . GLY A 1 782 ? 13.101 398.433 6.543 1.00 42.56 782 GLY A N 1
ATOM 5544 C CA . GLY A 1 782 ? 12.032 398.043 7.424 1.00 46.68 782 GLY A CA 1
ATOM 5545 C C . GLY A 1 782 ? 11.973 398.988 8.602 1.00 42.13 782 GLY A C 1
ATOM 5546 O O . GLY A 1 782 ? 12.597 400.026 8.582 1.00 43.43 782 GLY A O 1
ATOM 5547 N N . ASP A 1 783 ? 11.224 398.574 9.609 1.00 47.29 783 ASP A N 1
ATOM 5548 C CA . ASP A 1 783 ? 10.981 399.327 10.826 1.00 47.46 783 ASP A CA 1
ATOM 5549 C C . ASP A 1 783 ? 11.944 398.886 11.924 1.00 40.76 783 ASP A C 1
ATOM 5550 O O . ASP A 1 783 ? 12.091 397.722 12.178 1.00 40.04 783 ASP A O 1
ATOM 5555 N N . PHE A 1 784 ? 12.564 399.838 12.584 1.00 40.68 784 PHE A N 1
ATOM 5556 C CA . PHE A 1 784 ? 13.503 399.553 13.685 1.00 36.69 784 PHE A CA 1
ATOM 5557 C C . PHE A 1 784 ? 12.798 400.053 14.914 1.00 36.62 784 PHE A C 1
ATOM 5558 O O . PHE A 1 784 ? 12.398 401.191 14.950 1.00 39.82 784 PHE A O 1
ATOM 5566 N N . LEU A 1 785 ? 12.624 399.225 15.918 1.00 36.30 785 LEU A N 1
ATOM 5567 C CA . LEU A 1 785 ? 12.082 399.724 17.163 1.00 34.77 785 LEU A CA 1
ATOM 5568 C C . LEU A 1 785 ? 13.235 400.212 18.047 1.00 36.40 785 LEU A C 1
ATOM 5569 O O . LEU A 1 785 ? 14.272 399.524 18.233 1.00 34.06 785 LEU A O 1
ATOM 5574 N N . ILE A 1 786 ? 13.068 401.390 18.585 1.00 34.10 786 ILE A N 1
ATOM 5575 C CA . ILE A 1 786 ? 14.037 401.937 19.499 1.00 34.72 786 ILE A CA 1
ATOM 5576 C C . ILE A 1 786 ? 13.423 402.062 20.855 1.00 39.04 786 ILE A C 1
ATOM 5577 O O . ILE A 1 786 ? 12.406 402.755 21.030 1.00 37.65 786 ILE A O 1
ATOM 5582 N N . SER A 1 787 ? 14.045 401.403 21.839 1.00 38.46 787 SER A N 1
ATOM 5583 C CA . SER A 1 787 ? 13.528 401.397 23.192 1.00 34.92 787 SER A CA 1
ATOM 5584 C C . SER A 1 787 ? 14.545 401.901 24.237 1.00 34.24 787 SER A C 1
ATOM 5585 O O . SER A 1 787 ? 15.752 401.649 24.078 1.00 30.33 787 SER A O 1
ATOM 5588 N N . VAL A 1 788 ? 14.060 402.674 25.233 1.00 29.52 788 VAL A N 1
ATOM 5589 C CA . VAL A 1 788 ? 14.928 403.279 26.248 1.00 27.67 788 VAL A CA 1
ATOM 5590 C C . VAL A 1 788 ? 14.319 402.976 27.580 1.00 31.09 788 VAL A C 1
ATOM 5591 O O . VAL A 1 788 ? 13.084 403.041 27.755 1.00 30.94 788 VAL A O 1
ATOM 5595 N N . GLY A 1 789 ? 15.185 402.619 28.549 1.00 30.18 789 GLY A N 1
ATOM 5596 C CA . GLY A 1 789 ? 14.754 402.192 29.862 1.00 29.48 789 GLY A CA 1
ATOM 5597 C C . GLY A 1 789 ? 15.857 401.850 30.829 1.00 29.47 789 GLY A C 1
ATOM 5598 O O . GLY A 1 789 ? 17.036 402.050 30.517 1.00 31.92 789 GLY A O 1
ATOM 5599 N N . GLY A 1 790 ? 15.449 401.277 31.958 1.00 28.25 790 GLY A N 1
ATOM 5600 C CA . GLY A 1 790 ? 16.334 401.033 33.098 1.00 28.06 790 GLY A CA 1
ATOM 5601 C C . GLY A 1 790 ? 16.943 399.616 33.077 1.00 30.19 790 GLY A C 1
ATOM 5602 O O . GLY A 1 790 ? 17.832 399.323 33.877 1.00 30.26 790 GLY A O 1
ATOM 5603 N N . SER A 1 791 ? 16.442 398.747 32.197 1.00 29.95 791 SER A N 1
ATOM 5604 C CA . SER A 1 791 ? 16.962 397.380 32.054 1.00 31.11 791 SER A CA 1
ATOM 5605 C C . SER A 1 791 ? 16.484 396.813 30.721 1.00 35.35 791 SER A C 1
ATOM 5606 O O . SER A 1 791 ? 15.685 397.454 30.034 1.00 33.39 791 SER A O 1
ATOM 5609 N N . SER A 1 792 ? 16.954 395.611 30.385 1.00 28.63 792 SER A N 1
ATOM 5610 C CA . SER A 1 792 ? 16.572 394.972 29.144 1.00 28.83 792 SER A CA 1
ATOM 5611 C C . SER A 1 792 ? 15.106 394.551 29.145 1.00 31.10 792 SER A C 1
ATOM 5612 O O . SER A 1 792 ? 14.631 394.193 28.081 1.00 30.67 792 SER A O 1
ATOM 5615 N N . ARG A 1 793 ? 14.431 394.523 30.304 1.00 30.25 793 ARG A N 1
ATOM 5616 C CA . ARG A 1 793 ? 12.970 394.202 30.379 1.00 36.59 793 ARG A CA 1
ATOM 5617 C C . ARG A 1 793 ? 12.150 395.261 31.063 1.00 39.20 793 ARG A C 1
ATOM 5618 O O . ARG A 1 793 ? 11.067 394.981 31.537 1.00 42.19 793 ARG A O 1
ATOM 5626 N N . ASP A 1 794 ? 12.691 396.477 31.152 1.00 37.23 794 ASP A N 1
ATOM 5627 C CA . ASP A 1 794 ? 11.957 397.607 31.754 1.00 35.14 794 ASP A CA 1
ATOM 5628 C C . ASP A 1 794 ? 12.234 398.789 30.850 1.00 34.76 794 ASP A C 1
ATOM 5629 O O . ASP A 1 794 ? 13.115 399.605 31.128 1.00 33.84 794 ASP A O 1
ATOM 5634 N N . LEU A 1 795 ? 11.490 398.848 29.733 1.00 32.95 795 LEU A N 1
ATOM 5635 C CA . LEU A 1 795 ? 11.732 399.780 28.647 1.00 33.37 795 LEU A CA 1
ATOM 5636 C C . LEU A 1 795 ? 10.424 400.590 28.443 1.00 34.12 795 LEU A C 1
ATOM 5637 O O . LEU A 1 795 ? 9.539 400.167 27.730 1.00 37.49 795 LEU A O 1
ATOM 5642 N N . PRO A 1 796 ? 10.246 401.690 29.196 1.00 37.46 796 PRO A N 1
ATOM 5643 C CA . PRO A 1 796 ? 8.920 402.380 29.061 1.00 38.98 796 PRO A CA 1
ATOM 5644 C C . PRO A 1 796 ? 8.810 403.346 27.875 1.00 39.88 796 PRO A C 1
ATOM 5645 O O . PRO A 1 796 ? 7.724 403.767 27.527 1.00 37.06 796 PRO A O 1
ATOM 5649 N N . LEU A 1 797 ? 9.919 403.692 27.254 1.00 36.55 797 LEU A N 1
ATOM 5650 C CA . LEU A 1 797 ? 9.885 404.506 26.059 1.00 33.46 797 LEU A CA 1
ATOM 5651 C C . LEU A 1 797 ? 10.225 403.715 24.821 1.00 37.12 797 LEU A C 1
ATOM 5652 O O . LEU A 1 797 ? 11.176 402.879 24.780 1.00 33.49 797 LEU A O 1
ATOM 5657 N N . ASN A 1 798 ? 9.456 403.922 23.774 1.00 38.85 798 ASN A N 1
ATOM 5658 C CA . ASN A 1 798 ? 9.812 403.338 22.482 1.00 37.50 798 ASN A CA 1
ATOM 5659 C C . ASN A 1 798 ? 9.286 404.179 21.313 1.00 40.47 798 ASN A C 1
ATOM 5660 O O . ASN A 1 798 ? 8.318 404.942 21.465 1.00 37.15 798 ASN A O 1
ATOM 5665 N N . THR A 1 799 ? 10.003 404.140 20.203 1.00 37.32 799 THR A N 1
ATOM 5666 C CA . THR A 1 799 ? 9.580 404.768 18.984 1.00 37.52 799 THR A CA 1
ATOM 5667 C C . THR A 1 799 ? 10.140 403.983 17.808 1.00 43.89 799 THR A C 1
ATOM 5668 O O . THR A 1 799 ? 11.026 403.095 18.001 1.00 38.93 799 THR A O 1
ATOM 5672 N N . THR A 1 800 ? 9.699 404.357 16.597 1.00 40.82 800 THR A N 1
ATOM 5673 C CA . THR A 1 800 ? 10.079 403.682 15.352 1.00 43.72 800 THR A CA 1
ATOM 5674 C C . THR A 1 800 ? 10.935 404.573 14.488 1.00 46.01 800 THR A C 1
ATOM 5675 O O . THR A 1 800 ? 10.725 405.771 14.364 1.00 47.83 800 THR A O 1
ATOM 5679 N N . TRP A 1 801 ? 11.935 403.957 13.896 1.00 43.75 801 TRP A N 1
ATOM 5680 C CA . TRP A 1 801 ? 12.736 404.585 12.907 1.00 47.96 801 TRP A CA 1
ATOM 5681 C C . TRP A 1 801 ? 12.666 403.666 11.715 1.00 50.37 801 TRP A C 1
ATOM 5682 O O . TRP A 1 801 ? 12.859 402.459 11.856 1.00 47.95 801 TRP A O 1
ATOM 5693 N N . THR A 1 802 ? 12.267 404.231 10.580 1.00 54.63 802 THR A N 1
ATOM 5694 C CA . THR A 1 802 ? 12.425 403.631 9.271 1.00 58.71 802 THR A CA 1
ATOM 5695 C C . THR A 1 802 ? 13.533 404.453 8.556 1.00 63.45 802 THR A C 1
ATOM 5696 O O . THR A 1 802 ? 13.666 405.652 8.792 1.00 64.87 802 THR A O 1
ATOM 5700 N N . PRO A 1 803 ? 14.392 403.807 7.761 1.00 62.08 803 PRO A N 1
ATOM 5701 C CA . PRO A 1 803 ? 15.293 404.601 6.909 1.00 62.43 803 PRO A CA 1
ATOM 5702 C C . PRO A 1 803 ? 14.685 404.945 5.551 1.00 54.76 803 PRO A C 1
ATOM 5703 O O . PRO A 1 803 ? 15.141 405.910 4.938 1.00 59.03 803 PRO A O 1
ATOM 5707 N N . THR B 1 47 ? -6.016 375.477 -0.210 1.00 61.98 47 THR B N 1
ATOM 5708 C CA . THR B 1 47 ? -4.593 375.242 -0.617 1.00 66.73 47 THR B CA 1
ATOM 5709 C C . THR B 1 47 ? -3.561 375.984 0.313 1.00 66.63 47 THR B C 1
ATOM 5710 O O . THR B 1 47 ? -3.894 376.880 1.153 1.00 55.66 47 THR B O 1
ATOM 5714 N N . GLN B 1 48 ? -2.291 375.638 0.134 1.00 62.16 48 GLN B N 1
ATOM 5715 C CA . GLN B 1 48 ? -1.213 376.562 0.482 1.00 62.69 48 GLN B CA 1
ATOM 5716 C C . GLN B 1 48 ? -1.401 377.995 -0.139 1.00 65.02 48 GLN B C 1
ATOM 5717 O O . GLN B 1 48 ? -0.629 378.890 0.200 1.00 69.61 48 GLN B O 1
ATOM 5719 N N . TRP B 1 49 ? -2.463 378.232 -0.942 1.00 57.18 49 TRP B N 1
ATOM 5720 C CA . TRP B 1 49 ? -2.466 379.245 -2.015 1.00 56.59 49 TRP B CA 1
ATOM 5721 C C . TRP B 1 49 ? -3.892 379.705 -2.359 1.00 52.96 49 TRP B C 1
ATOM 5722 O O . TRP B 1 49 ? -4.432 379.336 -3.414 1.00 49.89 49 TRP B O 1
ATOM 5733 N N . PRO B 1 50 ? -4.520 380.488 -1.459 1.00 48.31 50 PRO B N 1
ATOM 5734 C CA . PRO B 1 50 ? -5.886 380.897 -1.635 1.00 47.88 50 PRO B CA 1
ATOM 5735 C C . PRO B 1 50 ? -6.097 382.007 -2.695 1.00 53.89 50 PRO B C 1
ATOM 5736 O O . PRO B 1 50 ? -5.179 382.719 -3.073 1.00 51.07 50 PRO B O 1
ATOM 5740 N N . ALA B 1 51 ? -7.344 382.186 -3.094 1.00 57.97 51 ALA B N 1
ATOM 5741 C CA . ALA B 1 51 ? -7.712 383.101 -4.166 1.00 60.68 51 ALA B CA 1
ATOM 5742 C C . ALA B 1 51 ? -7.974 384.501 -3.578 1.00 55.70 51 ALA B C 1
ATOM 5743 O O . ALA B 1 51 ? -8.841 384.630 -2.733 1.00 51.02 51 ALA B O 1
ATOM 5745 N N . PRO B 1 52 ? -7.200 385.529 -3.976 1.00 51.43 52 PRO B N 1
ATOM 5746 C CA . PRO B 1 52 ? -7.547 386.882 -3.553 1.00 48.21 52 PRO B CA 1
ATOM 5747 C C . PRO B 1 52 ? -8.729 387.472 -4.330 1.00 43.38 52 PRO B C 1
ATOM 5748 O O . PRO B 1 52 ? -8.926 387.193 -5.521 1.00 42.01 52 PRO B O 1
ATOM 5752 N N . LEU B 1 53 ? -9.541 388.270 -3.659 1.00 35.59 53 LEU B N 1
ATOM 5753 C CA . LEU B 1 53 ? -10.706 388.877 -4.318 1.00 39.37 53 LEU B CA 1
ATOM 5754 C C . LEU B 1 53 ? -10.196 390.009 -5.184 1.00 40.74 53 LEU B C 1
ATOM 5755 O O . LEU B 1 53 ? -9.251 390.679 -4.783 1.00 38.84 53 LEU B O 1
ATOM 5760 N N . ALA B 1 54 ? -10.745 390.160 -6.382 1.00 39.26 54 ALA B N 1
ATOM 5761 C CA . ALA B 1 54 ? -10.439 391.335 -7.199 1.00 42.33 54 ALA B CA 1
ATOM 5762 C C . ALA B 1 54 ? -10.888 392.582 -6.455 1.00 42.12 54 ALA B C 1
ATOM 5763 O O . ALA B 1 54 ? -11.832 392.526 -5.687 1.00 40.90 54 ALA B O 1
ATOM 5765 N N . ASN B 1 55 ? -10.197 393.690 -6.703 1.00 41.89 55 ASN B N 1
ATOM 5766 C CA . ASN B 1 55 ? -10.579 395.018 -6.233 1.00 39.41 55 ASN B CA 1
ATOM 5767 C C . ASN B 1 55 ? -10.496 396.121 -7.329 1.00 39.98 55 ASN B C 1
ATOM 5768 O O . ASN B 1 55 ? -10.759 397.276 -7.017 1.00 37.82 55 ASN B O 1
ATOM 5773 N N . GLY B 1 56 ? -10.179 395.749 -8.580 1.00 34.25 56 GLY B N 1
ATOM 5774 C CA . GLY B 1 56 ? -10.099 396.644 -9.704 1.00 34.19 56 GLY B CA 1
ATOM 5775 C C . GLY B 1 56 ? -8.765 397.372 -9.841 1.00 37.70 56 GLY B C 1
ATOM 5776 O O . GLY B 1 56 ? -8.521 397.996 -10.874 1.00 37.73 56 GLY B O 1
ATOM 5777 N N . GLY B 1 57 ? -7.917 397.258 -8.817 1.00 35.41 57 GLY B N 1
ATOM 5778 C CA . GLY B 1 57 ? -6.619 397.905 -8.746 1.00 39.81 57 GLY B CA 1
ATOM 5779 C C . GLY B 1 57 ? -6.624 399.356 -9.175 1.00 32.80 57 GLY B C 1
ATOM 5780 O O . GLY B 1 57 ? -7.538 400.141 -8.850 1.00 28.91 57 GLY B O 1
ATOM 5781 N N . LYS B 1 58 ? -5.681 399.674 -10.049 1.00 31.84 58 LYS B N 1
ATOM 5782 C CA . LYS B 1 58 ? -5.384 401.047 -10.357 1.00 33.97 58 LYS B CA 1
ATOM 5783 C C . LYS B 1 58 ? -6.385 401.692 -11.317 1.00 37.41 58 LYS B C 1
ATOM 5784 O O . LYS B 1 58 ? -7.105 402.540 -10.911 1.00 38.71 58 LYS B O 1
ATOM 5790 N N . SER B 1 59 ? -6.413 401.307 -12.588 1.00 32.03 59 SER B N 1
ATOM 5791 C CA . SER B 1 59 ? -7.276 401.966 -13.598 1.00 30.94 59 SER B CA 1
ATOM 5792 C C . SER B 1 59 ? -8.771 401.525 -13.674 1.00 31.20 59 SER B C 1
ATOM 5793 O O . SER B 1 59 ? -9.622 402.212 -14.262 1.00 31.24 59 SER B O 1
ATOM 5796 N N . TRP B 1 60 ? -9.080 400.428 -13.040 1.00 32.07 60 TRP B N 1
ATOM 5797 C CA . TRP B 1 60 ? -10.421 399.817 -13.221 1.00 32.38 60 TRP B CA 1
ATOM 5798 C C . TRP B 1 60 ? -11.360 399.986 -12.022 1.00 34.63 60 TRP B C 1
ATOM 5799 O O . TRP B 1 60 ? -12.408 399.329 -11.974 1.00 33.35 60 TRP B O 1
ATOM 5810 N N . ALA B 1 61 ? -11.074 400.931 -11.124 1.00 35.47 61 ALA B N 1
ATOM 5811 C CA . ALA B 1 61 ? -11.808 401.047 -9.859 1.00 36.70 61 ALA B CA 1
ATOM 5812 C C . ALA B 1 61 ? -13.326 401.346 -10.047 1.00 36.54 61 ALA B C 1
ATOM 5813 O O . ALA B 1 61 ? -14.170 400.721 -9.394 1.00 38.30 61 ALA B O 1
ATOM 5815 N N . SER B 1 62 ? -13.681 402.300 -10.907 1.00 30.72 62 SER B N 1
ATOM 5816 C CA . SER B 1 62 ? -15.068 402.582 -11.189 1.00 31.07 62 SER B CA 1
ATOM 5817 C C . SER B 1 62 ? -15.749 401.375 -11.864 1.00 32.05 62 SER B C 1
ATOM 5818 O O . SER B 1 62 ? -16.894 401.084 -11.578 1.00 33.85 62 SER B O 1
ATOM 5821 N N . ALA B 1 63 ? -15.050 400.753 -12.785 1.00 27.55 63 ALA B N 1
ATOM 5822 C CA . ALA B 1 63 ? -15.572 399.608 -13.533 1.00 37.78 63 ALA B CA 1
ATOM 5823 C C . ALA B 1 63 ? -15.822 398.394 -12.584 1.00 33.80 63 ALA B C 1
ATOM 5824 O O . ALA B 1 63 ? -16.837 397.787 -12.665 1.00 33.22 63 ALA B O 1
ATOM 5826 N N . PHE B 1 64 ? -14.858 398.073 -11.727 1.00 31.60 64 PHE B N 1
ATOM 5827 C CA . PHE B 1 64 ? -15.017 397.109 -10.674 1.00 34.69 64 PHE B CA 1
ATOM 5828 C C . PHE B 1 64 ? -16.255 397.404 -9.796 1.00 41.43 64 PHE B C 1
ATOM 5829 O O . PHE B 1 64 ? -17.056 396.473 -9.478 1.00 38.88 64 PHE B O 1
ATOM 5837 N N . LYS B 1 65 ? -16.406 398.666 -9.393 1.00 37.88 65 LYS B N 1
ATOM 5838 C CA . LYS B 1 65 ? -17.561 399.020 -8.576 1.00 36.13 65 LYS B CA 1
ATOM 5839 C C . LYS B 1 65 ? -18.851 398.642 -9.287 1.00 38.93 65 LYS B C 1
ATOM 5840 O O . LYS B 1 65 ? -19.738 398.068 -8.673 1.00 35.42 65 LYS B O 1
ATOM 5846 N N . LYS B 1 66 ? -18.964 399.009 -10.576 1.00 38.22 66 LYS B N 1
ATOM 5847 C CA . LYS B 1 66 ? -20.113 398.616 -11.392 1.00 37.67 66 LYS B CA 1
ATOM 5848 C C . LYS B 1 66 ? -20.212 397.092 -11.562 1.00 33.24 66 LYS B C 1
ATOM 5849 O O . LYS B 1 66 ? -21.344 396.587 -11.455 1.00 36.12 66 LYS B O 1
ATOM 5855 N N . ALA B 1 67 ? -19.100 396.354 -11.809 1.00 28.11 67 ALA B N 1
ATOM 5856 C CA . ALA B 1 67 ? -19.206 394.898 -11.938 1.00 31.79 67 ALA B CA 1
ATOM 5857 C C . ALA B 1 67 ? -19.722 394.331 -10.621 1.00 35.26 67 ALA B C 1
ATOM 5858 O O . ALA B 1 67 ? -20.543 393.437 -10.651 1.00 35.17 67 ALA B O 1
ATOM 5860 N N . LYS B 1 68 ? -19.202 394.804 -9.491 1.00 34.82 68 LYS B N 1
ATOM 5861 C CA . LYS B 1 68 ? -19.675 394.294 -8.188 1.00 39.58 68 LYS B CA 1
ATOM 5862 C C . LYS B 1 68 ? -21.162 394.516 -7.925 1.00 37.84 68 LYS B C 1
ATOM 5863 O O . LYS B 1 68 ? -21.823 393.564 -7.515 1.00 43.36 68 LYS B O 1
ATOM 5869 N N . ALA B 1 69 ? -21.692 395.700 -8.188 1.00 39.12 69 ALA B N 1
ATOM 5870 C CA . ALA B 1 69 ? -23.131 395.937 -8.034 1.00 42.50 69 ALA B CA 1
ATOM 5871 C C . ALA B 1 69 ? -23.919 394.902 -8.857 1.00 47.14 69 ALA B C 1
ATOM 5872 O O . ALA B 1 69 ? -24.854 394.265 -8.335 1.00 36.36 69 ALA B O 1
ATOM 5874 N N . THR B 1 70 ? -23.488 394.704 -10.109 1.00 36.01 70 THR B N 1
ATOM 5875 C CA . THR B 1 70 ? -24.156 393.816 -11.005 1.00 38.62 70 THR B CA 1
ATOM 5876 C C . THR B 1 70 ? -24.098 392.391 -10.530 1.00 33.94 70 THR B C 1
ATOM 5877 O O . THR B 1 70 ? -25.118 391.704 -10.520 1.00 45.07 70 THR B O 1
ATOM 5881 N N . VAL B 1 71 ? -22.936 391.945 -10.123 1.00 32.49 71 VAL B N 1
ATOM 5882 C CA . VAL B 1 71 ? -22.763 390.607 -9.706 1.00 33.63 71 VAL B CA 1
ATOM 5883 C C . VAL B 1 71 ? -23.530 390.343 -8.416 1.00 38.48 71 VAL B C 1
ATOM 5884 O O . VAL B 1 71 ? -24.068 389.256 -8.246 1.00 38.41 71 VAL B O 1
ATOM 5888 N N . THR B 1 72 ? -23.661 391.344 -7.578 1.00 37.78 72 THR B N 1
ATOM 5889 C CA . THR B 1 72 ? -24.449 391.204 -6.347 1.00 43.46 72 THR B CA 1
ATOM 5890 C C . THR B 1 72 ? -25.925 390.846 -6.636 1.00 45.85 72 THR B C 1
ATOM 5891 O O . THR B 1 72 ? -26.513 390.119 -5.875 1.00 43.77 72 THR B O 1
ATOM 5895 N N . GLU B 1 73 ? -26.484 391.352 -7.730 1.00 40.81 73 GLU B N 1
ATOM 5896 C CA . GLU B 1 73 ? -27.862 391.045 -8.165 1.00 39.32 73 GLU B CA 1
ATOM 5897 C C . GLU B 1 73 ? -28.025 389.682 -8.826 1.00 39.50 73 GLU B C 1
ATOM 5898 O O . GLU B 1 73 ? -29.143 389.231 -8.999 1.00 44.16 73 GLU B O 1
ATOM 5904 N N . MET B 1 74 ? -26.946 388.992 -9.164 1.00 34.76 74 MET B N 1
ATOM 5905 C CA . MET B 1 74 ? -27.081 387.765 -9.971 1.00 41.35 74 MET B CA 1
ATOM 5906 C C . MET B 1 74 ? -27.503 386.552 -9.147 1.00 38.48 74 MET B C 1
ATOM 5907 O O . MET B 1 74 ? -26.990 386.325 -8.055 1.00 37.56 74 MET B O 1
ATOM 5912 N N . THR B 1 75 ? -28.403 385.760 -9.714 1.00 37.08 75 THR B N 1
ATOM 5913 C CA . THR B 1 75 ? -28.734 384.467 -9.132 1.00 39.83 75 THR B CA 1
ATOM 5914 C C . THR B 1 75 ? -27.617 383.501 -9.438 1.00 41.13 75 THR B C 1
ATOM 5915 O O . THR B 1 75 ? -26.739 383.767 -10.293 1.00 38.78 75 THR B O 1
ATOM 5919 N N . VAL B 1 76 ? -27.667 382.356 -8.779 1.00 37.51 76 VAL B N 1
ATOM 5920 C CA . VAL B 1 76 ? -26.678 381.299 -9.010 1.00 42.07 76 VAL B CA 1
ATOM 5921 C C . VAL B 1 76 ? -26.669 380.799 -10.466 1.00 44.05 76 VAL B C 1
ATOM 5922 O O . VAL B 1 76 ? -25.581 380.545 -11.010 1.00 37.98 76 VAL B O 1
ATOM 5926 N N . GLU B 1 77 ? -27.847 380.642 -11.094 1.00 39.49 77 GLU B N 1
ATOM 5927 C CA . GLU B 1 77 ? -27.884 380.147 -12.481 1.00 44.73 77 GLU B CA 1
ATOM 5928 C C . GLU B 1 77 ? -27.280 381.207 -13.431 1.00 45.39 77 GLU B C 1
ATOM 5929 O O . GLU B 1 77 ? -26.646 380.844 -14.431 1.00 41.38 77 GLU B O 1
ATOM 5935 N N . GLU B 1 78 ? -27.500 382.487 -13.113 1.00 38.13 78 GLU B N 1
ATOM 5936 C CA . GLU B 1 78 ? -26.920 383.561 -13.901 1.00 38.48 78 GLU B CA 1
ATOM 5937 C C . GLU B 1 78 ? -25.422 383.593 -13.775 1.00 34.87 78 GLU B C 1
ATOM 5938 O O . GLU B 1 78 ? -24.743 383.829 -14.752 1.00 37.59 78 GLU B O 1
ATOM 5944 N N . LEU B 1 79 ? -24.890 383.384 -12.580 1.00 33.17 79 LEU B N 1
ATOM 5945 C CA . LEU B 1 79 ? -23.459 383.239 -12.389 1.00 35.01 79 LEU B CA 1
ATOM 5946 C C . LEU B 1 79 ? -22.849 382.188 -13.274 1.00 39.40 79 LEU B C 1
ATOM 5947 O O . LEU B 1 79 ? -21.769 382.380 -13.843 1.00 38.51 79 LEU B O 1
ATOM 5952 N N . ALA B 1 80 ? -23.508 381.035 -13.378 1.00 35.62 80 ALA B N 1
ATOM 5953 C CA . ALA B 1 80 ? -22.932 379.960 -14.124 1.00 33.33 80 ALA B CA 1
ATOM 5954 C C . ALA B 1 80 ? -23.084 380.175 -15.638 1.00 30.57 80 ALA B C 1
ATOM 5955 O O . ALA B 1 80 ? -22.400 379.516 -16.431 1.00 35.80 80 ALA B O 1
ATOM 5957 N N . ASN B 1 81 ? -23.999 381.061 -16.015 1.00 28.88 81 ASN B N 1
ATOM 5958 C CA . ASN B 1 81 ? -24.229 381.376 -17.372 1.00 30.77 81 ASN B CA 1
ATOM 5959 C C . ASN B 1 81 ? -23.030 382.196 -17.946 1.00 31.23 81 ASN B C 1
ATOM 5960 O O . ASN B 1 81 ? -22.547 381.938 -19.029 1.00 32.22 81 ASN B O 1
ATOM 5965 N N . ILE B 1 82 ? -22.545 383.120 -17.170 1.00 32.54 82 ILE B N 1
ATOM 5966 C CA . ILE B 1 82 ? -21.565 384.068 -17.702 1.00 36.26 82 ILE B CA 1
ATOM 5967 C C . ILE B 1 82 ? -20.162 383.482 -17.675 1.00 37.31 82 ILE B C 1
ATOM 5968 O O . ILE B 1 82 ? -19.279 383.776 -18.487 1.00 35.07 82 ILE B O 1
ATOM 5973 N N . THR B 1 83 ? -19.994 382.540 -16.779 1.00 33.92 83 THR B N 1
ATOM 5974 C CA . THR B 1 83 ? -18.745 381.976 -16.421 1.00 33.71 83 THR B CA 1
ATOM 5975 C C . THR B 1 83 ? -18.419 380.758 -17.323 1.00 33.21 83 THR B C 1
ATOM 5976 O O . THR B 1 83 ? -17.344 380.111 -17.172 1.00 35.50 83 THR B O 1
ATOM 5980 N N . SER B 1 84 ? -19.314 380.427 -18.290 1.00 34.41 84 SER B N 1
ATOM 5981 C CA . SER B 1 84 ? -19.091 379.289 -19.215 1.00 34.43 84 SER B CA 1
ATOM 5982 C C . SER B 1 84 ? -19.569 379.510 -20.669 1.00 28.92 84 SER B C 1
ATOM 5983 O O . SER B 1 84 ? -20.512 380.262 -20.915 1.00 29.70 84 SER B O 1
ATOM 5986 N N . GLY B 1 85 ? -18.941 378.864 -21.636 1.00 27.38 85 GLY B N 1
ATOM 5987 C CA . GLY B 1 85 ? -19.306 379.150 -23.028 1.00 27.86 85 GLY B CA 1
ATOM 5988 C C . GLY B 1 85 ? -20.670 378.681 -23.518 1.00 31.98 85 GLY B C 1
ATOM 5989 O O . GLY B 1 85 ? -21.141 377.676 -23.046 1.00 28.85 85 GLY B O 1
ATOM 5990 N N . VAL B 1 86 ? -21.273 379.392 -24.469 1.00 30.82 86 VAL B N 1
ATOM 5991 C CA . VAL B 1 86 ? -22.532 379.003 -25.103 1.00 29.73 86 VAL B CA 1
ATOM 5992 C C . VAL B 1 86 ? -22.341 378.915 -26.603 1.00 30.80 86 VAL B C 1
ATOM 5993 O O . VAL B 1 86 ? -21.288 379.318 -27.113 1.00 32.38 86 VAL B O 1
ATOM 5997 N N . ILE B 1 87 ? -23.344 378.441 -27.333 1.00 29.19 87 ILE B N 1
ATOM 5998 C CA . ILE B 1 87 ? -23.198 378.364 -28.769 1.00 34.37 87 ILE B CA 1
ATOM 5999 C C . ILE B 1 87 ? -23.248 379.728 -29.431 1.00 29.15 87 ILE B C 1
ATOM 6000 O O . ILE B 1 87 ? -24.141 380.554 -29.136 1.00 29.38 87 ILE B O 1
ATOM 6005 N N . GLY B 1 88 ? -22.344 379.987 -30.378 1.00 30.22 88 GLY B N 1
ATOM 6006 C CA . GLY B 1 88 ? -22.592 381.153 -31.247 1.00 31.76 88 GLY B CA 1
ATOM 6007 C C . GLY B 1 88 ? -21.564 381.258 -32.343 1.00 33.69 88 GLY B C 1
ATOM 6008 O O . GLY B 1 88 ? -20.802 380.320 -32.591 1.00 32.02 88 GLY B O 1
ATOM 6009 N N . LEU B 1 89 ? -21.512 382.421 -32.955 1.00 30.18 89 LEU B N 1
ATOM 6010 C CA . LEU B 1 89 ? -20.781 382.589 -34.213 1.00 33.31 89 LEU B CA 1
ATOM 6011 C C . LEU B 1 89 ? -19.285 382.761 -34.016 1.00 32.65 89 LEU B C 1
ATOM 6012 O O . LEU B 1 89 ? -18.531 382.436 -34.916 1.00 30.73 89 LEU B O 1
ATOM 6017 N N . CYS B 1 90 ? -18.886 383.243 -32.828 1.00 35.00 90 CYS B N 1
ATOM 6018 C CA . CYS B 1 90 ? -17.494 383.534 -32.482 1.00 32.33 90 CYS B CA 1
ATOM 6019 C C . CYS B 1 90 ? -16.809 382.333 -31.857 1.00 30.46 90 CYS B C 1
ATOM 6020 O O . CYS B 1 90 ? -17.446 381.351 -31.453 1.00 30.01 90 CYS B O 1
ATOM 6023 N N . SER B 1 91 ? -15.503 382.424 -31.720 1.00 27.84 91 SER B N 1
ATOM 6024 C CA . SER B 1 91 ? -14.677 381.324 -31.240 1.00 29.32 91 SER B CA 1
ATOM 6025 C C . SER B 1 91 ? -15.238 380.857 -29.880 1.00 30.52 91 SER B C 1
ATOM 6026 O O . SER B 1 91 ? -15.268 379.650 -29.581 1.00 29.68 91 SER B O 1
ATOM 6029 N N . GLY B 1 92 ? -15.674 381.822 -29.077 1.00 31.30 92 GLY B N 1
ATOM 6030 C CA . GLY B 1 92 ? -16.384 381.547 -27.808 1.00 27.20 92 GLY B CA 1
ATOM 6031 C C . GLY B 1 92 ? -17.332 382.660 -27.515 1.00 28.11 92 GLY B C 1
ATOM 6032 O O . GLY B 1 92 ? -17.220 383.753 -28.056 1.00 30.81 92 GLY B O 1
ATOM 6033 N N . VAL B 1 93 ? -18.295 382.407 -26.631 1.00 23.52 93 VAL B N 1
ATOM 6034 C CA . VAL B 1 93 ? -19.357 383.344 -26.385 1.00 29.13 93 VAL B CA 1
ATOM 6035 C C . VAL B 1 93 ? -19.785 383.037 -24.982 1.00 32.71 93 VAL B C 1
ATOM 6036 O O . VAL B 1 93 ? -20.060 381.875 -24.678 1.00 26.56 93 VAL B O 1
ATOM 6040 N N . THR B 1 94 ? -19.831 384.046 -24.148 1.00 32.79 94 THR B N 1
ATOM 6041 C CA . THR B 1 94 ? -20.274 383.849 -22.762 1.00 35.09 94 THR B CA 1
ATOM 6042 C C . THR B 1 94 ? -21.773 383.972 -22.754 1.00 36.04 94 THR B C 1
ATOM 6043 O O . THR B 1 94 ? -22.360 384.715 -23.560 1.00 31.01 94 THR B O 1
ATOM 6047 N N . GLY B 1 95 ? -22.393 383.312 -21.782 1.00 38.21 95 GLY B N 1
ATOM 6048 C CA . GLY B 1 95 ? -23.843 383.345 -21.695 1.00 34.23 95 GLY B CA 1
ATOM 6049 C C . GLY B 1 95 ? -24.273 384.706 -21.235 1.00 34.86 95 GLY B C 1
ATOM 6050 O O . GLY B 1 95 ? -23.578 385.332 -20.449 1.00 34.67 95 GLY B O 1
ATOM 6051 N N . ALA B 1 96 ? -25.393 385.199 -21.766 1.00 31.45 96 ALA B N 1
ATOM 6052 C CA . ALA B 1 96 ? -25.957 386.436 -21.303 1.00 34.80 96 ALA B CA 1
ATOM 6053 C C . ALA B 1 96 ? -26.466 386.394 -19.845 1.00 40.49 96 ALA B C 1
ATOM 6054 O O . ALA B 1 96 ? -26.512 385.344 -19.251 1.00 36.25 96 ALA B O 1
ATOM 6056 N N . VAL B 1 97 ? -26.746 387.564 -19.266 1.00 35.47 97 VAL B N 1
ATOM 6057 C CA . VAL B 1 97 ? -27.550 387.641 -18.049 1.00 37.34 97 VAL B CA 1
ATOM 6058 C C . VAL B 1 97 ? -28.739 388.470 -18.471 1.00 41.75 97 VAL B C 1
ATOM 6059 O O . VAL B 1 97 ? -28.768 389.687 -18.298 1.00 34.08 97 VAL B O 1
ATOM 6063 N N . THR B 1 98 ? -29.737 387.801 -19.026 1.00 39.15 98 THR B N 1
ATOM 6064 C CA . THR B 1 98 ? -30.715 388.521 -19.805 1.00 43.93 98 THR B CA 1
ATOM 6065 C C . THR B 1 98 ? -31.564 389.465 -18.925 1.00 39.74 98 THR B C 1
ATOM 6066 O O . THR B 1 98 ? -31.863 390.553 -19.363 1.00 38.45 98 THR B O 1
ATOM 6070 N N . ARG B 1 99 ? -31.866 389.042 -17.688 1.00 39.58 99 ARG B N 1
ATOM 6071 C CA . ARG B 1 99 ? -32.661 389.787 -16.712 1.00 42.56 99 ARG B CA 1
ATOM 6072 C C . ARG B 1 99 ? -31.993 391.124 -16.361 1.00 44.45 99 ARG B C 1
ATOM 6073 O O . ARG B 1 99 ? -32.670 392.161 -16.191 1.00 47.59 99 ARG B O 1
ATOM 6081 N N . LEU B 1 100 ? -30.668 391.091 -16.256 1.00 39.66 100 LEU B N 1
ATOM 6082 C CA . LEU B 1 100 ? -29.848 392.316 -15.973 1.00 44.17 100 LEU B CA 1
ATOM 6083 C C . LEU B 1 100 ? -29.280 393.042 -17.202 1.00 43.84 100 LEU B C 1
ATOM 6084 O O . LEU B 1 100 ? -28.414 393.909 -17.055 1.00 43.34 100 LEU B O 1
ATOM 6089 N N . GLY B 1 101 ? -29.763 392.717 -18.396 1.00 40.61 101 GLY B N 1
ATOM 6090 C CA . GLY B 1 101 ? -29.337 393.411 -19.615 1.00 44.81 101 GLY B CA 1
ATOM 6091 C C . GLY B 1 101 ? -27.866 393.263 -20.016 1.00 39.94 101 GLY B C 1
ATOM 6092 O O . GLY B 1 101 ? -27.345 394.105 -20.768 1.00 45.67 101 GLY B O 1
ATOM 6093 N N . ILE B 1 102 ? -27.222 392.177 -19.612 1.00 36.51 102 ILE B N 1
ATOM 6094 C CA . ILE B 1 102 ? -25.827 391.934 -19.937 1.00 37.74 102 ILE B CA 1
ATOM 6095 C C . ILE B 1 102 ? -25.802 390.954 -21.107 1.00 39.69 102 ILE B C 1
ATOM 6096 O O . ILE B 1 102 ? -26.263 389.813 -20.979 1.00 38.26 102 ILE B O 1
ATOM 6101 N N . PRO B 1 103 ? -25.222 391.372 -22.234 1.00 36.01 103 PRO B N 1
ATOM 6102 C CA . PRO B 1 103 ? -25.346 390.541 -23.404 1.00 36.19 103 PRO B CA 1
ATOM 6103 C C . PRO B 1 103 ? -24.282 389.455 -23.401 1.00 30.62 103 PRO B C 1
ATOM 6104 O O . PRO B 1 103 ? -23.414 389.469 -22.560 1.00 28.92 103 PRO B O 1
ATOM 6108 N N . GLU B 1 104 ? -24.455 388.497 -24.313 1.00 31.75 104 GLU B N 1
ATOM 6109 C CA . GLU B 1 104 ? -23.436 387.593 -24.753 1.00 31.58 104 GLU B CA 1
ATOM 6110 C C . GLU B 1 104 ? -22.173 388.402 -25.133 1.00 33.59 104 GLU B C 1
ATOM 6111 O O . GLU B 1 104 ? -22.283 389.450 -25.755 1.00 32.11 104 GLU B O 1
ATOM 6117 N N . PHE B 1 105 ? -21.018 387.937 -24.697 1.00 32.61 105 PHE B N 1
ATOM 6118 C CA . PHE B 1 105 ? -19.744 388.508 -25.165 1.00 35.80 105 PHE B CA 1
ATOM 6119 C C . PHE B 1 105 ? -19.123 387.603 -26.215 1.00 30.70 105 PHE B C 1
ATOM 6120 O O . PHE B 1 105 ? -18.985 386.460 -26.006 1.00 30.25 105 PHE B O 1
ATOM 6128 N N . CYS B 1 106 ? -18.571 388.202 -27.260 1.00 35.35 106 CYS B N 1
ATOM 6129 C CA . CYS B 1 106 ? -17.931 387.490 -28.354 1.00 30.58 106 CYS B CA 1
ATOM 6130 C C . CYS B 1 106 ? -16.447 387.529 -28.039 1.00 27.96 106 CYS B C 1
ATOM 6131 O O . CYS B 1 106 ? -15.890 388.657 -27.832 1.00 29.34 106 CYS B O 1
ATOM 6134 N N . LEU B 1 107 ? -15.855 386.364 -27.879 1.00 25.88 107 LEU B N 1
ATOM 6135 C CA . LEU B 1 107 ? -14.438 386.095 -27.742 1.00 30.49 107 LEU B CA 1
ATOM 6136 C C . LEU B 1 107 ? -13.981 385.553 -29.101 1.00 30.75 107 LEU B C 1
ATOM 6137 O O . LEU B 1 107 ? -14.535 384.589 -29.619 1.00 28.86 107 LEU B O 1
ATOM 6142 N N . GLN B 1 108 ? -13.004 386.207 -29.716 1.00 30.58 108 GLN B N 1
ATOM 6143 C CA . GLN B 1 108 ? -12.623 385.903 -31.094 1.00 26.48 108 GLN B CA 1
ATOM 6144 C C . GLN B 1 108 ? -11.109 385.882 -31.255 1.00 24.71 108 GLN B C 1
ATOM 6145 O O . GLN B 1 108 ? -10.359 386.818 -30.781 1.00 23.75 108 GLN B O 1
ATOM 6151 N N . ASP B 1 109 ? -10.654 384.809 -31.878 1.00 28.34 109 ASP B N 1
ATOM 6152 C CA . ASP B 1 109 ? -9.272 384.719 -32.333 1.00 30.25 109 ASP B CA 1
ATOM 6153 C C . ASP B 1 109 ? -9.045 385.834 -33.403 1.00 25.55 109 ASP B C 1
ATOM 6154 O O . ASP B 1 109 ? -9.949 386.150 -34.108 1.00 23.28 109 ASP B O 1
ATOM 6159 N N . GLY B 1 110 ? -7.856 386.428 -33.518 1.00 24.17 110 GLY B N 1
ATOM 6160 C CA . GLY B 1 110 ? -6.631 385.878 -32.915 1.00 24.02 110 GLY B CA 1
ATOM 6161 C C . GLY B 1 110 ? -5.566 386.965 -32.994 1.00 23.05 110 GLY B C 1
ATOM 6162 O O . GLY B 1 110 ? -5.877 388.075 -33.337 1.00 26.08 110 GLY B O 1
ATOM 6163 N N . PRO B 1 111 ? -4.320 386.592 -32.803 1.00 27.79 111 PRO B N 1
ATOM 6164 C CA . PRO B 1 111 ? -3.219 387.535 -32.618 1.00 28.55 111 PRO B CA 1
ATOM 6165 C C . PRO B 1 111 ? -2.753 388.204 -33.883 1.00 30.70 111 PRO B C 1
ATOM 6166 O O . PRO B 1 111 ? -1.886 389.111 -33.748 1.00 33.38 111 PRO B O 1
ATOM 6170 N N . ILE B 1 112 ? -3.306 387.888 -35.065 1.00 26.49 112 ILE B N 1
ATOM 6171 C CA . ILE B 1 112 ? -3.128 388.852 -36.204 1.00 31.22 112 ILE B CA 1
ATOM 6172 C C . ILE B 1 112 ? -4.357 389.641 -36.600 1.00 29.02 112 ILE B C 1
ATOM 6173 O O . ILE B 1 112 ? -4.311 390.389 -37.551 1.00 27.13 112 ILE B O 1
ATOM 6178 N N . GLY B 1 113 ? -5.457 389.491 -35.875 1.00 29.34 113 GLY B N 1
ATOM 6179 C CA . GLY B 1 113 ? -6.689 390.283 -36.155 1.00 27.03 113 GLY B CA 1
ATOM 6180 C C . GLY B 1 113 ? -7.772 389.229 -36.254 1.00 28.14 113 GLY B C 1
ATOM 6181 O O . GLY B 1 113 ? -7.474 388.069 -36.136 1.00 29.74 113 GLY B O 1
ATOM 6182 N N . PRO B 1 114 ? -9.032 389.639 -36.374 1.00 28.25 114 PRO B N 1
ATOM 6183 C CA . PRO B 1 114 ? -10.159 388.690 -36.221 1.00 28.65 114 PRO B CA 1
ATOM 6184 C C . PRO B 1 114 ? -10.072 387.599 -37.249 1.00 31.05 114 PRO B C 1
ATOM 6185 O O . PRO B 1 114 ? -9.852 387.919 -38.455 1.00 30.42 114 PRO B O 1
ATOM 6189 N N . ARG B 1 115 ? -10.223 386.338 -36.815 1.00 27.41 115 ARG B N 1
ATOM 6190 C CA . ARG B 1 115 ? -9.990 385.173 -37.631 1.00 28.08 115 ARG B CA 1
ATOM 6191 C C . ARG B 1 115 ? -11.368 384.718 -38.170 1.00 29.99 115 ARG B C 1
ATOM 6192 O O . ARG B 1 115 ? -12.374 384.915 -37.495 1.00 31.13 115 ARG B O 1
ATOM 6200 N N . GLY B 1 116 ? -11.364 384.257 -39.421 1.00 29.84 116 GLY B N 1
ATOM 6201 C CA . GLY B 1 116 ? -12.556 383.672 -40.079 1.00 29.41 116 GLY B CA 1
ATOM 6202 C C . GLY B 1 116 ? -13.610 384.653 -40.521 1.00 32.09 116 GLY B C 1
ATOM 6203 O O . GLY B 1 116 ? -14.725 384.255 -40.770 1.00 30.84 116 GLY B O 1
ATOM 6204 N N . VAL B 1 117 ? -13.234 385.918 -40.650 1.00 31.16 117 VAL B N 1
ATOM 6205 C CA . VAL B 1 117 ? -14.122 386.988 -41.099 1.00 28.08 117 VAL B CA 1
ATOM 6206 C C . VAL B 1 117 ? -13.723 387.519 -42.471 1.00 27.81 117 VAL B C 1
ATOM 6207 O O . VAL B 1 117 ? -12.567 387.578 -42.817 1.00 32.19 117 VAL B O 1
ATOM 6211 N N . HIS B 1 118 ? -14.684 387.894 -43.273 1.00 28.18 118 HIS B N 1
ATOM 6212 C CA . HIS B 1 118 ? -14.422 388.717 -44.469 1.00 29.44 118 HIS B CA 1
ATOM 6213 C C . HIS B 1 118 ? -14.458 390.218 -44.156 1.00 31.97 118 HIS B C 1
ATOM 6214 O O . HIS B 1 118 ? -14.846 390.671 -43.050 1.00 30.83 118 HIS B O 1
ATOM 6221 N N . GLY B 1 119 ? -14.048 391.020 -45.127 1.00 27.50 119 GLY B N 1
ATOM 6222 C CA . GLY B 1 119 ? -14.112 392.473 -44.974 1.00 28.02 119 GLY B CA 1
ATOM 6223 C C . GLY B 1 119 ? -13.080 393.061 -44.033 1.00 25.21 119 GLY B C 1
ATOM 6224 O O . GLY B 1 119 ? -13.210 394.243 -43.627 1.00 27.70 119 GLY B O 1
ATOM 6225 N N . SER B 1 120 ? -12.039 392.268 -43.725 1.00 26.35 120 SER B N 1
ATOM 6226 C CA . SER B 1 120 ? -10.902 392.652 -42.844 1.00 28.38 120 SER B CA 1
ATOM 6227 C C . SER B 1 120 ? -9.570 392.535 -43.566 1.00 26.04 120 SER B C 1
ATOM 6228 O O . SER B 1 120 ? -9.571 392.204 -44.739 1.00 28.46 120 SER B O 1
ATOM 6231 N N . SER B 1 121 ? -8.467 392.879 -42.873 1.00 24.26 121 SER B N 1
ATOM 6232 C CA . SER B 1 121 ? -7.098 392.852 -43.434 1.00 25.24 121 SER B CA 1
ATOM 6233 C C . SER B 1 121 ? -6.292 391.810 -42.820 1.00 25.98 121 SER B C 1
ATOM 6234 O O . SER B 1 121 ? -6.570 391.402 -41.697 1.00 32.11 121 SER B O 1
ATOM 6237 N N . GLN B 1 122 ? -5.342 391.257 -43.578 1.00 24.62 122 GLN B N 1
ATOM 6238 C CA . GLN B 1 122 ? -4.428 390.252 -43.056 1.00 24.88 122 GLN B CA 1
ATOM 6239 C C . GLN B 1 122 ? -3.113 390.896 -42.574 1.00 26.68 122 GLN B C 1
ATOM 6240 O O . GLN B 1 122 ? -2.270 391.253 -43.394 1.00 27.56 122 GLN B O 1
ATOM 6246 N N . PHE B 1 123 ? -3.012 391.122 -41.261 1.00 24.59 123 PHE B N 1
ATOM 6247 C CA . PHE B 1 123 ? -1.863 391.831 -40.660 1.00 25.31 123 PHE B CA 1
ATOM 6248 C C . PHE B 1 123 ? -0.690 390.871 -40.619 1.00 24.59 123 PHE B C 1
ATOM 6249 O O . PHE B 1 123 ? -0.880 389.699 -40.598 1.00 30.05 123 PHE B O 1
ATOM 6257 N N . PRO B 1 124 ? 0.548 391.397 -40.605 1.00 25.01 124 PRO B N 1
ATOM 6258 C CA . PRO B 1 124 ? 1.740 390.585 -40.382 1.00 24.16 124 PRO B CA 1
ATOM 6259 C C . PRO B 1 124 ? 1.753 389.969 -38.963 1.00 23.30 124 PRO B C 1
ATOM 6260 O O . PRO B 1 124 ? 1.129 390.513 -38.001 1.00 25.82 124 PRO B O 1
ATOM 6264 N N . ALA B 1 125 ? 2.419 388.832 -38.855 1.00 25.19 125 ALA B N 1
ATOM 6265 C CA . ALA B 1 125 ? 2.473 388.061 -37.620 1.00 25.31 125 ALA B CA 1
ATOM 6266 C C . ALA B 1 125 ? 3.257 388.848 -36.577 1.00 26.41 125 ALA B C 1
ATOM 6267 O O . ALA B 1 125 ? 4.069 389.715 -36.896 1.00 25.04 125 ALA B O 1
ATOM 6269 N N . GLY B 1 126 ? 3.054 388.494 -35.311 1.00 28.13 126 GLY B N 1
ATOM 6270 C CA . GLY B 1 126 ? 3.883 388.995 -34.218 1.00 24.64 126 GLY B CA 1
ATOM 6271 C C . GLY B 1 126 ? 5.370 388.885 -34.522 1.00 23.67 126 GLY B C 1
ATOM 6272 O O . GLY B 1 126 ? 6.132 389.812 -34.205 1.00 28.52 126 GLY B O 1
ATOM 6273 N N . LEU B 1 127 ? 5.784 387.749 -35.105 1.00 29.41 127 LEU B N 1
ATOM 6274 C CA . LEU B 1 127 ? 7.174 387.479 -35.448 1.00 27.34 127 LEU B CA 1
ATOM 6275 C C . LEU B 1 127 ? 7.718 388.568 -36.365 1.00 28.61 127 LEU B C 1
ATOM 6276 O O . LEU B 1 127 ? 8.812 389.126 -36.148 1.00 29.26 127 LEU B O 1
ATOM 6281 N N . THR B 1 128 ? 6.969 388.855 -37.412 1.00 25.14 128 THR B N 1
ATOM 6282 C CA . THR B 1 128 ? 7.268 390.027 -38.321 1.00 28.13 128 THR B CA 1
ATOM 6283 C C . THR B 1 128 ? 7.386 391.372 -37.681 1.00 24.47 128 THR B C 1
ATOM 6284 O O . THR B 1 128 ? 8.340 392.158 -37.958 1.00 27.53 128 THR B O 1
ATOM 6288 N N . VAL B 1 129 ? 6.421 391.740 -36.876 1.00 27.76 129 VAL B N 1
ATOM 6289 C CA . VAL B 1 129 ? 6.479 393.046 -36.167 1.00 26.35 129 VAL B CA 1
ATOM 6290 C C . VAL B 1 129 ? 7.672 393.132 -35.170 1.00 30.30 129 VAL B C 1
ATOM 6291 O O . VAL B 1 129 ? 8.289 394.194 -35.036 1.00 27.11 129 VAL B O 1
ATOM 6295 N N . ALA B 1 130 ? 8.041 392.012 -34.562 1.00 28.72 130 ALA B N 1
ATOM 6296 C CA . ALA B 1 130 ? 9.180 391.953 -33.674 1.00 30.47 130 ALA B CA 1
ATOM 6297 C C . ALA B 1 130 ? 10.444 392.267 -34.471 1.00 29.32 130 ALA B C 1
ATOM 6298 O O . ALA B 1 130 ? 11.275 393.068 -34.007 1.00 28.69 130 ALA B O 1
ATOM 6300 N N . ALA B 1 131 ? 10.575 391.688 -35.663 1.00 28.57 131 ALA B N 1
ATOM 6301 C CA . ALA B 1 131 ? 11.790 391.918 -36.489 1.00 28.46 131 ALA B CA 1
ATOM 6302 C C . ALA B 1 131 ? 11.983 393.366 -36.887 1.00 27.80 131 ALA B C 1
ATOM 6303 O O . ALA B 1 131 ? 13.050 393.704 -37.436 1.00 29.07 131 ALA B O 1
ATOM 6305 N N . THR B 1 132 ? 10.965 394.205 -36.736 1.00 27.61 132 THR B N 1
ATOM 6306 C CA . THR B 1 132 ? 11.082 395.658 -36.937 1.00 25.36 132 THR B CA 1
ATOM 6307 C C . THR B 1 132 ? 11.919 396.316 -35.897 1.00 24.95 132 THR B C 1
ATOM 6308 O O . THR B 1 132 ? 12.513 397.407 -36.142 1.00 28.74 132 THR B O 1
ATOM 6312 N N . TRP B 1 133 ? 11.877 395.742 -34.694 1.00 22.47 133 TRP B N 1
ATOM 6313 C CA . TRP B 1 133 ? 12.391 396.392 -33.500 1.00 25.20 133 TRP B CA 1
ATOM 6314 C C . TRP B 1 133 ? 11.838 397.857 -33.334 1.00 24.05 133 TRP B C 1
ATOM 6315 O O . TRP B 1 133 ? 12.468 398.729 -32.746 1.00 30.07 133 TRP B O 1
ATOM 6326 N N . ASP B 1 134 ? 10.629 398.114 -33.791 1.00 25.41 134 ASP B N 1
ATOM 6327 C CA . ASP B 1 134 ? 10.072 399.503 -33.841 1.00 25.27 134 ASP B CA 1
ATOM 6328 C C . ASP B 1 134 ? 8.809 399.607 -33.001 1.00 28.26 134 ASP B C 1
ATOM 6329 O O . ASP B 1 134 ? 7.688 399.093 -33.360 1.00 26.66 134 ASP B O 1
ATOM 6334 N N . ARG B 1 135 ? 8.944 400.245 -31.867 1.00 25.81 135 ARG B N 1
ATOM 6335 C CA . ARG B 1 135 ? 7.842 400.303 -30.911 1.00 28.90 135 ARG B CA 1
ATOM 6336 C C . ARG B 1 135 ? 6.602 401.012 -31.450 1.00 29.41 135 ARG B C 1
ATOM 6337 O O . ARG B 1 135 ? 5.423 400.601 -31.171 1.00 28.17 135 ARG B O 1
ATOM 6345 N N . THR B 1 136 ? 6.836 402.014 -32.290 1.00 28.36 136 THR B N 1
ATOM 6346 C CA . THR B 1 136 ? 5.790 402.732 -32.967 1.00 28.40 136 THR B CA 1
ATOM 6347 C C . THR B 1 136 ? 4.990 401.771 -33.873 1.00 27.26 136 THR B C 1
ATOM 6348 O O . THR B 1 136 ? 3.796 401.840 -33.881 1.00 27.06 136 THR B O 1
ATOM 6352 N N . LEU B 1 137 ? 5.642 400.855 -34.567 1.00 29.40 137 LEU B N 1
ATOM 6353 C CA . LEU B 1 137 ? 4.869 399.925 -35.387 1.00 26.29 137 LEU B CA 1
ATOM 6354 C C . LEU B 1 137 ? 4.141 398.856 -34.554 1.00 28.17 137 LEU B C 1
ATOM 6355 O O . LEU B 1 137 ? 3.099 398.397 -34.973 1.00 28.64 137 LEU B O 1
ATOM 6360 N N . MET B 1 138 ? 4.738 398.394 -33.472 1.00 27.84 138 MET B N 1
ATOM 6361 C CA . MET B 1 138 ? 4.092 397.405 -32.568 1.00 28.23 138 MET B CA 1
ATOM 6362 C C . MET B 1 138 ? 2.793 397.958 -32.094 1.00 30.62 138 MET B C 1
ATOM 6363 O O . MET B 1 138 ? 1.773 397.278 -32.162 1.00 30.89 138 MET B O 1
ATOM 6368 N N . TYR B 1 139 ? 2.803 399.220 -31.680 1.00 26.96 139 TYR B N 1
ATOM 6369 C CA . TYR B 1 139 ? 1.608 399.871 -31.225 1.00 28.15 139 TYR B CA 1
ATOM 6370 C C . TYR B 1 139 ? 0.623 400.030 -32.360 1.00 26.22 139 TYR B C 1
ATOM 6371 O O . TYR B 1 139 ? -0.532 399.672 -32.183 1.00 25.18 139 TYR B O 1
ATOM 6380 N N . ALA B 1 140 ? 1.095 400.470 -33.528 1.00 26.78 140 ALA B N 1
ATOM 6381 C CA . ALA B 1 140 ? 0.189 400.798 -34.600 1.00 28.28 140 ALA B CA 1
ATOM 6382 C C . ALA B 1 140 ? -0.501 399.571 -35.147 1.00 24.64 140 ALA B C 1
ATOM 6383 O O . ALA B 1 140 ? -1.661 399.651 -35.445 1.00 24.95 140 ALA B O 1
ATOM 6385 N N . ARG B 1 141 ? 0.219 398.469 -35.226 1.00 23.41 141 ARG B N 1
ATOM 6386 C CA . ARG B 1 141 ? -0.281 397.191 -35.609 1.00 24.57 141 ARG B CA 1
ATOM 6387 C C . ARG B 1 141 ? -1.472 396.737 -34.739 1.00 25.76 141 ARG B C 1
ATOM 6388 O O . ARG B 1 141 ? -2.525 396.320 -35.243 1.00 26.40 141 ARG B O 1
ATOM 6396 N N . ALA B 1 142 ? -1.277 396.817 -33.444 1.00 25.32 142 ALA B N 1
ATOM 6397 C CA . ALA B 1 142 ? -2.262 396.434 -32.444 1.00 28.39 142 ALA B CA 1
ATOM 6398 C C . ALA B 1 142 ? -3.468 397.335 -32.428 1.00 28.20 142 ALA B C 1
ATOM 6399 O O . ALA B 1 142 ? -4.607 396.874 -32.368 1.00 24.69 142 ALA B O 1
ATOM 6401 N N . ARG B 1 143 ? -3.245 398.634 -32.508 1.00 25.30 143 ARG B N 1
ATOM 6402 C CA . ARG B 1 143 ? -4.332 399.558 -32.686 1.00 26.98 143 ARG B CA 1
ATOM 6403 C C . ARG B 1 143 ? -5.152 399.293 -33.955 1.00 25.94 143 ARG B C 1
ATOM 6404 O O . ARG B 1 143 ? -6.366 399.467 -33.906 1.00 27.73 143 ARG B O 1
ATOM 6412 N N . GLY B 1 144 ? -4.505 398.944 -35.046 1.00 24.59 144 GLY B N 1
ATOM 6413 C CA . GLY B 1 144 ? -5.203 398.757 -36.288 1.00 25.15 144 GLY B CA 1
ATOM 6414 C C . GLY B 1 144 ? -6.050 397.444 -36.186 1.00 25.29 144 GLY B C 1
ATOM 6415 O O . GLY B 1 144 ? -7.218 397.393 -36.594 1.00 28.02 144 GLY B O 1
ATOM 6416 N N . MET B 1 145 ? -5.417 396.399 -35.674 1.00 24.05 145 MET B N 1
ATOM 6417 C CA . MET B 1 145 ? -6.101 395.097 -35.360 1.00 27.31 145 MET B CA 1
ATOM 6418 C C . MET B 1 145 ? -7.341 395.356 -34.505 1.00 25.95 145 MET B C 1
ATOM 6419 O O . MET B 1 145 ? -8.400 394.836 -34.778 1.00 29.13 145 MET B O 1
ATOM 6424 N N . GLY B 1 146 ? -7.126 396.087 -33.442 1.00 23.41 146 GLY B N 1
ATOM 6425 C CA . GLY B 1 146 ? -8.120 396.510 -32.527 1.00 25.99 146 GLY B CA 1
ATOM 6426 C C . GLY B 1 146 ? -9.264 397.232 -33.150 1.00 26.00 146 GLY B C 1
ATOM 6427 O O . GLY B 1 146 ? -10.401 396.978 -32.816 1.00 24.52 146 GLY B O 1
ATOM 6428 N N . GLN B 1 147 ? -8.977 398.103 -34.077 1.00 26.58 147 GLN B N 1
ATOM 6429 C CA . GLN B 1 147 ? -10.091 398.750 -34.813 1.00 26.44 147 GLN B CA 1
ATOM 6430 C C . GLN B 1 147 ? -10.957 397.706 -35.582 1.00 25.35 147 GLN B C 1
ATOM 6431 O O . GLN B 1 147 ? -12.182 397.738 -35.520 1.00 24.93 147 GLN B O 1
ATOM 6437 N N . GLU B 1 148 ? -10.297 396.759 -36.239 1.00 27.61 148 GLU B N 1
ATOM 6438 C CA . GLU B 1 148 ? -11.029 395.704 -36.995 1.00 28.19 148 GLU B CA 1
ATOM 6439 C C . GLU B 1 148 ? -11.825 394.739 -36.082 1.00 25.46 148 GLU B C 1
ATOM 6440 O O . GLU B 1 148 ? -12.945 394.435 -36.396 1.00 25.62 148 GLU B O 1
ATOM 6446 N N . PHE B 1 149 ? -11.258 394.356 -34.931 1.00 26.17 149 PHE B N 1
ATOM 6447 C CA . PHE B 1 149 ? -11.945 393.491 -33.925 1.00 26.47 149 PHE B CA 1
ATOM 6448 C C . PHE B 1 149 ? -13.190 394.209 -33.471 1.00 28.67 149 PHE B C 1
ATOM 6449 O O . PHE B 1 149 ? -14.271 393.624 -33.404 1.00 28.22 149 PHE B O 1
ATOM 6457 N N . HIS B 1 150 ? -13.057 395.485 -33.149 1.00 28.61 150 HIS B N 1
ATOM 6458 C CA . HIS B 1 150 ? -14.206 396.232 -32.619 1.00 28.92 150 HIS B CA 1
ATOM 6459 C C . HIS B 1 150 ? -15.301 396.377 -33.627 1.00 28.27 150 HIS B C 1
ATOM 6460 O O . HIS B 1 150 ? -16.498 396.173 -33.334 1.00 28.92 150 HIS B O 1
ATOM 6467 N N . ASP B 1 151 ? -14.888 396.739 -34.821 1.00 27.78 151 ASP B N 1
ATOM 6468 C CA . ASP B 1 151 ? -15.850 396.999 -35.909 1.00 28.65 151 ASP B CA 1
ATOM 6469 C C . ASP B 1 151 ? -16.525 395.706 -36.379 1.00 25.27 151 ASP B C 1
ATOM 6470 O O . ASP B 1 151 ? -17.624 395.740 -36.931 1.00 30.28 151 ASP B O 1
ATOM 6475 N N . GLN B 1 152 ? -15.890 394.579 -36.161 1.00 28.14 152 GLN B N 1
ATOM 6476 C CA . GLN B 1 152 ? -16.524 393.294 -36.505 1.00 25.90 152 GLN B CA 1
ATOM 6477 C C . GLN B 1 152 ? -17.439 392.827 -35.392 1.00 30.44 152 GLN B C 1
ATOM 6478 O O . GLN B 1 152 ? -18.144 391.836 -35.576 1.00 27.84 152 GLN B O 1
ATOM 6484 N N . GLY B 1 153 ? -17.372 393.478 -34.225 1.00 29.76 153 GLY B N 1
ATOM 6485 C CA . GLY B 1 153 ? -18.310 393.211 -33.099 1.00 29.69 153 GLY B CA 1
ATOM 6486 C C . GLY B 1 153 ? -17.751 392.344 -31.979 1.00 30.73 153 GLY B C 1
ATOM 6487 O O . GLY B 1 153 ? -18.482 391.679 -31.244 1.00 28.61 153 GLY B O 1
ATOM 6488 N N . VAL B 1 154 ? -16.444 392.304 -31.871 1.00 27.06 154 VAL B N 1
ATOM 6489 C CA . VAL B 1 154 ? -15.785 391.499 -30.910 1.00 24.92 154 VAL B CA 1
ATOM 6490 C C . VAL B 1 154 ? -15.638 392.203 -29.570 1.00 30.00 154 VAL B C 1
ATOM 6491 O O . VAL B 1 154 ? -15.161 393.345 -29.529 1.00 29.04 154 VAL B O 1
ATOM 6495 N N . HIS B 1 155 ? -15.955 391.511 -28.464 1.00 27.40 155 HIS B N 1
ATOM 6496 C CA . HIS B 1 155 ? -15.851 392.092 -27.142 1.00 29.88 155 HIS B CA 1
ATOM 6497 C C . HIS B 1 155 ? -14.466 391.848 -26.553 1.00 28.82 155 HIS B C 1
ATOM 6498 O O . HIS B 1 155 ? -13.921 392.714 -25.887 1.00 31.16 155 HIS B O 1
ATOM 6505 N N . LEU B 1 156 ? -13.939 390.634 -26.759 1.00 28.67 156 LEU B N 1
ATOM 6506 C CA . LEU B 1 156 ? -12.703 390.123 -26.205 1.00 30.26 156 LEU B CA 1
ATOM 6507 C C . LEU B 1 156 ? -11.879 389.510 -27.322 1.00 29.22 156 LEU B C 1
ATOM 6508 O O . LEU B 1 156 ? -12.251 388.558 -27.941 1.00 24.74 156 LEU B O 1
ATOM 6513 N N . ALA B 1 157 ? -10.708 390.078 -27.586 1.00 25.59 157 ALA B N 1
ATOM 6514 C CA . ALA B 1 157 ? -9.853 389.554 -28.591 1.00 25.10 157 ALA B CA 1
ATOM 6515 C C . ALA B 1 157 ? -8.995 388.462 -27.950 1.00 24.55 157 ALA B C 1
ATOM 6516 O O . ALA B 1 157 ? -8.431 388.671 -26.888 1.00 30.50 157 ALA B O 1
ATOM 6518 N N . LEU B 1 158 ? -8.799 387.319 -28.587 1.00 26.05 158 LEU B N 1
ATOM 6519 C CA . LEU B 1 158 ? -7.955 386.292 -28.079 1.00 25.83 158 LEU B CA 1
ATOM 6520 C C . LEU B 1 158 ? -6.511 386.519 -28.538 1.00 27.59 158 LEU B C 1
ATOM 6521 O O . LEU B 1 158 ? -6.010 385.856 -29.463 1.00 25.65 158 LEU B O 1
ATOM 6526 N N . ALA B 1 159 ? -5.929 387.550 -27.918 1.00 29.74 159 ALA B N 1
ATOM 6527 C CA . ALA B 1 159 ? -4.652 388.126 -28.333 1.00 29.62 159 ALA B CA 1
ATOM 6528 C C . ALA B 1 159 ? -4.245 389.149 -27.278 1.00 30.76 159 ALA B C 1
ATOM 6529 O O . ALA B 1 159 ? -5.101 389.727 -26.585 1.00 28.42 159 ALA B O 1
ATOM 6531 N N . PRO B 1 160 ? -2.974 389.515 -27.227 1.00 31.52 160 PRO B N 1
ATOM 6532 C CA . PRO B 1 160 ? -1.862 389.009 -28.014 1.00 32.30 160 PRO B CA 1
ATOM 6533 C C . PRO B 1 160 ? -1.241 387.811 -27.345 1.00 31.35 160 PRO B C 1
ATOM 6534 O O . PRO B 1 160 ? -1.669 387.405 -26.237 1.00 33.60 160 PRO B O 1
ATOM 6538 N N . VAL B 1 161 ? -0.265 387.216 -28.011 1.00 27.72 161 VAL B N 1
ATOM 6539 C CA . VAL B 1 161 ? 0.593 386.207 -27.431 1.00 26.37 161 VAL B CA 1
ATOM 6540 C C . VAL B 1 161 ? 1.685 386.930 -26.729 1.00 29.13 161 VAL B C 1
ATOM 6541 O O . VAL B 1 161 ? 2.476 387.606 -27.357 1.00 32.65 161 VAL B O 1
ATOM 6545 N N . THR B 1 162 ? 1.730 386.807 -25.416 1.00 29.82 162 THR B N 1
ATOM 6546 C CA . THR B 1 162 ? 2.659 387.612 -24.570 1.00 29.66 162 THR B CA 1
ATOM 6547 C C . THR B 1 162 ? 3.543 386.758 -23.737 1.00 31.42 162 THR B C 1
ATOM 6548 O O . THR B 1 162 ? 3.578 386.903 -22.479 1.00 32.67 162 THR B O 1
ATOM 6552 N N . GLY B 1 163 ? 4.256 385.847 -24.379 1.00 33.70 163 GLY B N 1
ATOM 6553 C CA . GLY B 1 163 ? 5.277 385.073 -23.682 1.00 39.46 163 GLY B CA 1
ATOM 6554 C C . GLY B 1 163 ? 4.949 383.597 -23.445 1.00 41.65 163 GLY B C 1
ATOM 6555 O O . GLY B 1 163 ? 5.632 382.906 -22.658 1.00 39.74 163 GLY B O 1
ATOM 6556 N N . GLY B 1 164 ? 3.926 383.094 -24.123 1.00 39.84 164 GLY B N 1
ATOM 6557 C CA . GLY B 1 164 ? 3.681 381.636 -24.124 1.00 37.92 164 GLY B CA 1
ATOM 6558 C C . GLY B 1 164 ? 3.104 381.177 -25.447 1.00 33.76 164 GLY B C 1
ATOM 6559 O O . GLY B 1 164 ? 1.907 381.345 -25.648 1.00 36.21 164 GLY B O 1
ATOM 6560 N N . PRO B 1 165 ? 3.878 380.598 -26.357 1.00 31.94 165 PRO B N 1
ATOM 6561 C CA . PRO B 1 165 ? 5.264 380.316 -26.232 1.00 34.37 165 PRO B CA 1
ATOM 6562 C C . PRO B 1 165 ? 6.174 381.518 -26.368 1.00 36.82 165 PRO B C 1
ATOM 6563 O O . PRO B 1 165 ? 5.996 382.311 -27.239 1.00 36.55 165 PRO B O 1
ATOM 6567 N N . LEU B 1 166 ? 7.195 381.570 -25.538 1.00 36.59 166 LEU B N 1
ATOM 6568 C CA . LEU B 1 166 ? 8.263 382.541 -25.633 1.00 35.92 166 LEU B CA 1
ATOM 6569 C C . LEU B 1 166 ? 9.359 382.146 -26.595 1.00 41.77 166 LEU B C 1
ATOM 6570 O O . LEU B 1 166 ? 9.920 383.034 -27.259 1.00 35.51 166 LEU B O 1
ATOM 6575 N N . GLY B 1 167 ? 9.721 380.859 -26.628 1.00 35.39 167 GLY B N 1
ATOM 6576 C CA . GLY B 1 167 ? 10.793 380.372 -27.526 1.00 36.03 167 GLY B CA 1
ATOM 6577 C C . GLY B 1 167 ? 11.884 379.411 -27.047 1.00 38.95 167 GLY B C 1
ATOM 6578 O O . GLY B 1 167 ? 13.009 379.447 -27.548 1.00 37.54 167 GLY B O 1
ATOM 6579 N N . ARG B 1 168 ? 11.561 378.479 -26.153 1.00 34.90 168 ARG B N 1
ATOM 6580 C CA . ARG B 1 168 ? 12.579 377.509 -25.698 1.00 34.36 168 ARG B CA 1
ATOM 6581 C C . ARG B 1 168 ? 13.055 376.514 -26.782 1.00 30.93 168 ARG B C 1
ATOM 6582 O O . ARG B 1 168 ? 14.158 376.027 -26.737 1.00 31.94 168 ARG B O 1
ATOM 6590 N N . THR B 1 169 ? 12.200 376.204 -27.760 1.00 33.52 169 THR B N 1
ATOM 6591 C CA . THR B 1 169 ? 12.585 375.425 -28.927 1.00 32.69 169 THR B CA 1
ATOM 6592 C C . THR B 1 169 ? 12.395 376.322 -30.135 1.00 34.84 169 THR B C 1
ATOM 6593 O O . THR B 1 169 ? 11.329 376.928 -30.241 1.00 32.67 169 THR B O 1
ATOM 6597 N N . PRO B 1 170 ? 13.308 376.263 -31.115 1.00 33.86 170 PRO B N 1
ATOM 6598 C CA . PRO B 1 170 ? 13.076 376.904 -32.420 1.00 33.16 170 PRO B CA 1
ATOM 6599 C C . PRO B 1 170 ? 12.167 376.145 -33.365 1.00 31.34 170 PRO B C 1
ATOM 6600 O O . PRO B 1 170 ? 11.919 376.608 -34.493 1.00 35.63 170 PRO B O 1
ATOM 6604 N N . LEU B 1 171 ? 11.716 374.974 -32.960 1.00 33.51 171 LEU B N 1
ATOM 6605 C CA . LEU B 1 171 ? 10.814 374.132 -33.748 1.00 35.03 171 LEU B CA 1
ATOM 6606 C C . LEU B 1 171 ? 9.342 374.286 -33.418 1.00 34.78 171 LEU B C 1
ATOM 6607 O O . LEU B 1 171 ? 8.535 373.544 -33.984 1.00 31.40 171 LEU B O 1
ATOM 6612 N N . ASN B 1 172 ? 8.990 375.217 -32.516 1.00 31.05 172 ASN B N 1
ATOM 6613 C CA . ASN B 1 172 ? 7.650 375.298 -32.025 1.00 33.41 172 ASN B CA 1
ATOM 6614 C C . ASN B 1 172 ? 6.748 375.725 -33.173 1.00 38.01 172 ASN B C 1
ATOM 6615 O O . ASN B 1 172 ? 7.019 376.742 -33.797 1.00 33.52 172 ASN B O 1
ATOM 6620 N N . GLY B 1 173 ? 5.666 374.978 -33.451 1.00 31.12 173 GLY B N 1
ATOM 6621 C CA . GLY B 1 173 ? 4.938 375.223 -34.699 1.00 28.32 173 GLY B CA 1
ATOM 6622 C C . GLY B 1 173 ? 4.124 376.510 -34.610 1.00 28.09 173 GLY B C 1
ATOM 6623 O O . GLY B 1 173 ? 3.619 377.007 -35.619 1.00 35.11 173 GLY B O 1
ATOM 6624 N N . ARG B 1 174 ? 3.885 376.998 -33.414 1.00 25.99 174 ARG B N 1
ATOM 6625 C CA . ARG B 1 174 ? 3.275 378.277 -33.234 1.00 30.51 174 ARG B CA 1
ATOM 6626 C C . ARG B 1 174 ? 4.173 379.416 -32.707 1.00 28.33 174 ARG B C 1
ATOM 6627 O O . ARG B 1 174 ? 3.658 380.432 -32.288 1.00 28.29 174 ARG B O 1
ATOM 6635 N N . GLY B 1 175 ? 5.492 379.265 -32.740 1.00 30.93 175 GLY B N 1
ATOM 6636 C CA . GLY B 1 175 ? 6.377 380.380 -32.194 1.00 32.66 175 GLY B CA 1
ATOM 6637 C C . GLY B 1 175 ? 6.120 381.723 -32.860 1.00 31.18 175 GLY B C 1
ATOM 6638 O O . GLY B 1 175 ? 6.210 382.811 -32.250 1.00 33.10 175 GLY B O 1
ATOM 6639 N N . TRP B 1 176 ? 5.767 381.652 -34.129 1.00 30.53 176 TRP B N 1
ATOM 6640 C CA . TRP B 1 176 ? 5.469 382.846 -34.962 1.00 29.14 176 TRP B CA 1
ATOM 6641 C C . TRP B 1 176 ? 4.394 383.808 -34.485 1.00 30.02 176 TRP B C 1
ATOM 6642 O O . TRP B 1 176 ? 4.311 384.973 -34.924 1.00 25.83 176 TRP B O 1
ATOM 6653 N N . GLU B 1 177 ? 3.500 383.349 -33.603 1.00 29.84 177 GLU B N 1
ATOM 6654 C CA . GLU B 1 177 ? 2.429 384.186 -33.135 1.00 29.29 177 GLU B CA 1
ATOM 6655 C C . GLU B 1 177 ? 2.972 385.151 -32.106 1.00 31.81 177 GLU B C 1
ATOM 6656 O O . GLU B 1 177 ? 2.369 386.192 -31.808 1.00 29.42 177 GLU B O 1
ATOM 6662 N N . GLY B 1 178 ? 4.081 384.761 -31.498 1.00 31.67 178 GLY B N 1
ATOM 6663 C CA . GLY B 1 178 ? 4.692 385.560 -30.470 1.00 32.71 178 GLY B CA 1
ATOM 6664 C C . GLY B 1 178 ? 5.554 386.592 -31.157 1.00 33.86 178 GLY B C 1
ATOM 6665 O O . GLY B 1 178 ? 5.324 387.002 -32.321 1.00 32.46 178 GLY B O 1
ATOM 6666 N N . THR B 1 179 ? 6.571 386.984 -30.457 1.00 35.73 179 THR B N 1
ATOM 6667 C CA . THR B 1 179 ? 7.378 388.081 -30.956 1.00 38.13 179 THR B CA 1
ATOM 6668 C C . THR B 1 179 ? 8.838 387.624 -30.906 1.00 33.89 179 THR B C 1
ATOM 6669 O O . THR B 1 179 ? 9.374 387.085 -31.899 1.00 33.94 179 THR B O 1
ATOM 6673 N N . PHE B 1 180 ? 9.507 387.945 -29.799 1.00 36.22 180 PHE B N 1
ATOM 6674 C CA . PHE B 1 180 ? 10.950 387.787 -29.656 1.00 31.48 180 PHE B CA 1
ATOM 6675 C C . PHE B 1 180 ? 11.220 386.608 -28.762 1.00 32.56 180 PHE B C 1
ATOM 6676 O O . PHE B 1 180 ? 10.468 386.411 -27.755 1.00 30.65 180 PHE B O 1
ATOM 6684 N N . ALA B 1 181 ? 12.315 385.893 -29.010 1.00 33.46 181 ALA B N 1
ATOM 6685 C CA . ALA B 1 181 ? 12.776 384.822 -28.113 1.00 30.81 181 ALA B CA 1
ATOM 6686 C C . ALA B 1 181 ? 13.617 385.377 -26.952 1.00 32.26 181 ALA B C 1
ATOM 6687 O O . ALA B 1 181 ? 14.714 384.918 -26.648 1.00 34.35 181 ALA B O 1
ATOM 6689 N N . ASP B 1 182 ? 13.066 386.354 -26.271 1.00 28.10 182 ASP B N 1
ATOM 6690 C CA . ASP B 1 182 ? 13.784 387.120 -25.241 1.00 30.97 182 ASP B CA 1
ATOM 6691 C C . ASP B 1 182 ? 12.807 387.776 -24.328 1.00 31.78 182 ASP B C 1
ATOM 6692 O O . ASP B 1 182 ? 12.006 388.562 -24.809 1.00 33.85 182 ASP B O 1
ATOM 6697 N N . PRO B 1 183 ? 12.886 387.520 -22.988 1.00 29.19 183 PRO B N 1
ATOM 6698 C CA . PRO B 1 183 ? 11.913 388.129 -22.077 1.00 27.40 183 PRO B CA 1
ATOM 6699 C C . PRO B 1 183 ? 11.769 389.626 -22.185 1.00 30.77 183 PRO B C 1
ATOM 6700 O O . PRO B 1 183 ? 10.652 390.127 -22.169 1.00 29.85 183 PRO B O 1
ATOM 6704 N N . TYR B 1 184 ? 12.879 390.371 -22.216 1.00 31.76 184 TYR B N 1
ATOM 6705 C CA . TYR B 1 184 ? 12.783 391.800 -22.207 1.00 27.02 184 TYR B CA 1
ATOM 6706 C C . TYR B 1 184 ? 12.017 392.337 -23.430 1.00 24.16 184 TYR B C 1
ATOM 6707 O O . TYR B 1 184 ? 11.103 393.102 -23.266 1.00 26.91 184 TYR B O 1
ATOM 6716 N N . ALA B 1 185 ? 12.461 391.935 -24.610 1.00 26.91 185 ALA B N 1
ATOM 6717 C CA . ALA B 1 185 ? 11.844 392.429 -25.860 1.00 27.69 185 ALA B CA 1
ATOM 6718 C C . ALA B 1 185 ? 10.396 391.939 -26.065 1.00 26.81 185 ALA B C 1
ATOM 6719 O O . ALA B 1 185 ? 9.495 392.735 -26.446 1.00 25.40 185 ALA B O 1
ATOM 6721 N N . CYS B 1 186 ? 10.180 390.671 -25.763 1.00 27.27 186 CYS B N 1
ATOM 6722 C CA . CYS B 1 186 ? 8.793 390.142 -25.740 1.00 27.90 186 CYS B CA 1
ATOM 6723 C C . CYS B 1 186 ? 7.965 391.006 -24.823 1.00 24.78 186 CYS B C 1
ATOM 6724 O O . CYS B 1 186 ? 6.844 391.435 -25.180 1.00 26.34 186 CYS B O 1
ATOM 6727 N N . GLY B 1 187 ? 8.501 391.328 -23.629 1.00 25.20 187 GLY B N 1
ATOM 6728 C CA . GLY B 1 187 ? 7.798 392.157 -22.682 1.00 26.29 187 GLY B CA 1
ATOM 6729 C C . GLY B 1 187 ? 7.350 393.488 -23.203 1.00 27.06 187 GLY B C 1
ATOM 6730 O O . GLY B 1 187 ? 6.204 393.920 -23.004 1.00 29.23 187 GLY B O 1
ATOM 6731 N N . GLU B 1 188 ? 8.301 394.184 -23.843 1.00 27.02 188 GLU B N 1
ATOM 6732 C CA . GLU B 1 188 ? 8.035 395.463 -24.449 1.00 27.99 188 GLU B CA 1
ATOM 6733 C C . GLU B 1 188 ? 6.965 395.342 -25.542 1.00 26.46 188 GLU B C 1
ATOM 6734 O O . GLU B 1 188 ? 6.103 396.130 -25.575 1.00 27.33 188 GLU B O 1
ATOM 6740 N N . ALA B 1 189 ? 7.077 394.346 -26.410 1.00 28.61 189 ALA B N 1
ATOM 6741 C CA . ALA B 1 189 ? 6.126 394.173 -27.476 1.00 26.54 189 ALA B CA 1
ATOM 6742 C C . ALA B 1 189 ? 4.752 393.821 -26.919 1.00 25.59 189 ALA B C 1
ATOM 6743 O O . ALA B 1 189 ? 3.741 394.228 -27.469 1.00 32.47 189 ALA B O 1
ATOM 6745 N N . SER B 1 190 ? 4.748 393.099 -25.827 1.00 26.67 190 SER B N 1
ATOM 6746 C CA . SER B 1 190 ? 3.493 392.683 -25.196 1.00 27.09 190 SER B CA 1
ATOM 6747 C C . SER B 1 190 ? 2.760 393.864 -24.624 1.00 26.80 190 SER B C 1
ATOM 6748 O O . SER B 1 190 ? 1.550 394.032 -24.806 1.00 27.90 190 SER B O 1
ATOM 6751 N N . TYR B 1 191 ? 3.513 394.750 -23.959 1.00 27.80 191 TYR B N 1
ATOM 6752 C CA . TYR B 1 191 ? 2.963 395.909 -23.423 1.00 26.19 191 TYR B CA 1
ATOM 6753 C C . TYR B 1 191 ? 2.236 396.696 -24.498 1.00 28.44 191 TYR B C 1
ATOM 6754 O O . TYR B 1 191 ? 1.066 397.132 -24.291 1.00 27.28 191 TYR B O 1
ATOM 6763 N N . LEU B 1 192 ? 2.929 396.947 -25.611 1.00 25.93 192 LEU B N 1
ATOM 6764 C CA . LEU B 1 192 ? 2.387 397.788 -26.654 1.00 27.34 192 LEU B CA 1
ATOM 6765 C C . LEU B 1 192 ? 1.206 397.122 -27.387 1.00 22.79 192 LEU B C 1
ATOM 6766 O O . LEU B 1 192 ? 0.263 397.784 -27.785 1.00 24.14 192 LEU B O 1
ATOM 6771 N N . SER B 1 193 ? 1.280 395.821 -27.558 1.00 26.25 193 SER B N 1
ATOM 6772 C CA . SER B 1 193 ? 0.208 395.023 -28.217 1.00 26.24 193 SER B CA 1
ATOM 6773 C C . SER B 1 193 ? -1.053 395.044 -27.376 1.00 25.32 193 SER B C 1
ATOM 6774 O O . SER B 1 193 ? -2.112 395.362 -27.874 1.00 26.12 193 SER B O 1
ATOM 6777 N N . VAL B 1 194 ? -0.909 394.875 -26.071 1.00 25.80 194 VAL B N 1
ATOM 6778 C CA . VAL B 1 194 ? -2.024 395.038 -25.201 1.00 24.49 194 VAL B CA 1
ATOM 6779 C C . VAL B 1 194 ? -2.570 396.424 -25.210 1.00 27.93 194 VAL B C 1
ATOM 6780 O O . VAL B 1 194 ? -3.749 396.625 -25.356 1.00 26.40 194 VAL B O 1
ATOM 6784 N N . LYS B 1 195 ? -1.714 397.448 -25.133 1.00 29.74 195 LYS B N 1
ATOM 6785 C CA . LYS B 1 195 ? -2.236 398.804 -25.160 1.00 27.01 195 LYS B CA 1
ATOM 6786 C C . LYS B 1 195 ? -2.916 399.291 -26.451 1.00 24.67 195 LYS B C 1
ATOM 6787 O O . LYS B 1 195 ? -3.929 399.963 -26.406 1.00 24.64 195 LYS B O 1
ATOM 6793 N N . GLY B 1 196 ? -2.401 398.888 -27.591 1.00 26.04 196 GLY B N 1
ATOM 6794 C CA . GLY B 1 196 ? -3.035 399.205 -28.839 1.00 26.45 196 GLY B CA 1
ATOM 6795 C C . GLY B 1 196 ? -4.428 398.593 -28.978 1.00 28.10 196 GLY B C 1
ATOM 6796 O O . GLY B 1 196 ? -5.362 399.269 -29.438 1.00 27.49 196 GLY B O 1
ATOM 6797 N N . LEU B 1 197 ? -4.570 397.342 -28.568 1.00 27.82 197 LEU B N 1
ATOM 6798 C CA . LEU B 1 197 ? -5.888 396.669 -28.569 1.00 27.59 197 LEU B CA 1
ATOM 6799 C C . LEU B 1 197 ? -6.859 397.283 -27.655 1.00 28.14 197 LEU B C 1
ATOM 6800 O O . LEU B 1 197 ? -7.950 397.600 -28.048 1.00 26.42 197 LEU B O 1
ATOM 6805 N N . THR B 1 198 ? -6.476 397.493 -26.406 1.00 29.54 198 THR B N 1
ATOM 6806 C CA . THR B 1 198 ? -7.411 398.110 -25.455 1.00 30.21 198 THR B CA 1
ATOM 6807 C C . THR B 1 198 ? -7.761 399.536 -25.802 1.00 26.75 198 THR B C 1
ATOM 6808 O O . THR B 1 198 ? -8.906 399.964 -25.602 1.00 30.76 198 THR B O 1
ATOM 6812 N N . ASP B 1 199 ? -6.799 400.303 -26.378 1.00 26.04 199 ASP B N 1
ATOM 6813 C CA . ASP B 1 199 ? -7.051 401.677 -26.846 1.00 28.72 199 ASP B CA 1
ATOM 6814 C C . ASP B 1 199 ? -8.100 401.715 -27.960 1.00 32.87 199 ASP B C 1
ATOM 6815 O O . ASP B 1 199 ? -8.827 402.681 -28.094 1.00 28.59 199 ASP B O 1
ATOM 6820 N N . ALA B 1 200 ? -8.239 400.637 -28.726 1.00 33.40 200 ALA B N 1
ATOM 6821 C CA . ALA B 1 200 ? -9.420 400.494 -29.613 1.00 32.80 200 ALA B CA 1
ATOM 6822 C C . ALA B 1 200 ? -10.590 399.997 -28.783 1.00 39.94 200 ALA B C 1
ATOM 6823 O O . ALA B 1 200 ? -10.482 399.814 -27.599 1.00 45.46 200 ALA B O 1
ATOM 6825 N N . GLY B 1 201 ? -11.746 399.725 -29.289 1.00 41.03 201 GLY B N 1
ATOM 6826 C CA . GLY B 1 201 ? -12.707 399.198 -28.241 1.00 48.56 201 GLY B CA 1
ATOM 6827 C C . GLY B 1 201 ? -12.510 397.865 -27.434 1.00 37.12 201 GLY B C 1
ATOM 6828 O O . GLY B 1 201 ? -13.395 397.503 -26.718 1.00 39.40 201 GLY B O 1
ATOM 6829 N N . VAL B 1 202 ? -11.389 397.146 -27.514 1.00 29.83 202 VAL B N 1
ATOM 6830 C CA . VAL B 1 202 ? -11.460 395.653 -27.350 1.00 29.61 202 VAL B CA 1
ATOM 6831 C C . VAL B 1 202 ? -10.741 395.110 -26.152 1.00 29.96 202 VAL B C 1
ATOM 6832 O O . VAL B 1 202 ? -9.582 395.426 -25.920 1.00 31.06 202 VAL B O 1
ATOM 6836 N N . ALA B 1 203 ? -11.432 394.283 -25.346 1.00 29.37 203 ALA B N 1
ATOM 6837 C CA . ALA B 1 203 ? -10.738 393.634 -24.250 1.00 25.12 203 ALA B CA 1
ATOM 6838 C C . ALA B 1 203 ? -9.763 392.637 -24.772 1.00 26.90 203 ALA B C 1
ATOM 6839 O O . ALA B 1 203 ? -9.939 392.096 -25.853 1.00 29.78 203 ALA B O 1
ATOM 6841 N N . THR B 1 204 ? -8.663 392.446 -24.074 1.00 28.22 204 THR B N 1
ATOM 6842 C CA . THR B 1 204 ? -7.635 391.477 -24.465 1.00 29.19 204 THR B CA 1
ATOM 6843 C C . THR B 1 204 ? -7.616 390.284 -23.558 1.00 28.61 204 THR B C 1
ATOM 6844 O O . THR B 1 204 ? -7.924 390.427 -22.354 1.00 28.96 204 THR B O 1
ATOM 6848 N N . VAL B 1 205 ? -7.159 389.150 -24.133 1.00 27.44 205 VAL B N 1
ATOM 6849 C CA . VAL B 1 205 ? -6.927 387.929 -23.480 1.00 29.11 205 VAL B CA 1
ATOM 6850 C C . VAL B 1 205 ? -5.518 387.480 -23.828 1.00 28.02 205 VAL B C 1
ATOM 6851 O O . VAL B 1 205 ? -5.296 386.871 -24.858 1.00 33.53 205 VAL B O 1
ATOM 6855 N N . SER B 1 206 ? -4.545 387.890 -22.992 1.00 27.87 206 SER B N 1
ATOM 6856 C CA . SER B 1 206 ? -3.166 387.655 -23.259 1.00 25.38 206 SER B CA 1
ATOM 6857 C C . SER B 1 206 ? -2.876 386.214 -22.999 1.00 31.11 206 SER B C 1
ATOM 6858 O O . SER B 1 206 ? -3.351 385.626 -22.002 1.00 31.01 206 SER B O 1
ATOM 6861 N N . LYS B 1 207 ? -2.097 385.620 -23.875 1.00 26.73 207 LYS B N 1
ATOM 6862 C CA . LYS B 1 207 ? -1.908 384.162 -23.784 1.00 32.84 207 LYS B CA 1
ATOM 6863 C C . LYS B 1 207 ? -0.514 383.755 -24.055 1.00 29.14 207 LYS B C 1
ATOM 6864 O O . LYS B 1 207 ? 0.236 384.548 -24.652 1.00 33.09 207 LYS B O 1
ATOM 6870 N N . HIS B 1 208 ? -0.066 382.557 -23.677 1.00 31.14 208 HIS B N 1
ATOM 6871 C CA . HIS B 1 208 ? -0.816 381.494 -22.978 1.00 30.41 208 HIS B CA 1
ATOM 6872 C C . HIS B 1 208 ? -0.062 381.330 -21.680 1.00 31.06 208 HIS B C 1
ATOM 6873 O O . HIS B 1 208 ? 1.071 380.986 -21.725 1.00 31.51 208 HIS B O 1
ATOM 6880 N N . TRP B 1 209 ? -0.714 381.509 -20.551 1.00 27.73 209 TRP B N 1
ATOM 6881 C CA . TRP B 1 209 ? -0.085 381.314 -19.239 1.00 29.47 209 TRP B CA 1
ATOM 6882 C C . TRP B 1 209 ? -0.101 379.802 -18.820 1.00 31.46 209 TRP B C 1
ATOM 6883 O O . TRP B 1 209 ? -1.192 379.209 -18.665 1.00 24.32 209 TRP B O 1
ATOM 6894 N N . ILE B 1 210 ? 1.045 379.133 -18.685 1.00 27.64 210 ILE B N 1
ATOM 6895 C CA . ILE B 1 210 ? 2.440 379.679 -18.792 1.00 28.89 210 ILE B CA 1
ATOM 6896 C C . ILE B 1 210 ? 3.366 378.491 -19.027 1.00 31.27 210 ILE B C 1
ATOM 6897 O O . ILE B 1 210 ? 2.970 377.302 -18.731 1.00 27.04 210 ILE B O 1
ATOM 6902 N N . ALA B 1 211 ? 4.568 378.765 -19.569 1.00 28.51 211 ALA B N 1
ATOM 6903 C CA . ALA B 1 211 ? 5.577 377.715 -19.915 1.00 29.21 211 ALA B CA 1
ATOM 6904 C C . ALA B 1 211 ? 4.992 376.751 -20.934 1.00 30.89 211 ALA B C 1
ATOM 6905 O O . ALA B 1 211 ? 5.284 375.506 -20.964 1.00 32.35 211 ALA B O 1
ATOM 6907 N N . TYR B 1 212 ? 4.220 377.369 -21.854 1.00 30.46 212 TYR B N 1
ATOM 6908 C CA . TYR B 1 212 ? 3.608 376.610 -22.944 1.00 33.97 212 TYR B CA 1
ATOM 6909 C C . TYR B 1 212 ? 4.646 376.578 -24.092 1.00 32.49 212 TYR B C 1
ATOM 6910 O O . TYR B 1 212 ? 4.578 377.392 -24.969 1.00 34.08 212 TYR B O 1
ATOM 6919 N N . GLU B 1 213 ? 5.603 375.635 -24.081 1.00 32.56 213 GLU B N 1
ATOM 6920 C CA . GLU B 1 213 ? 6.775 375.744 -24.945 1.00 31.33 213 GLU B CA 1
ATOM 6921 C C . GLU B 1 213 ? 6.914 374.660 -25.965 1.00 30.88 213 GLU B C 1
ATOM 6922 O O . GLU B 1 213 ? 7.926 374.632 -26.629 1.00 29.77 213 GLU B O 1
ATOM 6928 N N . GLN B 1 214 ? 5.917 373.748 -26.108 1.00 31.51 214 GLN B N 1
ATOM 6929 C CA . GLN B 1 214 ? 5.883 372.790 -27.239 1.00 31.34 214 GLN B CA 1
ATOM 6930 C C . GLN B 1 214 ? 4.429 372.346 -27.523 1.00 33.43 214 GLN B C 1
ATOM 6931 O O . GLN B 1 214 ? 3.576 372.260 -26.620 1.00 33.51 214 GLN B O 1
ATOM 6937 N N . GLU B 1 215 ? 4.177 372.132 -28.806 1.00 34.14 215 GLU B N 1
ATOM 6938 C CA . GLU B 1 215 ? 2.883 371.719 -29.322 1.00 29.86 215 GLU B CA 1
ATOM 6939 C C . GLU B 1 215 ? 2.641 370.236 -29.189 1.00 32.29 215 GLU B C 1
ATOM 6940 O O . GLU B 1 215 ? 1.484 369.833 -29.006 1.00 32.82 215 GLU B O 1
ATOM 6946 N N . THR B 1 216 ? 3.725 369.467 -29.327 1.00 28.96 216 THR B N 1
ATOM 6947 C CA . THR B 1 216 ? 3.718 368.019 -29.243 1.00 34.04 216 THR B CA 1
ATOM 6948 C C . THR B 1 216 ? 3.258 367.606 -27.858 1.00 34.79 216 THR B C 1
ATOM 6949 O O . THR B 1 216 ? 3.801 368.052 -26.835 1.00 32.15 216 THR B O 1
ATOM 6953 N N . SER B 1 217 ? 2.243 366.764 -27.821 1.00 30.44 217 SER B N 1
ATOM 6954 C CA . SER B 1 217 ? 1.645 366.395 -26.547 1.00 30.26 217 SER B CA 1
ATOM 6955 C C . SER B 1 217 ? 1.026 367.501 -25.751 1.00 30.30 217 SER B C 1
ATOM 6956 O O . SER B 1 217 ? 0.874 367.365 -24.544 1.00 28.08 217 SER B O 1
ATOM 6959 N N . ARG B 1 218 ? 0.658 368.635 -26.377 1.00 31.55 218 ARG B N 1
ATOM 6960 C CA . ARG B 1 218 ? -0.078 369.639 -25.611 1.00 30.36 218 ARG B CA 1
ATOM 6961 C C . ARG B 1 218 ? -1.431 368.989 -25.109 1.00 33.48 218 ARG B C 1
ATOM 6962 O O . ARG B 1 218 ? -1.943 369.315 -24.030 1.00 29.13 218 ARG B O 1
ATOM 6970 N N . ASN B 1 219 ? -1.962 368.088 -25.913 1.00 31.18 219 ASN B N 1
ATOM 6971 C CA . ASN B 1 219 ? -3.043 367.188 -25.505 1.00 33.30 219 ASN B CA 1
ATOM 6972 C C . ASN B 1 219 ? -4.198 367.884 -24.845 1.00 27.20 219 ASN B C 1
ATOM 6973 O O . ASN B 1 219 ? -4.445 367.712 -23.658 1.00 28.86 219 ASN B O 1
ATOM 6978 N N . LEU B 1 220 ? -4.876 368.758 -25.585 1.00 25.89 220 LEU B N 1
ATOM 6979 C CA . LEU B 1 220 ? -6.038 369.372 -25.052 1.00 28.50 220 LEU B CA 1
ATOM 6980 C C . LEU B 1 220 ? -7.093 368.288 -24.743 1.00 28.90 220 LEU B C 1
ATOM 6981 O O . LEU B 1 220 ? -7.153 367.258 -25.410 1.00 32.26 220 LEU B O 1
ATOM 6986 N N . TYR B 1 221 ? -7.909 368.556 -23.736 1.00 31.71 221 TYR B N 1
ATOM 6987 C CA . TYR B 1 221 ? -9.056 367.706 -23.402 1.00 32.03 221 TYR B CA 1
ATOM 6988 C C . TYR B 1 221 ? -10.094 367.733 -24.522 1.00 31.74 221 TYR B C 1
ATOM 6989 O O . TYR B 1 221 ? -10.643 368.824 -24.885 1.00 29.95 221 TYR B O 1
ATOM 6998 N N . ILE B 1 222 ? -10.426 366.555 -25.035 1.00 31.85 222 ILE B N 1
ATOM 6999 C CA . ILE B 1 222 ? -11.474 366.390 -26.079 1.00 33.12 222 ILE B CA 1
ATOM 7000 C C . ILE B 1 222 ? -12.026 364.986 -25.806 1.00 31.55 222 ILE B C 1
ATOM 7001 O O . ILE B 1 222 ? -11.241 364.031 -25.470 1.00 33.30 222 ILE B O 1
ATOM 7006 N N . ASP B 1 223 ? -13.303 364.826 -26.065 1.00 30.19 223 ASP B N 1
ATOM 7007 C CA . ASP B 1 223 ? -13.984 363.480 -25.967 1.00 28.72 223 ASP B CA 1
ATOM 7008 C C . ASP B 1 223 ? -14.966 363.498 -27.115 1.00 28.78 223 ASP B C 1
ATOM 7009 O O . ASP B 1 223 ? -16.008 364.193 -27.099 1.00 37.10 223 ASP B O 1
ATOM 7014 N N . ILE B 1 224 ? -14.544 362.848 -28.179 1.00 28.56 224 ILE B N 1
ATOM 7015 C CA . ILE B 1 224 ? -15.272 362.859 -29.429 1.00 32.93 224 ILE B CA 1
ATOM 7016 C C . ILE B 1 224 ? -15.316 361.447 -30.035 1.00 37.00 224 ILE B C 1
ATOM 7017 O O . ILE B 1 224 ? -14.269 360.705 -30.092 1.00 37.81 224 ILE B O 1
ATOM 7022 N N . ASP B 1 225 ? -16.507 361.044 -30.471 1.00 37.86 225 ASP B N 1
ATOM 7023 C CA . ASP B 1 225 ? -16.698 359.688 -31.097 1.00 40.32 225 ASP B CA 1
ATOM 7024 C C . ASP B 1 225 ? -16.170 358.519 -30.229 1.00 37.04 225 ASP B C 1
ATOM 7025 O O . ASP B 1 225 ? -15.660 357.511 -30.730 1.00 36.88 225 ASP B O 1
ATOM 7030 N N . GLY B 1 226 ? -16.306 358.679 -28.913 1.00 37.13 226 GLY B N 1
ATOM 7031 C CA . GLY B 1 226 ? -15.934 357.669 -27.936 1.00 39.11 226 GLY B CA 1
ATOM 7032 C C . GLY B 1 226 ? -14.474 357.627 -27.589 1.00 44.27 226 GLY B C 1
ATOM 7033 O O . GLY B 1 226 ? -14.095 356.781 -26.776 1.00 41.79 226 GLY B O 1
ATOM 7034 N N . VAL B 1 227 ? -13.631 358.516 -28.158 1.00 37.95 227 VAL B N 1
ATOM 7035 C CA . VAL B 1 227 ? -12.184 358.498 -27.781 1.00 38.48 227 VAL B CA 1
ATOM 7036 C C . VAL B 1 227 ? -11.858 359.804 -27.019 1.00 34.55 227 VAL B C 1
ATOM 7037 O O . VAL B 1 227 ? -12.219 360.894 -27.461 1.00 33.34 227 VAL B O 1
ATOM 7041 N N . SER B 1 228 ? -11.251 359.655 -25.847 1.00 34.45 228 SER B N 1
ATOM 7042 C CA . SER B 1 228 ? -10.955 360.752 -24.938 1.00 37.11 228 SER B CA 1
ATOM 7043 C C . SER B 1 228 ? -9.440 360.847 -24.769 1.00 35.91 228 SER B C 1
ATOM 7044 O O . SER B 1 228 ? -8.761 359.825 -24.595 1.00 38.92 228 SER B O 1
ATOM 7047 N N . GLN B 1 229 ? -8.917 362.079 -24.826 1.00 33.47 229 GLN B N 1
ATOM 7048 C CA . GLN B 1 229 ? -7.495 362.350 -24.594 1.00 33.70 229 GLN B CA 1
ATOM 7049 C C . GLN B 1 229 ? -7.051 361.825 -23.240 1.00 31.13 229 GLN B C 1
ATOM 7050 O O . GLN B 1 229 ? -5.904 361.325 -23.118 1.00 34.18 229 GLN B O 1
ATOM 7056 N N . ALA B 1 230 ? -7.931 361.977 -22.245 1.00 36.30 230 ALA B N 1
ATOM 7057 C CA . ALA B 1 230 ? -7.731 361.442 -20.868 1.00 39.98 230 ALA B CA 1
ATOM 7058 C C . ALA B 1 230 ? -7.317 359.991 -20.854 1.00 42.32 230 ALA B C 1
ATOM 7059 O O . ALA B 1 230 ? -6.552 359.588 -20.005 1.00 46.40 230 ALA B O 1
ATOM 7061 N N . ASP B 1 231 ? -7.829 359.216 -21.803 1.00 43.44 231 ASP B N 1
ATOM 7062 C CA . ASP B 1 231 ? -7.523 357.793 -21.888 1.00 45.85 231 ASP B CA 1
ATOM 7063 C C . ASP B 1 231 ? -6.257 357.501 -22.658 1.00 46.76 231 ASP B C 1
ATOM 7064 O O . ASP B 1 231 ? -5.889 356.344 -22.747 1.00 44.08 231 ASP B O 1
ATOM 7069 N N . ILE B 1 232 ? -5.612 358.509 -23.264 1.00 37.61 232 ILE B N 1
ATOM 7070 C CA . ILE B 1 232 ? -4.443 358.270 -24.111 1.00 31.04 232 ILE B CA 1
ATOM 7071 C C . ILE B 1 232 ? -3.160 358.830 -23.505 1.00 34.04 232 ILE B C 1
ATOM 7072 O O . ILE B 1 232 ? -2.120 358.116 -23.383 1.00 35.04 232 ILE B O 1
ATOM 7077 N N . GLN B 1 233 ? -3.178 360.124 -23.208 1.00 32.91 233 GLN B N 1
ATOM 7078 C CA . GLN B 1 233 ? -1.977 360.795 -22.668 1.00 32.68 233 GLN B CA 1
ATOM 7079 C C . GLN B 1 233 ? -2.313 362.126 -21.987 1.00 30.92 233 GLN B C 1
ATOM 7080 O O . GLN B 1 233 ? -3.107 362.913 -22.473 1.00 34.25 233 GLN B O 1
ATOM 7086 N N . LEU B 1 234 ? -1.754 362.370 -20.830 1.00 28.62 234 LEU B N 1
ATOM 7087 C CA . LEU B 1 234 ? -1.936 363.640 -20.180 1.00 29.00 234 LEU B CA 1
ATOM 7088 C C . LEU B 1 234 ? -1.057 364.672 -20.921 1.00 31.03 234 LEU B C 1
ATOM 7089 O O . LEU B 1 234 ? -0.130 364.298 -21.629 1.00 29.17 234 LEU B O 1
ATOM 7094 N N . PRO B 1 235 ? -1.364 365.951 -20.755 1.00 26.12 235 PRO B N 1
ATOM 7095 C CA . PRO B 1 235 ? -0.532 367.021 -21.392 1.00 29.78 235 PRO B CA 1
ATOM 7096 C C . PRO B 1 235 ? 0.882 367.049 -20.869 1.00 32.73 235 PRO B C 1
ATOM 7097 O O . PRO B 1 235 ? 1.109 366.791 -19.673 1.00 36.87 235 PRO B O 1
ATOM 7101 N N . ILE B 1 236 ? 1.832 367.297 -21.759 1.00 27.53 236 ILE B N 1
ATOM 7102 C CA . ILE B 1 236 ? 3.176 367.738 -21.361 1.00 28.86 236 ILE B CA 1
ATOM 7103 C C . ILE B 1 236 ? 3.230 368.590 -20.062 1.00 30.47 236 ILE B C 1
ATOM 7104 O O . ILE B 1 236 ? 2.497 369.607 -19.872 1.00 31.00 236 ILE B O 1
ATOM 7109 N N . SER B 1 237 ? 4.053 368.139 -19.115 1.00 29.72 237 SER B N 1
ATOM 7110 C CA . SER B 1 237 ? 4.244 368.857 -17.864 1.00 32.51 237 SER B CA 1
ATOM 7111 C C . SER B 1 237 ? 5.525 369.659 -18.001 1.00 31.33 237 SER B C 1
ATOM 7112 O O . SER B 1 237 ? 6.578 369.062 -18.193 1.00 32.75 237 SER B O 1
ATOM 7115 N N . SER B 1 238 ? 5.429 370.979 -17.907 1.00 28.94 238 SER B N 1
ATOM 7116 C CA . SER B 1 238 ? 6.653 371.787 -17.913 1.00 28.58 238 SER B CA 1
ATOM 7117 C C . SER B 1 238 ? 7.086 371.829 -16.458 1.00 26.05 238 SER B C 1
ATOM 7118 O O . SER B 1 238 ? 6.381 372.353 -15.601 1.00 29.45 238 SER B O 1
ATOM 7121 N N . ASN B 1 239 ? 8.232 371.256 -16.149 1.00 28.03 239 ASN B N 1
ATOM 7122 C CA . ASN B 1 239 ? 8.761 371.315 -14.792 1.00 29.63 239 ASN B CA 1
ATOM 7123 C C . ASN B 1 239 ? 9.844 372.404 -14.700 1.00 29.15 239 ASN B C 1
ATOM 7124 O O . ASN B 1 239 ? 10.964 372.236 -15.183 1.00 30.09 239 ASN B O 1
ATOM 7129 N N . VAL B 1 240 ? 9.452 373.468 -14.035 1.00 31.24 240 VAL B N 1
ATOM 7130 C CA . VAL B 1 240 ? 10.125 374.751 -14.066 1.00 32.17 240 VAL B CA 1
ATOM 7131 C C . VAL B 1 240 ? 10.512 375.171 -12.659 1.00 32.60 240 VAL B C 1
ATOM 7132 O O . VAL B 1 240 ? 9.634 375.386 -11.835 1.00 33.37 240 VAL B O 1
ATOM 7136 N N . ASP B 1 241 ? 11.780 375.489 -12.447 1.00 34.87 241 ASP B N 1
ATOM 7137 C CA . ASP B 1 241 ? 12.177 376.063 -11.168 1.00 39.56 241 ASP B CA 1
ATOM 7138 C C . ASP B 1 241 ? 11.657 377.498 -10.923 1.00 37.10 241 ASP B C 1
ATOM 7139 O O . ASP B 1 241 ? 11.116 378.156 -11.820 1.00 36.91 241 ASP B O 1
ATOM 7144 N N . ASP B 1 242 ? 11.761 377.961 -9.677 1.00 35.21 242 ASP B N 1
ATOM 7145 C CA . ASP B 1 242 ? 11.176 379.214 -9.259 1.00 31.97 242 ASP B CA 1
ATOM 7146 C C . ASP B 1 242 ? 11.899 380.417 -9.901 1.00 36.27 242 ASP B C 1
ATOM 7147 O O . ASP B 1 242 ? 11.236 381.429 -10.249 1.00 33.37 242 ASP B O 1
ATOM 7152 N N . LEU B 1 243 ? 13.210 380.277 -10.056 1.00 34.04 243 LEU B N 1
ATOM 7153 C CA . LEU B 1 243 ? 14.022 381.311 -10.638 1.00 35.51 243 LEU B CA 1
ATOM 7154 C C . LEU B 1 243 ? 13.678 381.409 -12.150 1.00 31.93 243 LEU B C 1
ATOM 7155 O O . LEU B 1 243 ? 13.526 382.475 -12.649 1.00 35.15 243 LEU B O 1
ATOM 7160 N N . THR B 1 244 ? 13.516 380.294 -12.815 1.00 35.72 244 THR B N 1
ATOM 7161 C CA . THR B 1 244 ? 13.229 380.315 -14.225 1.00 32.91 244 THR B CA 1
ATOM 7162 C C . THR B 1 244 ? 11.872 380.916 -14.472 1.00 35.84 244 THR B C 1
ATOM 7163 O O . THR B 1 244 ? 11.737 381.766 -15.389 1.00 31.05 244 THR B O 1
ATOM 7167 N N . MET B 1 245 ? 10.876 380.505 -13.666 1.00 34.55 245 MET B N 1
ATOM 7168 C CA . MET B 1 245 ? 9.519 381.072 -13.761 1.00 36.76 245 MET B CA 1
ATOM 7169 C C . MET B 1 245 ? 9.499 382.614 -13.594 1.00 34.46 245 MET B C 1
ATOM 7170 O O . MET B 1 245 ? 8.823 383.283 -14.348 1.00 34.73 245 MET B O 1
ATOM 7175 N N . HIS B 1 246 ? 10.202 383.189 -12.619 1.00 29.23 246 HIS B N 1
ATOM 7176 C CA . HIS B 1 246 ? 10.174 384.659 -12.429 1.00 33.94 246 HIS B CA 1
ATOM 7177 C C . HIS B 1 246 ? 11.019 385.436 -13.451 1.00 32.12 246 HIS B C 1
ATOM 7178 O O . HIS B 1 246 ? 10.621 386.517 -13.906 1.00 37.20 246 HIS B O 1
ATOM 7185 N N . GLU B 1 247 ? 12.193 384.918 -13.743 1.00 35.48 247 GLU B N 1
ATOM 7186 C CA . GLU B 1 247 ? 13.132 385.688 -14.562 1.00 40.04 247 GLU B CA 1
ATOM 7187 C C . GLU B 1 247 ? 12.818 385.535 -16.039 1.00 37.79 247 GLU B C 1
ATOM 7188 O O . GLU B 1 247 ? 13.034 386.473 -16.813 1.00 36.47 247 GLU B O 1
ATOM 7194 N N . LEU B 1 248 ? 12.228 384.407 -16.431 1.00 32.48 248 LEU B N 1
ATOM 7195 C CA . LEU B 1 248 ? 12.107 384.128 -17.845 1.00 30.89 248 LEU B CA 1
ATOM 7196 C C . LEU B 1 248 ? 10.674 384.215 -18.262 1.00 32.34 248 LEU B C 1
ATOM 7197 O O . LEU B 1 248 ? 10.265 385.183 -18.903 1.00 35.78 248 LEU B O 1
ATOM 7202 N N . TYR B 1 249 ? 9.876 383.247 -17.823 1.00 31.38 249 TYR B N 1
ATOM 7203 C CA . TYR B 1 249 ? 8.519 383.086 -18.317 1.00 29.06 249 TYR B CA 1
ATOM 7204 C C . TYR B 1 249 ? 7.536 384.087 -17.798 1.00 25.38 249 TYR B C 1
ATOM 7205 O O . TYR B 1 249 ? 6.708 384.535 -18.536 1.00 31.50 249 TYR B O 1
ATOM 7214 N N . MET B 1 250 ? 7.580 384.510 -16.528 1.00 26.81 250 MET B N 1
ATOM 7215 C CA . MET B 1 250 ? 6.591 385.518 -16.063 1.00 25.35 250 MET B CA 1
ATOM 7216 C C . MET B 1 250 ? 6.854 386.985 -16.545 1.00 28.40 250 MET B C 1
ATOM 7217 O O . MET B 1 250 ? 5.963 387.866 -16.418 1.00 27.06 250 MET B O 1
ATOM 7222 N N . TRP B 1 251 ? 8.065 387.242 -17.006 1.00 30.23 251 TRP B N 1
ATOM 7223 C CA . TRP B 1 251 ? 8.506 388.624 -17.361 1.00 29.57 251 TRP B CA 1
ATOM 7224 C C . TRP B 1 251 ? 7.486 389.286 -18.286 1.00 27.04 251 TRP B C 1
ATOM 7225 O O . TRP B 1 251 ? 7.053 390.426 -18.060 1.00 27.54 251 TRP B O 1
ATOM 7236 N N . SER B 1 252 ? 7.119 388.620 -19.374 1.00 29.91 252 SER B N 1
ATOM 7237 C CA . SER B 1 252 ? 6.240 389.295 -20.361 1.00 29.31 252 SER B CA 1
ATOM 7238 C C . SER B 1 252 ? 4.818 389.452 -19.894 1.00 32.71 252 SER B C 1
ATOM 7239 O O . SER B 1 252 ? 4.106 390.444 -20.244 1.00 28.29 252 SER B O 1
ATOM 7242 N N . PHE B 1 253 ? 4.363 388.443 -19.149 1.00 31.89 253 PHE B N 1
ATOM 7243 C CA . PHE B 1 253 ? 3.049 388.548 -18.516 1.00 31.41 253 PHE B CA 1
ATOM 7244 C C . PHE B 1 253 ? 2.935 389.712 -17.559 1.00 27.85 253 PHE B C 1
ATOM 7245 O O . PHE B 1 253 ? 1.919 390.428 -17.516 1.00 29.76 253 PHE B O 1
ATOM 7253 N N . ALA B 1 254 ? 3.977 389.930 -16.775 1.00 26.54 254 ALA B N 1
ATOM 7254 C CA . ALA B 1 254 ? 4.027 391.072 -15.911 1.00 27.88 254 ALA B CA 1
ATOM 7255 C C . ALA B 1 254 ? 3.784 392.401 -16.674 1.00 26.72 254 ALA B C 1
ATOM 7256 O O . ALA B 1 254 ? 2.967 393.202 -16.277 1.00 24.93 254 ALA B O 1
ATOM 7258 N N . GLU B 1 255 ? 4.420 392.547 -17.829 1.00 29.03 255 GLU B N 1
ATOM 7259 C CA . GLU B 1 255 ? 4.190 393.687 -18.712 1.00 30.02 255 GLU B CA 1
ATOM 7260 C C . GLU B 1 255 ? 2.765 393.765 -19.273 1.00 28.26 255 GLU B C 1
ATOM 7261 O O . GLU B 1 255 ? 2.191 394.847 -19.308 1.00 28.21 255 GLU B O 1
ATOM 7267 N N . ALA B 1 256 ? 2.234 392.608 -19.693 1.00 29.39 256 ALA B N 1
ATOM 7268 C CA . ALA B 1 256 ? 0.882 392.490 -20.156 1.00 30.08 256 ALA B CA 1
ATOM 7269 C C . ALA B 1 256 ? -0.133 392.867 -19.078 1.00 30.30 256 ALA B C 1
ATOM 7270 O O . ALA B 1 256 ? -1.115 393.520 -19.363 1.00 28.59 256 ALA B O 1
ATOM 7272 N N . VAL B 1 257 ? 0.121 392.479 -17.828 1.00 28.44 257 VAL B N 1
ATOM 7273 C CA . VAL B 1 257 ? -0.708 392.971 -16.703 1.00 29.18 257 VAL B CA 1
ATOM 7274 C C . VAL B 1 257 ? -0.613 394.487 -16.507 1.00 27.52 257 VAL B C 1
ATOM 7275 O O . VAL B 1 257 ? -1.618 395.211 -16.418 1.00 24.84 257 VAL B O 1
ATOM 7279 N N . ARG B 1 258 ? 0.625 394.956 -16.478 1.00 30.75 258 ARG B N 1
ATOM 7280 C CA . ARG B 1 258 ? 0.873 396.408 -16.324 1.00 30.78 258 ARG B CA 1
ATOM 7281 C C . ARG B 1 258 ? 0.211 397.212 -17.434 1.00 28.78 258 ARG B C 1
ATOM 7282 O O . ARG B 1 258 ? -0.357 398.260 -17.184 1.00 26.65 258 ARG B O 1
ATOM 7290 N N . ALA B 1 259 ? 0.185 396.670 -18.669 1.00 27.71 259 ALA B N 1
ATOM 7291 C CA . ALA B 1 259 ? -0.616 397.340 -19.726 1.00 30.88 259 ALA B CA 1
ATOM 7292 C C . ALA B 1 259 ? -2.146 397.557 -19.698 1.00 31.96 259 ALA B C 1
ATOM 7293 O O . ALA B 1 259 ? -2.617 398.120 -20.609 1.00 35.80 259 ALA B O 1
ATOM 7295 N N . GLY B 1 260 ? -3.044 397.153 -18.815 1.00 33.78 260 GLY B N 1
ATOM 7296 C CA . GLY B 1 260 ? -3.391 395.926 -18.389 1.00 35.73 260 GLY B CA 1
ATOM 7297 C C . GLY B 1 260 ? -4.425 395.226 -19.237 1.00 25.93 260 GLY B C 1
ATOM 7298 O O . GLY B 1 260 ? -5.620 395.602 -19.423 1.00 31.98 260 GLY B O 1
ATOM 7299 N N . THR B 1 261 ? -3.937 394.093 -19.677 1.00 29.53 261 THR B N 1
ATOM 7300 C CA . THR B 1 261 ? -4.807 393.039 -20.189 1.00 29.75 261 THR B CA 1
ATOM 7301 C C . THR B 1 261 ? -6.001 392.807 -19.306 1.00 26.35 261 THR B C 1
ATOM 7302 O O . THR B 1 261 ? -5.878 392.734 -18.114 1.00 25.87 261 THR B O 1
ATOM 7306 N N . ASN B 1 262 ? -7.140 392.550 -19.918 1.00 29.97 262 ASN B N 1
ATOM 7307 C CA . ASN B 1 262 ? -8.376 392.447 -19.151 1.00 27.83 262 ASN B CA 1
ATOM 7308 C C . ASN B 1 262 ? -8.510 391.057 -18.646 1.00 28.87 262 ASN B C 1
ATOM 7309 O O . ASN B 1 262 ? -9.130 390.842 -17.628 1.00 30.29 262 ASN B O 1
ATOM 7314 N N . HIS B 1 263 ? -7.901 390.132 -19.366 1.00 27.93 263 HIS B N 1
ATOM 7315 C CA . HIS B 1 263 ? -7.949 388.712 -19.134 1.00 28.79 263 HIS B CA 1
ATOM 7316 C C . HIS B 1 263 ? -6.631 388.038 -19.510 1.00 29.69 263 HIS B C 1
ATOM 7317 O O . HIS B 1 263 ? -5.810 388.604 -20.237 1.00 24.62 263 HIS B O 1
ATOM 7324 N N . ILE B 1 264 ? -6.437 386.828 -19.019 1.00 27.51 264 ILE B N 1
ATOM 7325 C CA . ILE B 1 264 ? -5.334 385.959 -19.356 1.00 28.24 264 ILE B CA 1
ATOM 7326 C C . ILE B 1 264 ? -5.850 384.525 -19.652 1.00 29.58 264 ILE B C 1
ATOM 7327 O O . ILE B 1 264 ? -6.580 383.948 -18.889 1.00 30.16 264 ILE B O 1
ATOM 7332 N N . MET B 1 265 ? -5.420 383.973 -20.746 1.00 26.88 265 MET B N 1
ATOM 7333 C CA . MET B 1 265 ? -5.746 382.608 -21.126 1.00 30.15 265 MET B CA 1
ATOM 7334 C C . MET B 1 265 ? -4.734 381.679 -20.494 1.00 30.26 265 MET B C 1
ATOM 7335 O O . MET B 1 265 ? -3.526 381.870 -20.701 1.00 30.15 265 MET B O 1
ATOM 7340 N N . CYS B 1 266 ? -5.186 380.735 -19.663 1.00 30.94 266 CYS B N 1
ATOM 7341 C CA . CYS B 1 266 ? -4.319 379.612 -19.242 1.00 32.13 266 CYS B CA 1
ATOM 7342 C C . CYS B 1 266 ? -4.032 378.522 -20.323 1.00 34.79 266 CYS B C 1
ATOM 7343 O O . CYS B 1 266 ? -4.885 378.117 -21.124 1.00 38.89 266 CYS B O 1
ATOM 7346 N N . SER B 1 267 ? -2.871 377.927 -20.250 1.00 29.67 267 SER B N 1
ATOM 7347 C CA . SER B 1 267 ? -2.396 377.035 -21.296 1.00 29.52 267 SER B CA 1
ATOM 7348 C C . SER B 1 267 ? -2.802 375.575 -21.210 1.00 28.05 267 SER B C 1
ATOM 7349 O O . SER B 1 267 ? -3.259 375.121 -20.147 1.00 32.03 267 SER B O 1
ATOM 7352 N N . TYR B 1 268 ? -2.572 374.848 -22.301 1.00 28.81 268 TYR B N 1
ATOM 7353 C CA . TYR B 1 268 ? -2.771 373.370 -22.356 1.00 33.04 268 TYR B CA 1
ATOM 7354 C C . TYR B 1 268 ? -1.817 372.487 -21.514 1.00 34.64 268 TYR B C 1
ATOM 7355 O O . TYR B 1 268 ? -2.239 371.449 -21.011 1.00 33.30 268 TYR B O 1
ATOM 7364 N N . ASN B 1 269 ? -0.547 372.875 -21.393 1.00 30.25 269 ASN B N 1
ATOM 7365 C CA . ASN B 1 269 ? 0.438 372.128 -20.622 1.00 32.43 269 ASN B CA 1
ATOM 7366 C C . ASN B 1 269 ? 0.102 372.123 -19.152 1.00 29.53 269 ASN B C 1
ATOM 7367 O O . ASN B 1 269 ? -0.586 372.968 -18.647 1.00 29.82 269 ASN B O 1
ATOM 7372 N N . ARG B 1 270 ? 0.645 371.141 -18.463 1.00 30.91 270 ARG B N 1
ATOM 7373 C CA . ARG B 1 270 ? 0.661 371.232 -16.996 1.00 33.16 270 ARG B CA 1
ATOM 7374 C C . ARG B 1 270 ? 1.986 371.847 -16.601 1.00 30.96 270 ARG B C 1
ATOM 7375 O O . ARG B 1 270 ? 2.814 372.001 -17.405 1.00 29.81 270 ARG B O 1
ATOM 7383 N N . ILE B 1 271 ? 2.105 372.212 -15.344 1.00 32.29 271 ILE B N 1
ATOM 7384 C CA . ILE B 1 271 ? 3.314 372.763 -14.767 1.00 31.73 271 ILE B CA 1
ATOM 7385 C C . ILE B 1 271 ? 3.499 371.920 -13.505 1.00 31.30 271 ILE B C 1
ATOM 7386 O O . ILE B 1 271 ? 2.559 371.840 -12.732 1.00 29.43 271 ILE B O 1
ATOM 7391 N N . ASN B 1 272 ? 4.645 371.234 -13.359 1.00 31.20 272 ASN B N 1
ATOM 7392 C CA . ASN B 1 272 ? 4.913 370.448 -12.166 1.00 32.48 272 ASN B CA 1
ATOM 7393 C C . ASN B 1 272 ? 3.759 369.439 -11.989 1.00 35.79 272 ASN B C 1
ATOM 7394 O O . ASN B 1 272 ? 3.144 369.338 -10.931 1.00 36.85 272 ASN B O 1
ATOM 7399 N N . ASN B 1 273 ? 3.429 368.776 -13.084 1.00 36.63 273 ASN B N 1
ATOM 7400 C CA . ASN B 1 273 ? 2.302 367.843 -13.150 1.00 36.54 273 ASN B CA 1
ATOM 7401 C C . ASN B 1 273 ? 0.901 368.265 -12.713 1.00 36.42 273 ASN B C 1
ATOM 7402 O O . ASN B 1 273 ? 0.027 367.395 -12.429 1.00 39.77 273 ASN B O 1
ATOM 7407 N N . THR B 1 274 ? 0.647 369.560 -12.706 1.00 32.55 274 THR B N 1
ATOM 7408 C CA . THR B 1 274 ? -0.693 370.096 -12.487 1.00 32.84 274 THR B CA 1
ATOM 7409 C C . THR B 1 274 ? -1.163 370.970 -13.669 1.00 37.16 274 THR B C 1
ATOM 7410 O O . THR B 1 274 ? -0.489 371.943 -14.030 1.00 34.26 274 THR B O 1
ATOM 7414 N N . HIS B 1 275 ? -2.322 370.638 -14.231 1.00 33.88 275 HIS B N 1
ATOM 7415 C CA . HIS B 1 275 ? -2.910 371.427 -15.333 1.00 36.34 275 HIS B CA 1
ATOM 7416 C C . HIS B 1 275 ? -2.834 372.935 -15.114 1.00 31.44 275 HIS B C 1
ATOM 7417 O O . HIS B 1 275 ? -3.172 373.430 -14.031 1.00 29.49 275 HIS B O 1
ATOM 7424 N N . SER B 1 276 ? -2.356 373.665 -16.121 1.00 31.73 276 SER B N 1
ATOM 7425 C CA . SER B 1 276 ? -2.155 375.095 -15.905 1.00 30.72 276 SER B CA 1
ATOM 7426 C C . SER B 1 276 ? -3.432 375.712 -15.449 1.00 30.70 276 SER B C 1
ATOM 7427 O O . SER B 1 276 ? -3.427 376.539 -14.552 1.00 29.99 276 SER B O 1
ATOM 7430 N N . CYS B 1 277 ? -4.542 375.294 -16.069 1.00 34.03 277 CYS B N 1
ATOM 7431 C CA . CYS B 1 277 ? -5.844 375.837 -15.792 1.00 32.55 277 CYS B CA 1
ATOM 7432 C C . CYS B 1 277 ? -6.436 375.533 -14.391 1.00 33.71 277 CYS B C 1
ATOM 7433 O O . CYS B 1 277 ? -7.441 376.163 -13.974 1.00 33.48 277 CYS B O 1
ATOM 7436 N N . SER B 1 278 ? -5.766 374.676 -13.638 1.00 29.20 278 SER B N 1
ATOM 7437 C CA . SER B 1 278 ? -6.168 374.423 -12.241 1.00 35.08 278 SER B CA 1
ATOM 7438 C C . SER B 1 278 ? -4.974 374.350 -11.280 1.00 37.47 278 SER B C 1
ATOM 7439 O O . SER B 1 278 ? -5.028 373.685 -10.241 1.00 33.38 278 SER B O 1
ATOM 7442 N N . ASN B 1 279 ? -3.918 375.123 -11.602 1.00 36.14 279 ASN B N 1
ATOM 7443 C CA . ASN B 1 279 ? -2.646 375.153 -10.857 1.00 36.80 279 ASN B CA 1
ATOM 7444 C C . ASN B 1 279 ? -2.770 376.380 -9.918 1.00 40.15 279 ASN B C 1
ATOM 7445 O O . ASN B 1 279 ? -2.837 377.550 -10.359 1.00 42.85 279 ASN B O 1
ATOM 7450 N N . ALA B 1 280 ? -2.870 376.120 -8.619 1.00 30.64 280 ALA B N 1
ATOM 7451 C CA . ALA B 1 280 ? -3.246 377.158 -7.692 1.00 31.85 280 ALA B CA 1
ATOM 7452 C C . ALA B 1 280 ? -2.052 378.115 -7.477 1.00 32.36 280 ALA B C 1
ATOM 7453 O O . ALA B 1 280 ? -2.209 379.315 -7.296 1.00 36.65 280 ALA B O 1
ATOM 7455 N N . LYS B 1 281 ? -0.884 377.528 -7.516 1.00 32.31 281 LYS B N 1
ATOM 7456 C CA . LYS B 1 281 ? 0.354 378.258 -7.345 1.00 36.71 281 LYS B CA 1
ATOM 7457 C C . LYS B 1 281 ? 0.498 379.263 -8.532 1.00 34.22 281 LYS B C 1
ATOM 7458 O O . LYS B 1 281 ? 0.664 380.450 -8.330 1.00 37.93 281 LYS B O 1
ATOM 7464 N N . GLY B 1 282 ? 0.308 378.742 -9.748 1.00 35.84 282 GLY B N 1
ATOM 7465 C CA . GLY B 1 282 ? 0.344 379.509 -10.979 1.00 33.06 282 GLY B CA 1
ATOM 7466 C C . GLY B 1 282 ? -0.694 380.598 -10.975 1.00 33.13 282 GLY B C 1
ATOM 7467 O O . GLY B 1 282 ? -0.336 381.780 -11.052 1.00 33.12 282 GLY B O 1
ATOM 7468 N N . LEU B 1 283 ? -1.991 380.227 -10.861 1.00 30.11 283 LEU B N 1
ATOM 7469 C CA . LEU B 1 283 ? -3.076 381.178 -10.979 1.00 29.29 283 LEU B CA 1
ATOM 7470 C C . LEU B 1 283 ? -3.406 381.997 -9.775 1.00 33.37 283 LEU B C 1
ATOM 7471 O O . LEU B 1 283 ? -3.655 383.254 -9.901 1.00 34.95 283 LEU B O 1
ATOM 7476 N N . ASN B 1 284 ? -3.511 381.333 -8.612 1.00 33.71 284 ASN B N 1
ATOM 7477 C CA . ASN B 1 284 ? -3.920 382.050 -7.424 1.00 36.80 284 ASN B CA 1
ATOM 7478 C C . ASN B 1 284 ? -2.817 382.853 -6.811 1.00 34.34 284 ASN B C 1
ATOM 7479 O O . ASN B 1 284 ? -3.091 383.955 -6.342 1.00 37.72 284 ASN B O 1
ATOM 7484 N N . GLN B 1 285 ? -1.609 382.317 -6.811 1.00 31.18 285 GLN B N 1
ATOM 7485 C CA . GLN B 1 285 ? -0.499 382.974 -6.130 1.00 33.04 285 GLN B CA 1
ATOM 7486 C C . GLN B 1 285 ? 0.359 383.844 -7.153 1.00 31.25 285 GLN B C 1
ATOM 7487 O O . GLN B 1 285 ? 0.229 385.074 -7.134 1.00 40.92 285 GLN B O 1
ATOM 7493 N N . LEU B 1 286 ? 1.106 383.219 -8.058 1.00 34.12 286 LEU B N 1
ATOM 7494 C CA . LEU B 1 286 ? 1.935 383.955 -9.057 1.00 34.64 286 LEU B CA 1
ATOM 7495 C C . LEU B 1 286 ? 1.163 384.993 -9.844 1.00 33.25 286 LEU B C 1
ATOM 7496 O O . LEU B 1 286 ? 1.568 386.150 -9.906 1.00 32.78 286 LEU B O 1
ATOM 7501 N N . LEU B 1 287 ? -0.029 384.650 -10.347 1.00 34.11 287 LEU B N 1
ATOM 7502 C CA . LEU B 1 287 ? -0.801 385.590 -11.145 1.00 32.60 287 LEU B CA 1
ATOM 7503 C C . LEU B 1 287 ? -1.719 386.539 -10.386 1.00 36.21 287 LEU B C 1
ATOM 7504 O O . LEU B 1 287 ? -1.705 387.761 -10.590 1.00 31.99 287 LEU B O 1
ATOM 7509 N N . LYS B 1 288 ? -2.599 386.007 -9.538 1.00 29.55 288 LYS B N 1
ATOM 7510 C CA . LYS B 1 288 ? -3.558 386.869 -8.915 1.00 30.18 288 LYS B CA 1
ATOM 7511 C C . LYS B 1 288 ? -3.001 387.584 -7.684 1.00 29.80 288 LYS B C 1
ATOM 7512 O O . LYS B 1 288 ? -3.571 388.580 -7.305 1.00 35.55 288 LYS B O 1
ATOM 7518 N N . THR B 1 289 ? -1.918 387.062 -7.106 1.00 30.91 289 THR B N 1
ATOM 7519 C CA . THR B 1 289 ? -1.269 387.648 -5.933 1.00 35.30 289 THR B CA 1
ATOM 7520 C C . THR B 1 289 ? 0.010 388.416 -6.297 1.00 31.11 289 THR B C 1
ATOM 7521 O O . THR B 1 289 ? 0.019 389.620 -6.129 1.00 35.16 289 THR B O 1
ATOM 7525 N N . GLU B 1 290 ? 1.046 387.745 -6.781 1.00 32.35 290 GLU B N 1
ATOM 7526 C CA . GLU B 1 290 ? 2.327 388.478 -7.045 1.00 37.42 290 GLU B CA 1
ATOM 7527 C C . GLU B 1 290 ? 2.234 389.498 -8.205 1.00 38.16 290 GLU B C 1
ATOM 7528 O O . GLU B 1 290 ? 2.602 390.654 -8.026 1.00 36.11 290 GLU B O 1
ATOM 7534 N N . LEU B 1 291 ? 1.677 389.089 -9.348 1.00 34.00 291 LEU B N 1
ATOM 7535 C CA . LEU B 1 291 ? 1.346 390.073 -10.369 1.00 30.13 291 LEU B CA 1
ATOM 7536 C C . LEU B 1 291 ? 0.082 390.891 -10.095 1.00 30.49 291 LEU B C 1
ATOM 7537 O O . LEU B 1 291 ? -0.282 391.772 -10.882 1.00 28.70 291 LEU B O 1
ATOM 7542 N N . ASN B 1 292 ? -0.661 390.619 -9.005 1.00 29.04 292 ASN B N 1
ATOM 7543 C CA . ASN B 1 292 ? -1.841 391.407 -8.666 1.00 27.48 292 ASN B CA 1
ATOM 7544 C C . ASN B 1 292 ? -2.939 391.550 -9.779 1.00 28.55 292 ASN B C 1
ATOM 7545 O O . ASN B 1 292 ? -3.678 392.592 -9.884 1.00 24.82 292 ASN B O 1
ATOM 7550 N N . PHE B 1 293 ? -3.063 390.484 -10.575 1.00 29.92 293 PHE B N 1
ATOM 7551 C CA . PHE B 1 293 ? -3.965 390.486 -11.737 1.00 29.45 293 PHE B CA 1
ATOM 7552 C C . PHE B 1 293 ? -5.418 390.609 -11.287 1.00 33.43 293 PHE B C 1
ATOM 7553 O O . PHE B 1 293 ? -5.870 389.814 -10.463 1.00 31.36 293 PHE B O 1
ATOM 7561 N N . GLN B 1 294 ? -6.115 391.626 -11.799 1.00 26.41 294 GLN B N 1
ATOM 7562 C CA . GLN B 1 294 ? -7.429 391.948 -11.371 1.00 28.31 294 GLN B CA 1
ATOM 7563 C C . GLN B 1 294 ? -8.482 391.464 -12.356 1.00 26.88 294 GLN B C 1
ATOM 7564 O O . GLN B 1 294 ? -9.650 391.753 -12.171 1.00 25.46 294 GLN B O 1
ATOM 7570 N N . GLY B 1 295 ? -8.059 390.809 -13.425 1.00 27.97 295 GLY B N 1
ATOM 7571 C CA . GLY B 1 295 ? -8.957 390.490 -14.530 1.00 30.73 295 GLY B CA 1
ATOM 7572 C C . GLY B 1 295 ? -9.258 389.000 -14.441 1.00 31.47 295 GLY B C 1
ATOM 7573 O O . GLY B 1 295 ? -9.069 388.391 -13.395 1.00 28.43 295 GLY B O 1
ATOM 7574 N N . GLY B 1 296 ? -9.702 388.416 -15.560 1.00 30.83 296 GLY B N 1
ATOM 7575 C CA . GLY B 1 296 ? -10.200 387.062 -15.608 1.00 31.67 296 GLY B CA 1
ATOM 7576 C C . GLY B 1 296 ? -9.239 386.096 -16.212 1.00 30.52 296 GLY B C 1
ATOM 7577 O O . GLY B 1 296 ? -8.571 386.391 -17.221 1.00 30.06 296 GLY B O 1
ATOM 7578 N N . VAL B 1 297 ? -9.170 384.905 -15.640 1.00 28.25 297 VAL B N 1
ATOM 7579 C CA . VAL B 1 297 ? -8.500 383.771 -16.306 1.00 28.35 297 VAL B CA 1
ATOM 7580 C C . VAL B 1 297 ? -9.472 382.956 -17.172 1.00 30.56 297 VAL B C 1
ATOM 7581 O O . VAL B 1 297 ? -10.512 382.466 -16.686 1.00 30.41 297 VAL B O 1
ATOM 7585 N N . VAL B 1 298 ? -9.155 382.865 -18.456 1.00 28.47 298 VAL B N 1
ATOM 7586 C CA . VAL B 1 298 ? -10.020 382.175 -19.433 1.00 28.95 298 VAL B CA 1
ATOM 7587 C C . VAL B 1 298 ? -9.334 380.898 -19.763 1.00 26.50 298 VAL B C 1
ATOM 7588 O O . VAL B 1 298 ? -8.149 380.876 -20.040 1.00 26.70 298 VAL B O 1
ATOM 7592 N N . SER B 1 299 ? -10.053 379.782 -19.834 1.00 24.18 299 SER B N 1
ATOM 7593 C CA . SER B 1 299 ? -9.359 378.574 -20.269 1.00 24.31 299 SER B CA 1
ATOM 7594 C C . SER B 1 299 ? -9.019 378.659 -21.740 1.00 22.27 299 SER B C 1
ATOM 7595 O O . SER B 1 299 ? -9.807 379.141 -22.520 1.00 25.38 299 SER B O 1
ATOM 7598 N N . ASP B 1 300 ? -7.917 378.055 -22.117 1.00 25.31 300 ASP B N 1
ATOM 7599 C CA . ASP B 1 300 ? -7.774 377.619 -23.474 1.00 28.84 300 ASP B CA 1
ATOM 7600 C C . ASP B 1 300 ? -8.802 376.512 -23.812 1.00 29.02 300 ASP B C 1
ATOM 7601 O O . ASP B 1 300 ? -9.458 375.904 -22.939 1.00 29.13 300 ASP B O 1
ATOM 7606 N N . TRP B 1 301 ? -9.026 376.339 -25.098 1.00 28.43 301 TRP B N 1
ATOM 7607 C CA . TRP B 1 301 ? -10.188 375.584 -25.568 1.00 27.97 301 TRP B CA 1
ATOM 7608 C C . TRP B 1 301 ? -9.853 374.102 -25.426 1.00 27.63 301 TRP B C 1
ATOM 7609 O O . TRP B 1 301 ? -9.059 373.552 -26.171 1.00 29.38 301 TRP B O 1
ATOM 7620 N N . GLY B 1 302 ? -10.382 373.486 -24.382 1.00 31.90 302 GLY B N 1
ATOM 7621 C CA . GLY B 1 302 ? -9.883 372.177 -23.927 1.00 31.66 302 GLY B CA 1
ATOM 7622 C C . GLY B 1 302 ? -8.790 372.220 -22.887 1.00 28.69 302 GLY B C 1
ATOM 7623 O O . GLY B 1 302 ? -8.077 371.237 -22.684 1.00 33.97 302 GLY B O 1
ATOM 7624 N N . GLY B 1 303 ? -8.564 373.388 -22.270 1.00 32.46 303 GLY B N 1
ATOM 7625 C CA . GLY B 1 303 ? -7.521 373.495 -21.258 1.00 32.11 303 GLY B CA 1
ATOM 7626 C C . GLY B 1 303 ? -8.024 373.020 -19.882 1.00 31.43 303 GLY B C 1
ATOM 7627 O O . GLY B 1 303 ? -7.225 372.731 -19.010 1.00 32.77 303 GLY B O 1
ATOM 7628 N N . GLN B 1 304 ? -9.330 372.988 -19.707 1.00 29.68 304 GLN B N 1
ATOM 7629 C CA . GLN B 1 304 ? -9.979 372.670 -18.454 1.00 31.23 304 GLN B CA 1
ATOM 7630 C C . GLN B 1 304 ? -10.250 371.183 -18.465 1.00 36.75 304 GLN B C 1
ATOM 7631 O O . GLN B 1 304 ? -10.960 370.681 -19.366 1.00 31.00 304 GLN B O 1
ATOM 7637 N N . TRP B 1 305 ? -9.671 370.504 -17.464 1.00 37.43 305 TRP B N 1
ATOM 7638 C CA . TRP B 1 305 ? -9.747 369.054 -17.303 1.00 35.18 305 TRP B CA 1
ATOM 7639 C C . TRP B 1 305 ? -10.650 368.521 -16.166 1.00 40.24 305 TRP B C 1
ATOM 7640 O O . TRP B 1 305 ? -10.800 367.315 -16.037 1.00 40.93 305 TRP B O 1
ATOM 7651 N N . ASP B 1 306 ? -11.197 369.399 -15.339 1.00 40.61 306 ASP B N 1
ATOM 7652 C CA . ASP B 1 306 ? -11.997 369.011 -14.145 1.00 46.41 306 ASP B CA 1
ATOM 7653 C C . ASP B 1 306 ? -12.821 370.246 -13.725 1.00 43.55 306 ASP B C 1
ATOM 7654 O O . ASP B 1 306 ? -12.466 371.335 -14.128 1.00 39.93 306 ASP B O 1
ATOM 7659 N N . SER B 1 307 ? -13.879 370.050 -12.922 1.00 43.77 307 SER B N 1
ATOM 7660 C CA . SER B 1 307 ? -14.797 371.102 -12.447 1.00 40.85 307 SER B CA 1
ATOM 7661 C C . SER B 1 307 ? -14.348 371.800 -11.157 1.00 40.05 307 SER B C 1
ATOM 7662 O O . SER B 1 307 ? -14.236 373.026 -11.082 1.00 39.45 307 SER B O 1
ATOM 7665 N N . VAL B 1 308 ? -14.107 371.016 -10.114 1.00 41.97 308 VAL B N 1
ATOM 7666 C CA . VAL B 1 308 ? -13.837 371.574 -8.810 1.00 38.74 308 VAL B CA 1
ATOM 7667 C C . VAL B 1 308 ? -12.394 372.152 -8.673 1.00 37.31 308 VAL B C 1
ATOM 7668 O O . VAL B 1 308 ? -12.252 373.300 -8.208 1.00 34.45 308 VAL B O 1
ATOM 7672 N N . PRO B 1 309 ? -11.345 371.357 -9.005 1.00 37.22 309 PRO B N 1
ATOM 7673 C CA . PRO B 1 309 ? -10.007 371.967 -8.900 1.00 38.41 309 PRO B CA 1
ATOM 7674 C C . PRO B 1 309 ? -9.925 373.321 -9.666 1.00 40.60 309 PRO B C 1
ATOM 7675 O O . PRO B 1 309 ? -9.527 374.336 -9.073 1.00 35.66 309 PRO B O 1
ATOM 7679 N N . ALA B 1 310 ? -10.405 373.346 -10.906 1.00 35.24 310 ALA B N 1
ATOM 7680 C CA . ALA B 1 310 ? -10.375 374.586 -11.699 1.00 37.17 310 ALA B CA 1
ATOM 7681 C C . ALA B 1 310 ? -11.118 375.695 -10.970 1.00 36.87 310 ALA B C 1
ATOM 7682 O O . ALA B 1 310 ? -10.615 376.813 -10.884 1.00 39.93 310 ALA B O 1
ATOM 7684 N N . ALA B 1 311 ? -12.291 375.407 -10.386 1.00 34.56 311 ALA B N 1
ATOM 7685 C CA . ALA B 1 311 ? -13.032 376.464 -9.717 1.00 31.54 311 ALA B CA 1
ATOM 7686 C C . ALA B 1 311 ? -12.357 377.001 -8.436 1.00 32.41 311 ALA B C 1
ATOM 7687 O O . ALA B 1 311 ? -12.424 378.158 -8.175 1.00 38.62 311 ALA B O 1
ATOM 7689 N N . GLU B 1 312 ? -11.683 376.169 -7.670 1.00 36.87 312 GLU B N 1
ATOM 7690 C CA . GLU B 1 312 ? -11.002 376.616 -6.459 1.00 38.69 312 GLU B CA 1
ATOM 7691 C C . GLU B 1 312 ? -9.628 377.228 -6.753 1.00 43.41 312 GLU B C 1
ATOM 7692 O O . GLU B 1 312 ? -9.121 378.027 -5.946 1.00 37.82 312 GLU B O 1
ATOM 7698 N N . ASN B 1 313 ? -9.016 376.839 -7.870 1.00 39.07 313 ASN B N 1
ATOM 7699 C CA . ASN B 1 313 ? -7.580 377.090 -8.081 1.00 38.79 313 ASN B CA 1
ATOM 7700 C C . ASN B 1 313 ? -7.264 378.252 -9.038 1.00 38.40 313 ASN B C 1
ATOM 7701 O O . ASN B 1 313 ? -6.084 378.434 -9.396 1.00 39.58 313 ASN B O 1
ATOM 7706 N N . GLY B 1 314 ? -8.284 379.004 -9.458 1.00 35.90 314 GLY B N 1
ATOM 7707 C CA . GLY B 1 314 ? -8.038 380.227 -10.217 1.00 36.07 314 GLY B CA 1
ATOM 7708 C C . GLY B 1 314 ? -8.728 380.431 -11.551 1.00 37.33 314 GLY B C 1
ATOM 7709 O O . GLY B 1 314 ? -8.602 381.519 -12.137 1.00 35.19 314 GLY B O 1
ATOM 7710 N N . LEU B 1 315 ? -9.509 379.470 -12.047 1.00 32.02 315 LEU B N 1
ATOM 7711 C CA . LEU B 1 315 ? -10.068 379.649 -13.386 1.00 29.70 315 LEU B CA 1
ATOM 7712 C C . LEU B 1 315 ? -11.266 380.495 -13.240 1.00 31.65 315 LEU B C 1
ATOM 7713 O O . LEU B 1 315 ? -12.011 380.346 -12.274 1.00 31.18 315 LEU B O 1
ATOM 7718 N N . ASP B 1 316 ? -11.486 381.429 -14.170 1.00 26.21 316 ASP B N 1
ATOM 7719 C CA . ASP B 1 316 ? -12.705 382.236 -14.152 1.00 27.90 316 ASP B CA 1
ATOM 7720 C C .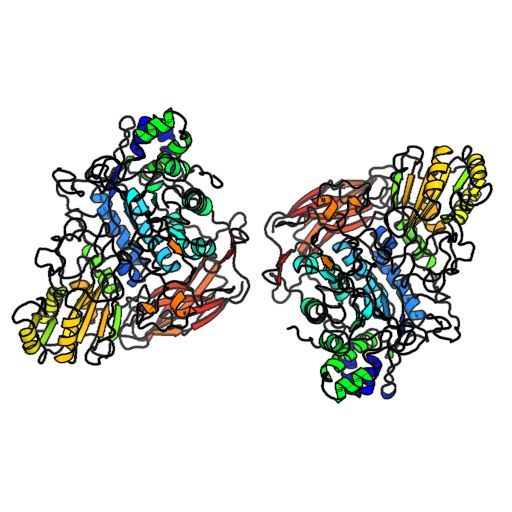 ASP B 1 316 ? -13.758 381.899 -15.249 1.00 28.19 316 ASP B C 1
ATOM 7721 O O . ASP B 1 316 ? -14.949 382.182 -15.053 1.00 31.07 316 ASP B O 1
ATOM 7726 N N . VAL B 1 317 ? -13.316 381.471 -16.431 1.00 26.35 317 VAL B N 1
ATOM 7727 C CA . VAL B 1 317 ? -14.224 381.290 -17.549 1.00 29.42 317 VAL B CA 1
ATOM 7728 C C . VAL B 1 317 ? -13.886 379.997 -18.225 1.00 33.20 317 VAL B C 1
ATOM 7729 O O . VAL B 1 317 ? -12.754 379.826 -18.677 1.00 32.94 317 VAL B O 1
ATOM 7733 N N . ALA B 1 318 ? -14.894 379.132 -18.414 1.00 30.71 318 ALA B N 1
ATOM 7734 C CA . ALA B 1 318 ? -14.719 377.865 -19.059 1.00 32.95 318 ALA B CA 1
ATOM 7735 C C . ALA B 1 318 ? -15.132 378.003 -20.534 1.00 30.78 318 ALA B C 1
ATOM 7736 O O . ALA B 1 318 ? -16.251 378.411 -20.826 1.00 32.64 318 ALA B O 1
ATOM 7738 N N . MET B 1 319 ? -14.206 377.719 -21.429 1.00 27.99 319 MET B N 1
ATOM 7739 C CA . MET B 1 319 ? -14.408 377.921 -22.863 1.00 26.47 319 MET B CA 1
ATOM 7740 C C . MET B 1 319 ? -13.957 376.677 -23.564 1.00 26.27 319 MET B C 1
ATOM 7741 O O . MET B 1 319 ? -12.975 376.071 -23.151 1.00 25.79 319 MET B O 1
ATOM 7746 N N . PRO B 1 320 ? -14.620 376.275 -24.642 1.00 27.17 320 PRO B N 1
ATOM 7747 C CA . PRO B 1 320 ? -15.764 376.954 -25.197 1.00 25.01 320 PRO B CA 1
ATOM 7748 C C . PRO B 1 320 ? -17.146 376.454 -24.649 1.00 27.98 320 PRO B C 1
ATOM 7749 O O . PRO B 1 320 ? -18.163 376.846 -25.203 1.00 25.57 320 PRO B O 1
ATOM 7753 N N . GLY B 1 321 ? -17.194 375.602 -23.650 1.00 31.04 321 GLY B N 1
ATOM 7754 C CA . GLY B 1 321 ? -18.479 375.314 -22.999 1.00 33.24 321 GLY B CA 1
ATOM 7755 C C . GLY B 1 321 ? -19.361 374.541 -23.955 1.00 34.14 321 GLY B C 1
ATOM 7756 O O . GLY B 1 321 ? -18.934 373.511 -24.462 1.00 34.35 321 GLY B O 1
ATOM 7757 N N . LYS B 1 322 ? -20.557 375.062 -24.274 1.00 32.42 322 LYS B N 1
ATOM 7758 C CA . LYS B 1 322 ? -21.459 374.340 -25.231 1.00 35.13 322 LYS B CA 1
ATOM 7759 C C . LYS B 1 322 ? -21.038 374.433 -26.707 1.00 34.86 322 LYS B C 1
ATOM 7760 O O . LYS B 1 322 ? -21.483 373.628 -27.564 1.00 33.88 322 LYS B O 1
ATOM 7766 N N . GLY B 1 323 ? -20.098 375.324 -27.019 1.00 30.34 323 GLY B N 1
ATOM 7767 C CA . GLY B 1 323 ? -19.643 375.412 -28.422 1.00 28.80 323 GLY B CA 1
ATOM 7768 C C . GLY B 1 323 ? -18.766 374.249 -28.772 1.00 26.88 323 GLY B C 1
ATOM 7769 O O . GLY B 1 323 ? -18.234 373.583 -27.860 1.00 32.21 323 GLY B O 1
ATOM 7770 N N . PHE B 1 324 ? -18.589 374.023 -30.087 1.00 25.78 324 PHE B N 1
ATOM 7771 C CA . PHE B 1 324 ? -17.788 372.976 -30.613 1.00 28.44 324 PHE B CA 1
ATOM 7772 C C . PHE B 1 324 ? -18.351 371.616 -30.164 1.00 32.42 324 PHE B C 1
ATOM 7773 O O . PHE B 1 324 ? -17.603 370.672 -29.929 1.00 28.05 324 PHE B O 1
ATOM 7781 N N . LEU B 1 325 ? -19.692 371.564 -30.118 1.00 34.32 325 LEU B N 1
ATOM 7782 C CA . LEU B 1 325 ? -20.435 370.351 -29.754 1.00 32.09 325 LEU B CA 1
ATOM 7783 C C . LEU B 1 325 ? -20.185 369.861 -28.311 1.00 35.15 325 LEU B C 1
ATOM 7784 O O . LEU B 1 325 ? -20.506 368.714 -28.036 1.00 32.02 325 LEU B O 1
ATOM 7789 N N . GLY B 1 326 ? -19.615 370.676 -27.414 1.00 29.74 326 GLY B N 1
ATOM 7790 C CA . GLY B 1 326 ? -19.169 370.181 -26.105 1.00 30.96 326 GLY B CA 1
ATOM 7791 C C . GLY B 1 326 ? -18.068 369.096 -26.128 1.00 33.94 326 GLY B C 1
ATOM 7792 O O . GLY B 1 326 ? -17.841 368.399 -25.132 1.00 36.89 326 GLY B O 1
ATOM 7793 N N . ALA B 1 327 ? -17.337 368.977 -27.233 1.00 32.26 327 ALA B N 1
ATOM 7794 C CA . ALA B 1 327 ? -16.384 367.942 -27.387 1.00 31.98 327 ALA B CA 1
ATOM 7795 C C . ALA B 1 327 ? -15.091 368.243 -26.607 1.00 35.24 327 ALA B C 1
ATOM 7796 O O . ALA B 1 327 ? -14.328 367.325 -26.274 1.00 35.69 327 ALA B O 1
ATOM 7798 N N . LEU B 1 328 ? -14.859 369.521 -26.283 1.00 32.63 328 LEU B N 1
ATOM 7799 C CA . LEU B 1 328 ? -13.671 369.934 -25.514 1.00 33.32 328 LEU B CA 1
ATOM 7800 C C . LEU B 1 328 ? -13.884 369.964 -23.983 1.00 33.36 328 LEU B C 1
ATOM 7801 O O . LEU B 1 328 ? -13.090 370.531 -23.203 1.00 33.09 328 LEU B O 1
ATOM 7806 N N . GLY B 1 329 ? -14.980 369.361 -23.536 1.00 37.35 329 GLY B N 1
ATOM 7807 C CA . GLY B 1 329 ? -15.255 369.327 -22.139 1.00 40.07 329 GLY B CA 1
ATOM 7808 C C . GLY B 1 329 ? -16.208 370.454 -21.848 1.00 48.02 329 GLY B C 1
ATOM 7809 O O . GLY B 1 329 ? -16.225 371.513 -22.518 1.00 51.97 329 GLY B O 1
ATOM 7810 N N . ASP B 1 330 ? -17.029 370.210 -20.851 1.00 43.28 330 ASP B N 1
ATOM 7811 C CA . ASP B 1 330 ? -18.064 371.124 -20.547 1.00 42.66 330 ASP B CA 1
ATOM 7812 C C . ASP B 1 330 ? -18.236 370.878 -19.073 1.00 42.52 330 ASP B C 1
ATOM 7813 O O . ASP B 1 330 ? -19.149 370.222 -18.664 1.00 38.80 330 ASP B O 1
ATOM 7818 N N . PHE B 1 331 ? -17.308 371.420 -18.282 1.00 38.84 331 PHE B N 1
ATOM 7819 C CA . PHE B 1 331 ? -17.173 371.091 -16.871 1.00 37.36 331 PHE B CA 1
ATOM 7820 C C . PHE B 1 331 ? -17.939 371.962 -15.906 1.00 40.00 331 PHE B C 1
ATOM 7821 O O . PHE B 1 331 ? -18.082 371.601 -14.718 1.00 41.19 331 PHE B O 1
ATOM 7829 N N . TRP B 1 332 ? -18.485 373.072 -16.402 1.00 36.35 332 TRP B N 1
ATOM 7830 C CA . TRP B 1 332 ? -19.186 373.991 -15.555 1.00 33.74 332 TRP B CA 1
ATOM 7831 C C . TRP B 1 332 ? -20.599 374.082 -16.033 1.00 36.15 332 TRP B C 1
ATOM 7832 O O . TRP B 1 332 ? -21.242 373.008 -16.179 1.00 31.96 332 TRP B O 1
ATOM 7843 N N . GLY B 1 333 ? -21.138 375.292 -16.215 1.00 31.93 333 GLY B N 1
ATOM 7844 C CA . GLY B 1 333 ? -22.528 375.441 -16.517 1.00 39.76 333 GLY B CA 1
ATOM 7845 C C . GLY B 1 333 ? -23.431 374.779 -15.475 1.00 34.84 333 GLY B C 1
ATOM 7846 O O . GLY B 1 333 ? -23.338 375.056 -14.266 1.00 38.76 333 GLY B O 1
ATOM 7847 N N . ALA B 1 334 ? -24.298 373.893 -15.946 1.00 40.77 334 ALA B N 1
ATOM 7848 C CA . ALA B 1 334 ? -25.273 373.277 -15.037 1.00 41.06 334 ALA B CA 1
ATOM 7849 C C . ALA B 1 334 ? -24.575 372.493 -13.981 1.00 38.20 334 ALA B C 1
ATOM 7850 O O . ALA B 1 334 ? -25.081 372.408 -12.871 1.00 38.18 334 ALA B O 1
ATOM 7852 N N . THR B 1 335 ? -23.420 371.912 -14.307 1.00 36.42 335 THR B N 1
ATOM 7853 C CA . THR B 1 335 ? -22.599 371.221 -13.318 1.00 39.93 335 THR B CA 1
ATOM 7854 C C . THR B 1 335 ? -22.217 372.151 -12.224 1.00 41.42 335 THR B C 1
ATOM 7855 O O . THR B 1 335 ? -22.255 371.756 -11.067 1.00 41.46 335 THR B O 1
ATOM 7859 N N . LEU B 1 336 ? -21.882 373.405 -12.578 1.00 41.54 336 LEU B N 1
ATOM 7860 C CA . LEU B 1 336 ? -21.410 374.377 -11.597 1.00 38.37 336 LEU B CA 1
ATOM 7861 C C . LEU B 1 336 ? -22.555 374.897 -10.711 1.00 37.19 336 LEU B C 1
ATOM 7862 O O . LEU B 1 336 ? -22.368 375.146 -9.534 1.00 36.89 336 LEU B O 1
ATOM 7867 N N . VAL B 1 337 ? -23.722 375.096 -11.289 1.00 40.40 337 VAL B N 1
ATOM 7868 C CA . VAL B 1 337 ? -24.914 375.353 -10.490 1.00 44.32 337 VAL B CA 1
ATOM 7869 C C . VAL B 1 337 ? -25.074 374.235 -9.415 1.00 41.90 337 VAL B C 1
ATOM 7870 O O . VAL B 1 337 ? -25.314 374.525 -8.225 1.00 38.88 337 VAL B O 1
ATOM 7874 N N . GLU B 1 338 ? -24.940 372.974 -9.838 1.00 44.13 338 GLU B N 1
ATOM 7875 C CA . GLU B 1 338 ? -25.220 371.853 -8.924 1.00 41.48 338 GLU B CA 1
ATOM 7876 C C . GLU B 1 338 ? -24.139 371.784 -7.846 1.00 42.71 338 GLU B C 1
ATOM 7877 O O . GLU B 1 338 ? -24.465 371.590 -6.688 1.00 43.18 338 GLU B O 1
ATOM 7883 N N . LEU B 1 339 ? -22.868 372.006 -8.211 1.00 40.95 339 LEU B N 1
ATOM 7884 C CA . LEU B 1 339 ? -21.769 372.122 -7.226 1.00 42.90 339 LEU B CA 1
ATOM 7885 C C . LEU B 1 339 ? -21.898 373.263 -6.226 1.00 43.89 339 LEU B C 1
ATOM 7886 O O . LEU B 1 339 ? -21.462 373.130 -5.096 1.00 46.30 339 LEU B O 1
ATOM 7891 N N . ILE B 1 340 ? -22.462 374.401 -6.640 1.00 42.57 340 ILE B N 1
ATOM 7892 C CA . ILE B 1 340 ? -22.628 375.536 -5.723 1.00 40.78 340 ILE B CA 1
ATOM 7893 C C . ILE B 1 340 ? -23.770 375.193 -4.736 1.00 43.15 340 ILE B C 1
ATOM 7894 O O . ILE B 1 340 ? -23.632 375.368 -3.531 1.00 44.97 340 ILE B O 1
ATOM 7899 N N . ASN B 1 341 ? -24.872 374.682 -5.273 1.00 43.63 341 ASN B N 1
ATOM 7900 C CA . ASN B 1 341 ? -26.082 374.518 -4.483 1.00 49.73 341 ASN B CA 1
ATOM 7901 C C . ASN B 1 341 ? -25.953 373.369 -3.519 1.00 52.56 341 ASN B C 1
ATOM 7902 O O . ASN B 1 341 ? -26.476 373.461 -2.417 1.00 59.79 341 ASN B O 1
ATOM 7907 N N . ASN B 1 342 ? -25.230 372.316 -3.904 1.00 56.40 342 ASN B N 1
ATOM 7908 C CA . ASN B 1 342 ? -24.944 371.218 -2.970 1.00 55.42 342 ASN B CA 1
ATOM 7909 C C . ASN B 1 342 ? -23.715 371.504 -2.094 1.00 58.28 342 ASN B C 1
ATOM 7910 O O . ASN B 1 342 ? -23.170 370.595 -1.481 1.00 52.95 342 ASN B O 1
ATOM 7915 N N . GLY B 1 343 ? -23.246 372.757 -2.086 1.00 55.86 343 GLY B N 1
ATOM 7916 C CA . GLY B 1 343 ? -22.291 373.224 -1.100 1.00 51.22 343 GLY B CA 1
ATOM 7917 C C . GLY B 1 343 ? -20.820 372.867 -1.268 1.00 50.40 343 GLY B C 1
ATOM 7918 O O . GLY B 1 343 ? -20.051 373.172 -0.345 1.00 56.11 343 GLY B O 1
ATOM 7919 N N . THR B 1 344 ? -20.409 372.266 -2.401 1.00 44.60 344 THR B N 1
ATOM 7920 C CA . THR B 1 344 ? -18.995 371.796 -2.574 1.00 49.45 344 THR B CA 1
ATOM 7921 C C . THR B 1 344 ? -18.060 372.815 -3.289 1.00 50.64 344 THR B C 1
ATOM 7922 O O . THR B 1 344 ? -16.840 372.642 -3.288 1.00 52.10 344 THR B O 1
ATOM 7926 N N . VAL B 1 345 ? -18.646 373.844 -3.895 1.00 44.51 345 VAL B N 1
ATOM 7927 C CA . VAL B 1 345 ? -17.918 375.029 -4.422 1.00 41.67 345 VAL B CA 1
ATOM 7928 C C . VAL B 1 345 ? -18.593 376.261 -3.834 1.00 42.19 345 VAL B C 1
ATOM 7929 O O . VAL B 1 345 ? -19.831 376.414 -3.924 1.00 46.81 345 VAL B O 1
ATOM 7933 N N . SER B 1 346 ? -17.780 377.136 -3.248 1.00 41.36 346 SER B N 1
ATOM 7934 C CA . SER B 1 346 ? -18.233 378.385 -2.659 1.00 40.99 346 SER B CA 1
ATOM 7935 C C . SER B 1 346 ? -18.860 379.285 -3.677 1.00 43.90 346 SER B C 1
ATOM 7936 O O . SER B 1 346 ? -18.242 379.580 -4.708 1.00 43.29 346 SER B O 1
ATOM 7939 N N . GLU B 1 347 ? -20.046 379.784 -3.377 1.00 45.49 347 GLU B N 1
ATOM 7940 C CA . GLU B 1 347 ? -20.725 380.752 -4.212 1.00 47.45 347 GLU B CA 1
ATOM 7941 C C . GLU B 1 347 ? -19.927 382.066 -4.305 1.00 51.46 347 GLU B C 1
ATOM 7942 O O . GLU B 1 347 ? -19.852 382.668 -5.395 1.00 45.81 347 GLU B O 1
ATOM 7948 N N . ASP B 1 348 ? -19.375 382.515 -3.177 1.00 45.42 348 ASP B N 1
ATOM 7949 C CA . ASP B 1 348 ? -18.615 383.771 -3.123 1.00 51.35 348 ASP B CA 1
ATOM 7950 C C . ASP B 1 348 ? -17.335 383.706 -4.015 1.00 47.07 348 ASP B C 1
ATOM 7951 O O . ASP B 1 348 ? -16.963 384.665 -4.696 1.00 41.34 348 ASP B O 1
ATOM 7956 N N . LEU B 1 349 ? -16.676 382.558 -4.004 1.00 46.30 349 LEU B N 1
ATOM 7957 C CA . LEU B 1 349 ? -15.594 382.262 -4.939 1.00 47.96 349 LEU B CA 1
ATOM 7958 C C . LEU B 1 349 ? -16.042 382.471 -6.425 1.00 45.41 349 LEU B C 1
ATOM 7959 O O . LEU B 1 349 ? -15.317 383.070 -7.235 1.00 37.47 349 LEU B O 1
ATOM 7964 N N . VAL B 1 350 ? -17.272 382.063 -6.748 1.00 38.28 350 VAL B N 1
ATOM 7965 C CA . VAL B 1 350 ? -17.831 382.179 -8.076 1.00 39.25 350 VAL B CA 1
ATOM 7966 C C . VAL B 1 350 ? -18.323 383.590 -8.376 1.00 37.63 350 VAL B C 1
ATOM 7967 O O . VAL B 1 350 ? -18.261 384.044 -9.535 1.00 33.60 350 VAL B O 1
ATOM 7971 N N . ARG B 1 351 ? -18.774 384.328 -7.369 1.00 38.41 351 ARG B N 1
ATOM 7972 C CA . ARG B 1 351 ? -19.089 385.726 -7.607 1.00 39.78 351 ARG B CA 1
ATOM 7973 C C . ARG B 1 351 ? -17.821 386.477 -8.028 1.00 39.42 351 ARG B C 1
ATOM 7974 O O . ARG B 1 351 ? -17.907 387.388 -8.850 1.00 40.57 351 ARG B O 1
ATOM 7982 N N . ASP B 1 352 ? -16.667 386.080 -7.499 1.00 38.82 352 ASP B N 1
ATOM 7983 C CA . ASP B 1 352 ? -15.419 386.786 -7.825 1.00 41.27 352 ASP B CA 1
ATOM 7984 C C . ASP B 1 352 ? -15.052 386.621 -9.285 1.00 40.44 352 ASP B C 1
ATOM 7985 O O . ASP B 1 352 ? -14.684 387.592 -9.944 1.00 33.65 352 ASP B O 1
ATOM 7990 N N . LYS B 1 353 ? -15.226 385.391 -9.769 1.00 36.29 353 LYS B N 1
ATOM 7991 C CA . LYS B 1 353 ? -15.092 385.042 -11.193 1.00 34.02 353 LYS B CA 1
ATOM 7992 C C . LYS B 1 353 ? -15.933 385.919 -12.099 1.00 32.21 353 LYS B C 1
ATOM 7993 O O . LYS B 1 353 ? -15.474 386.430 -13.154 1.00 31.67 353 LYS B O 1
ATOM 7999 N N . ALA B 1 354 ? -17.175 386.111 -11.728 1.00 31.17 354 ALA B N 1
ATOM 8000 C CA . ALA B 1 354 ? -18.029 387.042 -12.458 1.00 31.85 354 ALA B CA 1
ATOM 8001 C C . ALA B 1 354 ? -17.618 388.498 -12.362 1.00 32.74 354 ALA B C 1
ATOM 8002 O O . ALA B 1 354 ? -17.773 389.212 -13.354 1.00 33.55 354 ALA B O 1
ATOM 8004 N N . VAL B 1 355 ? -17.171 388.958 -11.190 1.00 29.93 355 VAL B N 1
ATOM 8005 C CA . VAL B 1 355 ? -16.678 390.350 -11.075 1.00 33.08 355 VAL B CA 1
ATOM 8006 C C . VAL B 1 355 ? -15.517 390.613 -12.061 1.00 31.93 355 VAL B C 1
ATOM 8007 O O . VAL B 1 355 ? -15.517 391.614 -12.748 1.00 32.11 355 VAL B O 1
ATOM 8011 N N . ARG B 1 356 ? -14.586 389.670 -12.143 1.00 30.52 356 ARG B N 1
ATOM 8012 C CA . ARG B 1 356 ? -13.466 389.721 -13.061 1.00 30.37 356 ARG B CA 1
ATOM 8013 C C . ARG B 1 356 ? -13.840 389.708 -14.537 1.00 33.65 356 ARG B C 1
ATOM 8014 O O . ARG B 1 356 ? -13.146 390.298 -15.354 1.00 37.53 356 ARG B O 1
ATOM 8022 N N . ILE B 1 357 ? -14.951 389.079 -14.910 1.00 30.29 357 ILE B N 1
ATOM 8023 C CA . ILE B 1 357 ? -15.378 389.056 -16.313 1.00 30.14 357 ILE B CA 1
ATOM 8024 C C . ILE B 1 357 ? -16.034 390.394 -16.635 1.00 30.29 357 ILE B C 1
ATOM 8025 O O . ILE B 1 357 ? -15.807 390.997 -17.678 1.00 31.56 357 ILE B O 1
ATOM 8030 N N . LEU B 1 358 ? -16.872 390.870 -15.738 1.00 29.94 358 LEU B N 1
ATOM 8031 C CA . LEU B 1 358 ? -17.608 392.135 -15.957 1.00 28.51 358 LEU B CA 1
ATOM 8032 C C . LEU B 1 358 ? -16.792 393.410 -15.855 1.00 28.93 358 LEU B C 1
ATOM 8033 O O . LEU B 1 358 ? -17.229 394.411 -16.390 1.00 26.53 358 LEU B O 1
ATOM 8038 N N . THR B 1 359 ? -15.655 393.363 -15.185 1.00 28.14 359 THR B N 1
ATOM 8039 C CA . THR B 1 359 ? -14.820 394.530 -14.967 1.00 30.29 359 THR B CA 1
ATOM 8040 C C . THR B 1 359 ? -14.385 395.059 -16.358 1.00 33.97 359 THR B C 1
ATOM 8041 O O . THR B 1 359 ? -14.503 396.262 -16.625 1.00 30.72 359 THR B O 1
ATOM 8045 N N . GLY B 1 360 ? -13.949 394.136 -17.212 1.00 30.99 360 GLY B N 1
ATOM 8046 C CA . GLY B 1 360 ? -13.601 394.437 -18.604 1.00 31.73 360 GLY B CA 1
ATOM 8047 C C . GLY B 1 360 ? -14.738 395.111 -19.398 1.00 31.87 360 GLY B C 1
ATOM 8048 O O . GLY B 1 360 ? -14.534 396.098 -20.090 1.00 35.56 360 GLY B O 1
ATOM 8049 N N . TYR B 1 361 ? -15.921 394.519 -19.346 1.00 29.18 361 TYR B N 1
ATOM 8050 C CA . TYR B 1 361 ? -17.087 395.069 -19.955 1.00 30.29 361 TYR B CA 1
ATOM 8051 C C . TYR B 1 361 ? -17.322 396.550 -19.589 1.00 31.94 361 TYR B C 1
ATOM 8052 O O . TYR B 1 361 ? -17.622 397.393 -20.468 1.00 31.36 361 TYR B O 1
ATOM 8061 N N . TYR B 1 362 ? -17.265 396.858 -18.283 1.00 28.09 362 TYR B N 1
ATOM 8062 C CA . TYR B 1 362 ? -17.511 398.213 -17.841 1.00 28.66 362 TYR B CA 1
ATOM 8063 C C . TYR B 1 362 ? -16.317 399.146 -18.128 1.00 26.14 362 TYR B C 1
ATOM 8064 O O . TYR B 1 362 ? -16.522 400.280 -18.508 1.00 29.72 362 TYR B O 1
ATOM 8073 N N . TYR B 1 363 ? -15.123 398.611 -18.043 1.00 25.98 363 TYR B N 1
ATOM 8074 C CA . TYR B 1 363 ? -13.955 399.467 -18.214 1.00 32.28 363 TYR B CA 1
ATOM 8075 C C . TYR B 1 363 ? -13.904 400.047 -19.669 1.00 33.32 363 TYR B C 1
ATOM 8076 O O . TYR B 1 363 ? -13.728 401.251 -19.902 1.00 34.20 363 TYR B O 1
ATOM 8085 N N . LEU B 1 364 ? -14.148 399.163 -20.614 1.00 34.35 364 LEU B N 1
ATOM 8086 C CA . LEU B 1 364 ? -14.089 399.461 -22.031 1.00 36.40 364 LEU B CA 1
ATOM 8087 C C . LEU B 1 364 ? -15.389 400.050 -22.515 1.00 42.18 364 LEU B C 1
ATOM 8088 O O . LEU B 1 364 ? -15.487 400.363 -23.671 1.00 39.14 364 LEU B O 1
ATOM 8093 N N . GLY B 1 365 ? -16.403 400.187 -21.658 1.00 35.38 365 GLY B N 1
ATOM 8094 C CA . GLY B 1 365 ? -17.567 400.981 -22.004 1.00 40.22 365 GLY B CA 1
ATOM 8095 C C . GLY B 1 365 ? -18.379 400.241 -23.051 1.00 34.33 365 GLY B C 1
ATOM 8096 O O . GLY B 1 365 ? -18.966 400.843 -23.913 1.00 34.44 365 GLY B O 1
ATOM 8097 N N . GLN B 1 366 ? -18.372 398.923 -22.981 1.00 38.76 366 GLN B N 1
ATOM 8098 C CA . GLN B 1 366 ? -19.160 398.080 -23.898 1.00 34.59 366 GLN B CA 1
ATOM 8099 C C . GLN B 1 366 ? -20.640 398.153 -23.586 1.00 34.28 366 GLN B C 1
ATOM 8100 O O . GLN B 1 366 ? -21.444 397.845 -24.444 1.00 34.29 366 GLN B O 1
ATOM 8106 N N . ASP B 1 367 ? -21.003 398.613 -22.385 1.00 35.27 367 ASP B N 1
ATOM 8107 C CA . ASP B 1 367 ? -22.423 398.877 -22.054 1.00 39.55 367 ASP B CA 1
ATOM 8108 C C . ASP B 1 367 ? -22.976 400.172 -22.676 1.00 38.24 367 ASP B C 1
ATOM 8109 O O . ASP B 1 367 ? -24.083 400.171 -23.221 1.00 44.29 367 ASP B O 1
ATOM 8114 N N . THR B 1 368 ? -22.194 401.270 -22.625 1.00 39.17 368 THR B N 1
ATOM 8115 C CA . THR B 1 368 ? -22.604 402.593 -23.112 1.00 35.45 368 THR B CA 1
ATOM 8116 C C . THR B 1 368 ? -22.242 402.853 -24.610 1.00 38.64 368 THR B C 1
ATOM 8117 O O . THR B 1 368 ? -22.758 403.764 -25.253 1.00 39.40 368 THR B O 1
ATOM 8121 N N . ASN B 1 369 ? -21.324 402.048 -25.125 1.00 39.02 369 ASN B N 1
ATOM 8122 C CA . ASN B 1 369 ? -20.995 401.984 -26.531 1.00 35.30 369 ASN B CA 1
ATOM 8123 C C . ASN B 1 369 ? -20.855 400.511 -26.978 1.00 37.19 369 ASN B C 1
ATOM 8124 O O . ASN B 1 369 ? -19.736 400.009 -27.120 1.00 34.95 369 ASN B O 1
ATOM 8129 N N . PRO B 1 370 ? -21.979 399.800 -27.176 1.00 36.99 370 PRO B N 1
ATOM 8130 C CA . PRO B 1 370 ? -21.870 398.368 -27.471 1.00 40.88 370 PRO B CA 1
ATOM 8131 C C . PRO B 1 370 ? -21.151 398.091 -28.782 1.00 34.86 370 PRO B C 1
ATOM 8132 O O . PRO B 1 370 ? -21.364 398.788 -29.740 1.00 33.81 370 PRO B O 1
ATOM 8136 N N . PRO B 1 371 ? -20.364 397.049 -28.849 1.00 35.76 371 PRO B N 1
ATOM 8137 C CA . PRO B 1 371 ? -19.923 396.673 -30.232 1.00 33.82 371 PRO B CA 1
ATOM 8138 C C . PRO B 1 371 ? -21.099 396.324 -31.196 1.00 35.88 371 PRO B C 1
ATOM 8139 O O . PRO B 1 371 ? -22.148 395.867 -30.765 1.00 30.67 371 PRO B O 1
ATOM 8143 N N . PRO B 1 372 ? -20.922 396.495 -32.510 1.00 34.99 372 PRO B N 1
ATOM 8144 C CA . PRO B 1 372 ? -22.001 396.067 -33.401 1.00 32.82 372 PRO B CA 1
ATOM 8145 C C . PRO B 1 372 ? -22.141 394.541 -33.422 1.00 33.50 372 PRO B C 1
ATOM 8146 O O . PRO B 1 372 ? -21.242 393.832 -32.965 1.00 36.59 372 PRO B O 1
ATOM 8150 N N . PRO B 1 373 ? -23.253 394.021 -33.940 1.00 31.50 373 PRO B N 1
ATOM 8151 C CA . PRO B 1 373 ? -23.449 392.577 -34.114 1.00 32.31 373 PRO B CA 1
ATOM 8152 C C . PRO B 1 373 ? -22.271 391.907 -34.849 1.00 30.03 373 PRO B C 1
ATOM 8153 O O . PRO B 1 373 ? -21.790 392.484 -35.861 1.00 31.29 373 PRO B O 1
ATOM 8157 N N . PHE B 1 374 ? -21.812 390.750 -34.344 1.00 28.23 374 PHE B N 1
ATOM 8158 C CA . PHE B 1 374 ? -20.812 389.941 -35.027 1.00 29.49 374 PHE B CA 1
ATOM 8159 C C . PHE B 1 374 ? -21.565 389.109 -36.070 1.00 35.10 374 PHE B C 1
ATOM 8160 O O . PHE B 1 374 ? -22.507 388.377 -35.699 1.00 35.00 374 PHE B O 1
ATOM 8168 N N . VAL B 1 375 ? -21.192 389.189 -37.356 1.00 30.85 375 VAL B N 1
ATOM 8169 C CA . VAL B 1 375 ? -22.083 388.606 -38.430 1.00 32.63 375 VAL B CA 1
ATOM 8170 C C . VAL B 1 375 ? -21.570 387.344 -39.170 1.00 32.14 375 VAL B C 1
ATOM 8171 O O . VAL B 1 375 ? -22.314 386.720 -39.949 1.00 29.74 375 VAL B O 1
ATOM 8175 N N . TYR B 1 376 ? -20.342 386.907 -38.878 1.00 27.81 376 TYR B N 1
ATOM 8176 C CA . TYR B 1 376 ? -19.743 385.782 -39.582 1.00 32.29 376 TYR B CA 1
ATOM 8177 C C . TYR B 1 376 ? -19.771 384.491 -38.778 1.00 27.67 376 TYR B C 1
ATOM 8178 O O . TYR B 1 376 ? -19.486 384.481 -37.570 1.00 29.28 376 TYR B O 1
ATOM 8187 N N . ASN B 1 377 ? -20.075 383.386 -39.451 1.00 29.38 377 ASN B N 1
ATOM 8188 C CA . ASN B 1 377 ? -19.936 382.060 -38.873 1.00 31.11 377 ASN B CA 1
ATOM 8189 C C . ASN B 1 377 ? -18.490 381.613 -38.872 1.00 27.01 377 ASN B C 1
ATOM 8190 O O . ASN B 1 377 ? -17.974 381.208 -39.892 1.00 28.33 377 ASN B O 1
ATOM 8195 N N . THR B 1 378 ? -17.804 381.683 -37.747 1.00 28.25 378 THR B N 1
ATOM 8196 C CA . THR B 1 378 ? -16.381 381.388 -37.750 1.00 28.54 378 THR B CA 1
ATOM 8197 C C . THR B 1 378 ? -15.990 380.034 -37.284 1.00 28.29 378 THR B C 1
ATOM 8198 O O . THR B 1 378 ? -14.821 379.717 -37.211 1.00 30.17 378 THR B O 1
ATOM 8202 N N . ILE B 1 379 ? -16.994 379.221 -36.971 1.00 31.19 379 ILE B N 1
ATOM 8203 C CA . ILE B 1 379 ? -16.852 377.859 -36.485 1.00 34.41 379 ILE B CA 1
ATOM 8204 C C . ILE B 1 379 ? -16.943 376.900 -37.672 1.00 32.40 379 ILE B C 1
ATOM 8205 O O . ILE B 1 379 ? -16.138 376.057 -37.814 1.00 30.70 379 ILE B O 1
ATOM 8210 N N . GLY B 1 380 ? -17.937 377.077 -38.517 1.00 38.64 380 GLY B N 1
ATOM 8211 C CA . GLY B 1 380 ? -17.963 376.490 -39.834 1.00 37.24 380 GLY B CA 1
ATOM 8212 C C . GLY B 1 380 ? -18.909 375.315 -39.743 1.00 38.77 380 GLY B C 1
ATOM 8213 O O . GLY B 1 380 ? -19.038 374.704 -38.680 1.00 37.08 380 GLY B O 1
ATOM 8214 N N . ALA B 1 381 ? -19.581 375.034 -40.848 1.00 37.19 381 ALA B N 1
ATOM 8215 C CA . ALA B 1 381 ? -20.514 373.893 -40.959 1.00 40.38 381 ALA B CA 1
ATOM 8216 C C . ALA B 1 381 ? -19.719 372.603 -41.183 1.00 40.22 381 ALA B C 1
ATOM 8217 O O . ALA B 1 381 ? -18.648 372.661 -41.797 1.00 38.73 381 ALA B O 1
ATOM 8219 N N . PRO B 1 382 ? -20.149 371.428 -40.689 1.00 41.06 382 PRO B N 1
ATOM 8220 C CA . PRO B 1 382 ? -21.386 371.138 -40.003 1.00 39.01 382 PRO B CA 1
ATOM 8221 C C . PRO B 1 382 ? -21.350 371.294 -38.475 1.00 39.45 382 PRO B C 1
ATOM 8222 O O . PRO B 1 382 ? -22.347 371.072 -37.864 1.00 36.90 382 PRO B O 1
ATOM 8226 N N . THR B 1 383 ? -20.246 371.710 -37.877 1.00 36.82 383 THR B N 1
ATOM 8227 C CA . THR B 1 383 ? -20.231 372.066 -36.426 1.00 36.29 383 THR B CA 1
ATOM 8228 C C . THR B 1 383 ? -21.258 373.128 -36.015 1.00 36.97 383 THR B C 1
ATOM 8229 O O . THR B 1 383 ? -21.915 372.980 -34.971 1.00 32.86 383 THR B O 1
ATOM 8233 N N . LEU B 1 384 ? -21.373 374.194 -36.809 1.00 34.08 384 LEU B N 1
ATOM 8234 C CA . LEU B 1 384 ? -22.398 375.208 -36.660 1.00 33.59 384 LEU B CA 1
ATOM 8235 C C . LEU B 1 384 ? -22.991 375.557 -38.026 1.00 35.05 384 LEU B C 1
ATOM 8236 O O . LEU B 1 384 ? -22.309 376.058 -38.894 1.00 35.00 384 LEU B O 1
ATOM 8241 N N . ASN B 1 385 ? -24.294 375.345 -38.179 1.00 39.42 385 ASN B N 1
ATOM 8242 C CA . ASN B 1 385 ? -25.011 375.611 -39.421 1.00 41.05 385 ASN B CA 1
ATOM 8243 C C . ASN B 1 385 ? -25.671 376.932 -39.134 1.00 49.44 385 ASN B C 1
ATOM 8244 O O . ASN B 1 385 ? -26.583 377.018 -38.309 1.00 59.30 385 ASN B O 1
ATOM 8249 N N . ALA B 1 386 ? -25.118 377.982 -39.692 1.00 44.54 386 ALA B N 1
ATOM 8250 C CA . ALA B 1 386 ? -25.634 379.344 -39.501 1.00 45.05 386 ALA B CA 1
ATOM 8251 C C . ALA B 1 386 ? -25.081 380.115 -40.647 1.00 39.05 386 ALA B C 1
ATOM 8252 O O . ALA B 1 386 ? -23.942 379.890 -41.028 1.00 31.73 386 ALA B O 1
ATOM 8254 N N . THR B 1 387 ? -25.892 380.982 -41.207 1.00 33.96 387 THR B N 1
ATOM 8255 C CA . THR B 1 387 ? -25.482 381.792 -42.360 1.00 37.86 387 THR B CA 1
ATOM 8256 C C . THR B 1 387 ? -24.574 382.938 -41.866 1.00 33.19 387 THR B C 1
ATOM 8257 O O . THR B 1 387 ? -24.553 383.261 -40.685 1.00 30.87 387 THR B O 1
ATOM 8261 N N . SER B 1 388 ? -23.748 383.452 -42.751 1.00 36.76 388 SER B N 1
ATOM 8262 C CA . SER B 1 388 ? -22.939 384.661 -42.461 1.00 36.06 388 SER B CA 1
ATOM 8263 C C . SER B 1 388 ? -23.526 385.862 -43.171 1.00 38.36 388 SER B C 1
ATOM 8264 O O . SER B 1 388 ? -24.031 385.750 -44.286 1.00 37.84 388 SER B O 1
ATOM 8267 N N . GLY B 1 389 ? -23.453 387.021 -42.540 1.00 36.97 389 GLY B N 1
ATOM 8268 C CA . GLY B 1 389 ? -23.682 388.283 -43.236 1.00 33.22 389 GLY B CA 1
ATOM 8269 C C . GLY B 1 389 ? -22.356 388.759 -43.868 1.00 33.87 389 GLY B C 1
ATOM 8270 O O . GLY B 1 389 ? -21.451 387.990 -44.181 1.00 33.90 389 GLY B O 1
ATOM 8271 N N . TYR B 1 390 ? -22.244 390.053 -44.019 1.00 33.70 390 TYR B N 1
ATOM 8272 C CA . TYR B 1 390 ? -21.061 390.642 -44.641 1.00 35.42 390 TYR B CA 1
ATOM 8273 C C . TYR B 1 390 ? -20.873 392.060 -44.086 1.00 32.48 390 TYR B C 1
ATOM 8274 O O . TYR B 1 390 ? -21.804 392.846 -44.062 1.00 35.34 390 TYR B O 1
ATOM 8283 N N . ARG B 1 391 ? -19.671 392.387 -43.656 1.00 30.82 391 ARG B N 1
ATOM 8284 C CA . ARG B 1 391 ? -19.322 393.771 -43.326 1.00 29.90 391 ARG B CA 1
ATOM 8285 C C . ARG B 1 391 ? -17.873 394.046 -43.667 1.00 27.40 391 ARG B C 1
ATOM 8286 O O . ARG B 1 391 ? -16.998 393.246 -43.337 1.00 31.81 391 ARG B O 1
ATOM 8294 N N . ASN B 1 392 ? -17.626 395.217 -44.236 1.00 27.33 392 ASN B N 1
ATOM 8295 C CA . ASN B 1 392 ? -16.301 395.628 -44.569 1.00 27.88 392 ASN B CA 1
ATOM 8296 C C . ASN B 1 392 ? -15.781 396.627 -43.596 1.00 27.95 392 ASN B C 1
ATOM 8297 O O . ASN B 1 392 ? -16.355 397.677 -43.449 1.00 28.25 392 ASN B O 1
ATOM 8302 N N . VAL B 1 393 ? -14.663 396.303 -42.952 1.00 26.18 393 VAL B N 1
ATOM 8303 C CA . VAL B 1 393 ? -14.127 397.134 -41.866 1.00 27.79 393 VAL B CA 1
ATOM 8304 C C . VAL B 1 393 ? -12.750 397.675 -42.210 1.00 28.75 393 VAL B C 1
ATOM 8305 O O . VAL B 1 393 ? -12.143 398.350 -41.378 1.00 28.60 393 VAL B O 1
ATOM 8309 N N . ARG B 1 394 ? -12.291 397.398 -43.422 1.00 27.30 394 ARG B N 1
ATOM 8310 C CA . ARG B 1 394 ? -10.968 397.849 -43.887 1.00 26.89 394 ARG B CA 1
ATOM 8311 C C . ARG B 1 394 ? -10.989 399.376 -44.023 1.00 29.72 394 ARG B C 1
ATOM 8312 O O . ARG B 1 394 ? -11.812 399.902 -44.753 1.00 29.76 394 ARG B O 1
ATOM 8320 N N . LYS B 1 395 ? -10.121 400.064 -43.299 1.00 31.99 395 LYS B N 1
ATOM 8321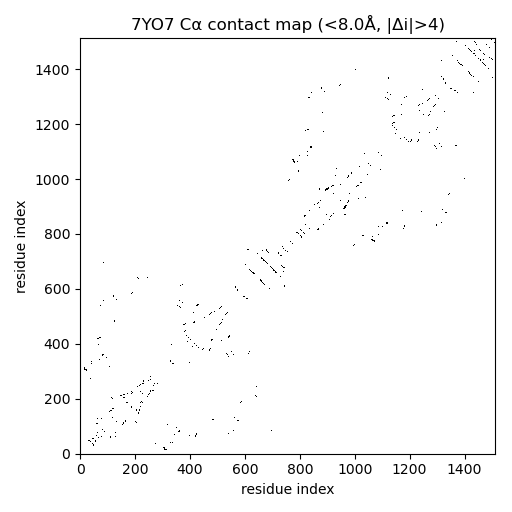 C CA . LYS B 1 395 ? -10.059 401.507 -43.317 1.00 32.12 395 LYS B CA 1
ATOM 8322 C C . LYS B 1 395 ? -8.887 402.031 -44.124 1.00 35.52 395 LYS B C 1
ATOM 8323 O O . LYS B 1 395 ? -7.907 401.314 -44.341 1.00 33.14 395 LYS B O 1
ATOM 8329 N N . PRO B 1 396 ? -8.997 403.275 -44.558 1.00 34.21 396 PRO B N 1
ATOM 8330 C CA . PRO B 1 396 ? -7.849 403.850 -45.257 1.00 41.94 396 PRO B CA 1
ATOM 8331 C C . PRO B 1 396 ? -6.701 403.979 -44.244 1.00 39.10 396 PRO B C 1
ATOM 8332 O O . PRO B 1 396 ? -6.898 404.289 -43.039 1.00 41.48 396 PRO B O 1
ATOM 8336 N N . GLY B 1 397 ? -5.528 403.635 -44.708 1.00 35.49 397 GLY B N 1
ATOM 8337 C CA . GLY B 1 397 ? -4.368 403.640 -43.889 1.00 32.87 397 GLY B CA 1
ATOM 8338 C C . GLY B 1 397 ? -3.896 402.250 -43.552 1.00 32.58 397 GLY B C 1
ATOM 8339 O O . GLY B 1 397 ? -2.712 402.056 -43.371 1.00 30.00 397 GLY B O 1
ATOM 8340 N N . THR B 1 398 ? -4.807 401.268 -43.492 1.00 27.47 398 THR B N 1
ATOM 8341 C CA . THR B 1 398 ? -4.399 399.991 -42.982 1.00 29.37 398 THR B CA 1
ATOM 8342 C C . THR B 1 398 ? -3.432 399.277 -43.922 1.00 25.46 398 THR B C 1
ATOM 8343 O O . THR B 1 398 ? -2.424 398.738 -43.469 1.00 23.82 398 THR B O 1
ATOM 8347 N N . ALA B 1 399 ? -3.771 399.252 -45.212 1.00 26.82 399 ALA B N 1
ATOM 8348 C CA . ALA B 1 399 ? -2.916 398.653 -46.188 1.00 29.41 399 ALA B CA 1
ATOM 8349 C C . ALA B 1 399 ? -1.469 399.247 -46.154 1.00 31.15 399 ALA B C 1
ATOM 8350 O O . ALA B 1 399 ? -0.459 398.503 -46.208 1.00 28.25 399 ALA B O 1
ATOM 8352 N N . GLU B 1 400 ? -1.407 400.552 -45.971 1.00 27.54 400 GLU B N 1
ATOM 8353 C CA . GLU B 1 400 ? -0.146 401.274 -45.963 1.00 33.85 400 GLU B CA 1
ATOM 8354 C C . GLU B 1 400 ? 0.670 400.943 -44.701 1.00 30.56 400 GLU B C 1
ATOM 8355 O O . GLU B 1 400 ? 1.873 400.691 -44.772 1.00 29.11 400 GLU B O 1
ATOM 8361 N N . LEU B 1 401 ? -0.001 400.906 -43.563 1.00 28.04 401 LEU B N 1
ATOM 8362 C CA . LEU B 1 401 ? 0.582 400.293 -42.338 1.00 28.33 401 LEU B CA 1
ATOM 8363 C C . LEU B 1 401 ? 1.140 398.864 -42.442 1.00 24.62 401 LEU B C 1
ATOM 8364 O O . LEU B 1 401 ? 2.240 398.589 -41.947 1.00 23.07 401 LEU B O 1
ATOM 8369 N N . ILE B 1 402 ? 0.399 397.939 -43.066 1.00 24.38 402 ILE B N 1
ATOM 8370 C CA . ILE B 1 402 ? 0.844 396.570 -43.264 1.00 25.13 402 ILE B CA 1
ATOM 8371 C C . ILE B 1 402 ? 2.082 396.512 -44.158 1.00 24.46 402 ILE B C 1
ATOM 8372 O O . ILE B 1 402 ? 3.093 395.862 -43.858 1.00 25.89 402 ILE B O 1
ATOM 8377 N N . LYS B 1 403 ? 2.034 397.265 -45.234 1.00 26.88 403 LYS B N 1
ATOM 8378 C CA . LYS B 1 403 ? 3.194 397.431 -46.083 1.00 26.99 403 LYS B CA 1
ATOM 8379 C C . LYS B 1 403 ? 4.453 398.006 -45.308 1.00 26.78 403 LYS B C 1
ATOM 8380 O O . LYS B 1 403 ? 5.572 397.486 -45.439 1.00 31.25 403 LYS B O 1
ATOM 8386 N N . GLU B 1 404 ? 4.231 399.008 -44.506 1.00 27.58 404 GLU B N 1
ATOM 8387 C CA . GLU B 1 404 ? 5.305 399.642 -43.724 1.00 30.37 404 GLU B CA 1
ATOM 8388 C C . GLU B 1 404 ? 5.937 398.650 -42.745 1.00 29.54 404 GLU B C 1
ATOM 8389 O O . GLU B 1 404 ? 7.140 398.574 -42.649 1.00 26.46 404 GLU B O 1
ATOM 8395 N N . ILE B 1 405 ? 5.116 397.835 -42.069 1.00 23.87 405 ILE B N 1
ATOM 8396 C CA . ILE B 1 405 ? 5.653 396.835 -41.185 1.00 25.69 405 ILE B CA 1
ATOM 8397 C C . ILE B 1 405 ? 6.526 395.885 -41.985 1.00 24.04 405 ILE B C 1
ATOM 8398 O O . ILE B 1 405 ? 7.588 395.443 -41.522 1.00 29.45 405 ILE B O 1
ATOM 8403 N N . GLY B 1 406 ? 6.080 395.502 -43.199 1.00 27.55 406 GLY B N 1
ATOM 8404 C CA . GLY B 1 406 ? 6.797 394.609 -44.049 1.00 26.24 406 GLY B CA 1
ATOM 8405 C C . GLY B 1 406 ? 8.162 395.136 -44.413 1.00 31.52 406 GLY B C 1
ATOM 8406 O O . GLY B 1 406 ? 9.179 394.412 -44.355 1.00 25.67 406 GLY B O 1
ATOM 8407 N N . SER B 1 407 ? 8.153 396.379 -44.833 1.00 29.73 407 SER B N 1
ATOM 8408 C CA . SER B 1 407 ? 9.368 397.065 -45.271 1.00 29.64 407 SER B CA 1
ATOM 8409 C C . SER B 1 407 ? 10.310 397.267 -44.129 1.00 29.25 407 SER B C 1
ATOM 8410 O O . SER B 1 407 ? 11.515 397.351 -44.350 1.00 29.71 407 SER B O 1
ATOM 8413 N N . ALA B 1 408 ? 9.763 397.413 -42.935 1.00 25.19 408 ALA B N 1
ATOM 8414 C CA . ALA B 1 408 ? 10.587 397.649 -41.714 1.00 26.15 408 ALA B CA 1
ATOM 8415 C C . ALA B 1 408 ? 11.150 396.408 -41.073 1.00 27.24 408 ALA B C 1
ATOM 8416 O O . ALA B 1 408 ? 12.077 396.485 -40.220 1.00 28.34 408 ALA B O 1
ATOM 8418 N N . SER B 1 409 ? 10.630 395.240 -41.464 1.00 24.15 409 SER B N 1
ATOM 8419 C CA . SER B 1 409 ? 11.085 394.002 -40.870 1.00 27.43 409 SER B CA 1
ATOM 8420 C C . SER B 1 409 ? 12.000 393.196 -41.738 1.00 24.57 409 SER B C 1
ATOM 8421 O O . SER B 1 409 ? 12.762 392.365 -41.215 1.00 25.67 409 SER B O 1
ATOM 8424 N N . VAL B 1 410 ? 11.854 393.270 -43.055 1.00 29.56 410 VAL B N 1
ATOM 8425 C CA . VAL B 1 410 ? 12.642 392.361 -43.882 1.00 27.47 410 VAL B CA 1
ATOM 8426 C C . VAL B 1 410 ? 14.091 392.462 -43.463 1.00 28.20 410 VAL B C 1
ATOM 8427 O O . VAL B 1 410 ? 14.619 393.546 -43.229 1.00 26.09 410 VAL B O 1
ATOM 8431 N N . THR B 1 411 ? 14.694 391.303 -43.271 1.00 30.28 411 THR B N 1
ATOM 8432 C CA . THR B 1 411 ? 16.004 391.237 -42.675 1.00 28.20 411 THR B CA 1
ATOM 8433 C C . THR B 1 411 ? 17.005 390.688 -43.635 1.00 24.45 411 THR B C 1
ATOM 8434 O O . THR B 1 411 ? 16.855 389.568 -44.153 1.00 28.54 411 THR B O 1
ATOM 8438 N N . LEU B 1 412 ? 18.078 391.466 -43.833 1.00 23.42 412 LEU B N 1
ATOM 8439 C CA . LEU B 1 412 ? 19.086 391.154 -44.794 1.00 24.44 412 LEU B CA 1
ATOM 8440 C C . LEU B 1 412 ? 20.192 390.424 -44.061 1.00 25.83 412 LEU B C 1
ATOM 8441 O O . LEU B 1 412 ? 20.799 391.016 -43.155 1.00 28.35 412 LEU B O 1
ATOM 8446 N N . LEU B 1 413 ? 20.465 389.177 -44.456 1.00 27.20 413 LEU B N 1
ATOM 8447 C CA . LEU B 1 413 ? 21.412 388.278 -43.755 1.00 28.04 413 LEU B CA 1
ATOM 8448 C C . LEU B 1 413 ? 22.722 388.070 -44.456 1.00 28.75 413 LEU B C 1
ATOM 8449 O O . LEU B 1 413 ? 23.720 387.792 -43.804 1.00 31.08 413 LEU B O 1
ATOM 8454 N N . LYS B 1 414 ? 22.718 388.108 -45.778 1.00 27.57 414 LYS B N 1
ATOM 8455 C CA . LYS B 1 414 ? 23.948 388.027 -46.573 1.00 30.36 414 LYS B CA 1
ATOM 8456 C C . LYS B 1 414 ? 23.804 389.007 -47.726 1.00 31.49 414 LYS B C 1
ATOM 8457 O O . LYS B 1 414 ? 22.750 389.105 -48.340 1.00 29.67 414 LYS B O 1
ATOM 8463 N N . ASN B 1 415 ? 24.863 389.751 -48.037 1.00 29.04 415 ASN B N 1
ATOM 8464 C CA . ASN B 1 415 ? 24.878 390.518 -49.257 1.00 27.07 415 ASN B CA 1
ATOM 8465 C C . ASN B 1 415 ? 26.295 390.743 -49.688 1.00 32.25 415 ASN B C 1
ATOM 8466 O O . ASN B 1 415 ? 27.010 391.453 -49.030 1.00 30.60 415 ASN B O 1
ATOM 8471 N N . THR B 1 416 ? 26.624 390.179 -50.828 1.00 33.59 416 THR B N 1
ATOM 8472 C CA . THR B 1 416 ? 27.963 390.066 -51.366 1.00 38.27 416 THR B CA 1
ATOM 8473 C C . THR B 1 416 ? 28.210 391.233 -52.354 1.00 38.53 416 THR B C 1
ATOM 8474 O O . THR B 1 416 ? 29.256 391.356 -52.935 1.00 37.80 416 THR B O 1
ATOM 8478 N N . GLY B 1 417 ? 27.201 392.075 -52.563 1.00 37.98 417 GLY B N 1
ATOM 8479 C CA . GLY B 1 417 ? 27.262 393.199 -53.440 1.00 36.65 417 GLY B CA 1
ATOM 8480 C C . GLY B 1 417 ? 26.129 393.274 -54.456 1.00 36.62 417 GLY B C 1
ATOM 8481 O O . GLY B 1 417 ? 26.079 394.226 -55.198 1.00 33.51 417 GLY B O 1
ATOM 8482 N N . SER B 1 418 ? 25.189 392.327 -54.482 1.00 30.77 418 SER B N 1
ATOM 8483 C CA . SER B 1 418 ? 24.197 392.288 -55.542 1.00 32.02 418 SER B CA 1
ATOM 8484 C C . SER B 1 418 ? 23.042 393.204 -55.196 1.00 29.71 418 SER B C 1
ATOM 8485 O O . SER B 1 418 ? 22.364 393.654 -56.086 1.00 34.19 418 SER B O 1
ATOM 8488 N N . LEU B 1 419 ? 22.824 393.514 -53.928 1.00 26.81 419 LEU B N 1
ATOM 8489 C CA . LEU B 1 419 ? 21.771 394.473 -53.527 1.00 30.28 419 LEU B CA 1
ATOM 8490 C C . LEU B 1 419 ? 22.301 395.765 -53.024 1.00 28.04 419 LEU B C 1
ATOM 8491 O O . LEU B 1 419 ? 23.345 395.745 -52.398 1.00 30.99 419 LEU B O 1
ATOM 8496 N N . PRO B 1 420 ? 21.575 396.884 -53.170 1.00 29.99 420 PRO B N 1
ATOM 8497 C CA . PRO B 1 420 ? 20.318 396.987 -53.900 1.00 29.13 420 PRO B CA 1
ATOM 8498 C C . PRO B 1 420 ? 20.453 396.802 -55.390 1.00 31.49 420 PRO B C 1
ATOM 8499 O O . PRO B 1 420 ? 21.489 397.094 -55.952 1.00 30.94 420 PRO B O 1
ATOM 8503 N N . LEU B 1 421 ? 19.387 396.334 -56.020 1.00 27.85 421 LEU B N 1
ATOM 8504 C CA . LEU B 1 421 ? 19.372 396.193 -57.467 1.00 32.40 421 LEU B CA 1
ATOM 8505 C C . LEU B 1 421 ? 19.441 397.584 -58.072 1.00 28.48 421 LEU B C 1
ATOM 8506 O O . LEU B 1 421 ? 18.894 398.543 -57.523 1.00 31.50 421 LEU B O 1
ATOM 8511 N N . LYS B 1 422 ? 20.019 397.664 -59.244 1.00 31.10 422 LYS B N 1
ATOM 8512 C CA . LYS B 1 422 ? 20.001 398.898 -60.012 1.00 33.19 422 LYS B CA 1
ATOM 8513 C C . LYS B 1 422 ? 18.781 398.844 -60.970 1.00 35.35 422 LYS B C 1
ATOM 8514 O O . LYS B 1 422 ? 17.685 399.216 -60.565 1.00 38.53 422 LYS B O 1
ATOM 8520 N N . HIS B 1 423 ? 18.962 398.384 -62.199 1.00 32.42 423 HIS B N 1
ATOM 8521 C CA . HIS B 1 423 ? 17.896 398.301 -63.190 1.00 38.07 423 HIS B CA 1
ATOM 8522 C C . HIS B 1 423 ? 18.108 397.034 -64.027 1.00 34.45 423 HIS B C 1
ATOM 8523 O O . HIS B 1 423 ? 18.291 397.122 -65.216 1.00 31.60 423 HIS B O 1
ATOM 8530 N N . PRO B 1 424 ? 18.087 395.848 -63.421 1.00 33.60 424 PRO B N 1
ATOM 8531 C CA . PRO B 1 424 ? 18.458 394.661 -64.225 1.00 34.72 424 PRO B CA 1
ATOM 8532 C C . PRO B 1 424 ? 17.443 394.424 -65.362 1.00 33.97 424 PRO B C 1
ATOM 8533 O O . PRO B 1 424 ? 16.258 394.664 -65.181 1.00 31.35 424 PRO B O 1
ATOM 8537 N N . GLN B 1 425 ? 17.923 394.001 -66.511 1.00 27.84 425 GLN B N 1
ATOM 8538 C CA . GLN B 1 425 ? 17.064 393.910 -67.714 1.00 29.61 425 GLN B CA 1
ATOM 8539 C C . GLN B 1 425 ? 16.416 392.560 -67.929 1.00 29.07 425 GLN B C 1
ATOM 8540 O O . GLN B 1 425 ? 15.408 392.476 -68.643 1.00 30.25 425 GLN B O 1
ATOM 8546 N N . ARG B 1 426 ? 16.996 391.508 -67.334 1.00 26.74 426 ARG B N 1
ATOM 8547 C CA . ARG B 1 426 ? 16.492 390.159 -67.508 1.00 30.69 426 ARG B CA 1
ATOM 8548 C C . ARG B 1 426 ? 16.400 389.452 -66.154 1.00 31.97 426 ARG B C 1
ATOM 8549 O O . ARG B 1 426 ? 17.444 389.136 -65.541 1.00 32.56 426 ARG B O 1
ATOM 8557 N N . ILE B 1 427 ? 15.173 389.162 -65.696 1.00 27.87 427 ILE B N 1
ATOM 8558 C CA . ILE B 1 427 ? 14.993 388.763 -64.314 1.00 25.51 427 ILE B CA 1
ATOM 8559 C C . ILE B 1 427 ? 14.328 387.419 -64.290 1.00 27.63 427 ILE B C 1
ATOM 8560 O O . ILE B 1 427 ? 13.385 387.187 -65.067 1.00 27.41 427 ILE B O 1
ATOM 8565 N N . ALA B 1 428 ? 14.867 386.500 -63.496 1.00 27.49 428 ALA B N 1
ATOM 8566 C CA . ALA B 1 428 ? 14.197 385.215 -63.292 1.00 27.09 428 ALA B CA 1
ATOM 8567 C C . ALA B 1 428 ? 13.673 385.099 -61.893 1.00 27.29 428 ALA B C 1
ATOM 8568 O O . ALA B 1 428 ? 14.255 385.599 -60.982 1.00 25.68 428 ALA B O 1
ATOM 8570 N N . VAL B 1 429 ? 12.581 384.360 -61.740 1.00 26.48 429 VAL B N 1
ATOM 8571 C CA . VAL B 1 429 ? 11.947 384.230 -60.445 1.00 28.12 429 VAL B CA 1
ATOM 8572 C C . VAL B 1 429 ? 11.612 382.766 -60.264 1.00 27.92 429 VAL B C 1
ATOM 8573 O O . VAL B 1 429 ? 11.074 382.168 -61.175 1.00 30.20 429 VAL B O 1
ATOM 8577 N N . LEU B 1 430 ? 11.931 382.207 -59.110 1.00 27.49 430 LEU B N 1
ATOM 8578 C CA . LEU B 1 430 ? 11.682 380.803 -58.860 1.00 31.49 430 LEU B CA 1
ATOM 8579 C C . LEU B 1 430 ? 10.870 380.643 -57.590 1.00 29.48 430 LEU B C 1
ATOM 8580 O O . LEU B 1 430 ? 11.107 381.355 -56.617 1.00 28.96 430 LEU B O 1
ATOM 8585 N N . GLY B 1 431 ? 9.905 379.717 -57.633 1.00 29.22 431 GLY B N 1
ATOM 8586 C CA . GLY B 1 431 ? 9.307 379.172 -56.443 1.00 30.19 431 GLY B CA 1
ATOM 8587 C C . GLY B 1 431 ? 7.868 379.493 -56.366 1.00 30.01 431 GLY B C 1
ATOM 8588 O O . GLY B 1 431 ? 7.456 380.598 -56.673 1.00 26.97 431 GLY B O 1
ATOM 8589 N N . ASN B 1 432 ? 7.056 378.527 -55.923 1.00 33.51 432 ASN B N 1
ATOM 8590 C CA . ASN B 1 432 ? 5.633 378.806 -55.840 1.00 34.33 432 ASN B CA 1
ATOM 8591 C C . ASN B 1 432 ? 5.341 379.876 -54.761 1.00 28.02 432 ASN B C 1
ATOM 8592 O O . ASN B 1 432 ? 4.314 380.563 -54.834 1.00 30.50 432 ASN B O 1
ATOM 8597 N N . ASP B 1 433 ? 6.277 380.073 -53.821 1.00 26.24 433 ASP B N 1
ATOM 8598 C CA . ASP B 1 433 ? 6.206 381.181 -52.906 1.00 26.85 433 ASP B CA 1
ATOM 8599 C C . ASP B 1 433 ? 6.148 382.614 -53.524 1.00 28.30 433 ASP B C 1
ATOM 8600 O O . ASP B 1 433 ? 5.705 383.552 -52.831 1.00 30.50 433 ASP B O 1
ATOM 8605 N N . ALA B 1 434 ? 6.484 382.759 -54.810 1.00 24.84 434 ALA B N 1
ATOM 8606 C CA . ALA B 1 434 ? 6.427 384.044 -55.501 1.00 28.14 434 ALA B CA 1
ATOM 8607 C C . ALA B 1 434 ? 5.024 384.423 -55.937 1.00 27.17 434 ALA B C 1
ATOM 8608 O O . ALA B 1 434 ? 4.802 385.555 -56.290 1.00 27.50 434 ALA B O 1
ATOM 8610 N N . THR B 1 435 ? 4.100 383.449 -55.966 1.00 25.45 435 THR B N 1
ATOM 8611 C CA . THR B 1 435 ? 2.796 383.652 -56.531 1.00 28.83 435 THR B CA 1
ATOM 8612 C C . THR B 1 435 ? 1.639 383.177 -55.599 1.00 27.74 435 THR B C 1
ATOM 8613 O O . THR B 1 435 ? 1.838 383.003 -54.447 1.00 27.02 435 THR B O 1
ATOM 8617 N N . TYR B 1 436 ? 0.436 383.161 -56.131 1.00 29.51 436 TYR B N 1
ATOM 8618 C CA . TYR B 1 436 ? -0.757 382.783 -55.390 1.00 31.52 436 TYR B CA 1
ATOM 8619 C C . TYR B 1 436 ? -0.834 381.322 -55.005 1.00 27.27 436 TYR B C 1
ATOM 8620 O O . TYR B 1 436 ? -0.456 380.491 -55.746 1.00 25.76 436 TYR B O 1
ATOM 8629 N N . ASN B 1 437 ? -1.502 381.047 -53.886 1.00 25.84 437 ASN B N 1
ATOM 8630 C CA . ASN B 1 437 ? -2.118 379.770 -53.686 1.00 26.48 437 ASN B CA 1
ATOM 8631 C C . ASN B 1 437 ? -2.922 379.409 -54.937 1.00 26.70 437 ASN B C 1
ATOM 8632 O O . ASN B 1 437 ? -3.768 380.184 -55.327 1.00 27.39 437 ASN B O 1
ATOM 8637 N N . VAL B 1 438 ? -2.626 378.259 -55.554 1.00 27.65 438 VAL B N 1
ATOM 8638 C CA . VAL B 1 438 ? -3.333 377.792 -56.753 1.00 27.02 438 VAL B CA 1
ATOM 8639 C C . VAL B 1 438 ? -4.846 377.622 -56.544 1.00 29.94 438 VAL B C 1
ATOM 8640 O O . VAL B 1 438 ? -5.562 377.539 -57.503 1.00 32.77 438 VAL B O 1
ATOM 8644 N N . LEU B 1 439 ? -5.324 377.552 -55.307 1.00 32.01 439 LEU B N 1
ATOM 8645 C CA . LEU B 1 439 ? -6.763 377.431 -54.990 1.00 32.15 439 LEU B CA 1
ATOM 8646 C C . LEU B 1 439 ? -7.427 378.656 -54.432 1.00 28.93 439 LEU B C 1
ATOM 8647 O O . LEU B 1 439 ? -8.599 378.654 -54.088 1.00 32.54 439 LEU B O 1
ATOM 8652 N N . GLY B 1 440 ? -6.693 379.762 -54.348 1.00 29.48 440 GLY B N 1
ATOM 8653 C CA . GLY B 1 440 ? -7.200 380.963 -53.745 1.00 30.93 440 GLY B CA 1
ATOM 8654 C C . GLY B 1 440 ? -6.528 381.251 -52.409 1.00 31.34 440 GLY B C 1
ATOM 8655 O O . GLY B 1 440 ? -6.176 380.337 -51.668 1.00 33.89 440 GLY B O 1
ATOM 8656 N N . PRO B 1 441 ? -6.390 382.526 -52.079 1.00 32.10 441 PRO B N 1
ATOM 8657 C CA . PRO B 1 441 ? -5.619 382.887 -50.899 1.00 36.43 441 PRO B CA 1
ATOM 8658 C C . PRO B 1 441 ? -6.188 382.284 -49.631 1.00 36.11 441 PRO B C 1
ATOM 8659 O O . PRO B 1 441 ? -5.457 382.134 -48.709 1.00 28.90 441 PRO B O 1
ATOM 8663 N N . ASN B 1 442 ? -7.511 382.079 -49.590 1.00 33.05 442 ASN B N 1
ATOM 8664 C CA . ASN B 1 442 ? -8.227 381.561 -48.425 1.00 31.10 442 ASN B CA 1
ATOM 8665 C C . ASN B 1 442 ? -8.664 380.158 -48.598 1.00 33.56 442 ASN B C 1
ATOM 8666 O O . ASN B 1 442 ? -9.381 379.653 -47.741 1.00 31.22 442 ASN B O 1
ATOM 8671 N N . ALA B 1 443 ? -8.115 379.465 -49.593 1.00 36.17 443 ALA B N 1
ATOM 8672 C CA . ALA B 1 443 ? -8.440 378.071 -49.851 1.00 33.58 443 ALA B CA 1
ATOM 8673 C C . ALA B 1 443 ? -8.173 377.148 -48.674 1.00 37.14 443 ALA B C 1
ATOM 8674 O O . ALA B 1 443 ? -8.812 376.098 -48.579 1.00 28.46 443 ALA B O 1
ATOM 8676 N N . CYS B 1 444 ? -7.240 377.503 -47.780 1.00 31.91 444 CYS B N 1
ATOM 8677 C CA . CYS B 1 444 ? -6.921 376.592 -46.689 1.00 31.31 444 CYS B CA 1
ATOM 8678 C C . CYS B 1 444 ? -7.918 376.671 -45.517 1.00 29.82 444 CYS B C 1
ATOM 8679 O O . CYS B 1 444 ? -7.750 376.018 -44.492 1.00 32.03 444 CYS B O 1
ATOM 8682 N N . GLY B 1 445 ? -8.920 377.518 -45.666 1.00 30.14 445 GLY B N 1
ATOM 8683 C CA . GLY B 1 445 ? -10.071 377.585 -44.784 1.00 32.11 445 GLY B CA 1
ATOM 8684 C C . GLY B 1 445 ? -9.826 378.425 -43.573 1.00 30.39 445 GLY B C 1
ATOM 8685 O O . GLY B 1 445 ? -8.860 379.266 -43.491 1.00 33.74 445 GLY B O 1
ATOM 8686 N N . LEU B 1 446 ? -10.712 378.216 -42.619 1.00 28.86 446 LEU B N 1
ATOM 8687 C CA . LEU B 1 446 ? -10.853 379.110 -41.507 1.00 30.25 446 LEU B CA 1
ATOM 8688 C C . LEU B 1 446 ? -9.646 379.229 -40.605 1.00 31.07 446 LEU B C 1
ATOM 8689 O O . LEU B 1 446 ? -9.588 380.236 -39.912 1.00 28.41 446 LEU B O 1
ATOM 8694 N N . ALA B 1 447 ? -8.756 378.220 -40.561 1.00 27.45 447 ALA B N 1
ATOM 8695 C CA . ALA B 1 447 ? -7.536 378.311 -39.777 1.00 29.24 447 ALA B CA 1
ATOM 8696 C C . ALA B 1 447 ? -6.255 378.139 -40.612 1.00 29.51 447 ALA B C 1
ATOM 8697 O O . ALA B 1 447 ? -5.202 377.760 -40.087 1.00 27.78 447 ALA B O 1
ATOM 8699 N N . ASN B 1 448 ? -6.380 378.364 -41.928 1.00 27.45 448 ASN B N 1
ATOM 8700 C CA . ASN B 1 448 ? -5.264 378.226 -42.827 1.00 27.57 448 ASN B CA 1
ATOM 8701 C C . ASN B 1 448 ? -4.480 376.938 -42.687 1.00 30.78 448 ASN B C 1
ATOM 8702 O O . ASN B 1 448 ? -3.240 376.930 -42.679 1.00 32.64 448 ASN B O 1
ATOM 8707 N N . SER B 1 449 ? -5.187 375.815 -42.563 1.00 30.07 449 SER B N 1
ATOM 8708 C CA . SER B 1 449 ? -4.506 374.545 -42.291 1.00 32.08 449 SER B CA 1
ATOM 8709 C C . SER B 1 449 ? -5.153 373.343 -42.988 1.00 33.10 449 SER B C 1
ATOM 8710 O O . SER B 1 449 ? -4.702 372.203 -42.817 1.00 32.75 449 SER B O 1
ATOM 8713 N N . ALA B 1 450 ? -6.143 373.606 -43.848 1.00 31.22 450 ALA B N 1
ATOM 8714 C CA . ALA B 1 450 ? -6.891 372.512 -44.438 1.00 35.73 450 ALA B CA 1
ATOM 8715 C C . ALA B 1 450 ? -6.481 372.181 -45.885 1.00 33.82 450 ALA B C 1
ATOM 8716 O O . ALA B 1 450 ? -7.092 371.297 -46.453 1.00 33.44 450 ALA B O 1
ATOM 8718 N N . CYS B 1 451 ? -5.476 372.833 -46.496 1.00 30.21 451 CYS B N 1
ATOM 8719 C CA . CYS B 1 451 ? -5.103 372.456 -47.869 1.00 35.51 451 CYS B CA 1
ATOM 8720 C C . CYS B 1 451 ? -4.334 371.143 -47.793 1.00 36.14 451 CYS B C 1
ATOM 8721 O O . CYS B 1 451 ? -3.776 370.846 -46.745 1.00 34.35 451 CYS B O 1
ATOM 8724 N N . ASP B 1 452 ? -4.310 370.396 -48.891 1.00 37.00 452 ASP B N 1
ATOM 8725 C CA . ASP B 1 452 ? -3.562 369.115 -48.975 1.00 42.07 452 ASP B CA 1
ATOM 8726 C C . ASP B 1 452 ? -2.048 369.276 -48.662 1.00 45.76 452 ASP B C 1
ATOM 8727 O O . ASP B 1 452 ? -1.430 370.319 -48.988 1.00 38.34 452 ASP B O 1
ATOM 8732 N N . ILE B 1 453 ? -1.431 368.236 -48.072 1.00 42.84 453 ILE B N 1
ATOM 8733 C CA . ILE B 1 453 ? 0.010 368.257 -47.745 1.00 42.59 453 ILE B CA 1
ATOM 8734 C C . ILE B 1 453 ? 0.931 368.705 -48.905 1.00 39.37 453 ILE B C 1
ATOM 8735 O O . ILE B 1 453 ? 1.932 369.356 -48.674 1.00 39.79 453 ILE B O 1
ATOM 8740 N N . ASP B 1 454 ? 0.588 368.381 -50.147 1.00 42.91 454 ASP B N 1
ATOM 8741 C CA . ASP B 1 454 ? 1.411 368.836 -51.298 1.00 43.28 454 ASP B CA 1
ATOM 8742 C C . ASP B 1 454 ? 0.896 370.078 -52.058 1.00 36.22 454 ASP B C 1
ATOM 8743 O O . ASP B 1 454 ? 1.514 370.476 -53.021 1.00 40.49 454 ASP B O 1
ATOM 8748 N N . ASN B 1 455 ? -0.189 370.710 -51.634 1.00 34.40 455 ASN B N 1
ATOM 8749 C CA . ASN B 1 455 ? -0.708 371.893 -52.354 1.00 33.00 455 ASN B CA 1
ATOM 8750 C C . ASN B 1 455 ? 0.295 373.008 -52.438 1.00 31.78 455 ASN B C 1
ATOM 8751 O O . ASN B 1 455 ? 1.075 373.222 -51.508 1.00 31.81 455 ASN B O 1
ATOM 8756 N N . LEU B 1 456 ? 0.245 373.729 -53.563 1.00 33.24 456 LEU B N 1
ATOM 8757 C CA . LEU B 1 456 ? 1.091 374.895 -53.795 1.00 34.61 456 LEU B CA 1
ATOM 8758 C C . LEU B 1 456 ? 0.391 376.109 -53.202 1.00 31.03 456 LEU B C 1
ATOM 8759 O O . LEU B 1 456 ? -0.516 376.731 -53.828 1.00 28.23 456 LEU B O 1
ATOM 8764 N N . ASN B 1 457 ? 0.791 376.405 -51.961 1.00 26.90 457 ASN B N 1
ATOM 8765 C CA . ASN B 1 457 ? 0.108 377.351 -51.155 1.00 27.59 457 ASN B CA 1
ATOM 8766 C C . ASN B 1 457 ? 0.441 378.799 -51.466 1.00 28.09 457 ASN B C 1
ATOM 8767 O O . ASN B 1 457 ? -0.156 379.699 -50.853 1.00 28.77 457 ASN B O 1
ATOM 8772 N N . GLY B 1 458 ? 1.401 379.032 -52.355 1.00 28.87 458 GLY B N 1
ATOM 8773 C CA . GLY B 1 458 ? 1.774 380.374 -52.671 1.00 30.33 458 GLY B CA 1
ATOM 8774 C C . GLY B 1 458 ? 2.507 381.051 -51.529 1.00 29.68 458 GLY B C 1
ATOM 8775 O O . GLY B 1 458 ? 3.032 380.376 -50.625 1.00 27.85 458 GLY B O 1
ATOM 8776 N N . THR B 1 459 ? 2.577 382.376 -51.608 1.00 28.60 459 THR B N 1
ATOM 8777 C CA . THR B 1 459 ? 3.322 383.212 -50.677 1.00 30.16 459 THR B CA 1
ATOM 8778 C C . THR B 1 459 ? 2.901 382.917 -49.250 1.00 32.66 459 THR B C 1
ATOM 8779 O O . THR B 1 459 ? 1.698 382.867 -48.983 1.00 31.87 459 THR B O 1
ATOM 8783 N N . LEU B 1 460 ? 3.860 382.625 -48.375 1.00 31.95 460 LEU B N 1
ATOM 8784 C CA . LEU B 1 460 ? 3.523 382.297 -46.990 1.00 28.94 460 LEU B CA 1
ATOM 8785 C C . LEU B 1 460 ? 3.335 383.591 -46.263 1.00 27.57 460 LEU B C 1
ATOM 8786 O O . LEU B 1 460 ? 4.311 384.223 -45.831 1.00 32.94 460 LEU B O 1
ATOM 8791 N N . THR B 1 461 ? 2.089 384.071 -46.147 1.00 26.50 461 THR B N 1
ATOM 8792 C CA . THR B 1 461 ? 1.858 385.385 -45.518 1.00 27.91 461 THR B CA 1
ATOM 8793 C C . THR B 1 461 ? 1.458 385.304 -44.008 1.00 27.66 461 THR B C 1
ATOM 8794 O O . THR B 1 461 ? 1.382 386.311 -43.298 1.00 25.71 461 THR B O 1
ATOM 8798 N N . THR B 1 462 ? 1.055 384.111 -43.564 1.00 26.82 462 THR B N 1
ATOM 8799 C CA . THR B 1 462 ? 0.744 383.876 -42.179 1.00 27.67 462 THR B CA 1
ATOM 8800 C C . THR B 1 462 ? 0.900 382.325 -41.926 1.00 28.97 462 THR B C 1
ATOM 8801 O O . THR B 1 462 ? 0.981 381.552 -42.848 1.00 28.18 462 THR B O 1
ATOM 8805 N N . GLY B 1 463 ? 0.923 381.874 -40.681 1.00 26.24 463 GLY B N 1
ATOM 8806 C CA . GLY B 1 463 ? 1.166 380.446 -40.404 1.00 29.09 463 GLY B CA 1
ATOM 8807 C C . GLY B 1 463 ? -0.177 379.751 -40.228 1.00 31.29 463 GLY B C 1
ATOM 8808 O O . GLY B 1 463 ? -1.246 380.385 -40.385 1.00 31.19 463 GLY B O 1
ATOM 8809 N N . GLY B 1 464 ? -0.160 378.463 -39.896 1.00 29.35 464 GLY B N 1
ATOM 8810 C CA . GLY B 1 464 ? -1.434 377.750 -39.645 1.00 26.18 464 GLY B CA 1
ATOM 8811 C C . GLY B 1 464 ? -1.986 377.800 -38.237 1.00 29.66 464 GLY B C 1
ATOM 8812 O O . GLY B 1 464 ? -1.237 377.721 -37.252 1.00 28.07 464 GLY B O 1
ATOM 8813 N N . GLY B 1 465 ? -3.312 377.805 -38.110 1.00 29.29 465 GLY B N 1
ATOM 8814 C CA . GLY B 1 465 ? -3.916 377.719 -36.809 1.00 26.74 465 GLY B CA 1
ATOM 8815 C C . GLY B 1 465 ? -4.833 378.854 -36.409 1.00 26.72 465 GLY B C 1
ATOM 8816 O O . GLY B 1 465 ? -5.237 379.664 -37.217 1.00 27.74 465 GLY B O 1
ATOM 8817 N N . SER B 1 466 ? -5.194 378.853 -35.133 1.00 27.29 466 SER B N 1
ATOM 8818 C CA . SER B 1 466 ? -6.141 379.777 -34.572 1.00 28.98 466 SER B CA 1
ATOM 8819 C C . SER B 1 466 ? -5.578 381.254 -34.634 1.00 28.72 466 SER B C 1
ATOM 8820 O O . SER B 1 466 ? -6.340 382.204 -34.540 1.00 30.93 466 SER B O 1
ATOM 8823 N N . GLY B 1 467 ? -4.282 381.399 -34.834 1.00 26.96 467 GLY B N 1
ATOM 8824 C CA . GLY B 1 467 ? -3.613 382.743 -35.052 1.00 27.57 467 GLY B CA 1
ATOM 8825 C C . GLY B 1 467 ? -3.515 383.333 -36.472 1.00 30.60 467 GLY B C 1
ATOM 8826 O O . GLY B 1 467 ? -2.886 384.413 -36.672 1.00 33.95 467 GLY B O 1
ATOM 8827 N N . SER B 1 468 ? -4.165 382.685 -37.432 1.00 29.03 468 SER B N 1
ATOM 8828 C CA . SER B 1 468 ? -4.223 383.124 -38.828 1.00 28.84 468 SER B CA 1
ATOM 8829 C C . SER B 1 468 ? -5.426 384.030 -38.997 1.00 27.86 468 SER B C 1
ATOM 8830 O O . SER B 1 468 ? -6.151 384.316 -38.042 1.00 25.86 468 SER B O 1
ATOM 8833 N N . ALA B 1 469 ? -5.579 384.568 -40.204 1.00 24.93 469 ALA B N 1
ATOM 8834 C CA . ALA B 1 469 ? -6.734 385.371 -40.585 1.00 26.26 469 ALA B CA 1
ATOM 8835 C C . ALA B 1 469 ? -6.850 385.264 -42.097 1.00 29.30 469 ALA B C 1
ATOM 8836 O O . ALA B 1 469 ? -5.902 384.767 -42.786 1.00 29.43 469 ALA B O 1
ATOM 8838 N N . LEU B 1 470 ? -8.023 385.631 -42.602 1.00 29.61 470 LEU B N 1
ATOM 8839 C CA . LEU B 1 470 ? -8.246 385.565 -44.039 1.00 30.90 470 LEU B CA 1
ATOM 8840 C C . LEU B 1 470 ? -7.640 386.790 -44.669 1.00 30.03 470 LEU B C 1
ATOM 8841 O O . LEU B 1 470 ? -7.495 387.848 -44.014 1.00 30.64 470 LEU B O 1
ATOM 8846 N N . SER B 1 471 ? -7.481 386.682 -45.969 1.00 27.66 471 SER B N 1
ATOM 8847 C CA . SER B 1 471 ? -6.924 387.742 -46.784 1.00 30.46 471 SER B CA 1
ATOM 8848 C C . SER B 1 471 ? -7.950 388.191 -47.817 1.00 27.65 471 SER B C 1
ATOM 8849 O O . SER B 1 471 ? -8.615 387.335 -48.433 1.00 27.14 471 SER B O 1
ATOM 8852 N N . PRO B 1 472 ? -8.112 389.518 -48.014 1.00 25.82 472 PRO B N 1
ATOM 8853 C CA . PRO B 1 472 ? -8.872 390.034 -49.111 1.00 26.69 472 PRO B CA 1
ATOM 8854 C C . PRO B 1 472 ? -8.204 389.854 -50.439 1.00 27.31 472 PRO B C 1
ATOM 8855 O O . PRO B 1 472 ? -8.878 389.895 -51.486 1.00 24.84 472 PRO B O 1
ATOM 8859 N N . TYR B 1 473 ? -6.876 389.785 -50.418 1.00 29.30 473 TYR B N 1
ATOM 8860 C CA . TYR B 1 473 ? -6.067 389.599 -51.625 1.00 31.78 473 TYR B CA 1
ATOM 8861 C C . TYR B 1 473 ? -4.648 389.230 -51.183 1.00 35.53 473 TYR B C 1
ATOM 8862 O O . TYR B 1 473 ? -4.303 389.433 -50.003 1.00 33.05 473 TYR B O 1
ATOM 8871 N N . THR B 1 474 ? -3.815 388.701 -52.082 1.00 31.57 474 THR B N 1
ATOM 8872 C CA . THR B 1 474 ? -2.381 388.730 -51.800 1.00 30.95 474 THR B CA 1
ATOM 8873 C C . THR B 1 474 ? -1.582 389.484 -52.848 1.00 30.53 474 THR B C 1
ATOM 8874 O O . THR B 1 474 ? -1.789 389.272 -54.038 1.00 28.25 474 THR B O 1
ATOM 8878 N N . ILE B 1 475 ? -0.778 390.462 -52.407 1.00 27.67 475 ILE B N 1
ATOM 8879 C CA . ILE B 1 475 ? 0.132 391.170 -53.304 1.00 30.42 475 ILE B CA 1
ATOM 8880 C C . ILE B 1 475 ? 1.422 390.319 -53.342 1.00 28.55 475 ILE B C 1
ATOM 8881 O O . ILE B 1 475 ? 2.163 390.270 -52.369 1.00 30.10 475 ILE B O 1
ATOM 8886 N N . THR B 1 476 ? 1.594 389.636 -54.449 1.00 26.88 476 THR B N 1
ATOM 8887 C CA . THR B 1 476 ? 2.538 388.547 -54.562 1.00 27.63 476 THR B CA 1
ATOM 8888 C C . THR B 1 476 ? 3.864 389.199 -54.926 1.00 28.45 476 THR B C 1
ATOM 8889 O O . THR B 1 476 ? 3.880 390.355 -55.517 1.00 27.27 476 THR B O 1
ATOM 8893 N N . PRO B 1 477 ? 4.975 388.533 -54.540 1.00 25.84 477 PRO B N 1
ATOM 8894 C CA . PRO B 1 477 ? 6.320 389.033 -54.959 1.00 26.90 477 PRO B CA 1
ATOM 8895 C C . PRO B 1 477 ? 6.466 389.116 -56.447 1.00 26.12 477 PRO B C 1
ATOM 8896 O O . PRO B 1 477 ? 7.107 390.070 -56.940 1.00 28.44 477 PRO B O 1
ATOM 8900 N N . LEU B 1 478 ? 5.900 388.170 -57.187 1.00 24.66 478 LEU B N 1
ATOM 8901 C CA . LEU B 1 478 ? 6.064 388.233 -58.639 1.00 25.99 478 LEU B CA 1
ATOM 8902 C C . LEU B 1 478 ? 5.365 389.478 -59.238 1.00 27.30 478 LEU B C 1
ATOM 8903 O O . LEU B 1 478 ? 5.897 390.125 -60.104 1.00 29.53 478 LEU B O 1
ATOM 8908 N N . GLU B 1 479 ? 4.162 389.767 -58.794 1.00 25.71 479 GLU B N 1
ATOM 8909 C CA . GLU B 1 479 ? 3.408 390.956 -59.254 1.00 29.65 479 GLU B CA 1
ATOM 8910 C C . GLU B 1 479 ? 4.227 392.240 -59.034 1.00 25.68 479 GLU B C 1
ATOM 8911 O O . GLU B 1 479 ? 4.358 393.064 -59.933 1.00 26.78 479 GLU B O 1
ATOM 8917 N N . ALA B 1 480 ? 4.806 392.356 -57.856 1.00 24.64 480 ALA B N 1
ATOM 8918 C CA . ALA B 1 480 ? 5.503 393.578 -57.471 1.00 24.08 480 ALA B CA 1
ATOM 8919 C C . ALA B 1 480 ? 6.848 393.676 -58.201 1.00 23.43 480 ALA B C 1
ATOM 8920 O O . ALA B 1 480 ? 7.252 394.760 -58.602 1.00 24.33 480 ALA B O 1
ATOM 8922 N N . LEU B 1 481 ? 7.543 392.543 -58.391 1.00 25.91 481 LEU B N 1
ATOM 8923 C CA . LEU B 1 481 ? 8.747 392.536 -59.197 1.00 28.11 481 LEU B CA 1
ATOM 8924 C C . LEU B 1 481 ? 8.413 392.897 -60.644 1.00 29.12 481 LEU B C 1
ATOM 8925 O O . LEU B 1 481 ? 9.099 393.683 -61.242 1.00 26.45 481 LEU B O 1
ATOM 8930 N N . GLN B 1 482 ? 7.340 392.355 -61.174 1.00 23.40 482 GLN B N 1
ATOM 8931 C CA . GLN B 1 482 ? 7.027 392.607 -62.567 1.00 25.61 482 GLN B CA 1
ATOM 8932 C C . GLN B 1 482 ? 6.686 394.089 -62.771 1.00 25.14 482 GLN B C 1
ATOM 8933 O O . GLN B 1 482 ? 7.108 394.719 -63.778 1.00 26.20 482 GLN B O 1
ATOM 8939 N N . LYS B 1 483 ? 5.998 394.690 -61.812 1.00 25.74 483 LYS B N 1
ATOM 8940 C CA . LYS B 1 483 ? 5.690 396.132 -61.915 1.00 27.85 483 LYS B CA 1
ATOM 8941 C C . LYS B 1 483 ? 6.965 396.983 -62.051 1.00 28.90 483 LYS B C 1
ATOM 8942 O O . LYS B 1 483 ? 7.068 397.978 -62.812 1.00 25.51 483 LYS B O 1
ATOM 8948 N N . ARG B 1 484 ? 7.961 396.554 -61.298 1.00 28.71 484 ARG B N 1
ATOM 8949 C CA . ARG B 1 484 ? 9.241 397.191 -61.343 1.00 31.55 484 ARG B CA 1
ATOM 8950 C C . ARG B 1 484 ? 9.951 396.857 -62.622 1.00 28.00 484 ARG B C 1
ATOM 8951 O O . ARG B 1 484 ? 10.615 397.701 -63.181 1.00 29.53 484 ARG B O 1
ATOM 8959 N N . ALA B 1 485 ? 9.899 395.616 -63.061 1.00 32.42 485 ALA B N 1
ATOM 8960 C CA . ALA B 1 485 ? 10.538 395.228 -64.335 1.00 35.67 485 ALA B CA 1
ATOM 8961 C C . ALA B 1 485 ? 9.998 396.045 -65.484 1.00 32.26 485 ALA B C 1
ATOM 8962 O O . ALA B 1 485 ? 10.753 396.591 -66.309 1.00 28.72 485 ALA B O 1
ATOM 8964 N N . ILE B 1 486 ? 8.686 396.216 -65.490 1.00 31.40 486 ILE B N 1
ATOM 8965 C CA . ILE B 1 486 ? 8.009 397.014 -66.530 1.00 30.30 486 ILE B CA 1
ATOM 8966 C C . ILE B 1 486 ? 8.472 398.475 -66.545 1.00 29.42 486 ILE B C 1
ATOM 8967 O O . ILE B 1 486 ? 8.692 399.057 -67.610 1.00 27.93 486 ILE B O 1
ATOM 8972 N N . GLU B 1 487 ? 8.603 399.120 -65.408 1.00 33.19 487 GLU B N 1
ATOM 8973 C CA . GLU B 1 487 ? 9.114 400.516 -65.373 1.00 33.70 487 GLU B CA 1
ATOM 8974 C C . GLU B 1 487 ? 10.515 400.623 -65.942 1.00 33.32 487 GLU B C 1
ATOM 8975 O O . GLU B 1 487 ? 10.891 401.686 -66.383 1.00 31.54 487 GLU B O 1
ATOM 8981 N N . ASP B 1 488 ? 11.331 399.558 -65.828 1.00 29.58 488 ASP B N 1
ATOM 8982 C CA . ASP B 1 488 ? 12.706 399.528 -66.368 1.00 30.85 488 ASP B CA 1
ATOM 8983 C C . ASP B 1 488 ? 12.849 398.948 -67.774 1.00 30.89 488 ASP B C 1
ATOM 8984 O O . ASP B 1 488 ? 13.968 398.774 -68.246 1.00 29.43 488 ASP B O 1
ATOM 8989 N N . ASN B 1 489 ? 11.721 398.664 -68.431 1.00 29.33 489 ASN B N 1
ATOM 8990 C CA . ASN B 1 489 ? 11.641 398.128 -69.789 1.00 30.94 489 ASN B CA 1
ATOM 8991 C C . ASN B 1 489 ? 12.350 396.799 -69.859 1.00 30.83 489 ASN B C 1
ATOM 8992 O O . ASN B 1 489 ? 13.021 396.520 -70.833 1.00 30.95 489 ASN B O 1
ATOM 8997 N N . ALA B 1 490 ? 12.223 396.033 -68.771 1.00 28.10 490 ALA B N 1
ATOM 8998 C CA . ALA B 1 490 ? 12.947 394.806 -68.529 1.00 29.26 490 ALA B CA 1
ATOM 8999 C C . ALA B 1 490 ? 12.001 393.672 -68.862 1.00 30.27 490 ALA B C 1
ATOM 9000 O O . ALA B 1 490 ? 10.801 393.913 -69.116 1.00 30.47 490 ALA B O 1
ATOM 9002 N N . GLU B 1 491 ? 12.535 392.470 -68.927 1.00 25.65 491 GLU B N 1
ATOM 9003 C CA . GLU B 1 491 ? 11.736 391.242 -69.055 1.00 26.91 491 GLU B CA 1
ATOM 9004 C C . GLU B 1 491 ? 11.861 390.417 -67.770 1.00 27.37 491 GLU B C 1
ATOM 9005 O O . GLU B 1 491 ? 12.893 390.455 -67.094 1.00 26.90 491 GLU B O 1
ATOM 9011 N N . ILE B 1 492 ? 10.789 389.701 -67.433 1.00 25.63 492 ILE B N 1
ATOM 9012 C CA . ILE B 1 492 ? 10.720 388.906 -66.219 1.00 27.30 492 ILE B CA 1
ATOM 9013 C C . ILE B 1 492 ? 9.913 387.670 -66.482 1.00 28.32 492 ILE B C 1
ATOM 9014 O O . ILE B 1 492 ? 8.896 387.713 -67.200 1.00 27.51 492 ILE B O 1
ATOM 9019 N N . ALA B 1 493 ? 10.406 386.569 -65.932 1.00 27.28 493 ALA B N 1
ATOM 9020 C CA . ALA B 1 493 ? 9.762 385.254 -66.077 1.00 28.75 493 ALA B CA 1
ATOM 9021 C C . ALA B 1 493 ? 9.906 384.449 -64.779 1.00 30.24 493 ALA B C 1
ATOM 9022 O O . ALA B 1 493 ? 10.956 384.507 -64.120 1.00 26.83 493 ALA B O 1
ATOM 9024 N N . ALA B 1 494 ? 8.859 383.698 -64.421 1.00 27.28 494 ALA B N 1
ATOM 9025 C CA . ALA B 1 494 ? 8.834 382.929 -63.197 1.00 27.94 494 ALA B CA 1
ATOM 9026 C C . ALA B 1 494 ? 8.474 381.495 -63.436 1.00 26.55 494 ALA B C 1
ATOM 9027 O O . ALA B 1 494 ? 7.567 381.210 -64.213 1.00 27.59 494 ALA B O 1
ATOM 9029 N N . VAL B 1 495 ? 9.219 380.591 -62.788 1.00 25.96 495 VAL B N 1
ATOM 9030 C CA . VAL B 1 495 ? 8.827 379.211 -62.694 1.00 27.68 495 VAL B CA 1
ATOM 9031 C C . VAL B 1 495 ? 8.244 378.977 -61.271 1.00 29.44 495 VAL B C 1
ATOM 9032 O O . VAL B 1 495 ? 8.967 379.086 -60.290 1.00 33.76 495 VAL B O 1
ATOM 9036 N N . VAL B 1 496 ? 6.964 378.677 -61.191 1.00 26.31 496 VAL B N 1
ATOM 9037 C CA . VAL B 1 496 ? 6.266 378.625 -59.919 1.00 29.11 496 VAL B CA 1
ATOM 9038 C C . VAL B 1 496 ? 5.670 377.284 -59.681 1.00 32.83 496 VAL B C 1
ATOM 9039 O O . VAL B 1 496 ? 5.007 377.087 -58.676 1.00 31.77 496 VAL B O 1
ATOM 9043 N N . ALA B 1 497 ? 5.975 376.337 -60.561 1.00 31.54 497 ALA B N 1
ATOM 9044 C CA . ALA B 1 497 ? 5.524 374.963 -60.369 1.00 36.96 497 ALA B CA 1
ATOM 9045 C C . ALA B 1 497 ? 6.415 374.272 -59.313 1.00 34.84 497 ALA B C 1
ATOM 9046 O O . ALA B 1 497 ? 7.497 374.753 -58.933 1.00 39.83 497 ALA B O 1
ATOM 9048 N N . ASN B 1 498 ? 5.966 373.100 -58.899 1.00 39.46 498 ASN B N 1
ATOM 9049 C CA . ASN B 1 498 ? 6.781 372.206 -58.104 1.00 40.52 498 ASN B CA 1
ATOM 9050 C C . ASN B 1 498 ? 7.905 371.621 -58.983 1.00 36.10 498 ASN B C 1
ATOM 9051 O O . ASN B 1 498 ? 7.649 370.824 -59.882 1.00 40.67 498 ASN B O 1
ATOM 9056 N N . SER B 1 499 ? 9.132 372.032 -58.717 1.00 39.02 499 SER B N 1
ATOM 9057 C CA . SER B 1 499 ? 10.260 371.695 -59.576 1.00 41.41 499 SER B CA 1
ATOM 9058 C C . SER B 1 499 ? 10.597 370.193 -59.610 1.00 46.22 499 SER B C 1
ATOM 9059 O O . SER B 1 499 ? 11.315 369.770 -60.510 1.00 42.78 499 SER B O 1
ATOM 9062 N N . ASN B 1 500 ? 10.135 369.434 -58.602 1.00 46.11 500 ASN B N 1
ATOM 9063 C CA . ASN B 1 500 ? 10.329 367.981 -58.529 1.00 50.68 500 ASN B CA 1
ATOM 9064 C C . ASN B 1 500 ? 9.299 367.208 -59.348 1.00 46.99 500 ASN B C 1
ATOM 9065 O O . ASN B 1 500 ? 9.645 366.284 -60.038 1.00 55.91 500 ASN B O 1
ATOM 9070 N N . THR B 1 501 ? 8.037 367.626 -59.295 1.00 45.21 501 THR B N 1
ATOM 9071 C CA . THR B 1 501 ? 6.924 366.847 -59.805 1.00 42.21 501 THR B CA 1
ATOM 9072 C C . THR B 1 501 ? 6.225 367.389 -61.042 1.00 43.83 501 THR B C 1
ATOM 9073 O O . THR B 1 501 ? 5.282 366.759 -61.479 1.00 40.14 501 THR B O 1
ATOM 9077 N N . THR B 1 502 ? 6.590 368.556 -61.597 1.00 44.42 502 THR B N 1
ATOM 9078 C CA . THR B 1 502 ? 5.818 368.998 -62.757 1.00 45.04 502 THR B CA 1
ATOM 9079 C C . THR B 1 502 ? 6.643 368.736 -63.976 1.00 39.86 502 THR B C 1
ATOM 9080 O O . THR B 1 502 ? 7.803 369.155 -64.015 1.00 37.92 502 THR B O 1
ATOM 9084 N N . THR B 1 503 ? 6.056 368.038 -64.955 1.00 34.08 503 THR B N 1
ATOM 9085 C CA . THR B 1 503 ? 6.802 367.675 -66.142 1.00 37.47 503 THR B CA 1
ATOM 9086 C C . THR B 1 503 ? 7.337 368.950 -66.802 1.00 37.41 503 THR B C 1
ATOM 9087 O O . THR B 1 503 ? 6.559 369.863 -67.066 1.00 37.44 503 THR B O 1
ATOM 9091 N N . GLY B 1 504 ? 8.637 368.983 -67.089 1.00 34.62 504 GLY B N 1
ATOM 9092 C CA . GLY B 1 504 ? 9.274 370.135 -67.771 1.00 33.79 504 GLY B CA 1
ATOM 9093 C C . GLY B 1 504 ? 9.844 371.223 -66.888 1.00 33.69 504 GLY B C 1
ATOM 9094 O O . GLY B 1 504 ? 10.500 372.127 -67.378 1.00 34.56 504 GLY B O 1
ATOM 9095 N N . ALA B 1 505 ? 9.615 371.167 -65.589 1.00 31.32 505 ALA B N 1
ATOM 9096 C CA . ALA B 1 505 ? 9.951 372.315 -64.744 1.00 34.97 505 ALA B CA 1
ATOM 9097 C C . ALA B 1 505 ? 11.446 372.486 -64.613 1.00 37.71 505 ALA B C 1
ATOM 9098 O O . ALA B 1 505 ? 11.993 373.603 -64.675 1.00 34.72 505 ALA B O 1
ATOM 9100 N N . GLU B 1 506 ? 12.109 371.359 -64.370 1.00 37.68 506 GLU B N 1
ATOM 9101 C CA . GLU B 1 506 ? 13.550 371.374 -64.272 1.00 39.21 506 GLU B CA 1
ATOM 9102 C C . GLU B 1 506 ? 14.209 371.896 -65.554 1.00 34.97 506 GLU B C 1
ATOM 9103 O O . GLU B 1 506 ? 15.143 372.739 -65.472 1.00 34.40 506 GLU B O 1
ATOM 9109 N N . ASP B 1 507 ? 13.744 371.433 -66.724 1.00 36.45 507 ASP B N 1
ATOM 9110 C CA . ASP B 1 507 ? 14.295 371.917 -68.003 1.00 39.55 507 ASP B CA 1
ATOM 9111 C C . ASP B 1 507 ? 13.930 373.426 -68.207 1.00 37.78 507 ASP B C 1
ATOM 9112 O O . ASP B 1 507 ? 14.693 374.159 -68.807 1.00 34.70 507 ASP B O 1
ATOM 9117 N N . ALA B 1 508 ? 12.754 373.857 -67.738 1.00 31.83 508 ALA B N 1
ATOM 9118 C CA . ALA B 1 508 ? 12.368 375.258 -67.919 1.00 32.79 508 ALA B CA 1
ATOM 9119 C C . ALA B 1 508 ? 13.319 376.147 -67.125 1.00 33.58 508 ALA B C 1
ATOM 9120 O O . ALA B 1 508 ? 13.774 377.183 -67.627 1.00 35.32 508 ALA B O 1
ATOM 9122 N N . ILE B 1 509 ? 13.732 375.664 -65.939 1.00 35.48 509 ILE B N 1
ATOM 9123 C CA . ILE B 1 509 ? 14.627 376.385 -65.069 1.00 32.63 509 ILE B CA 1
ATOM 9124 C C . ILE B 1 509 ? 16.021 376.490 -65.665 1.00 34.53 509 ILE B C 1
ATOM 9125 O O . ILE B 1 509 ? 16.628 377.550 -65.665 1.00 32.69 509 ILE B O 1
ATOM 9130 N N . ALA B 1 510 ? 16.515 375.368 -66.149 1.00 36.63 510 ALA B N 1
ATOM 9131 C CA . ALA B 1 510 ? 17.824 375.259 -66.799 1.00 35.53 510 ALA B CA 1
ATOM 9132 C C . ALA B 1 510 ? 17.870 376.136 -68.039 1.00 36.73 510 ALA B C 1
ATOM 9133 O O . ALA B 1 510 ? 18.873 376.785 -68.279 1.00 39.02 510 ALA B O 1
ATOM 9135 N N . ALA B 1 511 ? 16.770 376.225 -68.813 1.00 35.90 511 ALA B N 1
ATOM 9136 C CA . ALA B 1 511 ? 16.786 377.102 -70.019 1.00 39.56 511 ALA B CA 1
ATOM 9137 C C . ALA B 1 511 ? 16.642 378.604 -69.706 1.00 35.39 511 ALA B C 1
ATOM 9138 O O . ALA B 1 511 ? 17.096 379.443 -70.472 1.00 39.33 511 ALA B O 1
ATOM 9140 N N . LEU B 1 512 ? 16.068 378.939 -68.550 1.00 36.38 512 LEU B N 1
ATOM 9141 C CA . LEU B 1 512 ? 15.742 380.355 -68.168 1.00 34.06 512 LEU B CA 1
ATOM 9142 C C . LEU B 1 512 ? 16.870 381.073 -67.467 1.00 32.92 512 LEU B C 1
ATOM 9143 O O . LEU B 1 512 ? 17.154 382.273 -67.705 1.00 32.58 512 LEU B O 1
ATOM 9148 N N . LEU B 1 513 ? 17.463 380.387 -66.501 1.00 30.07 513 LEU B N 1
ATOM 9149 C CA . LEU B 1 513 ? 18.411 380.996 -65.593 1.00 30.32 513 LEU B CA 1
ATOM 9150 C C . LEU B 1 513 ? 19.778 381.542 -66.140 1.00 33.46 513 LEU B C 1
ATOM 9151 O O . LEU B 1 513 ? 20.242 382.555 -65.688 1.00 32.42 513 LEU B O 1
ATOM 9156 N N . PRO B 1 514 ? 20.436 380.848 -67.081 1.00 35.11 514 PRO B N 1
ATOM 9157 C CA . PRO B 1 514 ? 21.755 381.274 -67.543 1.00 35.92 514 PRO B CA 1
ATOM 9158 C C . PRO B 1 514 ? 21.827 382.675 -68.043 1.00 36.32 514 PRO B C 1
ATOM 9159 O O . PRO B 1 514 ? 22.831 383.318 -67.820 1.00 39.19 514 PRO B O 1
ATOM 9163 N N . ASP B 1 515 ? 20.795 383.156 -68.725 1.00 35.11 515 ASP B N 1
ATOM 9164 C CA . ASP B 1 515 ? 20.853 384.525 -69.259 1.00 40.65 515 ASP B CA 1
ATOM 9165 C C . ASP B 1 515 ? 20.198 385.584 -68.359 1.00 37.57 515 ASP B C 1
ATOM 9166 O O . ASP B 1 515 ? 20.205 386.741 -68.712 1.00 31.40 515 ASP B O 1
ATOM 9171 N N . ALA B 1 516 ? 19.639 385.192 -67.214 1.00 32.28 516 ALA B N 1
ATOM 9172 C CA . ALA B 1 516 ? 19.089 386.176 -66.313 1.00 33.25 516 ALA B CA 1
ATOM 9173 C C . ALA B 1 516 ? 20.215 386.995 -65.640 1.00 36.16 516 ALA B C 1
ATOM 9174 O O . ALA B 1 516 ? 21.258 386.458 -65.273 1.00 29.56 516 ALA B O 1
ATOM 9176 N N . ASP B 1 517 ? 20.002 388.296 -65.512 1.00 30.70 517 ASP B N 1
ATOM 9177 C CA . ASP B 1 517 ? 20.930 389.198 -64.775 1.00 31.44 517 ASP B CA 1
ATOM 9178 C C . ASP B 1 517 ? 20.908 388.928 -63.257 1.00 31.88 517 ASP B C 1
ATOM 9179 O O . ASP B 1 517 ? 21.920 389.002 -62.585 1.00 31.99 517 ASP B O 1
ATOM 9184 N N . VAL B 1 518 ? 19.725 388.624 -62.746 1.00 28.71 518 VAL B N 1
ATOM 9185 C CA . VAL B 1 518 ? 19.510 388.237 -61.377 1.00 29.26 518 VAL B CA 1
ATOM 9186 C C . VAL B 1 518 ? 18.444 387.091 -61.322 1.00 28.58 518 VAL B C 1
ATOM 9187 O O . VAL B 1 518 ? 17.527 387.050 -62.112 1.00 30.43 518 VAL B O 1
ATOM 9191 N N . THR B 1 519 ? 18.561 386.215 -60.358 1.00 25.80 519 THR B N 1
ATOM 9192 C CA . THR B 1 519 ? 17.558 385.163 -60.178 1.00 27.60 519 THR B CA 1
ATOM 9193 C C . THR B 1 519 ? 17.067 385.250 -58.735 1.00 29.84 519 THR B C 1
ATOM 9194 O O . THR B 1 519 ? 17.858 385.053 -57.805 1.00 34.47 519 THR B O 1
ATOM 9198 N N . PHE B 1 520 ? 15.790 385.572 -58.522 1.00 30.63 520 PHE B N 1
ATOM 9199 C CA . PHE B 1 520 ? 15.174 385.539 -57.182 1.00 29.60 520 PHE B CA 1
ATOM 9200 C C . PHE B 1 520 ? 14.646 384.163 -56.938 1.00 30.19 520 PHE B C 1
ATOM 9201 O O . PHE B 1 520 ? 13.906 383.637 -57.809 1.00 27.86 520 PHE B O 1
ATOM 9209 N N . VAL B 1 521 ? 15.011 383.558 -55.780 1.00 27.58 521 VAL B N 1
ATOM 9210 C CA . VAL B 1 521 ? 14.372 382.362 -55.334 1.00 26.11 521 VAL B CA 1
ATOM 9211 C C . VAL B 1 521 ? 13.556 382.644 -54.073 1.00 27.51 521 VAL B C 1
ATOM 9212 O O . VAL B 1 521 ? 14.132 383.011 -53.076 1.00 28.11 521 VAL B O 1
ATOM 9216 N N . PHE B 1 522 ? 12.255 382.389 -54.130 1.00 23.87 522 PHE B N 1
ATOM 9217 C CA . PHE B 1 522 ? 11.350 382.463 -53.015 1.00 26.61 522 PHE B CA 1
ATOM 9218 C C . PHE B 1 522 ? 11.132 381.088 -52.372 1.00 25.63 522 PHE B C 1
ATOM 9219 O O . PHE B 1 522 ? 10.769 380.168 -53.035 1.00 28.20 522 PHE B O 1
ATOM 9227 N N . LEU B 1 523 ? 11.388 380.981 -51.082 1.00 25.17 523 LEU B N 1
ATOM 9228 C CA . LEU B 1 523 ? 11.282 379.734 -50.361 1.00 32.24 523 LEU B CA 1
ATOM 9229 C C . LEU B 1 523 ? 10.348 379.958 -49.230 1.00 28.50 523 LEU B C 1
ATOM 9230 O O . LEU B 1 523 ? 10.198 381.086 -48.761 1.00 25.76 523 LEU B O 1
ATOM 9235 N N . ASN B 1 524 ? 9.747 378.895 -48.740 1.00 30.77 524 ASN B N 1
ATOM 9236 C CA . ASN B 1 524 ? 9.001 379.031 -47.527 1.00 32.13 524 ASN B CA 1
ATOM 9237 C C . ASN B 1 524 ? 8.983 377.828 -46.599 1.00 30.61 524 ASN B C 1
ATOM 9238 O O . ASN B 1 524 ? 9.483 376.765 -46.933 1.00 29.91 524 ASN B O 1
ATOM 9243 N N . ARG B 1 525 ? 8.421 378.027 -45.419 1.00 28.88 525 ARG B N 1
ATOM 9244 C CA . ARG B 1 525 ? 8.328 376.938 -44.449 1.00 28.37 525 ARG B CA 1
ATOM 9245 C C . ARG B 1 525 ? 7.104 377.142 -43.567 1.00 26.54 525 ARG B C 1
ATOM 9246 O O . ARG B 1 525 ? 7.161 377.802 -42.518 1.00 28.39 525 ARG B O 1
ATOM 9254 N N . TYR B 1 526 ? 6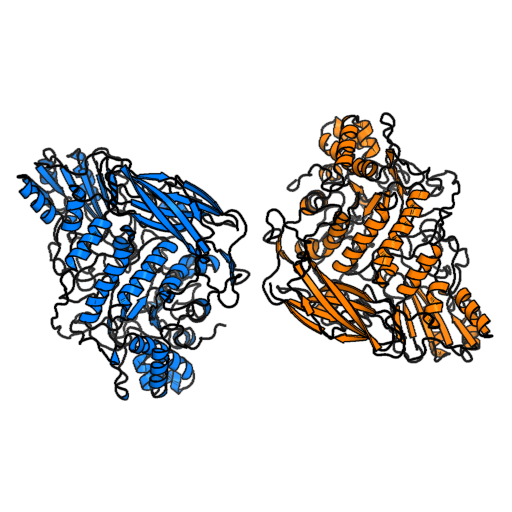.003 376.558 -43.999 1.00 26.37 526 TYR B N 1
ATOM 9255 C CA . TYR B 1 526 ? 4.779 376.590 -43.251 1.00 27.37 526 TYR B CA 1
ATOM 9256 C C . TYR B 1 526 ? 4.926 375.791 -41.941 1.00 28.15 526 TYR B C 1
ATOM 9257 O O . TYR B 1 526 ? 5.605 374.762 -41.886 1.00 27.00 526 TYR B O 1
ATOM 9266 N N . SER B 1 527 ? 4.311 376.274 -40.895 1.00 25.81 527 SER B N 1
ATOM 9267 C CA . SER B 1 527 ? 4.121 375.473 -39.657 1.00 32.40 527 SER B CA 1
ATOM 9268 C C . SER B 1 527 ? 2.798 375.920 -39.102 1.00 31.67 527 SER B C 1
ATOM 9269 O O . SER B 1 527 ? 2.242 376.968 -39.508 1.00 26.84 527 SER B O 1
ATOM 9272 N N . GLU B 1 528 ? 2.295 375.171 -38.123 1.00 30.14 528 GLU B N 1
ATOM 9273 C CA . GLU B 1 528 ? 0.953 375.348 -37.654 1.00 31.54 528 GLU B CA 1
ATOM 9274 C C . GLU B 1 528 ? 0.818 374.943 -36.189 1.00 31.37 528 GLU B C 1
ATOM 9275 O O . GLU B 1 528 ? 1.597 374.157 -35.709 1.00 33.70 528 GLU B O 1
ATOM 9281 N N . GLU B 1 529 ? -0.163 375.510 -35.498 1.00 32.37 529 GLU B N 1
ATOM 9282 C CA . GLU B 1 529 ? -0.508 375.046 -34.168 1.00 35.79 529 GLU B CA 1
ATOM 9283 C C . GLU B 1 529 ? -0.874 373.534 -34.187 1.00 36.21 529 GLU B C 1
ATOM 9284 O O . GLU B 1 529 ? -1.427 373.001 -35.179 1.00 34.11 529 GLU B O 1
ATOM 9290 N N . GLY B 1 530 ? -0.479 372.832 -33.118 1.00 34.23 530 GLY B N 1
ATOM 9291 C CA . GLY B 1 530 ? -0.793 371.414 -32.959 1.00 35.37 530 GLY B CA 1
ATOM 9292 C C . GLY B 1 530 ? 0.311 370.459 -33.341 1.00 36.82 530 GLY B C 1
ATOM 9293 O O . GLY B 1 530 ? 0.233 369.297 -33.031 1.00 36.30 530 GLY B O 1
ATOM 9294 N N . ALA B 1 531 ? 1.358 370.930 -33.992 1.00 32.45 531 ALA B N 1
ATOM 9295 C CA . ALA B 1 531 ? 2.486 370.075 -34.262 1.00 34.49 531 ALA B CA 1
ATOM 9296 C C . ALA B 1 531 ? 3.692 370.977 -34.191 1.00 36.20 531 ALA B C 1
ATOM 9297 O O . ALA B 1 531 ? 3.528 372.178 -34.460 1.00 34.53 531 ALA B O 1
ATOM 9299 N N . ASP B 1 532 ? 4.840 370.438 -33.758 1.00 30.67 532 ASP B N 1
ATOM 9300 C CA . ASP B 1 532 ? 6.142 371.123 -33.953 1.00 33.01 532 ASP B CA 1
ATOM 9301 C C . ASP B 1 532 ? 6.782 370.718 -35.272 1.00 32.75 532 ASP B C 1
ATOM 9302 O O . ASP B 1 532 ? 6.454 369.704 -35.830 1.00 31.99 532 ASP B O 1
ATOM 9307 N N . ALA B 1 533 ? 7.686 371.551 -35.816 1.00 35.13 533 ALA B N 1
ATOM 9308 C CA . ALA B 1 533 ? 8.368 371.201 -37.036 1.00 31.97 533 ALA B CA 1
ATOM 9309 C C . ALA B 1 533 ? 9.304 370.062 -36.624 1.00 35.00 533 ALA B C 1
ATOM 9310 O O . ALA B 1 533 ? 9.839 370.110 -35.515 1.00 34.58 533 ALA B O 1
ATOM 9312 N N . PRO B 1 534 ? 9.459 369.027 -37.477 1.00 36.76 534 PRO B N 1
ATOM 9313 C CA . PRO B 1 534 ? 10.334 367.887 -37.135 1.00 41.91 534 PRO B CA 1
ATOM 9314 C C . PRO B 1 534 ? 11.814 368.242 -37.221 1.00 39.36 534 PRO B C 1
ATOM 9315 O O . PRO B 1 534 ? 12.605 367.674 -36.518 1.00 39.90 534 PRO B O 1
ATOM 9319 N N . ASP B 1 535 ? 12.168 369.194 -38.087 1.00 35.93 535 ASP B N 1
ATOM 9320 C CA . ASP B 1 535 ? 13.548 369.692 -38.220 1.00 35.96 535 ASP B CA 1
ATOM 9321 C C . ASP B 1 535 ? 13.519 371.059 -38.911 1.00 35.27 535 ASP B C 1
ATOM 9322 O O . ASP B 1 535 ? 12.445 371.598 -39.098 1.00 31.47 535 ASP B O 1
ATOM 9327 N N . PHE B 1 536 ? 14.668 371.582 -39.335 1.00 32.00 536 PHE B N 1
ATOM 9328 C CA . PHE B 1 536 ? 14.762 372.884 -39.977 1.00 32.73 536 PHE B CA 1
ATOM 9329 C C . PHE B 1 536 ? 14.586 372.845 -41.493 1.00 33.00 536 PHE B C 1
ATOM 9330 O O . PHE B 1 536 ? 14.833 373.864 -42.136 1.00 37.53 536 PHE B O 1
ATOM 9338 N N . SER B 1 537 ? 14.064 371.763 -42.067 1.00 30.22 537 SER B N 1
ATOM 9339 C CA . SER B 1 537 ? 14.010 371.646 -43.513 1.00 36.52 537 SER B CA 1
ATOM 9340 C C . SER B 1 537 ? 13.011 372.606 -44.176 1.00 36.06 537 SER B C 1
ATOM 9341 O O . SER B 1 537 ? 11.854 372.803 -43.680 1.00 37.44 537 SER B O 1
ATOM 9344 N N . LEU B 1 538 ? 13.436 373.199 -45.296 1.00 35.60 538 LEU B N 1
ATOM 9345 C CA . LEU B 1 538 ? 12.528 374.022 -46.127 1.00 34.71 538 LEU B CA 1
ATOM 9346 C C . LEU B 1 538 ? 11.268 373.304 -46.519 1.00 34.91 538 LEU B C 1
ATOM 9347 O O . LEU B 1 538 ? 11.232 372.109 -46.671 1.00 31.52 538 LEU B O 1
ATOM 9352 N N . GLY B 1 539 ? 10.190 374.049 -46.684 1.00 33.90 539 GLY B N 1
ATOM 9353 C CA . GLY B 1 539 ? 8.975 373.438 -47.129 1.00 33.08 539 GLY B CA 1
ATOM 9354 C C . GLY B 1 539 ? 9.012 373.166 -48.623 1.00 33.82 539 GLY B C 1
ATOM 9355 O O . GLY B 1 539 ? 9.774 373.787 -49.425 1.00 32.06 539 GLY B O 1
ATOM 9356 N N . GLY B 1 540 ? 8.138 372.250 -49.005 1.00 33.99 540 GLY B N 1
ATOM 9357 C CA . GLY B 1 540 ? 7.932 371.881 -50.407 1.00 36.54 540 GLY B CA 1
ATOM 9358 C C . GLY B 1 540 ? 9.192 371.419 -51.091 1.00 35.16 540 GLY B C 1
ATOM 9359 O O . GLY B 1 540 ? 9.985 370.700 -50.543 1.00 34.13 540 GLY B O 1
ATOM 9360 N N . ASP B 1 541 ? 9.369 371.864 -52.327 1.00 34.71 541 ASP B N 1
ATOM 9361 C CA . ASP B 1 541 ? 10.548 371.562 -53.085 1.00 31.51 541 ASP B CA 1
ATOM 9362 C C . ASP B 1 541 ? 11.689 372.585 -52.880 1.00 33.50 541 ASP B C 1
ATOM 9363 O O . ASP B 1 541 ? 12.570 372.704 -53.732 1.00 35.87 541 ASP B O 1
ATOM 9368 N N . GLY B 1 542 ? 11.687 373.366 -51.809 1.00 32.74 542 GLY B N 1
ATOM 9369 C CA . GLY B 1 542 ? 12.718 374.438 -51.697 1.00 33.31 542 GLY B CA 1
ATOM 9370 C C . GLY B 1 542 ? 14.216 374.029 -51.777 1.00 29.66 542 GLY B C 1
ATOM 9371 O O . GLY B 1 542 ? 15.051 374.782 -52.328 1.00 33.14 542 GLY B O 1
ATOM 9372 N N . ASP B 1 543 ? 14.558 372.885 -51.185 1.00 34.27 543 ASP B N 1
ATOM 9373 C CA . ASP B 1 543 ? 15.902 372.277 -51.295 1.00 37.50 543 ASP B CA 1
ATOM 9374 C C . ASP B 1 543 ? 16.270 372.050 -52.767 1.00 34.97 543 ASP B C 1
ATOM 9375 O O . ASP B 1 543 ? 17.340 372.443 -53.226 1.00 42.92 543 ASP B O 1
ATOM 9380 N N . ASN B 1 544 ? 15.356 371.430 -53.489 1.00 34.12 544 ASN B N 1
ATOM 9381 C CA . ASN B 1 544 ? 15.531 371.217 -54.955 1.00 36.56 544 ASN B CA 1
ATOM 9382 C C . ASN B 1 544 ? 15.714 372.542 -55.684 1.00 35.49 544 ASN B C 1
ATOM 9383 O O . ASN B 1 544 ? 16.661 372.712 -56.471 1.00 33.86 544 ASN B O 1
ATOM 9388 N N . LEU B 1 545 ? 14.820 373.496 -55.423 1.00 33.57 545 LEU B N 1
ATOM 9389 C CA . LEU B 1 545 ? 14.884 374.798 -56.101 1.00 35.80 545 LEU B CA 1
ATOM 9390 C C . LEU B 1 545 ? 16.222 375.467 -55.892 1.00 31.92 545 LEU B C 1
ATOM 9391 O O . LEU B 1 545 ? 16.727 376.079 -56.800 1.00 32.91 545 LEU B O 1
ATOM 9396 N N . MET B 1 546 ? 16.789 375.338 -54.703 1.00 29.98 546 MET B N 1
ATOM 9397 C CA . MET B 1 546 ? 18.093 375.925 -54.395 1.00 29.87 546 MET B CA 1
ATOM 9398 C C . MET B 1 546 ? 19.252 375.286 -55.091 1.00 28.94 546 MET B C 1
ATOM 9399 O O . MET B 1 546 ? 20.149 376.015 -55.572 1.00 32.89 546 MET B O 1
ATOM 9404 N N . ASP B 1 547 ? 19.232 373.962 -55.139 1.00 32.01 547 ASP B N 1
ATOM 9405 C CA . ASP B 1 547 ? 20.196 373.163 -55.889 1.00 33.82 547 ASP B CA 1
ATOM 9406 C C . ASP B 1 547 ? 20.185 373.506 -57.393 1.00 32.03 547 ASP B C 1
ATOM 9407 O O . ASP B 1 547 ? 21.215 373.656 -57.972 1.00 33.38 547 ASP B O 1
ATOM 9412 N N . LEU B 1 548 ? 19.010 373.621 -58.007 1.00 32.38 548 LEU B N 1
ATOM 9413 C CA . LEU B 1 548 ? 18.893 374.035 -59.416 1.00 34.01 548 LEU B CA 1
ATOM 9414 C C . LEU B 1 548 ? 19.323 375.482 -59.585 1.00 36.82 548 LEU B C 1
ATOM 9415 O O . LEU B 1 548 ? 20.044 375.809 -60.525 1.00 36.28 548 LEU B O 1
ATOM 9420 N N . ALA B 1 549 ? 19.009 376.346 -58.629 1.00 35.29 549 ALA B N 1
ATOM 9421 C CA . ALA B 1 549 ? 19.331 377.730 -58.834 1.00 34.63 549 ALA B CA 1
ATOM 9422 C C . ALA B 1 549 ? 20.840 377.991 -58.877 1.00 40.32 549 ALA B C 1
ATOM 9423 O O . ALA B 1 549 ? 21.312 378.700 -59.773 1.00 35.91 549 ALA B O 1
ATOM 9425 N N . VAL B 1 550 ? 21.570 377.444 -57.915 1.00 33.40 550 VAL B N 1
ATOM 9426 C CA . VAL B 1 550 ? 23.018 377.659 -57.860 1.00 37.14 550 VAL B CA 1
ATOM 9427 C C . VAL B 1 550 ? 23.753 376.906 -58.939 1.00 33.05 550 VAL B C 1
ATOM 9428 O O . VAL B 1 550 ? 24.864 377.209 -59.196 1.00 32.58 550 VAL B O 1
ATOM 9432 N N . THR B 1 551 ? 23.116 375.950 -59.582 1.00 33.21 551 THR B N 1
ATOM 9433 C CA . THR B 1 551 ? 23.721 375.289 -60.714 1.00 32.65 551 THR B CA 1
ATOM 9434 C C . THR B 1 551 ? 23.748 376.126 -61.943 1.00 35.70 551 THR B C 1
ATOM 9435 O O . THR B 1 551 ? 24.649 375.975 -62.733 1.00 37.07 551 THR B O 1
ATOM 9439 N N . TYR B 1 552 ? 22.742 376.978 -62.134 1.00 35.80 552 TYR B N 1
ATOM 9440 C CA . TYR B 1 552 ? 22.507 377.677 -63.397 1.00 35.32 552 TYR B CA 1
ATOM 9441 C C . TYR B 1 552 ? 22.643 379.189 -63.341 1.00 36.79 552 TYR B C 1
ATOM 9442 O O . TYR B 1 552 ? 22.507 379.825 -64.394 1.00 35.73 552 TYR B O 1
ATOM 9451 N N . SER B 1 553 ? 22.881 379.769 -62.153 1.00 35.41 553 SER B N 1
ATOM 9452 C CA . SER B 1 553 ? 22.991 381.229 -61.999 1.00 31.32 553 SER B CA 1
ATOM 9453 C C . SER B 1 553 ? 24.032 381.615 -60.980 1.00 30.56 553 SER B C 1
ATOM 9454 O O . SER B 1 553 ? 24.099 381.014 -59.930 1.00 34.79 553 SER B O 1
ATOM 9457 N N . SER B 1 554 ? 24.825 382.655 -61.278 1.00 31.56 554 SER B N 1
ATOM 9458 C CA . SER B 1 554 ? 25.773 383.207 -60.344 1.00 31.02 554 SER B CA 1
ATOM 9459 C C . SER B 1 554 ? 25.325 384.473 -59.613 1.00 34.08 554 SER B C 1
ATOM 9460 O O . SER B 1 554 ? 26.135 385.162 -59.016 1.00 32.77 554 SER B O 1
ATOM 9463 N N . ASN B 1 555 ? 24.023 384.781 -59.658 1.00 31.55 555 ASN B N 1
ATOM 9464 C CA . ASN B 1 555 ? 23.477 385.917 -58.951 1.00 30.48 555 ASN B CA 1
ATOM 9465 C C . ASN B 1 555 ? 22.092 385.578 -58.444 1.00 31.02 555 ASN B C 1
ATOM 9466 O O . ASN B 1 555 ? 21.092 386.019 -59.017 1.00 27.11 555 ASN B O 1
ATOM 9471 N N . VAL B 1 556 ? 22.084 384.723 -57.400 1.00 27.10 556 VAL B N 1
ATOM 9472 C CA . VAL B 1 556 ? 20.888 384.216 -56.795 1.00 28.14 556 VAL B CA 1
ATOM 9473 C C . VAL B 1 556 ? 20.661 385.053 -55.544 1.00 27.65 556 VAL B C 1
ATOM 9474 O O . VAL B 1 556 ? 21.500 385.155 -54.640 1.00 27.04 556 VAL B O 1
ATOM 9478 N N . VAL B 1 557 ? 19.500 385.660 -55.500 1.00 27.23 557 VAL B N 1
ATOM 9479 C CA . VAL B 1 557 ? 18.979 386.355 -54.328 1.00 24.66 557 VAL B CA 1
ATOM 9480 C C . VAL B 1 557 ? 17.865 385.487 -53.717 1.00 28.33 557 VAL B C 1
ATOM 9481 O O . VAL B 1 557 ? 16.897 385.117 -54.389 1.00 28.32 557 VAL B O 1
ATOM 9485 N N . VAL B 1 558 ? 17.977 385.224 -52.421 1.00 26.40 558 VAL B N 1
ATOM 9486 C CA . VAL B 1 558 ? 17.104 384.302 -51.780 1.00 28.46 558 VAL B CA 1
ATOM 9487 C C . VAL B 1 558 ? 16.236 385.029 -50.786 1.00 26.23 558 VAL B C 1
ATOM 9488 O O . VAL B 1 558 ? 16.739 385.801 -49.947 1.00 26.68 558 VAL B O 1
ATOM 9492 N N . VAL B 1 559 ? 14.931 384.799 -50.859 1.00 23.52 559 VAL B N 1
ATOM 9493 C CA . VAL B 1 559 ? 14.018 385.425 -49.960 1.00 25.89 559 VAL B CA 1
ATOM 9494 C C . VAL B 1 559 ? 13.170 384.308 -49.309 1.00 26.28 559 VAL B C 1
ATOM 9495 O O . VAL B 1 559 ? 12.607 383.513 -49.990 1.00 28.47 559 VAL B O 1
ATOM 9499 N N . ILE B 1 560 ? 13.107 384.319 -47.991 1.00 28.62 560 ILE B N 1
ATOM 9500 C CA . ILE B 1 560 ? 12.446 383.337 -47.216 1.00 29.44 560 ILE B CA 1
ATOM 9501 C C . ILE B 1 560 ? 11.283 383.952 -46.462 1.00 28.53 560 ILE B C 1
ATOM 9502 O O . ILE B 1 560 ? 11.439 384.843 -45.686 1.00 28.18 560 ILE B O 1
ATOM 9507 N N . HIS B 1 561 ? 10.116 383.372 -46.654 1.00 25.19 561 HIS B N 1
ATOM 9508 C CA . HIS B 1 561 ? 8.959 383.619 -45.877 1.00 28.08 561 HIS B CA 1
ATOM 9509 C C . HIS B 1 561 ? 8.801 382.398 -44.948 1.00 28.81 561 HIS B C 1
ATOM 9510 O O . HIS B 1 561 ? 8.790 381.288 -45.400 1.00 29.45 561 HIS B O 1
ATOM 9517 N N . THR B 1 562 ? 8.792 382.608 -43.654 1.00 26.42 562 THR B N 1
ATOM 9518 C CA . THR B 1 562 ? 8.934 381.476 -42.789 1.00 28.11 562 THR B CA 1
ATOM 9519 C C . THR B 1 562 ? 8.356 381.856 -41.443 1.00 30.58 562 THR B C 1
ATOM 9520 O O . THR B 1 562 ? 8.299 383.052 -41.096 1.00 25.67 562 THR B O 1
ATOM 9524 N N . THR B 1 563 ? 7.840 380.803 -40.770 1.00 28.36 563 THR B N 1
ATOM 9525 C CA . THR B 1 563 ? 7.432 380.916 -39.400 1.00 27.48 563 THR B CA 1
ATOM 9526 C C . THR B 1 563 ? 8.578 380.781 -38.420 1.00 28.19 563 THR B C 1
ATOM 9527 O O . THR B 1 563 ? 8.380 381.033 -37.221 1.00 31.26 563 THR B O 1
ATOM 9531 N N . GLY B 1 564 ? 9.758 380.373 -38.875 1.00 32.32 564 GLY B N 1
ATOM 9532 C CA . GLY B 1 564 ? 10.897 380.144 -37.961 1.00 33.29 564 GLY B CA 1
ATOM 9533 C C . GLY B 1 564 ? 12.160 379.853 -38.709 1.00 28.86 564 GLY B C 1
ATOM 9534 O O . GLY B 1 564 ? 12.190 379.899 -39.949 1.00 32.75 564 GLY B O 1
ATOM 9535 N N . VAL B 1 565 ? 13.217 379.521 -37.969 1.00 29.85 565 VAL B N 1
ATOM 9536 C CA . VAL B 1 565 ? 14.530 379.221 -38.569 1.00 29.63 565 VAL B CA 1
ATOM 9537 C C . VAL B 1 565 ? 14.447 378.044 -39.498 1.00 33.72 565 VAL B C 1
ATOM 9538 O O . VAL B 1 565 ? 13.764 377.044 -39.211 1.00 32.37 565 VAL B O 1
ATOM 9542 N N . VAL B 1 566 ? 15.207 378.131 -40.587 1.00 29.80 566 VAL B N 1
ATOM 9543 C CA . VAL B 1 566 ? 15.287 377.061 -41.568 1.00 32.07 566 VAL B CA 1
ATOM 9544 C C . VAL B 1 566 ? 16.713 376.701 -41.842 1.00 33.96 566 VAL B C 1
ATOM 9545 O O . VAL B 1 566 ? 17.633 377.475 -41.546 1.00 35.97 566 VAL B O 1
ATOM 9549 N N . ASP B 1 567 ? 16.893 375.540 -42.453 1.00 34.28 567 ASP B N 1
ATOM 9550 C CA . ASP B 1 567 ? 18.208 375.057 -42.713 1.00 34.94 567 ASP B CA 1
ATOM 9551 C C . ASP B 1 567 ? 18.613 375.552 -44.113 1.00 34.59 567 ASP B C 1
ATOM 9552 O O . ASP B 1 567 ? 18.088 375.115 -45.125 1.00 35.29 567 ASP B O 1
ATOM 9557 N N . ILE B 1 568 ? 19.593 376.433 -44.139 1.00 35.51 568 ILE B N 1
ATOM 9558 C CA . ILE B 1 568 ? 20.177 376.860 -45.405 1.00 35.16 568 ILE B CA 1
ATOM 9559 C C . ILE B 1 568 ? 21.679 376.540 -45.539 1.00 38.51 568 ILE B C 1
ATOM 9560 O O . ILE B 1 568 ? 22.352 377.069 -46.444 1.00 32.27 568 ILE B O 1
ATOM 9565 N N . GLU B 1 569 ? 22.162 375.597 -44.728 1.00 35.45 569 GLU B N 1
ATOM 9566 C CA . GLU B 1 569 ? 23.582 375.270 -44.667 1.00 33.12 569 GLU B CA 1
ATOM 9567 C C . GLU B 1 569 ? 24.173 374.777 -45.975 1.00 37.61 569 GLU B C 1
ATOM 9568 O O . GLU B 1 569 ? 25.348 375.060 -46.279 1.00 39.92 569 GLU B O 1
ATOM 9574 N N . LYS B 1 570 ? 23.369 374.116 -46.800 1.00 35.98 570 LYS B N 1
ATOM 9575 C CA . LYS B 1 570 ? 23.873 373.626 -48.055 1.00 37.33 570 LYS B CA 1
ATOM 9576 C C . LYS B 1 570 ? 24.292 374.746 -49.067 1.00 40.10 570 LYS B C 1
ATOM 9577 O O . LYS B 1 570 ? 25.140 374.483 -49.928 1.00 36.56 570 LYS B O 1
ATOM 9583 N N . TRP B 1 571 ? 23.683 375.957 -48.961 1.00 33.15 571 TRP B N 1
ATOM 9584 C CA . TRP B 1 571 ? 23.792 377.042 -49.965 1.00 35.50 571 TRP B CA 1
ATOM 9585 C C . TRP B 1 571 ? 24.295 378.371 -49.401 1.00 33.57 571 TRP B C 1
ATOM 9586 O O . TRP B 1 571 ? 24.771 379.185 -50.151 1.00 33.21 571 TRP B O 1
ATOM 9597 N N . ALA B 1 572 ? 24.235 378.557 -48.099 1.00 32.92 572 ALA B N 1
ATOM 9598 C CA . ALA B 1 572 ? 24.434 379.864 -47.516 1.00 36.53 572 ALA B CA 1
ATOM 9599 C C . ALA B 1 572 ? 25.838 380.425 -47.773 1.00 37.38 572 ALA B C 1
ATOM 9600 O O . ALA B 1 572 ? 25.974 381.608 -47.894 1.00 36.11 572 ALA B O 1
ATOM 9602 N N . ASP B 1 573 ? 26.848 379.554 -47.856 1.00 36.07 573 ASP B N 1
ATOM 9603 C CA . ASP B 1 573 ? 28.208 379.934 -48.160 1.00 36.95 573 ASP B CA 1
ATOM 9604 C C . ASP B 1 573 ? 28.568 379.761 -49.655 1.00 38.31 573 ASP B C 1
ATOM 9605 O O . ASP B 1 573 ? 29.667 380.107 -50.038 1.00 34.79 573 ASP B O 1
ATOM 9610 N N . ASN B 1 574 ? 27.656 379.245 -50.490 1.00 34.45 574 ASN B N 1
ATOM 9611 C CA . ASN B 1 574 ? 27.845 379.166 -51.937 1.00 36.58 574 ASN B CA 1
ATOM 9612 C C . ASN B 1 574 ? 27.974 380.590 -52.549 1.00 35.46 574 ASN B C 1
ATOM 9613 O O . ASN B 1 574 ? 27.128 381.510 -52.293 1.00 36.85 574 ASN B O 1
ATOM 9618 N N . PRO B 1 575 ? 29.036 380.837 -53.336 1.00 34.34 575 PRO B N 1
ATOM 9619 C CA . PRO B 1 575 ? 29.180 382.253 -53.747 1.00 35.53 575 PRO B CA 1
ATOM 9620 C C . PRO B 1 575 ? 28.184 382.637 -54.835 1.00 32.56 575 PRO B C 1
ATOM 9621 O O . PRO B 1 575 ? 27.948 383.838 -55.074 1.00 33.16 575 PRO B O 1
ATOM 9625 N N . ASN B 1 576 ? 27.539 381.641 -55.443 1.00 32.01 576 ASN B N 1
ATOM 9626 C CA . ASN B 1 576 ? 26.410 381.940 -56.358 1.00 32.55 576 ASN B CA 1
ATOM 9627 C C . ASN B 1 576 ? 25.212 382.619 -55.684 1.00 31.15 576 ASN B C 1
ATOM 9628 O O . ASN B 1 576 ? 24.382 383.278 -56.363 1.00 29.80 576 ASN B O 1
ATOM 9633 N N . VAL B 1 577 ? 25.109 382.474 -54.364 1.00 29.31 577 VAL B N 1
ATOM 9634 C CA . VAL B 1 577 ? 24.047 383.109 -53.581 1.00 27.79 577 VAL B CA 1
ATOM 9635 C C . VAL B 1 577 ? 24.598 384.423 -53.084 1.00 32.71 577 VAL B C 1
ATOM 9636 O O . VAL B 1 577 ? 25.391 384.463 -52.138 1.00 32.05 577 VAL B O 1
ATOM 9640 N N . THR B 1 578 ? 24.198 385.520 -53.723 1.00 29.15 578 THR B N 1
ATOM 9641 C CA . THR B 1 578 ? 24.788 386.803 -53.471 1.00 28.98 578 THR B CA 1
ATOM 9642 C C . THR B 1 578 ? 24.038 387.539 -52.389 1.00 28.12 578 THR B C 1
ATOM 9643 O O . THR B 1 578 ? 24.561 388.498 -51.834 1.00 28.14 578 THR B O 1
ATOM 9647 N N . ALA B 1 579 ? 22.798 387.135 -52.097 1.00 27.22 579 ALA B N 1
ATOM 9648 C CA . ALA B 1 579 ? 22.055 387.761 -51.022 1.00 24.81 579 ALA B CA 1
ATOM 9649 C C . ALA B 1 579 ? 20.988 386.859 -50.505 1.00 24.34 579 ALA B C 1
ATOM 9650 O O . ALA B 1 579 ? 20.447 386.051 -51.240 1.00 24.57 579 ALA B O 1
ATOM 9652 N N . ILE B 1 580 ? 20.769 386.989 -49.229 1.00 24.70 580 ILE B N 1
ATOM 9653 C CA . ILE B 1 580 ? 19.756 386.281 -48.478 1.00 27.78 580 ILE B CA 1
ATOM 9654 C C . ILE B 1 580 ? 19.001 387.236 -47.583 1.00 26.69 580 ILE B C 1
ATOM 9655 O O . ILE B 1 580 ? 19.603 388.044 -46.817 1.00 28.85 580 ILE B O 1
ATOM 9660 N N . LEU B 1 581 ? 17.671 387.204 -47.682 1.00 27.44 581 LEU B N 1
ATOM 9661 C CA . LEU B 1 581 ? 16.790 388.005 -46.849 1.00 27.79 581 LEU B CA 1
ATOM 9662 C C . LEU B 1 581 ? 15.674 387.122 -46.261 1.00 27.19 581 LEU B C 1
ATOM 9663 O O . LEU B 1 581 ? 15.177 386.203 -46.895 1.00 27.39 581 LEU B O 1
ATOM 9668 N N . VAL B 1 582 ? 15.296 387.420 -45.031 1.00 28.64 582 VAL B N 1
ATOM 9669 C CA . VAL B 1 582 ? 14.224 386.693 -44.414 1.00 30.37 582 VAL B CA 1
ATOM 9670 C C . VAL B 1 582 ? 13.099 387.745 -44.254 1.00 31.47 582 VAL B C 1
ATOM 9671 O O . VAL B 1 582 ? 13.317 388.827 -43.760 1.00 28.65 582 VAL B O 1
ATOM 9675 N N . ALA B 1 583 ? 11.904 387.396 -44.752 1.00 27.66 583 ALA B N 1
ATOM 9676 C CA . ALA B 1 583 ? 10.742 388.284 -44.711 1.00 27.93 583 ALA B CA 1
ATOM 9677 C C . ALA B 1 583 ? 9.671 387.816 -43.743 1.00 27.32 583 ALA B C 1
ATOM 9678 O O . ALA B 1 583 ? 8.674 388.519 -43.574 1.00 30.38 583 ALA B O 1
ATOM 9680 N N . TYR B 1 584 ? 9.873 386.679 -43.079 1.00 25.35 584 TYR B N 1
ATOM 9681 C CA . TYR B 1 584 ? 8.951 386.262 -41.978 1.00 24.44 584 TYR B CA 1
ATOM 9682 C C . TYR B 1 584 ? 7.555 386.060 -42.615 1.00 23.30 584 TYR B C 1
ATOM 9683 O O . TYR B 1 584 ? 7.422 385.352 -43.621 1.00 25.36 584 TYR B O 1
ATOM 9692 N N . LEU B 1 585 ? 6.539 386.654 -42.005 1.00 25.38 585 LEU B N 1
ATOM 9693 C CA . LEU B 1 585 ? 5.111 386.450 -42.366 1.00 23.42 585 LEU B CA 1
ATOM 9694 C C . LEU B 1 585 ? 4.507 387.832 -42.576 1.00 25.78 585 LEU B C 1
ATOM 9695 O O . LEU B 1 585 ? 3.919 388.403 -41.662 1.00 28.47 585 LEU B O 1
ATOM 9700 N N . PRO B 1 586 ? 4.596 388.359 -43.790 1.00 25.10 586 PRO B N 1
ATOM 9701 C CA . PRO B 1 586 ? 4.196 389.788 -44.048 1.00 28.60 586 PRO B CA 1
ATOM 9702 C C . PRO B 1 586 ? 2.731 390.164 -44.149 1.00 30.68 586 PRO B C 1
ATOM 9703 O O . PRO B 1 586 ? 2.420 391.379 -44.333 1.00 25.60 586 PRO B O 1
ATOM 9707 N N . GLY B 1 587 ? 1.799 389.203 -44.057 1.00 27.64 587 GLY B N 1
ATOM 9708 C CA . GLY B 1 587 ? 0.435 389.564 -44.320 1.00 27.27 587 GLY B CA 1
ATOM 9709 C C . GLY B 1 587 ? 0.153 389.848 -45.798 1.00 25.80 587 GLY B C 1
ATOM 9710 O O . GLY B 1 587 ? 0.902 389.422 -46.677 1.00 27.40 587 GLY B O 1
ATOM 9711 N N . GLN B 1 588 ? -0.936 390.543 -46.062 1.00 25.84 588 GLN B N 1
ATOM 9712 C CA . GLN B 1 588 ? -1.445 390.755 -47.429 1.00 26.31 588 GLN B CA 1
ATOM 9713 C C . GLN B 1 588 ? -0.513 391.600 -48.354 1.00 27.96 588 GLN B C 1
ATOM 9714 O O . GLN B 1 588 ? -0.566 391.437 -49.603 1.00 32.02 588 GLN B O 1
ATOM 9720 N N . GLU B 1 589 ? 0.334 392.451 -47.784 1.00 28.70 589 GLU B N 1
ATOM 9721 C CA . GLU B 1 589 ? 1.214 393.316 -48.569 1.00 30.11 589 GLU B CA 1
ATOM 9722 C C . GLU B 1 589 ? 2.616 392.694 -48.760 1.00 34.78 589 GLU B C 1
ATOM 9723 O O . GLU B 1 589 ? 3.651 393.339 -48.526 1.00 44.15 589 GLU B O 1
ATOM 9729 N N . ALA B 1 590 ? 2.659 391.446 -49.170 1.00 33.87 590 ALA B N 1
ATOM 9730 C CA . ALA B 1 590 ? 3.916 390.693 -49.203 1.00 28.04 590 ALA B CA 1
ATOM 9731 C C . ALA B 1 590 ? 4.928 391.303 -50.222 1.00 30.23 590 ALA B C 1
ATOM 9732 O O . ALA B 1 590 ? 6.003 391.806 -49.851 1.00 31.72 590 ALA B O 1
ATOM 9734 N N . GLY B 1 591 ? 4.493 391.396 -51.479 1.00 30.88 591 GLY B N 1
ATOM 9735 C CA . GLY B 1 591 ? 5.376 391.904 -52.555 1.00 28.35 591 GLY B CA 1
ATOM 9736 C C . GLY B 1 591 ? 5.692 393.374 -52.523 1.00 27.30 591 GLY B C 1
ATOM 9737 O O . GLY B 1 591 ? 6.826 393.798 -52.750 1.00 28.96 591 GLY B O 1
ATOM 9738 N N . ASN B 1 592 ? 4.694 394.194 -52.259 1.00 30.81 592 ASN B N 1
ATOM 9739 C CA . ASN B 1 592 ? 4.907 395.592 -52.374 1.00 30.55 592 ASN B CA 1
ATOM 9740 C C . ASN B 1 592 ? 5.758 396.095 -51.169 1.00 28.87 592 ASN B C 1
ATOM 9741 O O . ASN B 1 592 ? 6.363 397.133 -51.272 1.00 30.66 592 ASN B O 1
ATOM 9746 N N . SER B 1 593 ? 5.805 395.343 -50.063 1.00 25.90 593 SER B N 1
ATOM 9747 C CA . SER B 1 593 ? 6.687 395.646 -48.936 1.00 32.13 593 SER B CA 1
ATOM 9748 C C . SER B 1 593 ? 8.160 395.224 -49.177 1.00 31.75 593 SER B C 1
ATOM 9749 O O . SER B 1 593 ? 9.087 395.960 -48.800 1.00 36.13 593 SER B O 1
ATOM 9752 N N . LEU B 1 594 ? 8.365 394.149 -49.951 1.00 30.06 594 LEU B N 1
ATOM 9753 C CA . LEU B 1 594 ? 9.699 393.586 -50.241 1.00 28.66 594 LEU B CA 1
ATOM 9754 C C . LEU B 1 594 ? 10.491 394.297 -51.372 1.00 30.93 594 LEU B C 1
ATOM 9755 O O . LEU B 1 594 ? 11.699 394.554 -51.251 1.00 27.84 594 LEU B O 1
ATOM 9760 N N . VAL B 1 595 ? 9.820 394.629 -52.466 1.00 27.58 595 VAL B N 1
ATOM 9761 C CA . VAL B 1 595 ? 10.466 395.122 -53.650 1.00 28.17 595 VAL B CA 1
ATOM 9762 C C . VAL B 1 595 ? 11.153 396.503 -53.500 1.00 29.49 595 VAL B C 1
ATOM 9763 O O . VAL B 1 595 ? 12.232 396.639 -54.008 1.00 27.68 595 VAL B O 1
ATOM 9767 N N . PRO B 1 596 ? 10.551 397.467 -52.776 1.00 27.52 596 PRO B N 1
ATOM 9768 C CA . PRO B 1 596 ? 11.200 398.725 -52.525 1.00 34.15 596 PRO B CA 1
ATOM 9769 C C . PRO B 1 596 ? 12.521 398.545 -51.820 1.00 29.75 596 PRO B C 1
ATOM 9770 O O . PRO B 1 596 ? 13.435 399.346 -52.066 1.00 32.48 596 PRO B O 1
ATOM 9774 N N . VAL B 1 597 ? 12.589 397.568 -50.909 1.00 27.21 597 VAL B N 1
ATOM 9775 C CA . VAL B 1 597 ? 13.839 397.213 -50.214 1.00 29.74 597 VAL B CA 1
ATOM 9776 C C . VAL B 1 597 ? 14.865 396.629 -51.189 1.00 25.97 597 VAL B C 1
ATOM 9777 O O . VAL B 1 597 ? 16.016 397.039 -51.217 1.00 25.50 597 VAL B O 1
ATOM 9781 N N . LEU B 1 598 ? 14.428 395.715 -52.030 1.00 26.00 598 LEU B N 1
ATOM 9782 C CA . LEU B 1 598 ? 15.323 395.068 -52.989 1.00 26.36 598 LEU B CA 1
ATOM 9783 C C . LEU B 1 598 ? 16.008 396.052 -53.955 1.00 26.34 598 LEU B C 1
ATOM 9784 O O . LEU B 1 598 ? 17.142 395.815 -54.341 1.00 22.11 598 LEU B O 1
ATOM 9789 N N . TYR B 1 599 ? 15.248 397.076 -54.371 1.00 27.02 599 TYR B N 1
ATOM 9790 C CA . TYR B 1 599 ? 15.636 398.064 -55.382 1.00 29.06 599 TYR B CA 1
ATOM 9791 C C . TYR B 1 599 ? 16.238 399.315 -54.759 1.00 29.41 599 TYR B C 1
ATOM 9792 O O . TYR B 1 599 ? 16.675 400.194 -55.478 1.00 30.72 599 TYR B O 1
ATOM 9801 N N . GLY B 1 600 ? 16.282 399.372 -53.440 1.00 30.23 600 GLY B N 1
ATOM 9802 C CA . GLY B 1 600 ? 16.937 400.448 -52.770 1.00 31.27 600 GLY B CA 1
ATOM 9803 C C . GLY B 1 600 ? 16.182 401.693 -52.455 1.00 32.78 600 GLY B C 1
ATOM 9804 O O . GLY B 1 600 ? 16.808 402.624 -51.980 1.00 32.35 600 GLY B O 1
ATOM 9805 N N . ASP B 1 601 ? 14.878 401.731 -52.727 1.00 28.62 601 ASP B N 1
ATOM 9806 C CA . ASP B 1 601 ? 14.008 402.818 -52.337 1.00 29.91 601 ASP B CA 1
ATOM 9807 C C . ASP B 1 601 ? 14.126 402.992 -50.862 1.00 33.63 601 ASP B C 1
ATOM 9808 O O . ASP B 1 601 ? 14.161 404.107 -50.400 1.00 34.29 601 ASP B O 1
ATOM 9813 N N . VAL B 1 602 ? 14.249 401.889 -50.127 1.00 32.94 602 VAL B N 1
ATOM 9814 C CA . VAL B 1 602 ? 14.620 401.979 -48.713 1.00 34.79 602 VAL B CA 1
ATOM 9815 C C . VAL B 1 602 ? 15.574 400.876 -48.314 1.00 32.18 602 VAL B C 1
ATOM 9816 O O . VAL B 1 602 ? 15.516 399.756 -48.789 1.00 32.37 602 VAL B O 1
ATOM 9820 N N . ALA B 1 603 ? 16.437 401.185 -47.388 1.00 27.63 603 ALA B N 1
ATOM 9821 C CA . ALA B 1 603 ? 17.446 400.277 -46.992 1.00 27.09 603 ALA B CA 1
ATOM 9822 C C . ALA B 1 603 ? 16.783 399.302 -45.944 1.00 27.01 603 ALA B C 1
ATOM 9823 O O . ALA B 1 603 ? 15.927 399.731 -45.128 1.00 27.36 603 ALA B O 1
ATOM 9825 N N . PRO B 1 604 ? 17.178 398.027 -45.955 1.00 25.07 604 PRO B N 1
ATOM 9826 C CA . PRO B 1 604 ? 16.606 397.060 -44.954 1.00 25.15 604 PRO B CA 1
ATOM 9827 C C . PRO B 1 604 ? 17.021 397.507 -43.604 1.00 27.72 604 PRO B C 1
ATOM 9828 O O . PRO B 1 604 ? 18.068 398.172 -43.445 1.00 30.65 604 PRO B O 1
ATOM 9832 N N . SER B 1 605 ? 16.167 397.264 -42.648 1.00 22.55 605 SER B N 1
ATOM 9833 C CA . SER B 1 605 ? 16.455 397.641 -41.279 1.00 25.60 605 SER B CA 1
ATOM 9834 C C . SER B 1 605 ? 15.969 396.663 -40.231 1.00 28.40 605 SER B C 1
ATOM 9835 O O . SER B 1 605 ? 16.231 396.875 -39.031 1.00 27.15 605 SER B O 1
ATOM 9838 N N . GLY B 1 606 ? 15.307 395.596 -40.653 1.00 26.13 606 GLY B N 1
ATOM 9839 C CA . GLY B 1 606 ? 14.910 394.546 -39.717 1.00 28.40 606 GLY B CA 1
ATOM 9840 C C . GLY B 1 606 ? 16.117 393.756 -39.173 1.00 25.59 606 GLY B C 1
ATOM 9841 O O . GLY B 1 606 ? 17.140 393.790 -39.766 1.00 29.28 606 GLY B O 1
ATOM 9842 N N . LYS B 1 607 ? 16.026 393.250 -37.932 1.00 23.72 607 LYS B N 1
ATOM 9843 C CA . LYS B 1 607 ? 17.039 392.334 -37.372 1.00 23.31 607 LYS B CA 1
ATOM 9844 C C . LYS B 1 607 ? 16.368 391.106 -36.722 1.00 24.25 607 LYS B C 1
ATOM 9845 O O . LYS B 1 607 ? 15.205 391.150 -36.360 1.00 23.74 607 LYS B O 1
ATOM 9851 N N . LEU B 1 608 ? 17.122 390.024 -36.626 1.00 26.60 608 LEU B N 1
ATOM 9852 C CA . LEU B 1 608 ? 16.549 388.724 -36.196 1.00 26.66 608 LEU B CA 1
ATOM 9853 C C . LEU B 1 608 ? 16.016 388.777 -34.771 1.00 28.18 608 LEU B C 1
ATOM 9854 O O . LEU B 1 608 ? 16.657 389.312 -33.892 1.00 27.86 608 LEU B O 1
ATOM 9859 N N . PRO B 1 609 ? 14.821 388.221 -34.539 1.00 26.71 609 PRO B N 1
ATOM 9860 C CA . PRO B 1 609 ? 14.238 388.269 -33.198 1.00 28.82 609 PRO B CA 1
ATOM 9861 C C . PRO B 1 609 ? 14.473 387.011 -32.425 1.00 28.72 609 PRO B C 1
ATOM 9862 O O . PRO B 1 609 ? 13.880 386.842 -31.368 1.00 31.26 609 PRO B O 1
ATOM 9866 N N . TRP B 1 610 ? 15.294 386.150 -32.991 1.00 27.01 610 TRP B N 1
ATOM 9867 C CA . TRP B 1 610 ? 15.778 384.925 -32.386 1.00 32.01 610 TRP B CA 1
ATOM 9868 C C . TRP B 1 610 ? 17.103 384.581 -33.038 1.00 35.04 610 TRP B C 1
ATOM 9869 O O . TRP B 1 610 ? 17.549 385.275 -33.976 1.00 33.76 610 TRP B O 1
ATOM 9880 N N . THR B 1 611 ? 17.750 383.551 -32.495 1.00 35.16 611 THR B N 1
ATOM 9881 C CA . THR B 1 611 ? 19.022 383.045 -32.990 1.00 33.37 611 THR B CA 1
ATOM 9882 C C . THR B 1 611 ? 18.797 382.002 -34.087 1.00 33.21 611 THR B C 1
ATOM 9883 O O . THR B 1 611 ? 17.866 381.151 -34.022 1.00 29.33 611 THR B O 1
ATOM 9887 N N . TRP B 1 612 ? 19.661 382.082 -35.096 1.00 32.33 612 TRP B N 1
ATOM 9888 C CA . TRP B 1 612 ? 19.730 381.192 -36.241 1.00 30.13 612 TRP B CA 1
ATOM 9889 C C . TRP B 1 612 ? 21.038 380.397 -36.185 1.00 32.50 612 TRP B C 1
ATOM 9890 O O . TRP B 1 612 ? 22.065 380.772 -36.761 1.00 29.06 612 TRP B O 1
ATOM 9901 N N . GLY B 1 613 ? 20.945 379.247 -35.561 1.00 29.56 613 GLY B N 1
ATOM 9902 C CA . GLY B 1 613 ? 22.059 378.341 -35.384 1.00 31.48 613 GLY B CA 1
ATOM 9903 C C . GLY B 1 613 ? 22.222 377.586 -36.667 1.00 37.22 613 GLY B C 1
ATOM 9904 O O . GLY B 1 613 ? 21.287 377.506 -37.516 1.00 30.49 613 GLY B O 1
ATOM 9905 N N . LYS B 1 614 ? 23.406 377.013 -36.797 1.00 37.86 614 LYS B N 1
ATOM 9906 C CA . LYS B 1 614 ? 23.744 376.185 -37.913 1.00 41.09 614 LYS B CA 1
ATOM 9907 C C . LYS B 1 614 ? 23.058 374.836 -37.883 1.00 39.03 614 LYS B C 1
ATOM 9908 O O . LYS B 1 614 ? 22.863 374.237 -38.906 1.00 38.11 614 LYS B O 1
ATOM 9914 N N . SER B 1 615 ? 22.792 374.327 -36.693 1.00 38.61 615 SER B N 1
ATOM 9915 C CA . SER B 1 615 ? 22.182 373.001 -36.520 1.00 40.62 615 SER B CA 1
ATOM 9916 C C . SER B 1 615 ? 21.167 373.093 -35.405 1.00 34.69 615 SER B C 1
ATOM 9917 O O . SER B 1 615 ? 21.376 373.751 -34.391 1.00 36.45 615 SER B O 1
ATOM 9920 N N . ILE B 1 616 ? 20.062 372.413 -35.592 1.00 36.40 616 ILE B N 1
ATOM 9921 C CA . ILE B 1 616 ? 19.167 372.113 -34.489 1.00 35.99 616 ILE B CA 1
ATOM 9922 C C . ILE B 1 616 ? 19.896 371.589 -33.185 1.00 36.08 616 ILE B C 1
ATOM 9923 O O . ILE B 1 616 ? 19.513 371.924 -32.069 1.00 34.55 616 ILE B O 1
ATOM 9928 N N . ASP B 1 617 ? 20.991 370.887 -33.330 1.00 36.81 617 ASP B N 1
ATOM 9929 C CA . ASP B 1 617 ? 21.764 370.344 -32.155 1.00 43.62 617 ASP B CA 1
ATOM 9930 C C . ASP B 1 617 ? 22.423 371.366 -31.259 1.00 46.34 617 ASP B C 1
ATOM 9931 O O . ASP B 1 617 ? 22.832 371.030 -30.130 1.00 42.65 617 ASP B O 1
ATOM 9936 N N . ASP B 1 618 ? 22.582 372.590 -31.789 1.00 41.00 618 ASP B N 1
ATOM 9937 C CA . ASP B 1 618 ? 23.152 373.709 -31.058 1.00 40.25 618 ASP B CA 1
ATOM 9938 C C . ASP B 1 618 ? 22.223 374.371 -30.058 1.00 37.98 618 ASP B C 1
ATOM 9939 O O . ASP B 1 618 ? 22.671 375.224 -29.247 1.00 35.75 618 ASP B O 1
ATOM 9944 N N . TYR B 1 619 ? 20.932 374.044 -30.097 1.00 33.57 619 TYR B N 1
ATOM 9945 C CA . TYR B 1 619 ? 19.990 374.724 -29.257 1.00 34.74 619 TYR B CA 1
ATOM 9946 C C . TYR B 1 619 ? 19.830 373.978 -27.925 1.00 36.99 619 TYR B C 1
ATOM 9947 O O . TYR B 1 619 ? 20.389 372.920 -27.766 1.00 38.18 619 TYR B O 1
ATOM 9956 N N . VAL B 1 620 ? 19.079 374.572 -27.002 1.00 36.04 620 VAL B N 1
ATOM 9957 C CA . VAL B 1 620 ? 18.643 373.941 -25.743 1.00 37.25 620 VAL B CA 1
ATOM 9958 C C . VAL B 1 620 ? 18.279 372.468 -26.002 1.00 40.84 620 VAL B C 1
ATOM 9959 O O . VAL B 1 620 ? 17.444 372.170 -26.860 1.00 39.57 620 VAL B O 1
ATOM 9963 N N . PRO B 1 621 ? 18.968 371.519 -25.316 1.00 40.93 621 PRO B N 1
ATOM 9964 C CA . PRO B 1 621 ? 18.581 370.095 -25.496 1.00 37.96 621 PRO B CA 1
ATOM 9965 C C . PRO B 1 621 ? 17.157 369.749 -25.012 1.00 33.49 621 PRO B C 1
ATOM 9966 O O . PRO B 1 621 ? 16.611 370.409 -24.137 1.00 33.37 621 PRO B O 1
ATOM 9970 N N . ASN B 1 622 ? 16.570 368.727 -25.615 1.00 33.64 622 ASN B N 1
ATOM 9971 C CA . ASN B 1 622 ? 15.213 368.272 -25.301 1.00 34.33 622 ASN B CA 1
ATOM 9972 C C . ASN B 1 622 ? 14.165 369.368 -25.462 1.00 31.83 622 ASN B C 1
ATOM 9973 O O . ASN B 1 622 ? 13.242 369.474 -24.677 1.00 31.13 622 ASN B O 1
ATOM 9978 N N . GLY B 1 623 ? 14.309 370.137 -26.549 1.00 35.12 623 GLY B N 1
ATOM 9979 C CA . GLY B 1 623 ? 13.440 371.252 -26.847 1.00 38.47 623 GLY B CA 1
ATOM 9980 C C . GLY B 1 623 ? 12.054 370.746 -27.153 1.00 32.86 623 GLY B C 1
ATOM 9981 O O . GLY B 1 623 ? 11.093 371.380 -26.776 1.00 35.53 623 GLY B O 1
ATOM 9982 N N . VAL B 1 624 ? 11.973 369.587 -27.775 1.00 32.88 624 VAL B N 1
ATOM 9983 C CA . VAL B 1 624 ? 10.677 368.905 -27.977 1.00 34.93 624 VAL B CA 1
ATOM 9984 C C . VAL B 1 624 ? 10.762 367.459 -27.451 1.00 36.45 624 VAL B C 1
ATOM 9985 O O . VAL B 1 624 ? 11.504 366.629 -28.011 1.00 34.43 624 VAL B O 1
ATOM 9989 N N . VAL B 1 625 ? 10.012 367.174 -26.388 1.00 34.67 625 VAL B N 1
ATOM 9990 C CA . VAL B 1 625 ? 9.955 365.773 -25.875 1.00 37.90 625 VAL B CA 1
ATOM 9991 C C . VAL B 1 625 ? 8.819 365.067 -26.608 1.00 35.55 625 VAL B C 1
ATOM 9992 O O . VAL B 1 625 ? 7.669 365.590 -26.680 1.00 34.51 625 VAL B O 1
ATOM 9996 N N . TYR B 1 626 ? 9.175 363.935 -27.178 1.00 35.20 626 TYR B N 1
ATOM 9997 C CA . TYR B 1 626 ? 8.274 362.988 -27.814 1.00 39.40 626 TYR B CA 1
ATOM 9998 C C . TYR B 1 626 ? 8.313 361.733 -26.960 1.00 40.79 626 TYR B C 1
ATOM 9999 O O . TYR B 1 626 ? 9.381 361.121 -26.833 1.00 38.31 626 TYR B O 1
ATOM 10008 N N . THR B 1 627 ? 7.164 361.301 -26.455 1.00 43.15 627 THR B N 1
ATOM 10009 C CA . THR B 1 627 ? 7.069 360.016 -25.731 1.00 44.28 627 THR B CA 1
ATOM 10010 C C . THR B 1 627 ? 5.642 359.508 -25.830 1.00 46.09 627 THR B C 1
ATOM 10011 O O . THR B 1 627 ? 4.717 360.300 -25.884 1.00 42.37 627 THR B O 1
ATOM 10015 N N . ASP B 1 628 ? 5.487 358.195 -25.714 1.00 46.81 628 ASP B N 1
ATOM 10016 C CA . ASP B 1 628 ? 4.205 357.560 -25.523 1.00 47.80 628 ASP B CA 1
ATOM 10017 C C . ASP B 1 628 ? 3.888 357.318 -24.058 1.00 48.58 628 ASP B C 1
ATOM 10018 O O . ASP B 1 628 ? 2.886 356.660 -23.793 1.00 50.52 628 ASP B O 1
ATOM 10023 N N . ALA B 1 629 ? 4.676 357.854 -23.112 1.00 46.20 629 ALA B N 1
ATOM 10024 C CA . ALA B 1 629 ? 4.330 357.801 -21.662 1.00 44.16 629 ALA B CA 1
ATOM 10025 C C . ALA B 1 629 ? 3.023 358.508 -21.332 1.00 46.22 629 ALA B C 1
ATOM 10026 O O . ALA B 1 629 ? 2.793 359.605 -21.840 1.00 43.53 629 ALA B O 1
ATOM 10028 N N . TYR B 1 630 ? 2.192 357.911 -20.460 1.00 33.26 630 TYR B N 1
ATOM 10029 C CA . TYR B 1 630 ? 0.905 358.516 -20.045 1.00 39.57 630 TYR B CA 1
ATOM 10030 C C . TYR B 1 630 ? 1.047 359.942 -19.462 1.00 37.49 630 TYR B C 1
ATOM 10031 O O . TYR B 1 630 ? 0.142 360.788 -19.631 1.00 37.23 630 TYR B O 1
ATOM 10040 N N . SER B 1 631 ? 2.151 360.193 -18.747 1.00 37.18 631 SER B N 1
ATOM 10041 C CA . SER B 1 631 ? 2.391 361.443 -18.039 1.00 37.50 631 SER B CA 1
ATOM 10042 C C . SER B 1 631 ? 3.724 362.022 -18.541 1.00 39.56 631 SER B C 1
ATOM 10043 O O . SER B 1 631 ? 4.737 361.973 -17.867 1.00 34.52 631 SER B O 1
ATOM 10046 N N . PRO B 1 632 ? 3.698 362.637 -19.722 1.00 34.84 632 PRO B N 1
ATOM 10047 C CA . PRO B 1 632 ? 4.959 363.064 -20.338 1.00 34.44 632 PRO B CA 1
ATOM 10048 C C . PRO B 1 632 ? 5.566 364.245 -19.608 1.00 29.54 632 PRO B C 1
ATOM 10049 O O . PRO B 1 632 ? 4.843 365.112 -19.096 1.00 32.79 632 PRO B O 1
ATOM 10053 N N . GLN B 1 633 ? 6.897 364.290 -19.624 1.00 35.40 633 GLN B N 1
ATOM 10054 C CA . GLN B 1 633 ? 7.661 365.226 -18.770 1.00 38.22 633 GLN B CA 1
ATOM 10055 C C . GLN B 1 633 ? 8.656 366.089 -19.588 1.00 33.90 633 GLN B C 1
ATOM 10056 O O . GLN B 1 633 ? 9.374 365.560 -20.429 1.00 37.97 633 GLN B O 1
ATOM 10062 N N . SER B 1 634 ? 8.678 367.398 -19.321 1.00 34.21 634 SER B N 1
ATOM 10063 C CA . SER B 1 634 ? 9.694 368.293 -19.888 1.00 36.81 634 SER B CA 1
ATOM 10064 C C . SER B 1 634 ? 10.319 369.082 -18.740 1.00 34.64 634 SER B C 1
ATOM 10065 O O . SER B 1 634 ? 9.699 370.006 -18.175 1.00 29.44 634 SER B O 1
ATOM 10068 N N . ASN B 1 635 ? 11.522 368.647 -18.351 1.00 35.89 635 ASN B N 1
ATOM 10069 C CA . ASN B 1 635 ? 12.289 369.282 -17.286 1.00 39.42 635 ASN B CA 1
ATOM 10070 C C . ASN B 1 635 ? 13.106 370.451 -17.861 1.00 37.03 635 ASN B C 1
ATOM 10071 O O . ASN B 1 635 ? 14.006 370.245 -18.663 1.00 35.17 635 ASN B O 1
ATOM 10076 N N . PHE B 1 636 ? 12.741 371.654 -17.481 1.00 32.18 636 PHE B N 1
ATOM 10077 C CA . PHE B 1 636 ? 13.402 372.875 -17.982 1.00 32.08 636 PHE B CA 1
ATOM 10078 C C . PHE B 1 636 ? 14.750 373.064 -17.271 1.00 31.26 636 PHE B C 1
ATOM 10079 O O . PHE B 1 636 ? 14.973 374.036 -16.546 1.00 30.55 636 PHE B O 1
ATOM 10087 N N . THR B 1 637 ? 15.650 372.114 -17.451 1.00 33.90 637 THR B N 1
ATOM 10088 C CA . THR B 1 637 ? 16.869 372.070 -16.618 1.00 38.10 637 THR B CA 1
ATOM 10089 C C . THR B 1 637 ? 17.870 373.115 -17.077 1.00 43.10 637 THR B C 1
ATOM 10090 O O . THR B 1 637 ? 18.775 373.448 -16.325 1.00 37.36 637 THR B O 1
ATOM 10094 N N . GLU B 1 638 ? 17.722 373.600 -18.324 1.00 38.81 638 GLU B N 1
ATOM 10095 C CA . GLU B 1 638 ? 18.508 374.746 -18.827 1.00 39.99 638 GLU B CA 1
ATOM 10096 C C . GLU B 1 638 ? 18.319 376.040 -18.006 1.00 36.62 638 GLU B C 1
ATOM 10097 O O . GLU B 1 638 ? 19.089 376.992 -18.150 1.00 37.65 638 GLU B O 1
ATOM 10103 N N . GLY B 1 639 ? 17.295 376.091 -17.169 1.00 34.38 639 GLY B N 1
ATOM 10104 C CA . GLY B 1 639 ? 16.898 377.314 -16.508 1.00 37.81 639 GLY B CA 1
ATOM 10105 C C . GLY B 1 639 ? 16.597 378.465 -17.483 1.00 39.88 639 GLY B C 1
ATOM 10106 O O . GLY B 1 639 ? 15.839 378.304 -18.457 1.00 38.31 639 GLY B O 1
ATOM 10107 N N . VAL B 1 640 ? 17.214 379.622 -17.222 1.00 39.36 640 VAL B N 1
ATOM 10108 C CA . VAL B 1 640 ? 16.972 380.823 -17.995 1.00 37.94 640 VAL B CA 1
ATOM 10109 C C . VAL B 1 640 ? 17.712 380.829 -19.319 1.00 36.59 640 VAL B C 1
ATOM 10110 O O . VAL B 1 640 ? 17.470 381.700 -20.144 1.00 38.72 640 VAL B O 1
ATOM 10114 N N . PHE B 1 641 ? 18.592 379.865 -19.521 1.00 30.63 641 PHE B N 1
ATOM 10115 C CA . PHE B 1 641 ? 19.424 379.804 -20.692 1.00 30.67 641 PHE B CA 1
ATOM 10116 C C . PHE B 1 641 ? 18.686 379.315 -21.948 1.00 33.82 641 PHE B C 1
ATOM 10117 O O . PHE B 1 641 ? 18.900 378.170 -22.422 1.00 36.42 641 PHE B O 1
ATOM 10125 N N . ILE B 1 642 ? 17.833 380.171 -22.537 1.00 37.48 642 ILE B N 1
ATOM 10126 C CA . ILE B 1 642 ? 17.210 379.777 -23.832 1.00 37.46 642 ILE B CA 1
ATOM 10127 C C . ILE B 1 642 ? 17.709 380.646 -24.942 1.00 36.82 642 ILE B C 1
ATOM 10128 O O . ILE B 1 642 ? 18.323 381.690 -24.675 1.00 35.93 642 ILE B O 1
ATOM 10133 N N . ASP B 1 643 ? 17.446 380.230 -26.178 1.00 35.43 643 ASP B N 1
ATOM 10134 C CA . ASP B 1 643 ? 17.854 381.001 -27.355 1.00 39.79 643 ASP B CA 1
ATOM 10135 C C . ASP B 1 643 ? 19.324 381.514 -27.236 1.00 36.65 643 ASP B C 1
ATOM 10136 O O . ASP B 1 643 ? 20.231 380.681 -27.040 1.00 35.95 643 ASP B O 1
ATOM 10141 N N . TYR B 1 644 ? 19.571 382.824 -27.308 1.00 30.99 644 TYR B N 1
ATOM 10142 C CA . TYR B 1 644 ? 20.930 383.333 -27.392 1.00 33.08 644 TYR B CA 1
ATOM 10143 C C . TYR B 1 644 ? 21.657 383.150 -26.066 1.00 34.07 644 TYR B C 1
ATOM 10144 O O . TYR B 1 644 ? 22.853 383.092 -26.041 1.00 30.58 644 TYR B O 1
ATOM 10153 N N . ARG B 1 645 ? 20.944 383.156 -24.951 1.00 31.23 645 ARG B N 1
ATOM 10154 C CA . ARG B 1 645 ? 21.645 382.982 -23.686 1.00 34.82 645 ARG B CA 1
ATOM 10155 C C . ARG B 1 645 ? 22.260 381.585 -23.656 1.00 35.11 645 ARG B C 1
ATOM 10156 O O . ARG B 1 645 ? 23.363 381.416 -23.132 1.00 34.72 645 ARG B O 1
ATOM 10164 N N . TRP B 1 646 ? 21.564 380.585 -24.206 1.00 30.88 646 TRP B N 1
ATOM 10165 C CA . TRP B 1 646 ? 22.160 379.222 -24.339 1.00 35.64 646 TRP B CA 1
ATOM 10166 C C . TRP B 1 646 ? 23.419 379.280 -25.180 1.00 35.82 646 TRP B C 1
ATOM 10167 O O . TRP B 1 646 ? 24.513 378.912 -24.714 1.00 36.64 646 TRP B O 1
ATOM 10178 N N . PHE B 1 647 ? 23.283 379.819 -26.395 1.00 32.33 647 PHE B N 1
ATOM 10179 C CA . PHE B 1 647 ? 24.437 379.929 -27.329 1.00 31.25 647 PHE B CA 1
ATOM 10180 C C . PHE B 1 647 ? 25.651 380.665 -26.713 1.00 34.52 647 PHE B C 1
ATOM 10181 O O . PHE B 1 647 ? 26.801 380.195 -26.829 1.00 32.61 647 PHE B O 1
ATOM 10189 N N . ASP B 1 648 ? 25.406 381.768 -26.015 1.00 31.94 648 ASP B N 1
ATOM 10190 C CA . ASP B 1 648 ? 26.527 382.541 -25.381 1.00 37.03 648 ASP B CA 1
ATOM 10191 C C . ASP B 1 648 ? 27.132 381.713 -24.215 1.00 40.59 648 ASP B C 1
ATOM 10192 O O . ASP B 1 648 ? 28.340 381.629 -24.099 1.00 37.55 648 ASP B O 1
ATOM 10197 N N . LYS B 1 649 ? 26.298 381.054 -23.403 1.00 43.49 649 LYS B N 1
ATOM 10198 C CA . LYS B 1 649 ? 26.805 380.299 -22.253 1.00 45.40 649 LYS B CA 1
ATOM 10199 C C . LYS B 1 649 ? 27.694 379.138 -22.713 1.00 45.41 649 LYS B C 1
ATOM 10200 O O . LYS B 1 649 ? 28.775 378.966 -22.172 1.00 42.14 649 LYS B O 1
ATOM 10206 N N . MET B 1 650 ? 27.248 378.370 -23.713 1.00 41.00 650 MET B N 1
ATOM 10207 C CA . MET B 1 650 ? 27.967 377.192 -24.239 1.00 41.82 650 MET B CA 1
ATOM 10208 C C . MET B 1 650 ? 29.071 377.503 -25.252 1.00 42.11 650 MET B C 1
ATOM 10209 O O . MET B 1 650 ? 29.755 376.588 -25.739 1.00 45.96 650 MET B O 1
ATOM 10214 N N . GLY B 1 651 ? 29.269 378.796 -25.538 1.00 46.42 651 GLY B N 1
ATOM 10215 C CA . GLY B 1 651 ? 30.233 379.269 -26.515 1.00 41.36 651 GLY B CA 1
ATOM 10216 C C . GLY B 1 651 ? 30.001 378.747 -27.909 1.00 45.76 651 GLY B C 1
ATOM 10217 O O . GLY B 1 651 ? 30.939 378.434 -28.619 1.00 44.48 651 GLY B O 1
ATOM 10218 N N . ILE B 1 652 ? 28.733 378.652 -28.313 1.00 46.25 652 ILE B N 1
ATOM 10219 C CA . ILE B 1 652 ? 28.385 378.165 -29.642 1.00 41.41 652 ILE B CA 1
ATOM 10220 C C . ILE B 1 652 ? 28.174 379.346 -30.580 1.00 36.96 652 ILE B C 1
ATOM 10221 O O . ILE B 1 652 ? 27.530 380.345 -30.215 1.00 42.83 652 ILE B O 1
ATOM 10226 N N . THR B 1 653 ? 28.731 379.248 -31.769 1.00 39.13 653 THR B N 1
ATOM 10227 C CA . THR B 1 653 ? 28.654 380.343 -32.721 1.00 40.80 653 THR B CA 1
ATOM 10228 C C . THR B 1 653 ? 27.492 380.084 -33.671 1.00 37.28 653 THR B C 1
ATOM 10229 O O . THR B 1 653 ? 27.573 379.150 -34.416 1.00 34.07 653 THR B O 1
ATOM 10233 N N . PRO B 1 654 ? 26.448 380.951 -33.656 1.00 36.51 654 PRO B N 1
ATOM 10234 C CA . PRO B 1 654 ? 25.312 380.801 -34.585 1.00 37.71 654 PRO B CA 1
ATOM 10235 C C . PRO B 1 654 ? 25.699 381.305 -35.952 1.00 38.17 654 PRO B C 1
ATOM 10236 O O . PRO B 1 654 ? 26.697 382.026 -36.083 1.00 38.66 654 PRO B O 1
ATOM 10240 N N . ARG B 1 655 ? 24.992 380.846 -36.981 1.00 36.12 655 ARG B N 1
ATOM 10241 C CA . ARG B 1 655 ? 25.193 381.394 -38.299 1.00 33.53 655 ARG B CA 1
ATOM 10242 C C . ARG B 1 655 ? 24.813 382.893 -38.255 1.00 30.61 655 ARG B C 1
ATOM 10243 O O . ARG B 1 655 ? 25.594 383.765 -38.633 1.00 33.72 655 ARG B O 1
ATOM 10251 N N . TYR B 1 656 ? 23.641 383.196 -37.728 1.00 30.72 656 TYR B N 1
ATOM 10252 C CA . TYR B 1 656 ? 23.250 384.557 -37.483 1.00 30.18 656 TYR B CA 1
ATOM 10253 C C . TYR B 1 656 ? 22.699 384.731 -36.086 1.00 33.70 656 TYR B C 1
ATOM 10254 O O . TYR B 1 656 ? 21.724 384.107 -35.692 1.00 33.17 656 TYR B O 1
ATOM 10263 N N . GLU B 1 657 ? 23.263 385.669 -35.354 1.00 30.95 657 GLU B N 1
ATOM 10264 C CA . GLU B 1 657 ? 22.867 385.871 -33.994 1.00 29.91 657 GLU B CA 1
ATOM 10265 C C . GLU B 1 657 ? 21.599 386.674 -33.771 1.00 29.69 657 GLU B C 1
ATOM 10266 O O . GLU B 1 657 ? 21.129 387.398 -34.641 1.00 31.42 657 GLU B O 1
ATOM 10272 N N . PHE B 1 658 ? 21.070 386.502 -32.573 1.00 30.60 658 PHE B N 1
ATOM 10273 C CA . PHE B 1 658 ? 20.020 387.353 -32.038 1.00 29.14 658 PHE B CA 1
ATOM 10274 C C . PHE B 1 658 ? 20.380 388.803 -32.235 1.00 31.60 658 PHE B C 1
ATOM 10275 O O . PHE B 1 658 ? 21.450 389.234 -31.867 1.00 27.90 658 PHE B O 1
ATOM 10283 N N . GLY B 1 659 ? 19.451 389.520 -32.869 1.00 30.59 659 GLY B N 1
ATOM 10284 C CA . GLY B 1 659 ? 19.601 390.894 -33.181 1.00 31.91 659 GLY B CA 1
ATOM 10285 C C . GLY B 1 659 ? 20.513 391.207 -34.360 1.00 29.70 659 GLY B C 1
ATOM 10286 O O . GLY B 1 659 ? 20.899 392.323 -34.480 1.00 28.67 659 GLY B O 1
ATOM 10287 N N . PHE B 1 660 ? 20.848 390.239 -35.201 1.00 32.02 660 PHE B N 1
ATOM 10288 C CA . PHE B 1 660 ? 21.617 390.512 -36.441 1.00 28.21 660 PHE B CA 1
ATOM 10289 C C . PHE B 1 660 ? 20.744 390.962 -37.618 1.00 29.40 660 PHE B C 1
ATOM 10290 O O . PHE B 1 660 ? 19.729 390.384 -37.933 1.00 27.57 660 PHE B O 1
ATOM 10298 N N . GLY B 1 661 ? 21.215 391.947 -38.332 1.00 28.91 661 GLY B N 1
ATOM 10299 C CA . GLY B 1 661 ? 20.613 392.331 -39.615 1.00 30.11 661 GLY B CA 1
ATOM 10300 C C . GLY B 1 661 ? 21.446 393.396 -40.327 1.00 31.96 661 GLY B C 1
ATOM 10301 O O . GLY B 1 661 ? 21.777 394.397 -39.695 1.00 33.57 661 GLY B O 1
ATOM 10302 N N . LEU B 1 662 ? 21.733 393.210 -41.615 1.00 31.64 662 LEU B N 1
ATOM 10303 C CA . LEU B 1 662 ? 22.551 394.149 -42.372 1.00 31.45 662 LEU B CA 1
ATOM 10304 C C . LEU B 1 662 ? 21.711 395.263 -42.942 1.00 33.72 662 LEU B C 1
ATOM 10305 O O . LEU B 1 662 ? 20.460 395.197 -43.021 1.00 31.80 662 LEU B O 1
ATOM 10310 N N . SER B 1 663 ? 22.415 396.295 -43.369 1.00 31.03 663 SER B N 1
ATOM 10311 C CA . SER B 1 663 ? 21.811 397.493 -43.948 1.00 32.05 663 SER B CA 1
ATOM 10312 C C . SER B 1 663 ? 22.514 397.651 -45.291 1.00 30.19 663 SER B C 1
ATOM 10313 O O . SER B 1 663 ? 23.243 396.751 -45.669 1.00 32.34 663 SER B O 1
ATOM 10316 N N . TYR B 1 664 ? 22.245 398.710 -46.044 1.00 25.46 664 TYR B N 1
ATOM 10317 C CA . TYR B 1 664 ? 23.045 398.999 -47.224 1.00 25.59 664 TYR B CA 1
ATOM 10318 C C . TYR B 1 664 ? 24.117 400.039 -46.836 1.00 27.37 664 TYR B C 1
ATOM 10319 O O . TYR B 1 664 ? 24.860 400.494 -47.686 1.00 34.37 664 TYR B O 1
ATOM 10328 N N . THR B 1 665 ? 24.170 400.427 -45.581 1.00 28.63 665 THR B N 1
ATOM 10329 C CA . THR B 1 665 ? 25.237 401.287 -45.081 1.00 30.49 665 THR B CA 1
ATOM 10330 C C . THR B 1 665 ? 25.777 400.683 -43.776 1.00 35.54 665 THR B C 1
ATOM 10331 O O . THR B 1 665 ? 25.335 399.595 -43.334 1.00 35.28 665 THR B O 1
ATOM 10335 N N . THR B 1 666 ? 26.735 401.348 -43.163 1.00 32.71 666 THR B N 1
ATOM 10336 C CA . THR B 1 666 ? 27.332 400.858 -41.914 1.00 33.47 666 THR B CA 1
ATOM 10337 C C . THR B 1 666 ? 27.255 401.979 -40.884 1.00 32.11 666 THR B C 1
ATOM 10338 O O . THR B 1 666 ? 27.132 403.148 -41.248 1.00 29.07 666 THR B O 1
ATOM 10342 N N . PHE B 1 667 ? 27.283 401.586 -39.606 1.00 28.49 667 PHE B N 1
ATOM 10343 C CA . PHE B 1 667 ? 27.073 402.461 -38.459 1.00 31.26 667 PHE B CA 1
ATOM 10344 C C . PHE B 1 667 ? 28.247 402.315 -37.504 1.00 30.49 667 PHE B C 1
ATOM 10345 O O . PHE B 1 667 ? 28.769 401.226 -37.367 1.00 36.19 667 PHE B O 1
ATOM 10353 N N . THR B 1 668 ? 28.724 403.428 -36.981 1.00 34.53 668 THR B N 1
ATOM 10354 C CA . THR B 1 668 ? 29.809 403.428 -35.981 1.00 31.64 668 THR B CA 1
ATOM 10355 C C . THR B 1 668 ? 29.262 403.909 -34.686 1.00 29.68 668 THR B C 1
ATOM 10356 O O . THR B 1 668 ? 28.536 404.936 -34.640 1.00 30.29 668 THR B O 1
ATOM 10360 N N . TYR B 1 669 ? 29.528 403.110 -33.638 1.00 27.60 669 TYR B N 1
ATOM 10361 C CA . TYR B 1 669 ? 29.085 403.432 -32.283 1.00 26.81 669 TYR B CA 1
ATOM 10362 C C . TYR B 1 669 ? 30.132 404.236 -31.492 1.00 32.75 669 TYR B C 1
ATOM 10363 O O . TYR B 1 669 ? 31.287 403.894 -31.576 1.00 32.18 669 TYR B O 1
ATOM 10372 N N . SER B 1 670 ? 29.715 405.260 -30.763 1.00 31.56 670 SER B N 1
ATOM 10373 C CA . SER B 1 670 ? 30.645 406.034 -29.940 1.00 36.11 670 SER B CA 1
ATOM 10374 C C . SER B 1 670 ? 30.011 406.606 -28.682 1.00 36.49 670 SER B C 1
ATOM 10375 O O . SER B 1 670 ? 28.768 406.697 -28.543 1.00 34.75 670 SER B O 1
ATOM 10378 N N . ASN B 1 671 ? 30.881 407.026 -27.757 1.00 34.29 671 ASN B N 1
ATOM 10379 C CA . ASN B 1 671 ? 30.517 407.902 -26.637 1.00 34.91 671 ASN B CA 1
ATOM 10380 C C . ASN B 1 671 ? 29.403 407.337 -25.702 1.00 34.04 671 ASN B C 1
ATOM 10381 O O . ASN B 1 671 ? 28.347 407.954 -25.500 1.00 32.30 671 ASN B O 1
ATOM 10386 N N . LEU B 1 672 ? 29.677 406.163 -25.149 1.00 35.26 672 LEU B N 1
ATOM 10387 C CA . LEU B 1 672 ? 28.782 405.458 -24.228 1.00 36.68 672 LEU B CA 1
ATOM 10388 C C . LEU B 1 672 ? 28.716 406.264 -22.960 1.00 38.87 672 LEU B C 1
ATOM 10389 O O . LEU B 1 672 ? 29.741 406.564 -22.387 1.00 37.34 672 LEU B O 1
ATOM 10394 N N . ILE B 1 673 ? 27.525 406.696 -22.566 1.00 35.79 673 ILE B N 1
ATOM 10395 C CA . ILE B 1 673 ? 27.342 407.465 -21.339 1.00 36.94 673 ILE B CA 1
ATOM 10396 C C . ILE B 1 673 ? 26.314 406.760 -20.426 1.00 39.34 673 ILE B C 1
ATOM 10397 O O . ILE B 1 673 ? 25.250 406.298 -20.871 1.00 39.2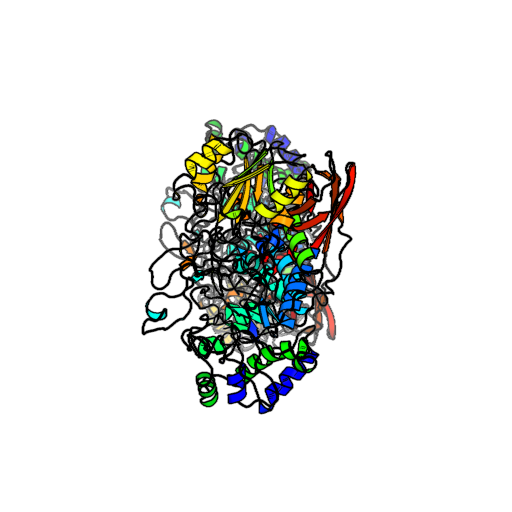2 673 ILE B O 1
ATOM 10402 N N . VAL B 1 674 ? 26.618 406.712 -19.136 1.00 37.62 674 VAL B N 1
ATOM 10403 C CA . VAL B 1 674 ? 25.681 406.211 -18.161 1.00 37.91 674 VAL B CA 1
ATOM 10404 C C . VAL B 1 674 ? 25.331 407.392 -17.334 1.00 39.62 674 VAL B C 1
ATOM 10405 O O . VAL B 1 674 ? 26.131 407.862 -16.543 1.00 41.09 674 VAL B O 1
ATOM 10409 N N . ASP B 1 675 ? 24.116 407.877 -17.520 1.00 36.68 675 ASP B N 1
ATOM 10410 C CA . ASP B 1 675 ? 23.629 408.983 -16.776 1.00 36.14 675 ASP B CA 1
ATOM 10411 C C . ASP B 1 675 ? 22.934 408.474 -15.501 1.00 38.79 675 ASP B C 1
ATOM 10412 O O . ASP B 1 675 ? 21.740 408.165 -15.479 1.00 36.45 675 ASP B O 1
ATOM 10417 N N . HIS B 1 676 ? 23.679 408.511 -14.404 1.00 34.92 676 HIS B N 1
ATOM 10418 C CA . HIS B 1 676 ? 23.148 408.118 -13.103 1.00 36.33 676 HIS B CA 1
ATOM 10419 C C . HIS B 1 676 ? 22.125 409.096 -12.544 1.00 36.12 676 HIS B C 1
ATOM 10420 O O . HIS B 1 676 ? 21.353 408.705 -11.628 1.00 34.01 676 HIS B O 1
ATOM 10427 N N . GLY B 1 677 ? 22.136 410.358 -13.018 1.00 33.05 677 GLY B N 1
ATOM 10428 C CA . GLY B 1 677 ? 21.156 411.384 -12.599 1.00 31.35 677 GLY B CA 1
ATOM 10429 C C . GLY B 1 677 ? 19.804 411.406 -13.307 1.00 36.45 677 GLY B C 1
ATOM 10430 O O . GLY B 1 677 ? 18.923 412.219 -12.994 1.00 41.78 677 GLY B O 1
ATOM 10431 N N . ARG B 1 678 ? 19.621 410.507 -14.265 1.00 35.01 678 ARG B N 1
ATOM 10432 C CA . ARG B 1 678 ? 18.422 410.500 -15.071 1.00 36.08 678 ARG B CA 1
ATOM 10433 C C . ARG B 1 678 ? 17.556 409.300 -14.647 1.00 35.09 678 ARG B C 1
ATOM 10434 O O . ARG B 1 678 ? 17.560 408.277 -15.308 1.00 34.13 678 ARG B O 1
ATOM 10442 N N . TRP B 1 679 ? 16.778 409.552 -13.598 1.00 36.09 679 TRP B N 1
ATOM 10443 C CA . TRP B 1 679 ? 15.852 408.651 -12.979 1.00 35.95 679 TRP B CA 1
ATOM 10444 C C . TRP B 1 679 ? 14.472 409.258 -12.956 1.00 36.79 679 TRP B C 1
ATOM 10445 O O . TRP B 1 679 ? 14.257 410.490 -13.137 1.00 34.27 679 TRP B O 1
ATOM 10456 N N . ALA B 1 680 ? 13.478 408.403 -12.713 1.00 32.26 680 ALA B N 1
ATOM 10457 C CA . ALA B 1 680 ? 12.098 408.885 -12.762 1.00 31.38 680 ALA B CA 1
ATOM 10458 C C . ALA B 1 680 ? 11.161 407.839 -12.121 1.00 28.20 680 ALA B C 1
ATOM 10459 O O . ALA B 1 680 ? 11.431 406.669 -12.231 1.00 35.61 680 ALA B O 1
ATOM 10461 N N . LYS B 1 681 ? 10.133 408.332 -11.436 1.00 32.90 681 LYS B N 1
ATOM 10462 C CA . LYS B 1 681 ? 9.082 407.466 -10.896 1.00 39.98 681 LYS B CA 1
ATOM 10463 C C . LYS B 1 681 ? 8.270 406.921 -12.044 1.00 39.57 681 LYS B C 1
ATOM 10464 O O . LYS B 1 681 ? 7.978 407.650 -12.993 1.00 36.15 681 LYS B O 1
ATOM 10470 N N . ASP B 1 682 ? 7.921 405.630 -11.945 1.00 47.08 682 ASP B N 1
ATOM 10471 C CA . ASP B 1 682 ? 7.003 404.897 -12.849 1.00 47.79 682 ASP B CA 1
ATOM 10472 C C . ASP B 1 682 ? 5.617 405.433 -12.529 1.00 48.04 682 ASP B C 1
ATOM 10473 O O . ASP B 1 682 ? 5.103 405.193 -11.456 1.00 53.86 682 ASP B O 1
ATOM 10478 N N . TYR B 1 683 ? 5.072 406.243 -13.418 1.00 52.67 683 TYR B N 1
ATOM 10479 C CA . TYR B 1 683 ? 3.775 406.896 -13.209 1.00 60.05 683 TYR B CA 1
ATOM 10480 C C . TYR B 1 683 ? 2.718 406.282 -14.117 1.00 58.30 683 TYR B C 1
ATOM 10481 O O . TYR B 1 683 ? 1.553 406.194 -13.730 1.00 51.35 683 TYR B O 1
ATOM 10490 N N . SER B 1 684 ? 3.158 405.817 -15.283 1.00 50.06 684 SER B N 1
ATOM 10491 C CA . SER B 1 684 ? 2.348 405.800 -16.499 1.00 47.84 684 SER B CA 1
ATOM 10492 C C . SER B 1 684 ? 1.577 404.472 -16.761 1.00 44.46 684 SER B C 1
ATOM 10493 O O . SER B 1 684 ? 0.651 404.486 -17.578 1.00 40.74 684 SER B O 1
ATOM 10496 N N . SER B 1 685 ? 1.954 403.377 -16.085 1.00 38.58 685 SER B N 1
ATOM 10497 C CA . SER B 1 685 ? 1.270 402.066 -16.238 1.00 39.02 685 SER B CA 1
ATOM 10498 C C . SER B 1 685 ? -0.231 402.142 -15.969 1.00 36.67 685 SER B C 1
ATOM 10499 O O . SER B 1 685 ? -0.731 402.963 -15.224 1.00 42.01 685 SER B O 1
ATOM 10502 N N . VAL B 1 686 ? -0.960 401.251 -16.602 1.00 33.79 686 VAL B N 1
ATOM 10503 C CA . VAL B 1 686 ? -2.369 401.241 -16.456 1.00 34.05 686 VAL B CA 1
ATOM 10504 C C . VAL B 1 686 ? -2.743 400.538 -15.133 1.00 30.19 686 VAL B C 1
ATOM 10505 O O . VAL B 1 686 ? -3.620 400.988 -14.455 1.00 32.14 686 VAL B O 1
ATOM 10509 N N . MET B 1 687 ? -2.034 399.466 -14.816 1.00 31.01 687 MET B N 1
ATOM 10510 C CA . MET B 1 687 ? -2.246 398.612 -13.618 1.00 34.62 687 MET B CA 1
ATOM 10511 C C . MET B 1 687 ? -0.895 398.282 -12.988 1.00 35.39 687 MET B C 1
ATOM 10512 O O . MET B 1 687 ? 0.110 398.254 -13.667 1.00 34.42 687 MET B O 1
ATOM 10517 N N . GLU B 1 688 ? -0.900 397.968 -11.696 1.00 32.95 688 GLU B N 1
ATOM 10518 C CA . GLU B 1 688 ? 0.309 397.684 -10.932 1.00 37.53 688 GLU B CA 1
ATOM 10519 C C . GLU B 1 688 ? 0.354 396.233 -10.514 1.00 34.30 688 GLU B C 1
ATOM 10520 O O . GLU B 1 688 ? -0.705 395.634 -10.288 1.00 31.19 688 GLU B O 1
ATOM 10526 N N . THR B 1 689 ? 1.542 395.660 -10.505 1.00 32.23 689 THR B N 1
ATOM 10527 C CA . THR B 1 689 ? 1.784 394.354 -9.930 1.00 36.50 689 THR B CA 1
ATOM 10528 C C . THR B 1 689 ? 2.041 394.492 -8.416 1.00 38.58 689 THR B C 1
ATOM 10529 O O . THR B 1 689 ? 2.026 395.578 -7.880 1.00 41.75 689 THR B O 1
ATOM 10533 N N . ALA B 1 690 ? 2.214 393.385 -7.708 1.00 43.31 690 ALA B N 1
ATOM 10534 C CA . ALA B 1 690 ? 2.506 393.466 -6.248 1.00 40.33 690 ALA B CA 1
ATOM 10535 C C . ALA B 1 690 ? 3.761 392.696 -6.083 1.00 37.85 690 ALA B C 1
ATOM 10536 O O . ALA B 1 690 ? 3.917 391.928 -5.149 1.00 36.72 690 ALA B O 1
ATOM 10538 N N . GLU B 1 691 ? 4.648 392.842 -7.058 1.00 33.21 691 GLU B N 1
ATOM 10539 C CA . GLU B 1 691 ? 5.857 392.042 -7.066 1.00 32.17 691 GLU B CA 1
ATOM 10540 C C . GLU B 1 691 ? 6.756 392.516 -5.933 1.00 36.68 691 GLU B C 1
ATOM 10541 O O . GLU B 1 691 ? 7.175 393.674 -5.960 1.00 31.97 691 GLU B O 1
ATOM 10547 N N . PRO B 1 692 ? 7.109 391.629 -4.984 1.00 39.04 692 PRO B N 1
ATOM 10548 C CA . PRO B 1 692 ? 7.984 392.122 -3.910 1.00 37.43 692 PRO B CA 1
ATOM 10549 C C . PRO B 1 692 ? 9.435 392.368 -4.357 1.00 30.62 692 PRO B C 1
ATOM 10550 O O . PRO B 1 692 ? 9.963 391.707 -5.266 1.00 35.51 692 PRO B O 1
ATOM 10554 N N . PHE B 1 693 ? 10.098 393.299 -3.693 1.00 31.48 693 PHE B N 1
ATOM 10555 C CA . PHE B 1 693 ? 11.467 393.621 -4.005 1.00 32.97 693 PHE B CA 1
ATOM 10556 C C . PHE B 1 693 ? 12.159 394.353 -2.848 1.00 36.51 693 PHE B C 1
ATOM 10557 O O . PHE B 1 693 ? 11.535 395.168 -2.140 1.00 33.26 693 PHE B O 1
ATOM 10565 N N . ALA B 1 694 ? 13.448 394.060 -2.695 1.00 42.83 694 ALA B N 1
ATOM 10566 C CA . ALA B 1 694 ? 14.200 394.362 -1.443 1.00 43.81 694 ALA B CA 1
ATOM 10567 C C . ALA B 1 694 ? 14.177 395.808 -1.070 1.00 46.13 694 ALA B C 1
ATOM 10568 O O . ALA B 1 694 ? 14.099 396.165 0.107 1.00 46.63 694 ALA B O 1
ATOM 10570 N N . GLU B 1 695 ? 14.170 396.649 -2.100 1.00 45.49 695 GLU B N 1
ATOM 10571 C CA . GLU B 1 695 ? 14.402 398.054 -1.955 1.00 45.99 695 GLU B CA 1
ATOM 10572 C C . GLU B 1 695 ? 13.066 398.736 -1.718 1.00 44.98 695 GLU B C 1
ATOM 10573 O O . GLU B 1 695 ? 13.029 399.942 -1.510 1.00 46.07 695 GLU B O 1
ATOM 10579 N N . TRP B 1 696 ? 11.947 397.993 -1.678 1.00 48.31 696 TRP B N 1
ATOM 10580 C CA . TRP B 1 696 ? 10.646 398.605 -1.412 1.00 47.51 696 TRP B CA 1
ATOM 10581 C C . TRP B 1 696 ? 10.638 399.496 -0.156 1.00 56.07 696 TRP B C 1
ATOM 10582 O O . TRP B 1 696 ? 11.353 399.221 0.803 1.00 48.21 696 TRP B O 1
ATOM 10593 N N . ASP B 1 697 ? 9.858 400.579 -0.248 1.00 57.97 697 ASP B N 1
ATOM 10594 C CA . ASP B 1 697 ? 9.467 401.474 0.853 1.00 64.11 697 ASP B CA 1
ATOM 10595 C C . ASP B 1 697 ? 8.000 401.848 0.575 1.00 63.90 697 ASP B C 1
ATOM 10596 O O . ASP B 1 697 ? 7.303 401.123 -0.137 1.00 70.66 697 ASP B O 1
ATOM 10601 N N . GLY B 1 698 ? 7.507 402.959 1.092 1.00 65.39 698 GLY B N 1
ATOM 10602 C CA . GLY B 1 698 ? 6.126 403.348 0.796 1.00 68.77 698 GLY B CA 1
ATOM 10603 C C . GLY B 1 698 ? 5.803 403.665 -0.658 1.00 66.02 698 GLY B C 1
ATOM 10604 O O . GLY B 1 698 ? 4.836 403.152 -1.207 1.00 63.27 698 GLY B O 1
ATOM 10605 N N . THR B 1 699 ? 6.656 404.474 -1.276 1.00 70.15 699 THR B N 1
ATOM 10606 C CA . THR B 1 699 ? 6.331 405.290 -2.458 1.00 72.11 699 THR B CA 1
ATOM 10607 C C . THR B 1 699 ? 7.317 404.991 -3.612 1.00 64.01 699 THR B C 1
ATOM 10608 O O . THR B 1 699 ? 7.901 405.880 -4.232 1.00 71.90 699 THR B O 1
ATOM 10612 N N . ASN B 1 700 ? 7.446 403.709 -3.897 1.00 53.21 700 ASN B N 1
ATOM 10613 C CA . ASN B 1 700 ? 8.536 403.124 -4.659 1.00 53.30 700 ASN B CA 1
ATOM 10614 C C . ASN B 1 700 ? 8.054 402.073 -5.657 1.00 42.75 700 ASN B C 1
ATOM 10615 O O . ASN B 1 700 ? 7.017 401.477 -5.432 1.00 44.94 700 ASN B O 1
ATOM 10620 N N . SER B 1 701 ? 8.804 401.823 -6.728 1.00 39.23 701 SER B N 1
ATOM 10621 C CA . SER B 1 701 ? 8.445 400.793 -7.706 1.00 40.24 701 SER B CA 1
ATOM 10622 C C . SER B 1 701 ? 9.607 399.995 -8.305 1.00 35.76 701 SER B C 1
ATOM 10623 O O . SER B 1 701 ? 10.712 400.498 -8.567 1.00 36.69 701 SER B O 1
ATOM 10626 N N . LEU B 1 702 ? 9.306 398.744 -8.626 1.00 36.05 702 LEU B N 1
ATOM 10627 C CA . LEU B 1 702 ? 10.247 397.863 -9.317 1.00 31.01 702 LEU B CA 1
ATOM 10628 C C . LEU B 1 702 ? 10.505 398.403 -10.737 1.00 27.94 702 LEU B C 1
ATOM 10629 O O . LEU B 1 702 ? 11.431 398.010 -11.394 1.00 28.40 702 LEU B O 1
ATOM 10634 N N . TYR B 1 703 ? 9.586 399.235 -11.241 1.00 28.11 703 TYR B N 1
ATOM 10635 C CA . TYR B 1 703 ? 9.633 399.672 -12.626 1.00 29.91 703 TYR B CA 1
ATOM 10636 C C . TYR B 1 703 ? 10.044 401.131 -12.762 1.00 29.42 703 TYR B C 1
ATOM 10637 O O . TYR B 1 703 ? 9.955 401.640 -13.857 1.00 29.73 703 TYR B O 1
ATOM 10646 N N . ASP B 1 704 ? 10.346 401.791 -11.650 1.00 33.69 704 ASP B N 1
ATOM 10647 C CA . ASP B 1 704 ? 11.044 403.094 -11.662 1.00 32.50 704 ASP B CA 1
ATOM 10648 C C . ASP B 1 704 ? 12.286 403.016 -12.523 1.00 27.95 704 ASP B C 1
ATOM 10649 O O . ASP B 1 704 ? 12.979 402.056 -12.436 1.00 28.67 704 ASP B O 1
ATOM 10654 N N . VAL B 1 705 ? 12.611 404.093 -13.235 1.00 30.94 705 VAL B N 1
ATOM 10655 C CA . VAL B 1 705 ? 13.831 404.187 -14.027 1.00 27.87 705 VAL B CA 1
ATOM 10656 C C . VAL B 1 705 ? 14.901 404.642 -13.043 1.00 33.85 705 VAL B C 1
ATOM 10657 O O . VAL B 1 705 ? 14.706 405.658 -12.323 1.00 32.04 705 VAL B O 1
ATOM 10661 N N . ILE B 1 706 ? 15.962 403.851 -12.953 1.00 30.28 706 ILE B N 1
ATOM 10662 C CA . ILE B 1 706 ? 17.013 404.131 -11.978 1.00 35.51 706 ILE B CA 1
ATOM 10663 C C . ILE B 1 706 ? 18.228 404.814 -12.567 1.00 34.01 706 ILE B C 1
ATOM 10664 O O . ILE B 1 706 ? 18.933 405.530 -11.837 1.00 35.21 706 ILE B O 1
ATOM 10669 N N . PHE B 1 707 ? 18.493 404.588 -13.844 1.00 31.66 707 PHE B N 1
ATOM 10670 C CA . PHE B 1 707 ? 19.415 405.415 -14.599 1.00 31.77 707 PHE B CA 1
ATOM 10671 C C . PHE B 1 707 ? 19.115 405.344 -16.108 1.00 33.73 707 PHE B C 1
ATOM 10672 O O . PHE B 1 707 ? 18.262 404.543 -16.522 1.00 30.67 707 PHE B O 1
ATOM 10680 N N . THR B 1 708 ? 19.727 406.218 -16.908 1.00 29.32 708 THR B N 1
ATOM 10681 C CA . THR B 1 708 ? 19.514 406.151 -18.370 1.00 28.31 708 THR B CA 1
ATOM 10682 C C . THR B 1 708 ? 20.852 406.029 -19.027 1.00 30.36 708 THR B C 1
ATOM 10683 O O . THR B 1 708 ? 21.832 406.596 -18.552 1.00 32.31 708 THR B O 1
ATOM 10687 N N . VAL B 1 709 ? 20.962 405.245 -20.077 1.00 31.33 709 VAL B N 1
ATOM 10688 C CA . VAL B 1 709 ? 22.212 405.206 -20.806 1.00 30.27 709 VAL B CA 1
ATOM 10689 C C . VAL B 1 709 ? 22.058 405.706 -22.244 1.00 33.97 709 VAL B C 1
ATOM 10690 O O . VAL B 1 709 ? 21.047 405.465 -22.844 1.00 30.53 709 VAL B O 1
ATOM 10694 N N . PHE B 1 710 ? 23.089 406.402 -22.731 1.00 30.30 710 PHE B N 1
ATOM 10695 C CA . PHE B 1 710 ? 23.180 406.963 -24.055 1.00 32.82 710 PHE B CA 1
ATOM 10696 C C . PHE B 1 710 ? 24.404 406.434 -24.830 1.00 32.44 710 PHE B C 1
ATOM 10697 O O . PHE B 1 710 ? 25.355 405.963 -24.255 1.00 36.62 710 PHE B O 1
ATOM 10705 N N . ALA B 1 711 ? 24.286 406.398 -26.151 1.00 28.65 711 ALA B N 1
ATOM 10706 C CA . ALA B 1 711 ? 25.397 406.315 -27.052 1.00 28.14 711 ALA B CA 1
ATOM 10707 C C . ALA B 1 711 ? 25.078 407.101 -28.323 1.00 32.58 711 ALA B C 1
ATOM 10708 O O . ALA B 1 711 ? 23.944 407.596 -28.524 1.00 32.53 711 ALA B O 1
ATOM 10710 N N . THR B 1 712 ? 26.091 407.212 -29.161 1.00 28.43 712 THR B N 1
ATOM 10711 C CA . THR B 1 712 ? 25.964 407.869 -30.425 1.00 28.33 712 THR B CA 1
ATOM 10712 C C . THR B 1 712 ? 26.215 406.910 -31.540 1.00 28.29 712 THR B C 1
ATOM 10713 O O . THR B 1 712 ? 27.149 406.119 -31.512 1.00 31.26 712 THR B O 1
ATOM 10717 N N . ILE B 1 713 ? 25.407 407.008 -32.603 1.00 29.96 713 ILE B N 1
ATOM 10718 C CA . ILE B 1 713 ? 25.737 406.291 -33.803 1.00 30.72 713 ILE B CA 1
ATOM 10719 C C . ILE B 1 713 ? 25.941 407.246 -34.952 1.00 28.18 713 ILE B C 1
ATOM 10720 O O . ILE B 1 713 ? 25.263 408.270 -35.042 1.00 28.96 713 ILE B O 1
ATOM 10725 N N . THR B 1 714 ? 26.883 406.890 -35.811 1.00 29.32 714 THR B N 1
ATOM 10726 C CA . THR B 1 714 ? 27.195 407.621 -37.008 1.00 29.47 714 THR B CA 1
ATOM 10727 C C . THR B 1 714 ? 27.081 406.771 -38.195 1.00 25.04 714 THR B C 1
ATOM 10728 O O . THR B 1 714 ? 27.676 405.719 -38.273 1.00 30.47 714 THR B O 1
ATOM 10732 N N . ASN B 1 715 ? 26.362 407.264 -39.197 1.00 24.86 715 ASN B N 1
ATOM 10733 C CA . ASN B 1 715 ? 26.331 406.646 -40.497 1.00 26.01 715 ASN B CA 1
ATOM 10734 C C . ASN B 1 715 ? 27.645 406.824 -41.236 1.00 30.02 715 ASN B C 1
ATOM 10735 O O . ASN B 1 715 ? 27.961 407.865 -41.734 1.00 27.27 715 ASN B O 1
ATOM 10740 N N . THR B 1 716 ? 28.324 405.710 -41.387 1.00 34.72 716 THR B N 1
ATOM 10741 C CA . THR B 1 716 ? 29.689 405.609 -41.763 1.00 39.02 716 THR B CA 1
ATOM 10742 C C . THR B 1 716 ? 29.803 405.024 -43.176 1.00 38.94 716 THR B C 1
ATOM 10743 O O . THR B 1 716 ? 30.888 404.920 -43.678 1.00 34.72 716 THR B O 1
ATOM 10747 N N . GLY B 1 717 ? 28.683 404.706 -43.848 1.00 36.20 717 GLY B N 1
ATOM 10748 C CA . GLY B 1 717 ? 28.728 404.137 -45.198 1.00 37.93 717 GLY B CA 1
ATOM 10749 C C . GLY B 1 717 ? 28.381 405.179 -46.256 1.00 35.66 717 GLY B C 1
ATOM 10750 O O . GLY B 1 717 ? 28.600 406.385 -46.043 1.00 44.23 717 GLY B O 1
ATOM 10751 N N . ASN B 1 718 ? 27.776 404.730 -47.365 1.00 37.03 718 ASN B N 1
ATOM 10752 C CA . ASN B 1 718 ? 27.506 405.589 -48.526 1.00 38.32 718 ASN B CA 1
ATOM 10753 C C . ASN B 1 718 ? 26.031 405.838 -48.822 1.00 38.82 718 ASN B C 1
ATOM 10754 O O . ASN B 1 718 ? 25.762 406.397 -49.874 1.00 40.33 718 ASN B O 1
ATOM 10756 N N . LEU B 1 719 ? 25.097 405.420 -47.948 1.00 31.72 719 LEU B N 1
ATOM 10757 C CA . LEU B 1 719 ? 23.643 405.627 -48.170 1.00 30.25 719 LEU B CA 1
ATOM 10758 C C . LEU B 1 719 ? 22.931 405.849 -46.879 1.00 31.87 719 LEU B C 1
ATOM 10759 O O . LEU B 1 719 ? 23.382 405.382 -45.805 1.00 30.75 719 LEU B O 1
ATOM 10764 N N . THR B 1 720 ? 21.786 406.500 -46.956 1.00 30.01 720 THR B N 1
ATOM 10765 C CA . THR B 1 720 ? 20.949 406.669 -45.774 1.00 31.76 720 THR B CA 1
ATOM 10766 C C . THR B 1 720 ? 20.462 405.303 -45.279 1.00 30.48 720 THR B C 1
ATOM 10767 O O . THR B 1 720 ? 20.293 404.423 -46.082 1.00 28.09 720 THR B O 1
ATOM 10771 N N . GLY B 1 721 ? 20.266 405.134 -43.966 1.00 27.87 721 GLY B N 1
ATOM 10772 C CA . GLY B 1 721 ? 19.716 403.856 -43.458 1.00 32.61 721 GLY B CA 1
ATOM 10773 C C . GLY B 1 721 ? 19.197 404.100 -42.076 1.00 31.82 721 GLY B C 1
ATOM 10774 O O . GLY B 1 721 ? 19.575 405.106 -41.409 1.00 30.41 721 GLY B O 1
ATOM 10775 N N . SER B 1 722 ? 18.327 403.183 -41.641 1.00 28.46 722 SER B N 1
ATOM 10776 C CA . SER B 1 722 ? 17.884 403.119 -40.283 1.00 28.76 722 SER B CA 1
ATOM 10777 C C . SER B 1 722 ? 18.763 402.119 -39.538 1.00 27.25 722 SER B C 1
ATOM 10778 O O . SER B 1 722 ? 19.342 401.243 -40.153 1.00 29.18 722 SER B O 1
ATOM 10781 N N . GLU B 1 723 ? 18.847 402.254 -38.218 1.00 24.93 723 GLU B N 1
ATOM 10782 C CA . GLU B 1 723 ? 19.630 401.337 -37.400 1.00 27.00 723 GLU B CA 1
ATOM 10783 C C . GLU B 1 723 ? 18.987 401.028 -36.072 1.00 25.76 723 GLU B C 1
ATOM 10784 O O . GLU B 1 723 ? 18.563 401.955 -35.375 1.00 29.73 723 GLU B O 1
ATOM 10790 N N . VAL B 1 724 ? 18.897 399.731 -35.765 1.00 30.19 724 VAL B N 1
ATOM 10791 C CA . VAL B 1 724 ? 18.431 399.228 -34.461 1.00 27.58 724 VAL B CA 1
ATOM 10792 C C . VAL B 1 724 ? 19.641 399.093 -33.504 1.00 27.60 724 VAL B C 1
ATOM 10793 O O . VAL B 1 724 ? 20.488 398.241 -33.734 1.00 31.96 724 VAL B O 1
ATOM 10797 N N . ALA B 1 725 ? 19.733 399.989 -32.532 1.00 30.31 725 ALA B N 1
ATOM 10798 C CA . ALA B 1 725 ? 20.718 399.939 -31.461 1.00 30.22 725 ALA B CA 1
ATOM 10799 C C . ALA B 1 725 ? 20.109 399.117 -30.308 1.00 28.64 725 ALA B C 1
ATOM 10800 O O . ALA B 1 725 ? 18.904 399.264 -29.982 1.00 27.24 725 ALA B O 1
ATOM 10802 N N . GLN B 1 726 ? 20.968 398.226 -29.772 1.00 27.53 726 GLN B N 1
ATOM 10803 C CA . GLN B 1 726 ? 20.681 397.283 -28.701 1.00 27.69 726 GLN B CA 1
ATOM 10804 C C . GLN B 1 726 ? 21.640 397.447 -27.504 1.00 28.50 726 GLN B C 1
ATOM 10805 O O . GLN B 1 726 ? 22.803 397.743 -27.682 1.00 30.33 726 GLN B O 1
ATOM 10811 N N . LEU B 1 727 ? 21.104 397.274 -26.303 1.00 28.09 727 LEU B N 1
ATOM 10812 C CA . LEU B 1 727 ? 21.822 397.383 -25.061 1.00 27.46 727 LEU B CA 1
ATOM 10813 C C . LEU B 1 727 ? 21.688 396.067 -24.352 1.00 31.25 727 LEU B C 1
ATOM 10814 O O . LEU B 1 727 ? 20.562 395.519 -24.222 1.00 29.71 727 LEU B O 1
ATOM 10819 N N . TYR B 1 728 ? 22.804 395.568 -23.837 1.00 28.59 728 TYR B N 1
ATOM 10820 C CA . TYR B 1 728 ? 22.831 394.284 -23.103 1.00 27.31 728 TYR B CA 1
ATOM 10821 C C . TYR B 1 728 ? 23.490 394.533 -21.785 1.00 28.65 728 TYR B C 1
ATOM 10822 O O . TYR B 1 728 ? 24.373 395.385 -21.693 1.00 26.90 728 TYR B O 1
ATOM 10831 N N . ILE B 1 729 ? 23.028 393.869 -20.751 1.00 30.07 729 ILE B N 1
ATOM 10832 C CA . ILE B 1 729 ? 23.629 394.022 -19.432 1.00 29.07 729 ILE B CA 1
ATOM 10833 C C . ILE B 1 729 ? 24.050 392.641 -18.949 1.00 36.30 729 ILE B C 1
ATOM 10834 O O . ILE B 1 729 ? 23.307 391.651 -19.080 1.00 29.13 729 ILE B O 1
ATOM 10839 N N . SER B 1 730 ? 25.245 392.576 -18.384 1.00 36.94 730 SER B N 1
ATOM 10840 C CA . SER B 1 730 ? 25.722 391.382 -17.714 1.00 37.78 730 SER B CA 1
ATOM 10841 C C . SER B 1 730 ? 25.508 391.571 -16.209 1.00 39.25 730 SER B C 1
ATOM 10842 O O . SER B 1 730 ? 26.184 392.378 -15.615 1.00 33.57 730 SER B O 1
ATOM 10845 N N . ILE B 1 731 ? 24.500 390.890 -15.643 1.00 35.80 731 ILE B N 1
ATOM 10846 C CA . ILE B 1 731 ? 24.131 390.997 -14.237 1.00 37.51 731 ILE B CA 1
ATOM 10847 C C . ILE B 1 731 ? 24.975 389.995 -13.443 1.00 37.00 731 ILE B C 1
ATOM 10848 O O . ILE B 1 731 ? 25.059 388.817 -13.802 1.00 40.65 731 ILE B O 1
ATOM 10853 N N . PRO B 1 732 ? 25.604 390.468 -12.366 1.00 37.91 732 PRO B N 1
ATOM 10854 C CA . PRO B 1 732 ? 26.526 389.599 -11.629 1.00 41.30 732 PRO B CA 1
ATOM 10855 C C . PRO B 1 732 ? 25.738 388.632 -10.737 1.00 43.24 732 PRO B C 1
ATOM 10856 O O . PRO B 1 732 ? 24.627 388.936 -10.330 1.00 51.20 732 PRO B O 1
ATOM 10860 N N . GLY B 1 733 ? 26.314 387.475 -10.444 1.00 52.64 733 GLY B N 1
ATOM 10861 C CA . GLY B 1 733 ? 25.686 386.459 -9.568 1.00 49.93 733 GLY B CA 1
ATOM 10862 C C . GLY B 1 733 ? 26.210 385.159 -10.095 1.00 53.80 733 GLY B C 1
ATOM 10863 O O . GLY B 1 733 ? 26.968 385.191 -11.032 1.00 48.69 733 GLY B O 1
ATOM 10864 N N . ASP B 1 734 ? 25.823 384.022 -9.513 1.00 61.14 734 ASP B N 1
ATOM 10865 C CA . ASP B 1 734 ? 26.276 382.728 -10.035 1.00 59.79 734 ASP B CA 1
ATOM 10866 C C . ASP B 1 734 ? 25.309 382.318 -11.120 1.00 51.87 734 ASP B C 1
ATOM 10867 O O . ASP B 1 734 ? 24.152 382.710 -11.085 1.00 46.12 734 ASP B O 1
ATOM 10872 N N . ASN B 1 735 ? 25.816 381.547 -12.080 1.00 50.64 735 ASN B N 1
ATOM 10873 C CA . ASN B 1 735 ? 25.039 380.970 -13.163 1.00 51.85 735 ASN B CA 1
ATOM 10874 C C . ASN B 1 735 ? 24.169 382.009 -13.881 1.00 47.83 735 ASN B C 1
ATOM 10875 O O . ASN B 1 735 ? 22.966 381.813 -14.094 1.00 39.03 735 ASN B O 1
ATOM 10880 N N . GLN B 1 736 ? 24.781 383.143 -14.184 1.00 45.00 736 GLN B N 1
ATOM 10881 C CA . GLN B 1 736 ? 24.055 384.238 -14.842 1.00 47.51 736 GLN B CA 1
ATOM 10882 C C . GLN B 1 736 ? 24.310 384.270 -16.346 1.00 40.29 736 GLN B C 1
ATOM 10883 O O . GLN B 1 736 ? 25.359 383.872 -16.828 1.00 34.65 736 GLN B O 1
ATOM 10889 N N . PRO B 1 737 ? 23.303 384.679 -17.125 1.00 35.44 737 PRO B N 1
ATOM 10890 C CA . PRO B 1 737 ? 23.687 384.758 -18.519 1.00 29.87 737 PRO B CA 1
ATOM 10891 C C . PRO B 1 737 ? 24.869 385.721 -18.736 1.00 29.77 737 PRO B C 1
ATOM 10892 O O . PRO B 1 737 ? 25.038 386.723 -18.004 1.00 31.29 737 PRO B O 1
ATOM 10896 N N . VAL B 1 738 ? 25.630 385.402 -19.752 1.00 32.71 738 VAL B N 1
ATOM 10897 C CA . VAL B 1 738 ? 26.713 386.240 -20.217 1.00 38.56 738 VAL B CA 1
ATOM 10898 C C . VAL B 1 738 ? 26.178 387.662 -20.405 1.00 37.36 738 VAL B C 1
ATOM 10899 O O . VAL B 1 738 ? 26.758 388.600 -19.893 1.00 34.23 738 VAL B O 1
ATOM 10903 N N . ARG B 1 739 ? 25.048 387.816 -21.126 1.00 34.27 739 ARG B N 1
ATOM 10904 C CA . ARG B 1 739 ? 24.475 389.134 -21.442 1.00 39.80 739 ARG B CA 1
ATOM 10905 C C . ARG B 1 739 ? 22.970 389.001 -21.630 1.00 34.32 739 ARG B C 1
ATOM 10906 O O . ARG B 1 739 ? 22.545 388.006 -22.134 1.00 34.88 739 ARG B O 1
ATOM 10914 N N . GLN B 1 740 ? 22.180 389.973 -21.205 1.00 35.18 740 GLN B N 1
ATOM 10915 C CA . GLN B 1 740 ? 20.739 389.903 -21.369 1.00 33.62 740 GLN B CA 1
ATOM 10916 C C . GLN B 1 740 ? 20.279 391.201 -22.005 1.00 31.48 740 GLN B C 1
ATOM 10917 O O . GLN B 1 740 ? 20.674 392.282 -21.553 1.00 29.36 740 GLN B O 1
ATOM 10923 N N . LEU B 1 741 ? 19.444 391.133 -23.029 1.00 27.73 741 LEU B N 1
ATOM 10924 C CA . LEU B 1 741 ? 18.978 392.396 -23.650 1.00 26.37 741 LEU B CA 1
ATOM 10925 C C . LEU B 1 741 ? 18.229 393.197 -22.664 1.00 26.23 741 LEU B C 1
ATOM 10926 O O . LEU B 1 741 ? 17.414 392.670 -21.900 1.00 28.67 741 LEU B O 1
ATOM 10931 N N . ARG B 1 742 ? 18.542 394.486 -22.571 1.00 27.36 742 ARG B N 1
ATOM 10932 C CA . ARG B 1 742 ? 17.818 395.388 -21.719 1.00 28.08 742 ARG B CA 1
ATOM 10933 C C . ARG B 1 742 ? 17.470 396.747 -22.334 1.00 28.23 742 ARG B C 1
ATOM 10934 O O . ARG B 1 742 ? 16.961 397.624 -21.636 1.00 28.17 742 ARG B O 1
ATOM 10942 N N . GLY B 1 743 ? 17.624 396.854 -23.653 1.00 29.80 743 GLY B N 1
ATOM 10943 C CA . GLY B 1 743 ? 17.207 398.016 -24.388 1.00 29.08 743 GLY B CA 1
ATOM 10944 C C . GLY B 1 743 ? 17.405 397.867 -25.892 1.00 22.78 743 GLY B C 1
ATOM 10945 O O . GLY B 1 743 ? 18.218 397.115 -26.376 1.00 26.77 743 GLY B O 1
ATOM 10946 N N . PHE B 1 744 ? 16.569 398.568 -26.615 1.00 25.36 744 PHE B N 1
ATOM 10947 C CA . PHE B 1 744 ? 16.708 398.775 -28.016 1.00 26.58 744 PHE B CA 1
ATOM 10948 C C . PHE B 1 744 ? 16.121 400.107 -28.432 1.00 26.38 744 PHE B C 1
ATOM 10949 O O . PHE B 1 744 ? 15.212 400.586 -27.796 1.00 27.14 744 PHE B O 1
ATOM 10957 N N . ASP B 1 745 ? 16.662 400.717 -29.495 1.00 26.45 745 ASP B N 1
ATOM 10958 C CA . ASP B 1 745 ? 16.194 402.042 -29.965 1.00 30.71 745 ASP B CA 1
ATOM 10959 C C . ASP B 1 745 ? 16.492 402.068 -31.475 1.00 36.02 745 ASP B C 1
ATOM 10960 O O . ASP B 1 745 ? 17.636 401.770 -31.891 1.00 33.97 745 ASP B O 1
ATOM 10965 N N . LYS B 1 746 ? 15.491 402.468 -32.271 1.00 32.69 746 LYS B N 1
ATOM 10966 C CA . LYS B 1 746 ? 15.619 402.454 -33.726 1.00 30.34 746 LYS B CA 1
ATOM 10967 C C . LYS B 1 746 ? 15.696 403.870 -34.224 1.00 27.28 746 LYS B C 1
ATOM 10968 O O . LYS B 1 746 ? 14.752 404.683 -34.032 1.00 29.69 746 LYS B O 1
ATOM 10974 N N . ILE B 1 747 ? 16.855 404.171 -34.804 1.00 30.16 747 ILE B N 1
ATOM 10975 C CA . ILE B 1 747 ? 17.106 405.424 -35.438 1.00 29.37 747 ILE B CA 1
ATOM 10976 C C . ILE B 1 747 ? 16.703 405.351 -36.894 1.00 28.07 747 ILE B C 1
ATOM 10977 O O . ILE B 1 747 ? 17.214 404.547 -37.623 1.00 29.15 747 ILE B O 1
ATOM 10982 N N . LYS B 1 748 ? 15.782 406.204 -37.280 1.00 31.97 748 LYS B N 1
ATOM 10983 C CA . LYS B 1 748 ? 15.194 406.183 -38.660 1.00 33.82 748 LYS B CA 1
ATOM 10984 C C . LYS B 1 748 ? 15.908 407.143 -39.639 1.00 31.26 748 LYS B C 1
ATOM 10985 O O . LYS B 1 748 ? 16.068 408.325 -39.328 1.00 34.16 748 LYS B O 1
ATOM 10991 N N . ASP B 1 749 ? 16.312 406.604 -40.786 1.00 33.40 749 ASP B N 1
ATOM 10992 C CA . ASP B 1 749 ? 16.735 407.370 -41.986 1.00 31.79 749 ASP B CA 1
ATOM 10993 C C . ASP B 1 749 ? 17.856 408.360 -41.664 1.00 36.14 749 ASP B C 1
ATOM 10994 O O . ASP B 1 749 ? 17.737 409.551 -41.879 1.00 31.72 749 ASP B O 1
ATOM 10999 N N . LEU B 1 750 ? 18.931 407.818 -41.121 1.00 31.43 750 LEU B N 1
ATOM 11000 C CA . LEU B 1 750 ? 20.069 408.605 -40.688 1.00 32.37 750 LEU B CA 1
ATOM 11001 C C . LEU B 1 750 ? 20.952 408.864 -41.945 1.00 30.75 750 LEU B C 1
ATOM 11002 O O . LEU B 1 750 ? 21.485 407.935 -42.573 1.00 29.10 750 LEU B O 1
ATOM 11007 N N . PRO B 1 751 ? 21.083 410.117 -42.334 1.00 32.68 751 PRO B N 1
ATOM 11008 C CA . PRO B 1 751 ? 21.831 410.271 -43.579 1.00 32.99 751 PRO B CA 1
ATOM 11009 C C . PRO B 1 751 ? 23.343 410.055 -43.452 1.00 34.03 751 PRO B C 1
ATOM 11010 O O . PRO B 1 751 ? 23.876 409.994 -42.345 1.00 32.23 751 PRO B O 1
ATOM 11014 N N . VAL B 1 752 ? 24.020 410.079 -44.603 1.00 33.58 752 VAL B N 1
ATOM 11015 C CA . VAL B 1 752 ? 25.438 409.776 -44.695 1.00 36.51 752 VAL B CA 1
ATOM 11016 C C . VAL B 1 752 ? 26.219 410.852 -43.904 1.00 33.07 752 VAL B C 1
ATOM 11017 O O . VAL B 1 752 ? 25.977 412.010 -44.068 1.00 32.37 752 VAL B O 1
ATOM 11021 N N . GLY B 1 753 ? 27.078 410.406 -43.000 1.00 34.92 753 GLY B N 1
ATOM 11022 C CA . GLY B 1 753 ? 27.883 411.241 -42.190 1.00 36.24 753 GLY B CA 1
ATOM 11023 C C . GLY B 1 753 ? 27.228 411.806 -40.976 1.00 35.56 753 GLY B C 1
ATOM 11024 O O . GLY B 1 753 ? 27.902 412.450 -40.215 1.00 39.90 753 GLY B O 1
ATOM 11025 N N . ASP B 1 754 ? 25.914 411.613 -40.779 1.00 33.87 754 ASP B N 1
ATOM 11026 C CA . ASP B 1 754 ? 25.215 412.229 -39.672 1.00 34.49 754 ASP B CA 1
ATOM 11027 C C . ASP B 1 754 ? 25.316 411.307 -38.481 1.00 31.62 754 ASP B C 1
ATOM 11028 O O . ASP B 1 754 ? 25.620 410.124 -38.603 1.00 32.07 754 ASP B O 1
ATOM 11033 N N . SER B 1 755 ? 25.103 411.889 -37.320 1.00 29.68 755 SER B N 1
ATOM 11034 C CA . SER B 1 755 ? 25.109 411.153 -36.058 1.00 30.19 755 SER B CA 1
ATOM 11035 C C . SER B 1 755 ? 23.776 411.297 -35.361 1.00 31.97 755 SER B C 1
ATOM 11036 O O . SER B 1 755 ? 23.036 412.208 -35.639 1.00 34.81 755 SER B O 1
ATOM 11039 N N . ALA B 1 756 ? 23.498 410.423 -34.427 1.00 32.18 756 ALA B N 1
ATOM 11040 C CA . ALA B 1 756 ? 22.284 410.523 -33.653 1.00 34.11 756 ALA B CA 1
ATOM 11041 C C . ALA B 1 756 ? 22.498 409.806 -32.338 1.00 27.60 756 ALA B C 1
ATOM 11042 O O . ALA B 1 756 ? 23.229 408.794 -32.279 1.00 27.62 756 ALA B O 1
ATOM 11044 N N . VAL B 1 757 ? 21.820 410.295 -31.317 1.00 28.70 757 VAL B N 1
ATOM 11045 C CA . VAL B 1 757 ? 21.971 409.748 -29.978 1.00 31.05 757 VAL B CA 1
ATOM 11046 C C . VAL B 1 757 ? 20.834 408.739 -29.731 1.00 32.41 757 VAL B C 1
ATOM 11047 O O . VAL B 1 757 ? 19.659 408.989 -30.013 1.00 33.00 757 VAL B O 1
ATOM 11051 N N . VAL B 1 758 ? 21.230 407.598 -29.204 1.00 30.50 758 VAL B N 1
ATOM 11052 C CA . VAL B 1 758 ? 20.300 406.569 -28.787 1.00 33.91 758 VAL B CA 1
ATOM 11053 C C . VAL B 1 758 ? 20.150 406.614 -27.248 1.00 37.52 758 VAL B C 1
ATOM 11054 O O . VAL B 1 758 ? 21.106 406.978 -26.555 1.00 34.38 758 VAL B O 1
ATOM 11058 N N . THR B 1 759 ? 18.958 406.326 -26.713 1.00 34.25 759 THR B N 1
ATOM 11059 C CA . THR B 1 759 ? 18.759 406.394 -25.253 1.00 36.42 759 THR B CA 1
ATOM 11060 C C . THR B 1 759 ? 18.034 405.168 -24.758 1.00 34.27 759 THR B C 1
ATOM 11061 O O . THR B 1 759 ? 17.152 404.676 -25.457 1.00 28.75 759 THR B O 1
ATOM 11065 N N . PHE B 1 760 ? 18.425 404.686 -23.584 1.00 30.18 760 PHE B N 1
ATOM 11066 C CA . PHE B 1 760 ? 17.947 403.419 -23.022 1.00 31.26 760 PHE B CA 1
ATOM 11067 C C . PHE B 1 760 ? 17.609 403.602 -21.552 1.00 31.24 760 PHE B C 1
ATOM 11068 O O . PHE B 1 760 ? 18.506 403.574 -20.722 1.00 37.17 760 PHE B O 1
ATOM 11076 N N . PRO B 1 761 ? 16.338 403.848 -21.224 1.00 33.05 761 PRO B N 1
ATOM 11077 C CA . PRO B 1 761 ? 15.994 403.974 -19.785 1.00 34.78 761 PRO B CA 1
ATOM 11078 C C . PRO B 1 761 ? 16.127 402.609 -19.132 1.00 33.93 761 PRO B C 1
ATOM 11079 O O . PRO B 1 761 ? 15.802 401.608 -19.784 1.00 31.31 761 PRO B O 1
ATOM 11083 N N . ILE B 1 762 ? 16.774 402.546 -17.961 1.00 31.31 762 ILE B N 1
ATOM 11084 C CA . ILE B 1 762 ? 17.017 401.262 -17.261 1.00 31.66 762 ILE B CA 1
ATOM 11085 C C . ILE B 1 762 ? 16.147 401.262 -15.984 1.00 33.31 762 ILE B C 1
ATOM 11086 O O . ILE B 1 762 ? 16.251 402.139 -15.118 1.00 30.43 762 ILE B O 1
ATOM 11091 N N . ARG B 1 763 ? 15.217 400.306 -15.912 1.00 28.64 763 ARG B N 1
ATOM 11092 C CA . ARG B 1 763 ? 14.338 400.205 -14.749 1.00 29.66 763 ARG B CA 1
ATOM 11093 C C . ARG B 1 763 ? 14.991 399.397 -13.629 1.00 26.41 763 ARG B C 1
ATOM 11094 O O . ARG B 1 763 ? 15.938 398.693 -13.878 1.00 23.72 763 ARG B O 1
ATOM 11102 N N . ARG B 1 764 ? 14.477 399.503 -12.402 1.00 28.00 764 ARG B N 1
ATOM 11103 C CA . ARG B 1 764 ? 15.072 398.687 -11.276 1.00 30.30 764 ARG B CA 1
ATOM 11104 C C . ARG B 1 764 ? 14.993 397.234 -11.602 1.00 30.83 764 ARG B C 1
ATOM 11105 O O . ARG B 1 764 ? 16.012 396.516 -11.519 1.00 29.07 764 ARG B O 1
ATOM 11113 N N . LYS B 1 765 ? 13.805 396.783 -12.094 1.00 30.36 765 LYS B N 1
ATOM 11114 C CA . LYS B 1 765 ? 13.706 395.383 -12.555 1.00 31.35 765 LYS B CA 1
ATOM 11115 C C . LYS B 1 765 ? 14.762 394.922 -13.545 1.00 32.14 765 LYS B C 1
ATOM 11116 O O . LYS B 1 765 ? 15.243 393.794 -13.481 1.00 33.57 765 LYS B O 1
ATOM 11122 N N . ASP B 1 766 ? 15.191 395.813 -14.439 1.00 31.30 766 ASP B N 1
ATOM 11123 C CA . ASP B 1 766 ? 16.135 395.459 -15.462 1.00 30.55 766 ASP B CA 1
ATOM 11124 C C . ASP B 1 766 ? 17.506 395.033 -14.963 1.00 30.40 766 ASP B C 1
ATOM 11125 O O . ASP B 1 766 ? 18.241 394.408 -15.685 1.00 29.06 766 ASP B O 1
ATOM 11130 N N . VAL B 1 767 ? 17.851 395.421 -13.744 1.00 31.44 767 VAL B N 1
ATOM 11131 C CA . VAL B 1 767 ? 19.158 395.088 -13.182 1.00 32.34 767 VAL B CA 1
ATOM 11132 C C . VAL B 1 767 ? 18.957 394.185 -11.976 1.00 36.16 767 VAL B C 1
ATOM 11133 O O . VAL B 1 767 ? 19.887 393.998 -11.170 1.00 35.20 767 VAL B O 1
ATOM 11137 N N . SER B 1 768 ? 17.769 393.584 -11.863 1.00 32.38 768 SER B N 1
ATOM 11138 C CA . SER B 1 768 ? 17.426 392.794 -10.660 1.00 31.74 768 SER B CA 1
ATOM 11139 C C . SER B 1 768 ? 17.556 391.283 -10.904 1.00 33.22 768 SER B C 1
ATOM 11140 O O . SER B 1 768 ? 17.682 390.797 -12.069 1.00 26.92 768 SER B O 1
ATOM 11143 N N . SER B 1 769 ? 17.621 390.546 -9.783 1.00 34.40 769 SER B N 1
ATOM 11144 C CA . SER B 1 769 ? 17.529 389.073 -9.752 1.00 34.78 769 SER B CA 1
ATOM 11145 C C . SER B 1 769 ? 16.403 388.669 -8.777 1.00 34.30 769 SER B C 1
ATOM 11146 O O . SER B 1 769 ? 16.080 389.386 -7.835 1.00 33.16 769 SER B O 1
ATOM 11149 N N . TRP B 1 770 ? 15.779 387.537 -9.066 1.00 36.02 770 TRP B N 1
ATOM 11150 C CA . TRP B 1 770 ? 14.859 386.888 -8.134 1.00 35.71 770 TRP B CA 1
ATOM 11151 C C . TRP B 1 770 ? 15.641 386.020 -7.105 1.00 31.46 770 TRP B C 1
ATOM 11152 O O . TRP B 1 770 ? 16.423 385.132 -7.477 1.00 28.19 770 TRP B O 1
ATOM 11163 N N . SER B 1 771 ? 15.435 386.343 -5.827 1.00 34.69 771 SER B N 1
ATOM 11164 C CA . SER B 1 771 ? 16.014 385.544 -4.724 1.00 35.67 771 SER B CA 1
ATOM 11165 C C . SER B 1 771 ? 15.035 384.392 -4.421 1.00 30.42 771 SER B C 1
ATOM 11166 O O . SER B 1 771 ? 13.948 384.673 -3.986 1.00 30.15 771 SER B O 1
ATOM 11169 N N . VAL B 1 772 ? 15.402 383.150 -4.711 1.00 32.33 772 VAL B N 1
ATOM 11170 C CA . VAL B 1 772 ? 14.543 381.981 -4.389 1.00 34.86 772 VAL B CA 1
ATOM 11171 C C . VAL B 1 772 ? 14.434 381.833 -2.859 1.00 38.40 772 VAL B C 1
ATOM 11172 O O . VAL B 1 772 ? 13.409 381.416 -2.331 1.00 37.93 772 VAL B O 1
ATOM 11176 N N . VAL B 1 773 ? 15.475 382.210 -2.133 1.00 37.93 773 VAL B N 1
ATOM 11177 C CA . VAL B 1 773 ? 15.438 382.091 -0.644 1.00 40.78 773 VAL B CA 1
ATOM 11178 C C . VAL B 1 773 ? 14.528 383.141 0.023 1.00 39.53 773 VAL B C 1
ATOM 11179 O O . VAL B 1 773 ? 13.625 382.833 0.830 1.00 40.58 773 VAL B O 1
ATOM 11183 N N . ASP B 1 774 ? 14.757 384.407 -0.278 1.00 42.53 774 ASP B N 1
ATOM 11184 C CA . ASP B 1 774 ? 13.816 385.446 0.139 1.00 42.78 774 ASP B CA 1
ATOM 11185 C C . ASP B 1 774 ? 12.826 385.359 -0.964 1.00 47.28 774 ASP B C 1
ATOM 11186 O O . ASP B 1 774 ? 13.089 384.739 -1.989 1.00 52.93 774 ASP B O 1
ATOM 11191 N N . GLN B 1 775 ? 11.647 385.871 -0.852 1.00 45.08 775 GLN B N 1
ATOM 11192 C CA . GLN B 1 775 ? 10.820 385.567 -2.086 1.00 38.11 775 GLN B CA 1
ATOM 11193 C C . GLN B 1 775 ? 10.623 386.895 -2.718 1.00 34.74 775 GLN B C 1
ATOM 11194 O O . GLN B 1 775 ? 9.604 387.496 -2.539 1.00 36.82 775 GLN B O 1
ATOM 11200 N N . LEU B 1 776 ? 11.708 387.412 -3.334 1.00 36.88 776 LEU B N 1
ATOM 11201 C CA . LEU B 1 776 ? 11.732 388.828 -3.782 1.00 37.95 776 LEU B CA 1
ATOM 11202 C C . LEU B 1 776 ? 12.808 389.185 -4.813 1.00 31.18 776 LEU B C 1
ATOM 11203 O O . LEU B 1 776 ? 13.797 388.440 -5.008 1.00 30.62 776 LEU B O 1
ATOM 11208 N N . TRP B 1 777 ? 12.539 390.289 -5.524 1.00 30.12 777 TRP B N 1
ATOM 11209 C CA . TRP B 1 777 ? 13.469 390.826 -6.511 1.00 29.12 777 TRP B CA 1
ATOM 11210 C C . TRP B 1 777 ? 14.503 391.733 -5.756 1.00 30.70 777 TRP B C 1
ATOM 11211 O O . TRP B 1 777 ? 14.139 392.505 -4.882 1.00 36.15 777 TRP B O 1
ATOM 11222 N N . TYR B 1 778 ? 15.764 391.592 -6.104 1.00 30.91 778 TYR B N 1
ATOM 11223 C CA . TYR B 1 778 ? 16.836 392.446 -5.531 1.00 35.08 778 TYR B CA 1
ATOM 11224 C C . TYR B 1 778 ? 17.832 392.813 -6.612 1.00 33.50 778 TYR B C 1
ATOM 11225 O O . TYR B 1 778 ? 17.988 392.064 -7.603 1.00 40.01 778 TYR B O 1
ATOM 11234 N N . VAL B 1 779 ? 18.526 393.938 -6.411 1.00 37.84 779 VAL B N 1
ATOM 11235 C CA . VAL B 1 779 ? 19.645 394.313 -7.261 1.00 33.74 779 VAL B CA 1
ATOM 11236 C C . VAL B 1 779 ? 20.896 393.694 -6.679 1.00 35.08 779 VAL B C 1
ATOM 11237 O O . VAL B 1 779 ? 21.275 394.087 -5.577 1.00 36.00 779 VAL B O 1
ATOM 11241 N N . PRO B 1 780 ? 21.566 392.753 -7.395 1.00 36.79 780 PRO B N 1
ATOM 11242 C CA . PRO B 1 780 ? 22.788 392.205 -6.828 1.00 37.99 780 PRO B CA 1
ATOM 11243 C C . PRO B 1 780 ? 23.954 393.187 -6.731 1.00 41.77 780 PRO B C 1
ATOM 11244 O O . PRO B 1 780 ? 24.017 394.196 -7.473 1.00 38.48 780 PRO B O 1
ATOM 11248 N N . ASN B 1 781 ? 24.841 392.928 -5.780 1.00 36.93 781 ASN B N 1
ATOM 11249 C CA . ASN B 1 781 ? 26.008 393.762 -5.589 1.00 37.96 781 ASN B CA 1
ATOM 11250 C C . ASN B 1 781 ? 27.072 393.154 -6.501 1.00 42.29 781 ASN B C 1
ATOM 11251 O O . ASN B 1 781 ? 27.077 391.955 -6.761 1.00 40.57 781 ASN B O 1
ATOM 11256 N N . GLY B 1 782 ? 27.953 393.982 -7.033 1.00 45.66 782 GLY B N 1
ATOM 11257 C CA . GLY B 1 782 ? 28.987 393.517 -7.956 1.00 42.26 782 GLY B CA 1
ATOM 11258 C C . GLY B 1 782 ? 29.052 394.451 -9.143 1.00 41.47 782 GLY B C 1
ATOM 11259 O O . GLY B 1 782 ? 28.340 395.465 -9.179 1.00 43.92 782 GLY B O 1
ATOM 11260 N N . ASP B 1 783 ? 29.889 394.118 -10.110 1.00 43.86 783 ASP B N 1
ATOM 11261 C CA . ASP B 1 783 ? 30.009 394.948 -11.296 1.00 50.23 783 ASP B CA 1
ATOM 11262 C C . ASP B 1 783 ? 29.122 394.432 -12.429 1.00 42.55 783 ASP B C 1
ATOM 11263 O O . ASP B 1 783 ? 29.146 393.251 -12.758 1.00 46.63 783 ASP B O 1
ATOM 11268 N N . PHE B 1 784 ? 28.353 395.327 -13.029 1.00 37.17 784 PHE B N 1
ATOM 11269 C CA . PHE B 1 784 ? 27.498 394.958 -14.145 1.00 38.46 784 PHE B CA 1
ATOM 11270 C C . PHE B 1 784 ? 28.144 395.513 -15.401 1.00 41.60 784 PHE B C 1
ATOM 11271 O O . PHE B 1 784 ? 28.489 396.677 -15.416 1.00 46.38 784 PHE B O 1
ATOM 11279 N N . LEU B 1 785 ? 28.265 394.708 -16.446 1.00 37.18 785 LEU B N 1
ATOM 11280 C CA . LEU B 1 785 ? 28.842 395.182 -17.689 1.00 36.34 785 LEU B CA 1
ATOM 11281 C C . LEU B 1 785 ? 27.647 395.609 -18.568 1.00 39.82 785 LEU B C 1
ATOM 11282 O O . LEU B 1 785 ? 26.704 394.788 -18.796 1.00 34.06 785 LEU B O 1
ATOM 11287 N N . ILE B 1 786 ? 27.679 396.887 -18.986 1.00 32.78 786 ILE B N 1
ATOM 11288 C CA . ILE B 1 786 ? 26.714 397.485 -19.933 1.00 33.76 786 ILE B CA 1
ATOM 11289 C C . ILE B 1 786 ? 27.334 397.519 -21.323 1.00 36.23 786 ILE B C 1
ATOM 11290 O O . ILE B 1 786 ? 28.445 397.997 -21.486 1.00 32.71 786 ILE B O 1
ATOM 11295 N N . SER B 1 787 ? 26.648 396.974 -22.345 1.00 33.79 787 SER B N 1
ATOM 11296 C CA . SER B 1 787 ? 27.219 396.801 -23.665 1.00 31.14 787 SER B CA 1
ATOM 11297 C C . SER B 1 787 ? 26.225 397.308 -24.684 1.00 32.84 787 SER B C 1
ATOM 11298 O O . SER B 1 787 ? 25.030 397.091 -24.539 1.00 31.08 787 SER B O 1
ATOM 11301 N N . VAL B 1 788 ? 26.722 398.014 -25.684 1.00 30.11 788 VAL B N 1
ATOM 11302 C CA . VAL B 1 788 ? 25.837 398.630 -26.675 1.00 33.10 788 VAL B CA 1
ATOM 11303 C C . VAL B 1 788 ? 26.380 398.316 -28.027 1.00 31.39 788 VAL B C 1
ATOM 11304 O O . VAL B 1 788 ? 27.599 398.282 -28.232 1.00 32.42 788 VAL B O 1
ATOM 11308 N N . GLY B 1 789 ? 25.485 398.112 -28.995 1.00 27.83 789 GLY B N 1
ATOM 11309 C CA . GLY B 1 789 ? 25.907 397.882 -30.365 1.00 26.77 789 GLY B CA 1
ATOM 11310 C C . GLY B 1 789 ? 24.760 397.495 -31.279 1.00 31.99 789 GLY B C 1
ATOM 11311 O O . GLY B 1 789 ? 23.589 397.599 -30.908 1.00 34.23 789 GLY B O 1
ATOM 11312 N N . GLY B 1 790 ? 25.125 396.950 -32.418 1.00 33.16 790 GLY B N 1
ATOM 11313 C CA . GLY B 1 790 ? 24.199 396.560 -33.458 1.00 31.94 790 GLY B CA 1
ATOM 11314 C C . GLY B 1 790 ? 23.692 395.117 -33.460 1.00 33.48 790 GLY B C 1
ATOM 11315 O O . GLY B 1 790 ? 22.804 394.820 -34.226 1.00 37.25 790 GLY B O 1
ATOM 11316 N N . SER B 1 791 ? 24.322 394.198 -32.721 1.00 32.76 791 SER B N 1
ATOM 11317 C CA . SER B 1 791 ? 23.762 392.866 -32.507 1.00 30.64 791 SER B CA 1
ATOM 11318 C C . SER B 1 791 ? 24.225 392.317 -31.168 1.00 33.68 791 SER B C 1
ATOM 11319 O O . SER B 1 791 ? 25.014 392.958 -30.492 1.00 31.18 791 SER B O 1
ATOM 11322 N N . SER B 1 792 ? 23.697 391.150 -30.789 1.00 29.75 792 SER B N 1
ATOM 11323 C CA . SER B 1 792 ? 24.074 390.459 -29.542 1.00 30.17 792 SER B CA 1
ATOM 11324 C C . SER B 1 792 ? 25.490 390.035 -29.545 1.00 28.45 792 SER B C 1
ATOM 11325 O O . SER B 1 792 ? 25.998 389.725 -28.492 1.00 31.53 792 SER B O 1
ATOM 11328 N N . ARG B 1 793 ? 26.161 390.028 -30.700 1.00 29.21 793 ARG B N 1
ATOM 11329 C CA . ARG B 1 793 ? 27.618 389.785 -30.737 1.00 38.64 793 ARG B CA 1
ATOM 11330 C C . ARG B 1 793 ? 28.423 390.851 -31.465 1.00 40.97 793 ARG B C 1
ATOM 11331 O O . ARG B 1 793 ? 29.449 390.576 -32.063 1.00 38.61 793 ARG B O 1
ATOM 11339 N N . ASP B 1 794 ? 27.913 392.053 -31.499 1.00 41.60 794 ASP B N 1
ATOM 11340 C CA . ASP B 1 794 ? 28.589 393.095 -32.238 1.00 43.74 794 ASP B CA 1
ATOM 11341 C C . ASP B 1 794 ? 28.365 394.237 -31.325 1.00 37.53 794 ASP B C 1
ATOM 11342 O O . ASP B 1 794 ? 27.429 395.008 -31.498 1.00 34.71 794 ASP B O 1
ATOM 11347 N N . LEU B 1 795 ? 29.205 394.319 -30.301 1.00 33.74 795 LEU B N 1
ATOM 11348 C CA . LEU B 1 795 ? 28.983 395.250 -29.213 1.00 32.53 795 LEU B CA 1
ATOM 11349 C C . LEU B 1 795 ? 30.262 396.098 -28.948 1.00 36.02 795 LEU B C 1
ATOM 11350 O O . LEU B 1 795 ? 30.968 395.880 -27.991 1.00 35.84 795 LEU B O 1
ATOM 11355 N N . PRO B 1 796 ? 30.541 397.080 -29.802 1.00 37.68 796 PRO B N 1
ATOM 11356 C CA . PRO B 1 796 ? 31.849 397.795 -29.663 1.00 36.55 796 PRO B CA 1
ATOM 11357 C C . PRO B 1 796 ? 31.978 398.587 -28.362 1.00 36.95 796 PRO B C 1
ATOM 11358 O O . PRO B 1 796 ? 33.085 398.860 -27.960 1.00 36.18 796 PRO B O 1
ATOM 11362 N N . LEU B 1 797 ? 30.858 399.013 -27.751 1.00 33.43 797 LEU B N 1
ATOM 11363 C CA . LEU B 1 797 ? 30.866 399.876 -26.603 1.00 30.74 797 LEU B CA 1
ATOM 11364 C C . LEU B 1 797 ? 30.556 399.130 -25.317 1.00 34.67 797 LEU B C 1
ATOM 11365 O O . LEU B 1 797 ? 29.563 398.372 -25.204 1.00 31.32 797 LEU B O 1
ATOM 11370 N N . ASN B 1 798 ? 31.357 399.385 -24.297 1.00 33.37 798 ASN B N 1
ATOM 11371 C CA . ASN B 1 798 ? 31.099 398.771 -23.021 1.00 38.64 798 ASN B CA 1
ATOM 11372 C C . ASN B 1 798 ? 31.577 399.647 -21.874 1.00 40.94 798 ASN B C 1
ATOM 11373 O O . ASN B 1 798 ? 32.475 400.510 -22.088 1.00 37.20 798 ASN B O 1
ATOM 11378 N N . THR B 1 799 ? 30.878 399.525 -20.739 1.00 35.80 799 THR B N 1
ATOM 11379 C CA . THR B 1 799 ? 31.225 400.190 -19.485 1.00 38.35 799 THR B CA 1
ATOM 11380 C C . THR B 1 799 ? 30.717 399.376 -18.256 1.00 41.84 799 THR B C 1
ATOM 11381 O O . THR B 1 799 ? 29.981 398.395 -18.393 1.00 35.53 799 THR B O 1
ATOM 11385 N N . THR B 1 800 ? 31.107 399.810 -17.058 1.00 38.51 800 THR B N 1
ATOM 11386 C CA . THR B 1 800 ? 30.748 399.141 -15.830 1.00 43.84 800 THR B CA 1
ATOM 11387 C C . THR B 1 800 ? 29.821 400.006 -15.021 1.00 48.37 800 THR B C 1
ATOM 11388 O O . THR B 1 800 ? 29.944 401.238 -15.007 1.00 47.83 800 THR B O 1
ATOM 11392 N N . TRP B 1 801 ? 28.833 399.356 -14.408 1.00 45.08 801 TRP B N 1
ATOM 11393 C CA . TRP B 1 801 ? 27.960 400.028 -13.469 1.00 46.21 801 TRP B CA 1
ATOM 11394 C C . TRP B 1 801 ? 27.956 399.201 -12.197 1.00 46.61 801 TRP B C 1
ATOM 11395 O O . TRP B 1 801 ? 27.940 397.981 -12.267 1.00 48.17 801 TRP B O 1
ATOM 11406 N N . THR B 1 802 ? 28.060 399.876 -11.060 1.00 49.22 802 THR B N 1
ATOM 11407 C CA . THR B 1 802 ? 27.937 399.254 -9.733 1.00 52.41 802 THR B CA 1
ATOM 11408 C C . THR B 1 802 ? 26.750 399.971 -9.023 1.00 49.30 802 THR B C 1
ATOM 11409 O O . THR B 1 802 ? 26.570 401.175 -9.192 1.00 47.33 802 THR B O 1
ATOM 11413 N N . PRO B 1 803 ? 25.916 399.243 -8.251 1.00 42.37 803 PRO B N 1
ATOM 11414 C CA . PRO B 1 803 ? 24.940 399.993 -7.394 1.00 46.11 803 PRO B CA 1
ATOM 11415 C C . PRO B 1 803 ? 25.608 400.866 -6.292 1.00 47.72 803 PRO B C 1
ATOM 11416 O O . PRO B 1 803 ? 26.788 400.630 -5.991 1.00 41.05 803 PRO B O 1
#

InterPro domains:
  IPR001764 Glycoside hydrolase, family 3, N-terminal [PF00933] (98-359)
  IPR001764 Glycoside hydrolase, family 3, N-terminal [PR00133] (99-115)
  IPR001764 Glycoside hydrolase, family 3, N-terminal [PR00133] (123-142)
  IPR001764 Glycoside hydrolase, family 3, N-terminal [PR00133] (171-187)
  IPR001764 Glycoside hydrolase, family 3, N-terminal [PR00133] (202-218)
  IPR001764 Glycoside hydrolase, family 3, N-terminal [PR00133] (286-304)
  IPR002772 Glycoside hydrolase family 3 C-terminal domain [PF01915] (410-644)
  IPR013783 Immunoglobulin-like fold [G3DSA:2.60.40.10] (667-802)
  IPR017853 Glycoside hydrolase superfamily [SSF51445] (59-376)
  IPR026891 Fibronectin type III-like domain [PF14310] (723-792)
  IPR026891 Fibronectin type III-like domain [SM01217] (723-792)
  IPR036881 Glycoside hydrolase family 3 C-terminal domain superfamily [G3DSA:3.40.50.1700] (398-666)
  IPR036881 Glycoside hydrolase family 3 C-terminal domain superfamily [SSF52279] (410-667)
  IPR036962 Glycoside hydrolase, family 3, N-terminal domain superfamily [G3DSA:3.20.20.300] (31-369)
  IPR050288 Cellulose-degrading glycosyl hydrolase 3 [PTHR42715] (50-802)

Sequence (1513 aa):
QWPAPLANGGKSWASAFKKAKATVTEMTVEELANITSGVIGLCSGVTGAVTRLGIPEFCLQDGPIGPRGVHGSSQFPAGLTVAATWDRTLMYARARGMGQEFHDQGVHLALAPVTGGPLGRTPLNGRGWEGTFADPYACGEASYLSVKGLTDAGVATVSKHWIAYEQETSRNLYIDIDGVSQADIQLPISSNVDDLTMHELYMWSFAEAVRAGTNHIMCSYNRINNTHSCSNAKGLNQLLKTELNFQGGVVSDWGGQWDSVPAAENGLDVAMPGKGFLGALGDFWGATLVELINNGTVSEDLVRDKAVRILTGYYYLGQDTNPPPPFVYNTIGAPTLNATSGYRNVRKPGTAELIKEIGSASVTLLKNTGSLPLKHPQRIAVLGNDATYNVLGPNACGLANSACDIDNLNGTLTTGGGSGSALSPYTITPLEALQKRAIEDNAEIAAVVANSNTTTGAEDAIAALLPDADVTFVFLNRYSEEGADAPDFSLGGDGDNLMDLAVTYSSNVVVVIHTTGVVDIEKWADNPNVTAILVAYLPGQEAGNSLVPVLYGDVAPSGKLPWTWGKSIDDYVPNGVVYTDAYSPQSNFTEGVFIDYRWFDKMGITPRYEFGFGLSYTTFTYSNLIVDHGRWAKDYSSVMETAEPFAEWDGTNSLYDVIFTVFATITNTGNLTGSEVAQLYISIPGDNQPVRQLRGFDKIKDLPVGDSAVVTFPIRRKDVSSWSVVDQLWYVPNGDFLISVGGSSRDLPLNTTWTPTQWPAPLANGGKSWASAFKKAKATVTEMTVEELANITSGVIGLCSGVTGAVTRLGIPEFCLQDGPIGPRGVHGSSQFPAGLTVAATWDRTLMYARARGMGQEFHDQGVHLALAPVTGGPLGRTPLNGRGWEGTFADPYACGEASYLSVKGLTDAGVATVSKHWIAYEQETSRNLYIDIDGVSQADIQLPISSNVDDLTMHELYMWSFAEAVRAGTNHIMCSYNRINNTHSCSNAKGLNQLLKTELNFQGGVVSDWGGQWDSVPAAENGLDVAMPGKGFLGALGDFWGATLVELINNGTVSEDLVRDKAVRILTGYYYLGQDTNPPPPFVYNTIGAPTLNATSGYRNVRKPGTAELIKEIGSASVTLLKNTGSLPLKHPQRIAVLGNDATYNVLGPNACGLANSACDIDNLNGTLTTGGGSGSALSPYTITPLEALQKRAIEDNAEIAAVVANSNTTTGAEDAIAALLPDADVTFVFLNRYSEEGADAPDFSLGGDGDNLMDLAVTYSSNVVVVIHTTGVVDIEKWADNPNVTAILVAYLPGQEAGNSLVPVLYGDVAPSGKLPWTWGKSIDDYVPNGVVYTDAYSPQSNFTEGVFIDYRWFDKMGITPRYEFGFGLSYTTFTYSNLIVDHGRWAKDYSSVMETAEPFAEWDGTNSLYDVIFTVFATITNTGNLTGSEVAQLYISIPGDNQPVRQLRGFDKIKDLPVGDSAVVTFPIRRKDVSSWSVVDQLWYVPNGDFLISVGGSSRDLPLNTTWTP

B-factor: mean 35.86, std 9.01, range [20.35, 88.54]

Solvent-accessible surface area: 50762 Å² total; per-residue (Å²): 130,106,116,37,41,132,8,88,0,29,87,41,4,58,81,2,32,155,100,0,118,56,22,2,91,101,5,57,25,113,17,0,4,65,0,0,4,1,26,111,19,45,7,7,3,8,2,1,19,2,113,144,54,59,7,54,87,2,10,0,0,12,0,3,1,1,3,29,4,3,96,5,8,4,7,0,0,0,3,1,0,2,0,0,0,2,16,82,102,15,1,56,30,9,0,103,13,2,0,35,1,0,35,41,0,3,0,16,10,0,3,0,10,4,0,2,0,6,12,19,6,8,29,10,11,0,4,30,1,5,2,16,2,5,0,2,8,0,2,0,29,0,2,44,36,7,0,57,0,0,18,62,12,27,0,1,0,0,0,4,2,0,1,0,1,8,8,2,26,17,31,21,33,30,45,68,78,144,72,94,12,28,31,115,106,16,36,0,3,0,4,33,13,84,35,66,2,11,2,17,1,1,5,3,1,0,0,4,0,3,18,1,3,1,2,1,0,4,0,1,10,0,9,10,90,72,56,30,1,1,8,14,20,65,4,0,1,38,7,0,11,65,11,0,41,2,6,0,0,0,0,0,12,28,1,2,11,30,33,18,40,60,0,0,81,36,4,0,2,4,5,7,2,3,94,8,64,127,26,10,27,14,62,46,3,8,69,58,0,34,115,27,11,106,110,60,71,2,64,68,106,47,0,50,19,4,0,10,2,4,0,1,2,12,28,85,32,19,4,55,115,100,83,16,48,99,25,38,7,19,7,26,17,76,122,51,28,117,47,131,63,41,147,60,81,11,87,122,138,34,13,35,113,33,0,67,74,0,4,13,8,0,2,0,0,5,42,44,92,58,23,8,42,13,164,125,19,85,104,5,0,0,0,0,19,1,0,24,102,10,96,116,24,58,46,45,7,29,62,28,32,49,82,30,95,164,114,29,39,52,1,13,11,15,4,0,0,6,21,0,1,8,20,10,48,86,14,30,3,0,36,84,11,0,83,137,54,0,116,115,29,136,21,109,33,41,35,20,44,32,27,6,120,101,52,150,41,7,88,109,46,0,28,84,50,1,76,85,21,67,2,0,0,0,2,3,25,14,71,8,56,38,39,46,15,9,116,58,11,54,15,22,80,16,3,66,51,2,2,51,15,0,23,92,72,11,86,40,0,0,5,0,0,0,0,7,5,3,2,62,6,59,147,14,2,105,43,111,38,0,14,0,3,0,0,6,0,0,3,0,2,6,1,0,35,3,2,6,22,0,0,16,32,79,66,18,0,10,0,12,0,0,31,1,1,3,102,41,63,129,35,13,10,75,109,10,26,24,132,74,145,53,112,42,1,74,4,88,7,122,18,12,10,5,0,9,3,3,34,1,20,98,99,68,36,93,8,43,18,26,0,0,42,13,63,24,27,14,80,33,65,18,45,96,37,80,33,49,92,56,147,166,50,100,30,166,100,6,18,5,81,26,58,11,56,19,52,70,173,83,64,101,40,21,6,9,12,36,40,2,6,0,35,0,23,0,36,1,75,27,87,84,66,3,9,12,0,0,0,0,0,0,23,4,28,60,127,113,42,7,66,49,5,0,4,2,3,34,25,26,104,81,11,64,75,54,72,68,24,87,0,63,2,65,0,29,35,2,0,0,2,7,6,17,72,132,54,76,25,3,79,30,11,85,30,93,0,71,0,4,0,0,10,2,1,91,79,38,79,24,93,46,76,26,80,88,126,82,96,102,39,45,125,7,89,0,29,87,41,3,57,88,3,34,155,107,0,99,63,21,2,89,102,4,60,28,117,17,0,4,60,0,0,4,0,25,107,17,47,5,5,3,7,2,1,18,1,117,140,50,60,8,56,89,1,10,1,0,10,0,5,1,0,2,28,4,3,94,5,6,2,7,0,0,0,3,1,0,0,0,0,0,2,14,77,101,12,0,66,30,7,1,110,14,2,0,37,0,0,34,40,0,3,0,16,12,0,3,0,11,5,0,1,0,4,11,18,7,7,29,10,14,0,4,30,2,5,2,17,2,4,0,1,8,0,2,0,29,0,3,44,34,6,0,57,0,0,17,59,10,24,0,0,0,0,0,3,2,0,1,0,1,7,7,3,26,19,28,23,34,34,41,74,83,147,73,90,12,24,29,111,110,17,35,0,3,0,3,33,14,77,34,61,0,10,2,18,1,1,4,4,1,0,0,4,0,3,15,1,4,0,2,2,0,4,0,1,11,0,10,11,92,72,56,29,1,1,6,12,8,59,5,0,1,40,7,0,9,61,11,0,42,2,7,0,0,0,0,0,12,27,1,1,10,29,34,19,41,57,1,0,83,26,3,0,2,4,4,7,2,3,98,8,61,124,28,10,28,14,66,44,4,7,68,57,0,34,111,29,13,104,106,65,62,3,63,62,105,38,0,48,16,5,0,3,2,5,0,2,4,12,28,89,30,17,6,50,114,91,89,14,47,101,23,36,4,19,6,27,17,78,120,50,28,122,45,130,64,42,145,64,76,8,84,110,138,38,12,34,116,34,0,72,74,0,4,14,8,1,2,0,0,5,39,44,90,59,24,7,41,12,166,124,20,83,105,4,0,0,0,0,20,1,0,28,102,10,96,117,25,56,46,44,8,29,58,28,31,52,83,29,100,167,108,29,37,53,0,13,10,14,3,0,0,5,24,0,1,7,20,10,50,85,13,33,2,0,36,77,9,0,81,135,54,0,117,116,29,136,20,109,33,46,35,17,47,30,26,4,117,101,50,150,40,5,94,108,47,0,26,86,46,1,78,90,17,68,1,0,0,0,2,3,22,14,67,10,59,34,38,52,13,9,112,61,11,56,12,22,78,17,2,68,47,3,2,52,20,0,20,91,73,11,86,37,0,0,5,0,0,0,0,8,5,3,1,62,6,59,143,12,4,103,43,110,42,2,14,0,3,0,0,7,0,0,3,0,2,5,1,0,36,4,3,5,20,0,0,17,31,84,66,20,0,10,0,8,0,0,32,2,1,3,98,38,60,124,31,10,9,76,112,9,27,24,132,70,148,47,112,40,2,73,4,87,6,123,16,12,6,5,0,9,3,3,34,1,17,92,96,64,42,88,10,46,21,26,0,0,41,14,62,22,29,10,80,33,65,21,44,96,35,76,24,51,114,60,137,178,50,110,36,169,99,4,18,6,88,23,57,12,54,17,40,56,157,73,68,106,36,22,4,9,14,32,37,2,7,0,38,1,23,0,36,2,76,26,86,84,61,3,9,12,0,0,0,0,0,0,22,5,29,55,141,114,40,4,65,51,8,0,6,2,4,36,24,26,96,85,9,61,78,54,67,64,24,84,0,56,2,71,0,28,37,2,0,0,4,6,6,18,76,142,63,92,43,2,66,26,8,59,31,94,0,73,0,4,0,0,12,3,1,88,81,34,80,23,93,46,77,22,73,78